Protein 2MFK (pdb70)

Secondary structure (DSSP, 8-state):
----SEEEEEETTEEEEEE-SSSEEEE-SS-TTEEEEEEEETTEEEEEEEE--TTEEEETTTTEEEE--

Organism: Blomia tropicalis (NCBI:txid40697)

InterPro domains:
  IPR002557 Chitin binding domain [PF01607] (97-143)
  IPR002557 Chitin binding domain [PS50940] (92-144)
  IPR036508 Chitin binding domain superfamily [SSF57625] (94-143)

Solvent-accessible surface area: 4674 Å² total; per-residue (Å²): 119,115,136,29,67,47,100,86,19,124,24,80,61,142,79,80,99,2,65,16,157,71,97,12,37,25,20,0,91,42,48,68,62,40,46,0,49,3,48,81,56,69,114,66,77,124,38,69,35,86,85,24,75,158,39,31,69,12,43,53,146,68,88,66,39,60,129,82,183

Structure (mmCIF, N/CA/C/O backbone):
data_2MFK
#
_entry.id   2MFK
#
loop_
_atom_site.group_PDB
_atom_site.id
_atom_site.type_symbol
_atom_site.label_atom_id
_atom_site.label_alt_id
_atom_site.label_comp_id
_atom_site.label_asym_id
_atom_site.label_entity_id
_atom_site.label_seq_id
_atom_site.pdbx_PDB_ins_code
_atom_site.Cartn_x
_atom_site.Cartn_y
_atom_site.Cartn_z
_atom_site.occupancy
_atom_site.B_iso_or_equiv
_atom_site.auth_seq_id
_atom_site.auth_comp_id
_atom_site.auth_asym_id
_atom_site.auth_atom_id
_atom_site.pdbx_PDB_model_num
ATOM 1 N N . GLY A 1 1 ? 15.139 9.739 3.533 1.00 0.00 75 GLY A N 1
ATOM 2 C CA . GLY A 1 1 ? 14.706 9.110 2.269 1.00 0.00 75 GLY A CA 1
ATOM 3 C C . GLY A 1 1 ? 13.215 9.260 2.038 1.00 0.00 75 GLY A C 1
ATOM 4 O O . GLY A 1 1 ? 12.423 8.494 2.587 1.00 0.00 75 GLY A O 1
ATOM 10 N N . PRO A 1 2 ? 12.798 10.235 1.210 1.00 0.00 76 PRO A N 1
ATOM 11 C CA . PRO A 1 2 ? 11.386 10.505 0.944 1.00 0.00 76 PRO A CA 1
ATOM 12 C C . PRO A 1 2 ? 10.825 9.661 -0.206 1.00 0.00 76 PRO A C 1
ATOM 13 O O . PRO A 1 2 ? 9.891 10.078 -0.892 1.00 0.00 76 PRO A O 1
ATOM 24 N N . LEU A 1 3 ? 11.392 8.478 -0.402 1.00 0.00 77 LEU A N 1
ATOM 25 C CA . LEU A 1 3 ? 10.943 7.584 -1.459 1.00 0.00 77 LEU A CA 1
ATOM 26 C C . LEU A 1 3 ? 9.576 7.008 -1.105 1.00 0.00 77 LEU A C 1
ATOM 27 O O . LEU A 1 3 ? 9.439 6.249 -0.141 1.00 0.00 77 LEU A O 1
ATOM 43 N N . GLY A 1 4 ? 8.576 7.376 -1.879 1.00 0.00 78 GLY A N 1
ATOM 44 C CA . GLY A 1 4 ? 7.237 6.906 -1.630 1.00 0.00 78 GLY A CA 1
ATOM 45 C C . GLY A 1 4 ? 6.595 6.352 -2.875 1.00 0.00 78 GLY A C 1
ATOM 46 O O . GLY A 1 4 ? 5.392 6.085 -2.897 1.00 0.00 78 GLY A O 1
ATOM 50 N N . SER A 1 5 ? 7.395 6.199 -3.926 1.00 0.00 79 SER A N 1
ATOM 51 C CA . SER A 1 5 ? 6.910 5.659 -5.177 1.00 0.00 79 SER A CA 1
ATOM 52 C C . SER A 1 5 ? 6.368 4.253 -4.984 1.00 0.00 79 SER A C 1
ATOM 53 O O . SER A 1 5 ? 5.226 3.968 -5.340 1.00 0.00 79 SER A O 1
ATOM 61 N N . ASP A 1 6 ? 7.179 3.388 -4.387 1.00 0.00 80 ASP A N 1
ATOM 62 C CA . ASP A 1 6 ? 6.798 2.005 -4.187 1.00 0.00 80 ASP A CA 1
ATOM 63 C C . ASP A 1 6 ? 7.592 1.364 -3.061 1.00 0.00 80 ASP A C 1
ATOM 64 O O . ASP A 1 6 ? 8.824 1.432 -3.024 1.00 0.00 80 ASP A O 1
ATOM 73 N N . LEU A 1 7 ? 6.879 0.776 -2.136 1.00 0.00 81 LEU A N 1
ATOM 74 C CA . LEU A 1 7 ? 7.489 0.056 -1.039 1.00 0.00 81 LEU A CA 1
ATOM 75 C C . LEU A 1 7 ? 7.393 -1.433 -1.307 1.00 0.00 81 LEU A C 1
ATOM 76 O O . LEU A 1 7 ? 6.428 -1.892 -1.899 1.00 0.00 81 LEU A O 1
ATOM 92 N N . ILE A 1 8 ? 8.387 -2.181 -0.895 1.00 0.00 82 ILE A N 1
ATOM 93 C CA . ILE A 1 8 ? 8.382 -3.604 -1.131 1.00 0.00 82 ILE A CA 1
ATOM 94 C C . ILE A 1 8 ? 7.884 -4.361 0.094 1.00 0.00 82 ILE A C 1
ATOM 95 O O . ILE A 1 8 ? 8.157 -3.973 1.233 1.00 0.00 82 ILE A O 1
ATOM 111 N N . VAL A 1 9 ? 7.158 -5.437 -0.151 1.00 0.00 83 VAL A N 1
ATOM 112 C CA . VAL A 1 9 ? 6.593 -6.264 0.899 1.00 0.00 83 VAL A CA 1
ATOM 113 C C . VAL A 1 9 ? 6.807 -7.736 0.569 1.00 0.00 83 VAL A C 1
ATOM 114 O O . VAL A 1 9 ? 7.297 -8.070 -0.514 1.00 0.00 83 VAL A O 1
ATOM 127 N N . HIS A 1 10 ? 6.447 -8.608 1.489 1.00 0.00 84 HIS A N 1
ATOM 128 C CA . HIS A 1 10 ? 6.605 -10.041 1.278 1.00 0.00 84 HIS A CA 1
ATOM 129 C C . HIS A 1 10 ? 5.287 -10.777 1.418 1.00 0.00 84 HIS A C 1
ATOM 130 O O . HIS A 1 10 ? 4.688 -10.803 2.491 1.00 0.00 84 HIS A O 1
ATOM 145 N N . GLU A 1 11 ? 4.846 -11.368 0.330 1.00 0.00 85 GLU A N 1
ATOM 146 C CA . GLU A 1 11 ? 3.634 -12.172 0.322 1.00 0.00 85 GLU A CA 1
ATOM 147 C C . GLU A 1 11 ? 4.005 -13.630 0.165 1.00 0.00 85 GLU A C 1
ATOM 148 O O . GLU A 1 11 ? 4.376 -14.062 -0.928 1.00 0.00 85 GLU A O 1
ATOM 160 N N . GLY A 1 12 ? 3.933 -14.380 1.252 1.00 0.00 86 GLY A N 1
ATOM 161 C CA . GLY A 1 12 ? 4.296 -15.781 1.199 1.00 0.00 86 GLY A CA 1
ATOM 162 C C . GLY A 1 12 ? 5.736 -15.971 0.768 1.00 0.00 86 GLY A C 1
ATOM 163 O O . GLY A 1 12 ? 6.033 -16.801 -0.085 1.00 0.00 86 GLY A O 1
ATOM 167 N N . GLY A 1 13 ? 6.621 -15.182 1.350 1.00 0.00 87 GLY A N 1
ATOM 168 C CA . GLY A 1 13 ? 8.026 -15.256 1.008 1.00 0.00 87 GLY A CA 1
ATOM 169 C C . GLY A 1 13 ? 8.403 -14.417 -0.207 1.00 0.00 87 GLY A C 1
ATOM 170 O O . GLY A 1 13 ? 9.506 -13.873 -0.268 1.00 0.00 87 GLY A O 1
ATOM 174 N N . LYS A 1 14 ? 7.483 -14.267 -1.156 1.00 0.00 88 LYS A N 1
ATOM 175 C CA . LYS A 1 14 ? 7.785 -13.551 -2.391 1.00 0.00 88 LYS A CA 1
ATOM 176 C C . LYS A 1 14 ? 7.667 -12.057 -2.209 1.00 0.00 88 LYS A C 1
ATOM 177 O O . LYS A 1 14 ? 6.791 -11.571 -1.505 1.00 0.00 88 LYS A O 1
ATOM 196 N N . THR A 1 15 ? 8.558 -11.343 -2.835 1.00 0.00 89 THR A N 1
ATOM 197 C CA . THR A 1 15 ? 8.579 -9.906 -2.765 1.00 0.00 89 THR A CA 1
ATOM 198 C C . THR A 1 15 ? 7.640 -9.275 -3.780 1.00 0.00 89 THR A C 1
ATOM 199 O O . THR A 1 15 ? 7.600 -9.681 -4.946 1.00 0.00 89 THR A O 1
ATOM 210 N N . TYR A 1 16 ? 6.876 -8.304 -3.322 1.00 0.00 90 TYR A N 1
ATOM 211 C CA . TYR A 1 16 ? 5.969 -7.552 -4.175 1.00 0.00 90 TYR A CA 1
ATOM 212 C C . TYR A 1 16 ? 6.139 -6.068 -3.921 1.00 0.00 90 TYR A C 1
ATOM 213 O O . TYR A 1 16 ? 6.564 -5.666 -2.840 1.00 0.00 90 TYR A O 1
ATOM 231 N N . HIS A 1 17 ? 5.819 -5.261 -4.908 1.00 0.00 91 HIS A N 1
ATOM 232 C CA . HIS A 1 17 ? 5.930 -3.816 -4.776 1.00 0.00 91 HIS A CA 1
ATOM 233 C C . HIS A 1 17 ? 4.564 -3.195 -4.544 1.00 0.00 91 HIS A C 1
ATOM 234 O O . HIS A 1 17 ? 3.554 -3.676 -5.065 1.00 0.00 91 HIS A O 1
ATOM 249 N N . VAL A 1 18 ? 4.533 -2.156 -3.749 1.00 0.00 92 VAL A N 1
ATOM 250 C CA . VAL A 1 18 ? 3.316 -1.429 -3.475 1.00 0.00 92 VAL A CA 1
ATOM 251 C C . VAL A 1 18 ? 3.482 0.007 -3.912 1.00 0.00 92 VAL A C 1
ATOM 252 O O . VAL A 1 18 ? 4.321 0.728 -3.385 1.00 0.00 92 VAL A O 1
ATOM 265 N N . VAL A 1 19 ? 2.680 0.416 -4.849 1.00 0.00 93 VAL A N 1
ATOM 266 C CA . VAL A 1 19 ? 2.743 1.753 -5.389 1.00 0.00 93 VAL A CA 1
ATOM 267 C C . VAL A 1 19 ? 1.381 2.427 -5.268 1.00 0.00 93 VAL A C 1
ATOM 268 O O . VAL A 1 19 ? 0.351 1.793 -5.486 1.00 0.00 93 VAL A O 1
ATOM 281 N N . CYS A 1 20 ? 1.375 3.691 -4.901 1.00 0.00 94 CYS A N 1
ATOM 282 C CA . CYS A 1 20 ? 0.132 4.425 -4.767 1.00 0.00 94 CYS A CA 1
ATOM 283 C C . CYS A 1 20 ? 0.007 5.479 -5.846 1.00 0.00 94 CYS A C 1
ATOM 284 O O . CYS A 1 20 ? 0.885 6.329 -6.005 1.00 0.00 94 CYS A O 1
ATOM 291 N N . HIS A 1 21 ? -1.076 5.408 -6.594 1.00 0.00 95 HIS A N 1
ATOM 292 C CA . HIS A 1 21 ? -1.336 6.345 -7.673 1.00 0.00 95 HIS A CA 1
ATOM 293 C C . HIS A 1 21 ? -2.359 7.385 -7.237 1.00 0.00 95 HIS A C 1
ATOM 294 O O . HIS A 1 21 ? -2.432 8.480 -7.796 1.00 0.00 95 HIS A O 1
ATOM 309 N N . GLU A 1 22 ? -3.146 7.037 -6.233 1.00 0.00 96 GLU A N 1
ATOM 310 C CA . GLU A 1 22 ? -4.180 7.920 -5.734 1.00 0.00 96 GLU A CA 1
ATOM 311 C C . GLU A 1 22 ? -4.282 7.857 -4.223 1.00 0.00 96 GLU A C 1
ATOM 312 O O . GLU A 1 22 ? -3.940 6.846 -3.604 1.00 0.00 96 GLU A O 1
ATOM 324 N N . GLU A 1 23 ? -4.734 8.948 -3.635 1.00 0.00 97 GLU A N 1
ATOM 325 C CA . GLU A 1 23 ? -4.932 9.030 -2.204 1.00 0.00 97 GLU A CA 1
ATOM 326 C C . GLU A 1 23 ? -6.192 8.287 -1.798 1.00 0.00 97 GLU A C 1
ATOM 327 O O . GLU A 1 23 ? -7.308 8.745 -2.050 1.00 0.00 97 GLU A O 1
ATOM 339 N N . GLY A 1 24 ? -6.006 7.144 -1.192 1.00 0.00 98 GLY A N 1
ATOM 340 C CA . GLY A 1 24 ? -7.112 6.338 -0.764 1.00 0.00 98 GLY A CA 1
ATOM 341 C C . GLY A 1 24 ? -6.710 4.895 -0.639 1.00 0.00 98 GLY A C 1
ATOM 342 O O . GLY A 1 24 ? -5.612 4.524 -1.048 1.00 0.00 98 GLY A O 1
ATOM 346 N N . PRO A 1 25 ? -7.559 4.061 -0.052 1.00 0.00 99 PRO A N 1
ATOM 347 C CA . PRO A 1 25 ? -7.281 2.639 0.094 1.00 0.00 99 PRO A CA 1
ATOM 348 C C . PRO A 1 25 ? -7.529 1.859 -1.203 1.00 0.00 99 PRO A C 1
ATOM 349 O O . PRO A 1 25 ? -8.561 2.030 -1.865 1.00 0.00 99 PRO A O 1
ATOM 360 N N . ILE A 1 26 ? -6.574 1.020 -1.556 1.00 0.00 100 ILE A N 1
ATOM 361 C CA . ILE A 1 26 ? -6.662 0.172 -2.738 1.00 0.00 100 ILE A CA 1
ATOM 362 C C . ILE A 1 26 ? -6.162 -1.231 -2.398 1.00 0.00 100 ILE A C 1
ATOM 363 O O . ILE A 1 26 ? -5.434 -1.398 -1.435 1.00 0.00 100 ILE A O 1
ATOM 379 N N . PRO A 1 27 ? -6.560 -2.263 -3.164 1.00 0.00 101 PRO A N 1
ATOM 380 C CA . PRO A 1 27 ? -6.157 -3.646 -2.886 1.00 0.00 101 PRO A CA 1
ATOM 381 C C . PRO A 1 27 ? -4.677 -3.885 -3.148 1.00 0.00 101 PRO A C 1
ATOM 382 O O . PRO A 1 27 ? -3.979 -3.034 -3.707 1.00 0.00 101 PRO A O 1
ATOM 393 N N . HIS A 1 28 ? -4.211 -5.047 -2.766 1.00 0.00 102 HIS A N 1
ATOM 394 C CA . HIS A 1 28 ? -2.834 -5.422 -2.951 1.00 0.00 102 HIS A CA 1
ATOM 395 C C . HIS A 1 28 ? -2.705 -6.100 -4.312 1.00 0.00 102 HIS A C 1
ATOM 396 O O . HIS A 1 28 ? -3.449 -7.029 -4.602 1.00 0.00 102 HIS A O 1
ATOM 411 N N . PRO A 1 29 ? -1.760 -5.646 -5.159 1.00 0.00 103 PRO A N 1
ATOM 412 C CA . PRO A 1 29 ? -1.585 -6.177 -6.526 1.00 0.00 103 PRO A CA 1
ATOM 413 C C . PRO A 1 29 ? -1.498 -7.705 -6.557 1.00 0.00 103 PRO A C 1
ATOM 414 O O . PRO A 1 29 ? -2.252 -8.369 -7.268 1.00 0.00 103 PRO A O 1
ATOM 425 N N . GLY A 1 30 ? -0.571 -8.244 -5.786 1.00 0.00 104 GLY A N 1
ATOM 426 C CA . GLY A 1 30 ? -0.414 -9.685 -5.699 1.00 0.00 104 GLY A CA 1
ATOM 427 C C . GLY A 1 30 ? -1.638 -10.388 -5.118 1.00 0.00 104 GLY A C 1
ATOM 428 O O . GLY A 1 30 ? -2.270 -11.203 -5.790 1.00 0.00 104 GLY A O 1
ATOM 432 N N . ASN A 1 31 ? -1.969 -10.073 -3.877 1.00 0.00 105 ASN A N 1
ATOM 433 C CA . ASN A 1 31 ? -3.076 -10.718 -3.183 1.00 0.00 105 ASN A CA 1
ATOM 434 C C . ASN A 1 31 ? -4.123 -9.711 -2.695 1.00 0.00 105 ASN A C 1
ATOM 435 O O . ASN A 1 31 ? -3.918 -9.011 -1.705 1.00 0.00 105 ASN A O 1
ATOM 446 N N . VAL A 1 32 ? -5.247 -9.641 -3.422 1.00 0.00 106 VAL A N 1
ATOM 447 C CA . VAL A 1 32 ? -6.368 -8.729 -3.099 1.00 0.00 106 VAL A CA 1
ATOM 448 C C . VAL A 1 32 ? -6.962 -8.940 -1.695 1.00 0.00 106 VAL A C 1
ATOM 449 O O . VAL A 1 32 ? -7.778 -8.134 -1.239 1.00 0.00 106 VAL A O 1
ATOM 462 N N . HIS A 1 33 ? -6.578 -10.025 -1.020 1.00 0.00 107 HIS A N 1
ATOM 463 C CA . HIS A 1 33 ? -7.038 -10.274 0.354 1.00 0.00 107 HIS A CA 1
ATOM 464 C C . HIS A 1 33 ? -6.468 -9.210 1.309 1.00 0.00 107 HIS A C 1
ATOM 465 O O . HIS A 1 33 ? -6.885 -9.093 2.468 1.00 0.00 107 HIS A O 1
ATOM 480 N N . LYS A 1 34 ? -5.539 -8.431 0.807 1.00 0.00 108 LYS A N 1
ATOM 481 C CA . LYS A 1 34 ? -4.945 -7.371 1.569 1.00 0.00 108 LYS A CA 1
ATOM 482 C C . LYS A 1 34 ? -5.062 -6.093 0.791 1.00 0.00 108 LYS A C 1
ATOM 483 O O . LYS A 1 34 ? -5.239 -6.122 -0.427 1.00 0.00 108 LYS A O 1
ATOM 502 N N . TYR A 1 35 ? -4.978 -4.985 1.469 1.00 0.00 109 TYR A N 1
ATOM 503 C CA . TYR A 1 35 ? -5.078 -3.712 0.808 1.00 0.00 109 TYR A CA 1
ATOM 504 C C . TYR A 1 35 ? -4.117 -2.720 1.421 1.00 0.00 109 TYR A C 1
ATOM 505 O O . TYR A 1 35 ? -3.584 -2.948 2.501 1.00 0.00 109 TYR A O 1
ATOM 523 N N . ILE A 1 36 ? -3.895 -1.635 0.743 1.00 0.00 110 ILE A N 1
ATOM 524 C CA . ILE A 1 36 ? -2.988 -0.630 1.213 1.00 0.00 110 ILE A CA 1
ATOM 525 C C . ILE A 1 36 ? -3.708 0.697 1.314 1.00 0.00 110 ILE A C 1
ATOM 526 O O . ILE A 1 36 ? -4.533 1.035 0.463 1.00 0.00 110 ILE A O 1
ATOM 542 N N . ILE A 1 37 ? -3.421 1.431 2.359 1.00 0.00 111 ILE A N 1
ATOM 543 C CA . ILE A 1 37 ? -3.999 2.733 2.539 1.00 0.00 111 ILE A CA 1
ATOM 544 C C . ILE A 1 37 ? -2.990 3.767 2.112 1.00 0.00 111 ILE A C 1
ATOM 545 O O . ILE A 1 37 ? -1.898 3.844 2.679 1.00 0.00 111 ILE A O 1
ATOM 561 N N . CYS A 1 38 ? -3.328 4.536 1.110 1.00 0.00 112 CYS A N 1
ATOM 562 C CA . CYS A 1 38 ? -2.442 5.566 0.636 1.00 0.00 112 CYS A CA 1
ATOM 563 C C . CYS A 1 38 ? -2.925 6.898 1.171 1.00 0.00 112 CYS A C 1
ATOM 564 O O . CYS A 1 38 ? -4.073 7.280 0.952 1.00 0.00 112 CYS A O 1
ATOM 571 N N . SER A 1 39 ? -2.073 7.594 1.885 1.00 0.00 113 SER A N 1
ATOM 572 C CA . SER A 1 39 ? -2.454 8.855 2.480 1.00 0.00 113 SER A CA 1
ATOM 573 C C . SER A 1 39 ? -1.424 9.932 2.203 1.00 0.00 113 SER A C 1
ATOM 574 O O . SER A 1 39 ? -0.223 9.656 2.104 1.00 0.00 113 SER A O 1
ATOM 582 N N . LYS A 1 40 ? -1.899 11.148 2.064 1.00 0.00 114 LYS A N 1
ATOM 583 C CA . LYS A 1 40 ? -1.045 12.280 1.812 1.00 0.00 114 LYS A CA 1
ATOM 584 C C . LYS A 1 40 ? -0.741 13.019 3.109 1.00 0.00 114 LYS A C 1
ATOM 585 O O . LYS A 1 40 ? -1.601 13.159 3.978 1.00 0.00 114 LYS A O 1
ATOM 604 N N . SER A 1 41 ? 0.481 13.441 3.243 1.00 0.00 115 SER A N 1
ATOM 605 C CA . SER A 1 41 ? 0.910 14.253 4.346 1.00 0.00 115 SER A CA 1
ATOM 606 C C . SER A 1 41 ? 1.628 15.462 3.789 1.00 0.00 115 SER A C 1
ATOM 607 O O . SER A 1 41 ? 2.845 15.455 3.606 1.00 0.00 115 SER A O 1
ATOM 615 N N . GLY A 1 42 ? 0.853 16.477 3.463 1.00 0.00 116 GLY A N 1
ATOM 616 C CA . GLY A 1 42 ? 1.396 17.639 2.816 1.00 0.00 116 GLY A CA 1
ATOM 617 C C . GLY A 1 42 ? 1.743 17.313 1.383 1.00 0.00 116 GLY A C 1
ATOM 618 O O . GLY A 1 42 ? 0.860 17.221 0.536 1.00 0.00 116 GLY A O 1
ATOM 622 N N . SER A 1 43 ? 3.017 17.153 1.103 1.00 0.00 117 SER A N 1
ATOM 623 C CA . SER A 1 43 ? 3.459 16.737 -0.214 1.00 0.00 117 SER A CA 1
ATOM 624 C C . SER A 1 43 ? 4.128 15.357 -0.156 1.00 0.00 117 SER A C 1
ATOM 625 O O . SER A 1 43 ? 4.737 14.911 -1.128 1.00 0.00 117 SER A O 1
ATOM 633 N N . LEU A 1 44 ? 3.987 14.673 0.974 1.00 0.00 118 LEU A N 1
ATOM 634 C CA . LEU A 1 44 ? 4.625 13.373 1.170 1.00 0.00 118 LEU A CA 1
ATOM 635 C C . LEU A 1 44 ? 3.581 12.265 1.220 1.00 0.00 118 LEU A C 1
ATOM 636 O O . LEU A 1 44 ? 2.482 12.465 1.729 1.00 0.00 118 LEU A O 1
ATOM 652 N N . TRP A 1 45 ? 3.914 11.114 0.666 1.00 0.00 119 TRP A N 1
ATOM 653 C CA . TRP A 1 45 ? 3.006 9.976 0.667 1.00 0.00 119 TRP A CA 1
ATOM 654 C C . TRP A 1 45 ? 3.355 8.963 1.754 1.00 0.00 119 TRP A C 1
ATOM 655 O O . TRP A 1 45 ? 4.517 8.597 1.931 1.00 0.00 119 TRP A O 1
ATOM 676 N N . TYR A 1 46 ? 2.340 8.533 2.482 1.00 0.00 120 TYR A N 1
ATOM 677 C CA . TYR A 1 46 ? 2.484 7.475 3.471 1.00 0.00 120 TYR A CA 1
ATOM 678 C C . TYR A 1 46 ? 1.585 6.312 3.101 1.00 0.00 120 TYR A C 1
ATOM 679 O O . TYR A 1 46 ? 0.409 6.507 2.775 1.00 0.00 120 TYR A O 1
ATOM 697 N N . ILE A 1 47 ? 2.130 5.111 3.129 1.00 0.00 121 ILE A N 1
ATOM 698 C CA . ILE A 1 47 ? 1.365 3.929 2.774 1.00 0.00 121 ILE A CA 1
ATOM 699 C C . ILE A 1 47 ? 1.378 2.906 3.907 1.00 0.00 121 ILE A C 1
ATOM 700 O O . ILE A 1 47 ? 2.324 2.847 4.691 1.00 0.00 121 ILE A O 1
ATOM 716 N N . THR A 1 48 ? 0.315 2.136 4.007 1.00 0.00 122 THR A N 1
ATOM 717 C CA . THR A 1 48 ? 0.208 1.094 5.017 1.00 0.00 122 THR A CA 1
ATOM 718 C C . THR A 1 48 ? -0.577 -0.094 4.466 1.00 0.00 122 THR A C 1
ATOM 719 O O . THR A 1 48 ? -1.714 0.062 4.031 1.00 0.00 122 THR A O 1
ATOM 730 N N . VAL A 1 49 ? 0.028 -1.275 4.480 1.00 0.00 123 VAL A N 1
ATOM 731 C CA . VAL A 1 49 ? -0.622 -2.463 3.944 1.00 0.00 123 VAL A CA 1
ATOM 732 C C . VAL A 1 49 ? -1.312 -3.271 5.053 1.00 0.00 123 VAL A C 1
ATOM 733 O O . VAL A 1 49 ? -0.663 -3.844 5.925 1.00 0.00 123 VAL A O 1
ATOM 746 N N . MET A 1 50 ? -2.630 -3.278 5.018 1.00 0.00 124 MET A N 1
ATOM 747 C CA . MET A 1 50 ? -3.429 -3.987 6.010 1.00 0.00 124 MET A CA 1
ATOM 748 C C . MET A 1 50 ? -4.191 -5.141 5.359 1.00 0.00 124 MET A C 1
ATOM 749 O O . MET A 1 50 ? -4.646 -5.029 4.224 1.00 0.00 124 MET A O 1
ATOM 763 N N . PRO A 1 51 ? -4.321 -6.270 6.059 1.00 0.00 125 PRO A N 1
ATOM 764 C CA . PRO A 1 51 ? -5.077 -7.405 5.568 1.00 0.00 125 PRO A CA 1
ATOM 765 C C . PRO A 1 51 ? -6.559 -7.288 5.917 1.00 0.00 125 PRO A C 1
ATOM 766 O O . PRO A 1 51 ? -6.916 -6.783 6.985 1.00 0.00 125 PRO A O 1
ATOM 777 N N . CYS A 1 52 ? -7.420 -7.723 5.018 1.00 0.00 126 CYS A N 1
ATOM 778 C CA . CYS A 1 52 ? -8.842 -7.685 5.283 1.00 0.00 126 CYS A CA 1
ATOM 779 C C . CYS A 1 52 ? -9.293 -9.008 5.876 1.00 0.00 126 CYS A C 1
ATOM 780 O O . CYS A 1 52 ? -8.485 -9.931 6.045 1.00 0.00 126 CYS A O 1
ATOM 787 N N . SER A 1 53 ? -10.578 -9.119 6.162 1.00 0.00 127 SER A N 1
ATOM 788 C CA . SER A 1 53 ? -11.124 -10.315 6.751 1.00 0.00 127 SER A CA 1
ATOM 789 C C . SER A 1 53 ? -11.007 -11.489 5.786 1.00 0.00 127 SER A C 1
ATOM 790 O O . SER A 1 53 ? -11.114 -11.320 4.562 1.00 0.00 127 SER A O 1
ATOM 798 N N . ILE A 1 54 ? -10.765 -12.659 6.328 1.00 0.00 128 ILE A N 1
ATOM 799 C CA . ILE A 1 54 ? -10.634 -13.854 5.531 1.00 0.00 128 ILE A CA 1
ATOM 800 C C . ILE A 1 54 ? -11.982 -14.213 4.913 1.00 0.00 128 ILE A C 1
ATOM 801 O O . ILE A 1 54 ? -13.009 -14.224 5.595 1.00 0.00 128 ILE A O 1
ATOM 817 N N . GLY A 1 55 ? -11.966 -14.494 3.628 1.00 0.00 129 GLY A N 1
ATOM 818 C CA . GLY A 1 55 ? -13.185 -14.767 2.913 1.00 0.00 129 GLY A CA 1
ATOM 819 C C . GLY A 1 55 ? -13.618 -13.593 2.060 1.00 0.00 129 GLY A C 1
ATOM 820 O O . GLY A 1 55 ? -14.431 -13.742 1.144 1.00 0.00 129 GLY A O 1
ATOM 824 N N . THR A 1 56 ? -13.088 -12.416 2.362 1.00 0.00 130 THR A N 1
ATOM 825 C CA . THR A 1 56 ? -13.414 -11.232 1.601 1.00 0.00 130 THR A CA 1
ATOM 826 C C . THR A 1 56 ? -12.174 -10.675 0.904 1.00 0.00 130 THR A C 1
ATOM 827 O O . THR A 1 56 ? -11.040 -10.957 1.310 1.00 0.00 130 THR A O 1
ATOM 838 N N . LYS A 1 57 ? -12.393 -9.897 -0.136 1.00 0.00 131 LYS A N 1
ATOM 839 C CA . LYS A 1 57 ? -11.314 -9.295 -0.902 1.00 0.00 131 LYS A CA 1
ATOM 840 C C . LYS A 1 57 ? -11.593 -7.818 -1.113 1.00 0.00 131 LYS A C 1
ATOM 841 O O . LYS A 1 57 ? -12.747 -7.410 -1.198 1.00 0.00 131 LYS A O 1
ATOM 860 N N . PHE A 1 58 ? -10.551 -7.024 -1.188 1.00 0.00 132 PHE A N 1
ATOM 861 C CA . PHE A 1 58 ? -10.704 -5.586 -1.331 1.00 0.00 132 PHE A CA 1
ATOM 862 C C . PHE A 1 58 ? -10.848 -5.174 -2.804 1.00 0.00 132 PHE A C 1
ATOM 863 O O . PHE A 1 58 ? -10.180 -5.723 -3.687 1.00 0.00 132 PHE A O 1
ATOM 880 N N . ASP A 1 59 ? -11.741 -4.220 -3.056 1.00 0.00 133 ASP A N 1
ATOM 881 C CA . ASP A 1 59 ? -11.957 -3.675 -4.403 1.00 0.00 133 ASP A CA 1
ATOM 882 C C . ASP A 1 59 ? -11.383 -2.259 -4.487 1.00 0.00 133 ASP A C 1
ATOM 883 O O . ASP A 1 59 ? -11.573 -1.458 -3.572 1.00 0.00 133 ASP A O 1
ATOM 892 N N . PRO A 1 60 ? -10.679 -1.933 -5.588 1.00 0.00 134 PRO A N 1
ATOM 893 C CA . PRO A 1 60 ? -10.012 -0.630 -5.756 1.00 0.00 134 PRO A CA 1
ATOM 894 C C . PRO A 1 60 ? -10.968 0.550 -5.903 1.00 0.00 134 PRO A C 1
ATOM 895 O O . PRO A 1 60 ? -10.758 1.603 -5.301 1.00 0.00 134 PRO A O 1
ATOM 906 N N . ILE A 1 61 ? -11.994 0.384 -6.713 1.00 0.00 135 ILE A N 1
ATOM 907 C CA . ILE A 1 61 ? -12.928 1.464 -6.979 1.00 0.00 135 ILE A CA 1
ATOM 908 C C . ILE A 1 61 ? -13.922 1.641 -5.842 1.00 0.00 135 ILE A C 1
ATOM 909 O O . ILE A 1 61 ? -14.175 2.762 -5.392 1.00 0.00 135 ILE A O 1
ATOM 925 N N . SER A 1 62 ? -14.484 0.544 -5.378 1.00 0.00 136 SER A N 1
ATOM 926 C CA . SER A 1 62 ? -15.443 0.584 -4.296 1.00 0.00 136 SER A CA 1
ATOM 927 C C . SER A 1 62 ? -14.748 0.975 -2.987 1.00 0.00 136 SER A C 1
ATOM 928 O O . SER A 1 62 ? -15.330 1.652 -2.140 1.00 0.00 136 SER A O 1
ATOM 936 N N . ARG A 1 63 ? -13.501 0.520 -2.840 1.00 0.00 137 ARG A N 1
ATOM 937 C CA . ARG A 1 63 ? -12.662 0.837 -1.679 1.00 0.00 137 ARG A CA 1
ATOM 938 C C . ARG A 1 63 ? -13.189 0.165 -0.422 1.00 0.00 137 ARG A C 1
ATOM 939 O O . ARG A 1 63 ? -13.184 0.749 0.660 1.00 0.00 137 ARG A O 1
ATOM 960 N N . ASN A 1 64 ? -13.610 -1.074 -0.563 1.00 0.00 138 ASN A N 1
ATOM 961 C CA . ASN A 1 64 ? -14.109 -1.852 0.553 1.00 0.00 138 ASN A CA 1
ATOM 962 C C . ASN A 1 64 ? -13.870 -3.318 0.268 1.00 0.00 138 ASN A C 1
ATOM 963 O O . ASN A 1 64 ? -13.393 -3.671 -0.812 1.00 0.00 138 ASN A O 1
ATOM 974 N N . CYS A 1 65 ? -14.195 -4.163 1.212 1.00 0.00 139 CYS A N 1
ATOM 975 C CA . CYS A 1 65 ? -14.001 -5.585 1.036 1.00 0.00 139 CYS A CA 1
ATOM 976 C C . CYS A 1 65 ? -15.308 -6.259 0.680 1.00 0.00 139 CYS A C 1
ATOM 977 O O . CYS A 1 65 ? -16.317 -6.082 1.363 1.00 0.00 139 CYS A O 1
ATOM 984 N N . VAL A 1 66 ? -15.292 -7.004 -0.407 1.00 0.00 140 VAL A N 1
ATOM 985 C CA . VAL A 1 66 ? -16.457 -7.713 -0.865 1.00 0.00 140 VAL A CA 1
ATOM 986 C C . VAL A 1 66 ? -16.266 -9.204 -0.659 1.00 0.00 140 VAL A C 1
ATOM 987 O O . VAL A 1 66 ? -15.133 -9.681 -0.541 1.00 0.00 140 VAL A O 1
ATOM 1000 N N . LEU A 1 67 ? -17.358 -9.928 -0.596 1.00 0.00 141 LEU A N 1
ATOM 1001 C CA . LEU A 1 67 ? -17.308 -11.358 -0.389 1.00 0.00 141 LEU A CA 1
ATOM 1002 C C . LEU A 1 67 ? -16.746 -12.068 -1.607 1.00 0.00 141 LEU A C 1
ATOM 1003 O O . LEU A 1 67 ? -17.333 -12.030 -2.689 1.00 0.00 141 LEU A O 1
ATOM 1019 N N . ASP A 1 68 ? -15.598 -12.695 -1.426 1.00 0.00 142 ASP A N 1
ATOM 1020 C CA . ASP A 1 68 ? -14.982 -13.462 -2.490 1.00 0.00 142 ASP A CA 1
ATOM 1021 C C . ASP A 1 68 ? -15.744 -14.748 -2.694 1.00 0.00 142 ASP A C 1
ATOM 1022 O O . ASP A 1 68 ? -15.607 -15.694 -1.918 1.00 0.00 142 ASP A O 1
ATOM 1031 N N . ASN A 1 69 ? -16.562 -14.774 -3.713 1.00 0.00 143 ASN A N 1
ATOM 1032 C CA . ASN A 1 69 ? -17.398 -15.916 -3.996 1.00 0.00 143 ASN A CA 1
ATOM 1033 C C . ASN A 1 69 ? -17.683 -15.965 -5.481 1.00 0.00 143 ASN A C 1
ATOM 1034 O O . ASN A 1 69 ? -18.381 -15.059 -5.977 1.00 0.00 143 ASN A O 1
ATOM 1046 N N . GLY A 1 1 ? 14.319 4.250 4.528 1.00 0.00 75 GLY A N 2
ATOM 1047 C CA . GLY A 1 1 ? 13.381 4.843 5.503 1.00 0.00 75 GLY A CA 2
ATOM 1048 C C . GLY A 1 1 ? 11.940 4.556 5.139 1.00 0.00 75 GLY A C 2
ATOM 1049 O O . GLY A 1 1 ? 11.683 3.744 4.252 1.00 0.00 75 GLY A O 2
ATOM 1055 N N . PRO A 1 2 ? 10.970 5.211 5.807 1.00 0.00 76 PRO A N 2
ATOM 1056 C CA . PRO A 1 2 ? 9.547 5.018 5.523 1.00 0.00 76 PRO A CA 2
ATOM 1057 C C . PRO A 1 2 ? 9.190 5.512 4.126 1.00 0.00 76 PRO A C 2
ATOM 1058 O O . PRO A 1 2 ? 9.029 6.721 3.895 1.00 0.00 76 PRO A O 2
ATOM 1069 N N . LEU A 1 3 ? 9.094 4.584 3.200 1.00 0.00 77 LEU A N 2
ATOM 1070 C CA . LEU A 1 3 ? 8.806 4.904 1.820 1.00 0.00 77 LEU A CA 2
ATOM 1071 C C . LEU A 1 3 ? 7.309 5.070 1.594 1.00 0.00 77 LEU A C 2
ATOM 1072 O O . LEU A 1 3 ? 6.495 4.721 2.453 1.00 0.00 77 LEU A O 2
ATOM 1088 N N . GLY A 1 4 ? 6.962 5.602 0.444 1.00 0.00 78 GLY A N 2
ATOM 1089 C CA . GLY A 1 4 ? 5.572 5.825 0.109 1.00 0.00 78 GLY A CA 2
ATOM 1090 C C . GLY A 1 4 ? 5.334 5.754 -1.383 1.00 0.00 78 GLY A C 2
ATOM 1091 O O . GLY A 1 4 ? 4.259 5.364 -1.830 1.00 0.00 78 GLY A O 2
ATOM 1095 N N . SER A 1 5 ? 6.341 6.142 -2.155 1.00 0.00 79 SER A N 2
ATOM 1096 C CA . SER A 1 5 ? 6.248 6.096 -3.599 1.00 0.00 79 SER A CA 2
ATOM 1097 C C . SER A 1 5 ? 6.363 4.655 -4.088 1.00 0.00 79 SER A C 2
ATOM 1098 O O . SER A 1 5 ? 5.713 4.267 -5.056 1.00 0.00 79 SER A O 2
ATOM 1106 N N . ASP A 1 6 ? 7.190 3.867 -3.401 1.00 0.00 80 ASP A N 2
ATOM 1107 C CA . ASP A 1 6 ? 7.419 2.472 -3.761 1.00 0.00 80 ASP A CA 2
ATOM 1108 C C . ASP A 1 6 ? 7.987 1.710 -2.575 1.00 0.00 80 ASP A C 2
ATOM 1109 O O . ASP A 1 6 ? 9.144 1.895 -2.209 1.00 0.00 80 ASP A O 2
ATOM 1118 N N . LEU A 1 7 ? 7.162 0.908 -1.948 1.00 0.00 81 LEU A N 2
ATOM 1119 C CA . LEU A 1 7 ? 7.618 0.069 -0.850 1.00 0.00 81 LEU A CA 2
ATOM 1120 C C . LEU A 1 7 ? 7.448 -1.390 -1.205 1.00 0.00 81 LEU A C 2
ATOM 1121 O O . LEU A 1 7 ? 6.405 -1.792 -1.691 1.00 0.00 81 LEU A O 2
ATOM 1137 N N . ILE A 1 8 ? 8.469 -2.180 -0.977 1.00 0.00 82 ILE A N 2
ATOM 1138 C CA . ILE A 1 8 ? 8.385 -3.590 -1.260 1.00 0.00 82 ILE A CA 2
ATOM 1139 C C . ILE A 1 8 ? 8.085 -4.350 0.020 1.00 0.00 82 ILE A C 2
ATOM 1140 O O . ILE A 1 8 ? 8.575 -3.984 1.093 1.00 0.00 82 ILE A O 2
ATOM 1156 N N . VAL A 1 9 ? 7.304 -5.407 -0.088 1.00 0.00 83 VAL A N 2
ATOM 1157 C CA . VAL A 1 9 ? 6.905 -6.191 1.065 1.00 0.00 83 VAL A CA 2
ATOM 1158 C C . VAL A 1 9 ? 6.996 -7.677 0.750 1.00 0.00 83 VAL A C 2
ATOM 1159 O O . VAL A 1 9 ? 7.067 -8.072 -0.418 1.00 0.00 83 VAL A O 2
ATOM 1172 N N . HIS A 1 10 ? 7.004 -8.488 1.789 1.00 0.00 84 HIS A N 2
ATOM 1173 C CA . HIS A 1 10 ? 7.049 -9.932 1.634 1.00 0.00 84 HIS A CA 2
ATOM 1174 C C . HIS A 1 10 ? 5.647 -10.509 1.663 1.00 0.00 84 HIS A C 2
ATOM 1175 O O . HIS A 1 10 ? 4.952 -10.431 2.677 1.00 0.00 84 HIS A O 2
ATOM 1190 N N . GLU A 1 11 ? 5.239 -11.079 0.555 1.00 0.00 85 GLU A N 2
ATOM 1191 C CA . GLU A 1 11 ? 3.918 -11.654 0.424 1.00 0.00 85 GLU A CA 2
ATOM 1192 C C . GLU A 1 11 ? 4.041 -13.070 -0.106 1.00 0.00 85 GLU A C 2
ATOM 1193 O O . GLU A 1 11 ? 4.364 -13.277 -1.278 1.00 0.00 85 GLU A O 2
ATOM 1205 N N . GLY A 1 12 ? 3.816 -14.041 0.761 1.00 0.00 86 GLY A N 2
ATOM 1206 C CA . GLY A 1 12 ? 3.970 -15.423 0.368 1.00 0.00 86 GLY A CA 2
ATOM 1207 C C . GLY A 1 12 ? 5.419 -15.741 0.082 1.00 0.00 86 GLY A C 2
ATOM 1208 O O . GLY A 1 12 ? 5.734 -16.590 -0.753 1.00 0.00 86 GLY A O 2
ATOM 1212 N N . GLY A 1 13 ? 6.302 -15.034 0.774 1.00 0.00 87 GLY A N 2
ATOM 1213 C CA . GLY A 1 13 ? 7.721 -15.206 0.579 1.00 0.00 87 GLY A CA 2
ATOM 1214 C C . GLY A 1 13 ? 8.260 -14.369 -0.568 1.00 0.00 87 GLY A C 2
ATOM 1215 O O . GLY A 1 13 ? 9.443 -14.050 -0.604 1.00 0.00 87 GLY A O 2
ATOM 1219 N N . LYS A 1 14 ? 7.390 -13.997 -1.493 1.00 0.00 88 LYS A N 2
ATOM 1220 C CA . LYS A 1 14 ? 7.801 -13.236 -2.662 1.00 0.00 88 LYS A CA 2
ATOM 1221 C C . LYS A 1 14 ? 7.680 -11.739 -2.413 1.00 0.00 88 LYS A C 2
ATOM 1222 O O . LYS A 1 14 ? 6.800 -11.291 -1.681 1.00 0.00 88 LYS A O 2
ATOM 1241 N N . THR A 1 15 ? 8.574 -10.981 -3.008 1.00 0.00 89 THR A N 2
ATOM 1242 C CA . THR A 1 15 ? 8.575 -9.543 -2.868 1.00 0.00 89 THR A CA 2
ATOM 1243 C C . THR A 1 15 ? 7.583 -8.886 -3.820 1.00 0.00 89 THR A C 2
ATOM 1244 O O . THR A 1 15 ? 7.618 -9.125 -5.029 1.00 0.00 89 THR A O 2
ATOM 1255 N N . TYR A 1 16 ? 6.698 -8.073 -3.277 1.00 0.00 90 TYR A N 2
ATOM 1256 C CA . TYR A 1 16 ? 5.741 -7.331 -4.076 1.00 0.00 90 TYR A CA 2
ATOM 1257 C C . TYR A 1 16 ? 5.855 -5.854 -3.781 1.00 0.00 90 TYR A C 2
ATOM 1258 O O . TYR A 1 16 ? 6.106 -5.462 -2.643 1.00 0.00 90 TYR A O 2
ATOM 1276 N N . HIS A 1 17 ? 5.687 -5.045 -4.800 1.00 0.00 91 HIS A N 2
ATOM 1277 C CA . HIS A 1 17 ? 5.801 -3.603 -4.661 1.00 0.00 91 HIS A CA 2
ATOM 1278 C C . HIS A 1 17 ? 4.463 -2.970 -4.317 1.00 0.00 91 HIS A C 2
ATOM 1279 O O . HIS A 1 17 ? 3.407 -3.450 -4.731 1.00 0.00 91 HIS A O 2
ATOM 1294 N N . VAL A 1 18 ? 4.521 -1.913 -3.540 1.00 0.00 92 VAL A N 2
ATOM 1295 C CA . VAL A 1 18 ? 3.359 -1.131 -3.188 1.00 0.00 92 VAL A CA 2
ATOM 1296 C C . VAL A 1 18 ? 3.569 0.292 -3.662 1.00 0.00 92 VAL A C 2
ATOM 1297 O O . VAL A 1 18 ? 4.518 0.963 -3.240 1.00 0.00 92 VAL A O 2
ATOM 1310 N N . VAL A 1 19 ? 2.707 0.741 -4.536 1.00 0.00 93 VAL A N 2
ATOM 1311 C CA . VAL A 1 19 ? 2.811 2.069 -5.109 1.00 0.00 93 VAL A CA 2
ATOM 1312 C C . VAL A 1 19 ? 1.472 2.785 -5.008 1.00 0.00 93 VAL A C 2
ATOM 1313 O O . VAL A 1 19 ? 0.423 2.198 -5.289 1.00 0.00 93 VAL A O 2
ATOM 1326 N N . CYS A 1 20 ? 1.500 4.042 -4.607 1.00 0.00 94 CYS A N 2
ATOM 1327 C CA . CYS A 1 20 ? 0.289 4.824 -4.503 1.00 0.00 94 CYS A CA 2
ATOM 1328 C C . CYS A 1 20 ? 0.349 6.029 -5.425 1.00 0.00 94 CYS A C 2
ATOM 1329 O O . CYS A 1 20 ? 1.165 6.934 -5.236 1.00 0.00 94 CYS A O 2
ATOM 1336 N N . HIS A 1 21 ? -0.505 6.029 -6.432 1.00 0.00 95 HIS A N 2
ATOM 1337 C CA . HIS A 1 21 ? -0.563 7.123 -7.395 1.00 0.00 95 HIS A CA 2
ATOM 1338 C C . HIS A 1 21 ? -1.579 8.161 -6.950 1.00 0.00 95 HIS A C 2
ATOM 1339 O O . HIS A 1 21 ? -1.500 9.332 -7.329 1.00 0.00 95 HIS A O 2
ATOM 1354 N N . GLU A 1 22 ? -2.503 7.729 -6.115 1.00 0.00 96 GLU A N 2
ATOM 1355 C CA . GLU A 1 22 ? -3.586 8.570 -5.647 1.00 0.00 96 GLU A CA 2
ATOM 1356 C C . GLU A 1 22 ? -3.950 8.193 -4.223 1.00 0.00 96 GLU A C 2
ATOM 1357 O O . GLU A 1 22 ? -3.654 7.078 -3.776 1.00 0.00 96 GLU A O 2
ATOM 1369 N N . GLU A 1 23 ? -4.566 9.111 -3.516 1.00 0.00 97 GLU A N 2
ATOM 1370 C CA . GLU A 1 23 ? -4.914 8.903 -2.135 1.00 0.00 97 GLU A CA 2
ATOM 1371 C C . GLU A 1 23 ? -6.173 8.052 -2.012 1.00 0.00 97 GLU A C 2
ATOM 1372 O O . GLU A 1 23 ? -7.084 8.139 -2.845 1.00 0.00 97 GLU A O 2
ATOM 1384 N N . GLY A 1 24 ? -6.217 7.236 -0.980 1.00 0.00 98 GLY A N 2
ATOM 1385 C CA . GLY A 1 24 ? -7.338 6.360 -0.777 1.00 0.00 98 GLY A CA 2
ATOM 1386 C C . GLY A 1 24 ? -6.909 4.916 -0.641 1.00 0.00 98 GLY A C 2
ATOM 1387 O O . GLY A 1 24 ? -5.772 4.576 -0.970 1.00 0.00 98 GLY A O 2
ATOM 1391 N N . PRO A 1 25 ? -7.784 4.050 -0.125 1.00 0.00 99 PRO A N 2
ATOM 1392 C CA . PRO A 1 25 ? -7.487 2.631 0.037 1.00 0.00 99 PRO A CA 2
ATOM 1393 C C . PRO A 1 25 ? -7.748 1.813 -1.239 1.00 0.00 99 PRO A C 2
ATOM 1394 O O . PRO A 1 25 ? -8.775 1.976 -1.904 1.00 0.00 99 PRO A O 2
ATOM 1405 N N . ILE A 1 26 ? -6.807 0.941 -1.566 1.00 0.00 100 ILE A N 2
ATOM 1406 C CA . ILE A 1 26 ? -6.913 0.046 -2.723 1.00 0.00 100 ILE A CA 2
ATOM 1407 C C . ILE A 1 26 ? -6.318 -1.321 -2.375 1.00 0.00 100 ILE A C 2
ATOM 1408 O O . ILE A 1 26 ? -5.488 -1.406 -1.491 1.00 0.00 100 ILE A O 2
ATOM 1424 N N . PRO A 1 27 ? -6.742 -2.409 -3.049 1.00 0.00 101 PRO A N 2
ATOM 1425 C CA . PRO A 1 27 ? -6.244 -3.761 -2.754 1.00 0.00 101 PRO A CA 2
ATOM 1426 C C . PRO A 1 27 ? -4.774 -3.932 -3.125 1.00 0.00 101 PRO A C 2
ATOM 1427 O O . PRO A 1 27 ? -4.189 -3.086 -3.809 1.00 0.00 101 PRO A O 2
ATOM 1438 N N . HIS A 1 28 ? -4.188 -5.034 -2.697 1.00 0.00 102 HIS A N 2
ATOM 1439 C CA . HIS A 1 28 ? -2.793 -5.297 -2.965 1.00 0.00 102 HIS A CA 2
ATOM 1440 C C . HIS A 1 28 ? -2.653 -5.957 -4.333 1.00 0.00 102 HIS A C 2
ATOM 1441 O O . HIS A 1 28 ? -3.414 -6.866 -4.664 1.00 0.00 102 HIS A O 2
ATOM 1456 N N . PRO A 1 29 ? -1.674 -5.507 -5.151 1.00 0.00 103 PRO A N 2
ATOM 1457 C CA . PRO A 1 29 ? -1.444 -6.053 -6.504 1.00 0.00 103 PRO A CA 2
ATOM 1458 C C . PRO A 1 29 ? -1.175 -7.558 -6.477 1.00 0.00 103 PRO A C 2
ATOM 1459 O O . PRO A 1 29 ? -1.405 -8.267 -7.460 1.00 0.00 103 PRO A O 2
ATOM 1470 N N . GLY A 1 30 ? -0.680 -8.027 -5.347 1.00 0.00 104 GLY A N 2
ATOM 1471 C CA . GLY A 1 30 ? -0.417 -9.434 -5.177 1.00 0.00 104 GLY A CA 2
ATOM 1472 C C . GLY A 1 30 ? -1.657 -10.189 -4.747 1.00 0.00 104 GLY A C 2
ATOM 1473 O O . GLY A 1 30 ? -2.174 -11.025 -5.490 1.00 0.00 104 GLY A O 2
ATOM 1477 N N . ASN A 1 31 ? -2.139 -9.898 -3.551 1.00 0.00 105 ASN A N 2
ATOM 1478 C CA . ASN A 1 31 ? -3.317 -10.563 -3.030 1.00 0.00 105 ASN A CA 2
ATOM 1479 C C . ASN A 1 31 ? -4.413 -9.556 -2.623 1.00 0.00 105 ASN A C 2
ATOM 1480 O O . ASN A 1 31 ? -4.234 -8.748 -1.713 1.00 0.00 105 ASN A O 2
ATOM 1491 N N . VAL A 1 32 ? -5.535 -9.588 -3.337 1.00 0.00 106 VAL A N 2
ATOM 1492 C CA . VAL A 1 32 ? -6.689 -8.726 -3.026 1.00 0.00 106 VAL A CA 2
ATOM 1493 C C . VAL A 1 32 ? -7.230 -8.942 -1.600 1.00 0.00 106 VAL A C 2
ATOM 1494 O O . VAL A 1 32 ? -8.066 -8.171 -1.127 1.00 0.00 106 VAL A O 2
ATOM 1507 N N . HIS A 1 33 ? -6.756 -9.996 -0.926 1.00 0.00 107 HIS A N 2
ATOM 1508 C CA . HIS A 1 33 ? -7.142 -10.258 0.471 1.00 0.00 107 HIS A CA 2
ATOM 1509 C C . HIS A 1 33 ? -6.560 -9.186 1.394 1.00 0.00 107 HIS A C 2
ATOM 1510 O O . HIS A 1 33 ? -6.873 -9.134 2.584 1.00 0.00 107 HIS A O 2
ATOM 1525 N N . LYS A 1 34 ? -5.723 -8.334 0.833 1.00 0.00 108 LYS A N 2
ATOM 1526 C CA . LYS A 1 34 ? -5.107 -7.253 1.571 1.00 0.00 108 LYS A CA 2
ATOM 1527 C C . LYS A 1 34 ? -5.255 -5.974 0.801 1.00 0.00 108 LYS A C 2
ATOM 1528 O O . LYS A 1 34 ? -5.433 -5.996 -0.418 1.00 0.00 108 LYS A O 2
ATOM 1547 N N . TYR A 1 35 ? -5.184 -4.866 1.491 1.00 0.00 109 TYR A N 2
ATOM 1548 C CA . TYR A 1 35 ? -5.302 -3.584 0.842 1.00 0.00 109 TYR A CA 2
ATOM 1549 C C . TYR A 1 35 ? -4.361 -2.579 1.468 1.00 0.00 109 TYR A C 2
ATOM 1550 O O . TYR A 1 35 ? -3.883 -2.773 2.577 1.00 0.00 109 TYR A O 2
ATOM 1568 N N . ILE A 1 36 ? -4.098 -1.516 0.763 1.00 0.00 110 ILE A N 2
ATOM 1569 C CA . ILE A 1 36 ? -3.212 -0.495 1.243 1.00 0.00 110 ILE A CA 2
ATOM 1570 C C . ILE A 1 36 ? -3.953 0.816 1.341 1.00 0.00 110 ILE A C 2
ATOM 1571 O O . ILE A 1 36 ? -4.740 1.163 0.458 1.00 0.00 110 ILE A O 2
ATOM 1587 N N . ILE A 1 37 ? -3.727 1.526 2.413 1.00 0.00 111 ILE A N 2
ATOM 1588 C CA . ILE A 1 37 ? -4.298 2.829 2.575 1.00 0.00 111 ILE A CA 2
ATOM 1589 C C . ILE A 1 37 ? -3.265 3.835 2.153 1.00 0.00 111 ILE A C 2
ATOM 1590 O O . ILE A 1 37 ? -2.185 3.903 2.747 1.00 0.00 111 ILE A O 2
ATOM 1606 N N . CYS A 1 38 ? -3.556 4.584 1.122 1.00 0.00 112 CYS A N 2
ATOM 1607 C CA . CYS A 1 38 ? -2.619 5.571 0.652 1.00 0.00 112 CYS A CA 2
ATOM 1608 C C . CYS A 1 38 ? -2.967 6.917 1.250 1.00 0.00 112 CYS A C 2
ATOM 1609 O O . CYS A 1 38 ? -4.088 7.410 1.082 1.00 0.00 112 CYS A O 2
ATOM 1616 N N . SER A 1 39 ? -2.027 7.500 1.953 1.00 0.00 113 SER A N 2
ATOM 1617 C CA . SER A 1 39 ? -2.233 8.781 2.580 1.00 0.00 113 SER A CA 2
ATOM 1618 C C . SER A 1 39 ? -1.199 9.773 2.099 1.00 0.00 113 SER A C 2
ATOM 1619 O O . SER A 1 39 ? 0.001 9.508 2.147 1.00 0.00 113 SER A O 2
ATOM 1627 N N . LYS A 1 40 ? -1.651 10.908 1.634 1.00 0.00 114 LYS A N 2
ATOM 1628 C CA . LYS A 1 40 ? -0.748 11.922 1.180 1.00 0.00 114 LYS A CA 2
ATOM 1629 C C . LYS A 1 40 ? -0.582 12.979 2.247 1.00 0.00 114 LYS A C 2
ATOM 1630 O O . LYS A 1 40 ? -1.539 13.651 2.631 1.00 0.00 114 LYS A O 2
ATOM 1649 N N . SER A 1 41 ? 0.617 13.097 2.747 1.00 0.00 115 SER A N 2
ATOM 1650 C CA . SER A 1 41 ? 0.938 14.067 3.755 1.00 0.00 115 SER A CA 2
ATOM 1651 C C . SER A 1 41 ? 1.747 15.193 3.138 1.00 0.00 115 SER A C 2
ATOM 1652 O O . SER A 1 41 ? 2.982 15.179 3.165 1.00 0.00 115 SER A O 2
ATOM 1660 N N . GLY A 1 42 ? 1.044 16.139 2.544 1.00 0.00 116 GLY A N 2
ATOM 1661 C CA . GLY A 1 42 ? 1.697 17.243 1.890 1.00 0.00 116 GLY A CA 2
ATOM 1662 C C . GLY A 1 42 ? 2.453 16.793 0.660 1.00 0.00 116 GLY A C 2
ATOM 1663 O O . GLY A 1 42 ? 1.863 16.568 -0.395 1.00 0.00 116 GLY A O 2
ATOM 1667 N N . SER A 1 43 ? 3.754 16.641 0.802 1.00 0.00 117 SER A N 2
ATOM 1668 C CA . SER A 1 43 ? 4.598 16.213 -0.294 1.00 0.00 117 SER A CA 2
ATOM 1669 C C . SER A 1 43 ? 5.143 14.809 -0.032 1.00 0.00 117 SER A C 2
ATOM 1670 O O . SER A 1 43 ? 5.955 14.295 -0.799 1.00 0.00 117 SER A O 2
ATOM 1678 N N . LEU A 1 44 ? 4.681 14.188 1.045 1.00 0.00 118 LEU A N 2
ATOM 1679 C CA . LEU A 1 44 ? 5.164 12.870 1.424 1.00 0.00 118 LEU A CA 2
ATOM 1680 C C . LEU A 1 44 ? 4.040 11.854 1.415 1.00 0.00 118 LEU A C 2
ATOM 1681 O O . LEU A 1 44 ? 2.957 12.118 1.919 1.00 0.00 118 LEU A O 2
ATOM 1697 N N . TRP A 1 45 ? 4.294 10.700 0.839 1.00 0.00 119 TRP A N 2
ATOM 1698 C CA . TRP A 1 45 ? 3.300 9.645 0.799 1.00 0.00 119 TRP A CA 2
ATOM 1699 C C . TRP A 1 45 ? 3.507 8.624 1.911 1.00 0.00 119 TRP A C 2
ATOM 1700 O O . TRP A 1 45 ? 4.629 8.166 2.157 1.00 0.00 119 TRP A O 2
ATOM 1721 N N . TYR A 1 46 ? 2.425 8.297 2.588 1.00 0.00 120 TYR A N 2
ATOM 1722 C CA . TYR A 1 46 ? 2.416 7.266 3.604 1.00 0.00 120 TYR A CA 2
ATOM 1723 C C . TYR A 1 46 ? 1.516 6.132 3.175 1.00 0.00 120 TYR A C 2
ATOM 1724 O O . TYR A 1 46 ? 0.374 6.357 2.763 1.00 0.00 120 TYR A O 2
ATOM 1742 N N . ILE A 1 47 ? 2.023 4.928 3.253 1.00 0.00 121 ILE A N 2
ATOM 1743 C CA . ILE A 1 47 ? 1.250 3.766 2.876 1.00 0.00 121 ILE A CA 2
ATOM 1744 C C . ILE A 1 47 ? 1.096 2.816 4.052 1.00 0.00 121 ILE A C 2
ATOM 1745 O O . ILE A 1 47 ? 1.955 2.751 4.939 1.00 0.00 121 ILE A O 2
ATOM 1761 N N . THR A 1 48 ? -0.007 2.117 4.082 1.00 0.00 122 THR A N 2
ATOM 1762 C CA . THR A 1 48 ? -0.261 1.147 5.120 1.00 0.00 122 THR A CA 2
ATOM 1763 C C . THR A 1 48 ? -0.989 -0.056 4.532 1.00 0.00 122 THR A C 2
ATOM 1764 O O . THR A 1 48 ? -2.124 0.063 4.088 1.00 0.00 122 THR A O 2
ATOM 1775 N N . VAL A 1 49 ? -0.342 -1.207 4.524 1.00 0.00 123 VAL A N 2
ATOM 1776 C CA . VAL A 1 49 ? -0.938 -2.397 3.943 1.00 0.00 123 VAL A CA 2
ATOM 1777 C C . VAL A 1 49 ? -1.610 -3.255 5.016 1.00 0.00 123 VAL A C 2
ATOM 1778 O O . VAL A 1 49 ? -0.953 -3.941 5.805 1.00 0.00 123 VAL A O 2
ATOM 1791 N N . MET A 1 50 ? -2.920 -3.181 5.050 1.00 0.00 124 MET A N 2
ATOM 1792 C CA . MET A 1 50 ? -3.707 -3.902 6.023 1.00 0.00 124 MET A CA 2
ATOM 1793 C C . MET A 1 50 ? -4.437 -5.063 5.376 1.00 0.00 124 MET A C 2
ATOM 1794 O O . MET A 1 50 ? -4.963 -4.935 4.273 1.00 0.00 124 MET A O 2
ATOM 1808 N N . PRO A 1 51 ? -4.459 -6.215 6.037 1.00 0.00 125 PRO A N 2
ATOM 1809 C CA . PRO A 1 51 ? -5.187 -7.368 5.551 1.00 0.00 125 PRO A CA 2
ATOM 1810 C C . PRO A 1 51 ? -6.671 -7.266 5.882 1.00 0.00 125 PRO A C 2
ATOM 1811 O O . PRO A 1 51 ? -7.051 -6.752 6.939 1.00 0.00 125 PRO A O 2
ATOM 1822 N N . CYS A 1 52 ? -7.510 -7.717 4.979 1.00 0.00 126 CYS A N 2
ATOM 1823 C CA . CYS A 1 52 ? -8.927 -7.698 5.228 1.00 0.00 126 CYS A CA 2
ATOM 1824 C C . CYS A 1 52 ? -9.357 -9.014 5.846 1.00 0.00 126 CYS A C 2
ATOM 1825 O O . CYS A 1 52 ? -8.526 -9.889 6.107 1.00 0.00 126 CYS A O 2
ATOM 1832 N N . SER A 1 53 ? -10.640 -9.141 6.091 1.00 0.00 127 SER A N 2
ATOM 1833 C CA . SER A 1 53 ? -11.193 -10.335 6.662 1.00 0.00 127 SER A CA 2
ATOM 1834 C C . SER A 1 53 ? -10.939 -11.526 5.734 1.00 0.00 127 SER A C 2
ATOM 1835 O O . SER A 1 53 ? -11.042 -11.406 4.506 1.00 0.00 127 SER A O 2
ATOM 1843 N N . ILE A 1 54 ? -10.583 -12.655 6.313 1.00 0.00 128 ILE A N 2
ATOM 1844 C CA . ILE A 1 54 ? -10.352 -13.851 5.536 1.00 0.00 128 ILE A CA 2
ATOM 1845 C C . ILE A 1 54 ? -11.663 -14.273 4.876 1.00 0.00 128 ILE A C 2
ATOM 1846 O O . ILE A 1 54 ? -12.727 -14.210 5.498 1.00 0.00 128 ILE A O 2
ATOM 1862 N N . GLY A 1 55 ? -11.581 -14.690 3.630 1.00 0.00 129 GLY A N 2
ATOM 1863 C CA . GLY A 1 55 ? -12.775 -15.024 2.891 1.00 0.00 129 GLY A CA 2
ATOM 1864 C C . GLY A 1 55 ? -13.310 -13.854 2.088 1.00 0.00 129 GLY A C 2
ATOM 1865 O O . GLY A 1 55 ? -14.174 -14.029 1.234 1.00 0.00 129 GLY A O 2
ATOM 1869 N N . THR A 1 56 ? -12.805 -12.656 2.357 1.00 0.00 130 THR A N 2
ATOM 1870 C CA . THR A 1 56 ? -13.229 -11.480 1.618 1.00 0.00 130 THR A CA 2
ATOM 1871 C C . THR A 1 56 ? -12.041 -10.827 0.915 1.00 0.00 130 THR A C 2
ATOM 1872 O O . THR A 1 56 ? -10.884 -11.085 1.263 1.00 0.00 130 THR A O 2
ATOM 1883 N N . LYS A 1 57 ? -12.327 -10.002 -0.072 1.00 0.00 131 LYS A N 2
ATOM 1884 C CA . LYS A 1 57 ? -11.297 -9.306 -0.817 1.00 0.00 131 LYS A CA 2
ATOM 1885 C C . LYS A 1 57 ? -11.665 -7.840 -0.966 1.00 0.00 131 LYS A C 2
ATOM 1886 O O . LYS A 1 57 ? -12.847 -7.496 -1.060 1.00 0.00 131 LYS A O 2
ATOM 1905 N N . PHE A 1 58 ? -10.665 -6.984 -0.973 1.00 0.00 132 PHE A N 2
ATOM 1906 C CA . PHE A 1 58 ? -10.886 -5.555 -1.074 1.00 0.00 132 PHE A CA 2
ATOM 1907 C C . PHE A 1 58 ? -11.002 -5.129 -2.536 1.00 0.00 132 PHE A C 2
ATOM 1908 O O . PHE A 1 58 ? -10.236 -5.584 -3.389 1.00 0.00 132 PHE A O 2
ATOM 1925 N N . ASP A 1 59 ? -11.965 -4.273 -2.818 1.00 0.00 133 ASP A N 2
ATOM 1926 C CA . ASP A 1 59 ? -12.195 -3.781 -4.173 1.00 0.00 133 ASP A CA 2
ATOM 1927 C C . ASP A 1 59 ? -11.538 -2.417 -4.367 1.00 0.00 133 ASP A C 2
ATOM 1928 O O . ASP A 1 59 ? -11.633 -1.552 -3.501 1.00 0.00 133 ASP A O 2
ATOM 1937 N N . PRO A 1 60 ? -10.857 -2.210 -5.510 1.00 0.00 134 PRO A N 2
ATOM 1938 C CA . PRO A 1 60 ? -10.158 -0.951 -5.800 1.00 0.00 134 PRO A CA 2
ATOM 1939 C C . PRO A 1 60 ? -11.100 0.235 -6.026 1.00 0.00 134 PRO A C 2
ATOM 1940 O O . PRO A 1 60 ? -10.879 1.322 -5.488 1.00 0.00 134 PRO A O 2
ATOM 1951 N N . ILE A 1 61 ? -12.132 0.030 -6.825 1.00 0.00 135 ILE A N 2
ATOM 1952 C CA . ILE A 1 61 ? -13.067 1.097 -7.151 1.00 0.00 135 ILE A CA 2
ATOM 1953 C C . ILE A 1 61 ? -14.047 1.357 -6.010 1.00 0.00 135 ILE A C 2
ATOM 1954 O O . ILE A 1 61 ? -14.161 2.487 -5.530 1.00 0.00 135 ILE A O 2
ATOM 1970 N N . SER A 1 62 ? -14.735 0.319 -5.564 1.00 0.00 136 SER A N 2
ATOM 1971 C CA . SER A 1 62 ? -15.714 0.462 -4.503 1.00 0.00 136 SER A CA 2
ATOM 1972 C C . SER A 1 62 ? -15.035 0.802 -3.176 1.00 0.00 136 SER A C 2
ATOM 1973 O O . SER A 1 62 ? -15.607 1.504 -2.339 1.00 0.00 136 SER A O 2
ATOM 1981 N N . ARG A 1 63 ? -13.819 0.285 -2.996 1.00 0.00 137 ARG A N 2
ATOM 1982 C CA . ARG A 1 63 ? -13.008 0.552 -1.805 1.00 0.00 137 ARG A CA 2
ATOM 1983 C C . ARG A 1 63 ? -13.639 -0.050 -0.562 1.00 0.00 137 ARG A C 2
ATOM 1984 O O . ARG A 1 63 ? -13.771 0.605 0.472 1.00 0.00 137 ARG A O 2
ATOM 2005 N N . ASN A 1 64 ? -14.017 -1.307 -0.676 1.00 0.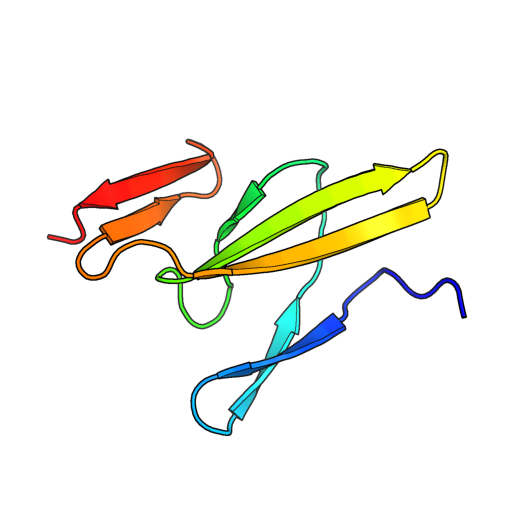00 138 ASN A N 2
ATOM 2006 C CA . ASN A 1 64 ? -14.594 -2.057 0.424 1.00 0.00 138 ASN A CA 2
ATOM 2007 C C . ASN A 1 64 ? -14.268 -3.525 0.237 1.00 0.00 138 ASN A C 2
ATOM 2008 O O . ASN A 1 64 ? -13.728 -3.907 -0.795 1.00 0.00 138 ASN A O 2
ATOM 2019 N N . CYS A 1 65 ? -14.587 -4.338 1.211 1.00 0.00 139 CYS A N 2
ATOM 2020 C CA . CYS A 1 65 ? -14.330 -5.758 1.106 1.00 0.00 139 CYS A CA 2
ATOM 2021 C C . CYS A 1 65 ? -15.597 -6.520 0.766 1.00 0.00 139 CYS A C 2
ATOM 2022 O O . CYS A 1 65 ? -16.631 -6.367 1.422 1.00 0.00 139 CYS A O 2
ATOM 2029 N N . VAL A 1 66 ? -15.515 -7.316 -0.282 1.00 0.00 140 VAL A N 2
ATOM 2030 C CA . VAL A 1 66 ? -16.618 -8.146 -0.719 1.00 0.00 140 VAL A CA 2
ATOM 2031 C C . VAL A 1 66 ? -16.218 -9.603 -0.592 1.00 0.00 140 VAL A C 2
ATOM 2032 O O . VAL A 1 66 ? -15.027 -9.898 -0.481 1.00 0.00 140 VAL A O 2
ATOM 2045 N N . LEU A 1 67 ? -17.191 -10.508 -0.577 1.00 0.00 141 LEU A N 2
ATOM 2046 C CA . LEU A 1 67 ? -16.889 -11.936 -0.488 1.00 0.00 141 LEU A CA 2
ATOM 2047 C C . LEU A 1 67 ? -15.918 -12.336 -1.592 1.00 0.00 141 LEU A C 2
ATOM 2048 O O . LEU A 1 67 ? -16.156 -12.076 -2.773 1.00 0.00 141 LEU A O 2
ATOM 2064 N N . ASP A 1 68 ? -14.820 -12.948 -1.201 1.00 0.00 142 ASP A N 2
ATOM 2065 C CA . ASP A 1 68 ? -13.770 -13.307 -2.132 1.00 0.00 142 ASP A CA 2
ATOM 2066 C C . ASP A 1 68 ? -14.110 -14.544 -2.930 1.00 0.00 142 ASP A C 2
ATOM 2067 O O . ASP A 1 68 ? -13.873 -15.666 -2.488 1.00 0.00 142 ASP A O 2
ATOM 2076 N N . ASN A 1 69 ? -14.721 -14.340 -4.075 1.00 0.00 143 ASN A N 2
ATOM 2077 C CA . ASN A 1 69 ? -14.963 -15.416 -5.001 1.00 0.00 143 ASN A CA 2
ATOM 2078 C C . ASN A 1 69 ? -13.761 -15.559 -5.910 1.00 0.00 143 ASN A C 2
ATOM 2079 O O . ASN A 1 69 ? -13.509 -14.631 -6.704 1.00 0.00 143 ASN A O 2
ATOM 2091 N N . GLY A 1 1 ? 10.615 11.816 7.669 1.00 0.00 75 GLY A N 3
ATOM 2092 C CA . GLY A 1 1 ? 9.427 11.028 7.319 1.00 0.00 75 GLY A CA 3
ATOM 2093 C C . GLY A 1 1 ? 9.734 9.990 6.263 1.00 0.00 75 GLY A C 3
ATOM 2094 O O . GLY A 1 1 ? 10.211 10.335 5.177 1.00 0.00 75 GLY A O 3
ATOM 2100 N N . PRO A 1 2 ? 9.501 8.699 6.559 1.00 0.00 76 PRO A N 3
ATOM 2101 C CA . PRO A 1 2 ? 9.733 7.618 5.603 1.00 0.00 76 PRO A CA 3
ATOM 2102 C C . PRO A 1 2 ? 8.802 7.723 4.404 1.00 0.00 76 PRO A C 3
ATOM 2103 O O . PRO A 1 2 ? 7.583 7.785 4.558 1.00 0.00 76 PRO A O 3
ATOM 2114 N N . LEU A 1 3 ? 9.377 7.755 3.216 1.00 0.00 77 LEU A N 3
ATOM 2115 C CA . LEU A 1 3 ? 8.589 7.845 2.006 1.00 0.00 77 LEU A CA 3
ATOM 2116 C C . LEU A 1 3 ? 7.972 6.495 1.660 1.00 0.00 77 LEU A C 3
ATOM 2117 O O . LEU A 1 3 ? 8.611 5.449 1.810 1.00 0.00 77 LEU A O 3
ATOM 2133 N N . GLY A 1 4 ? 6.733 6.516 1.217 1.00 0.00 78 GLY A N 3
ATOM 2134 C CA . GLY A 1 4 ? 6.052 5.305 0.850 1.00 0.00 78 GLY A CA 3
ATOM 2135 C C . GLY A 1 4 ? 5.691 5.315 -0.606 1.00 0.00 78 GLY A C 3
ATOM 2136 O O . GLY A 1 4 ? 4.652 4.803 -1.004 1.00 0.00 78 GLY A O 3
ATOM 2140 N N . SER A 1 5 ? 6.563 5.910 -1.404 1.00 0.00 79 SER A N 3
ATOM 2141 C CA . SER A 1 5 ? 6.356 5.987 -2.836 1.00 0.00 79 SER A CA 3
ATOM 2142 C C . SER A 1 5 ? 6.645 4.635 -3.461 1.00 0.00 79 SER A C 3
ATOM 2143 O O . SER A 1 5 ? 6.207 4.344 -4.571 1.00 0.00 79 SER A O 3
ATOM 2151 N N . ASP A 1 6 ? 7.398 3.823 -2.735 1.00 0.00 80 ASP A N 3
ATOM 2152 C CA . ASP A 1 6 ? 7.776 2.488 -3.171 1.00 0.00 80 ASP A CA 3
ATOM 2153 C C . ASP A 1 6 ? 8.231 1.681 -1.976 1.00 0.00 80 ASP A C 3
ATOM 2154 O O . ASP A 1 6 ? 9.381 1.786 -1.547 1.00 0.00 80 ASP A O 3
ATOM 2163 N N . LEU A 1 7 ? 7.326 0.930 -1.400 1.00 0.00 81 LEU A N 3
ATOM 2164 C CA . LEU A 1 7 ? 7.666 0.084 -0.277 1.00 0.00 81 LEU A CA 3
ATOM 2165 C C . LEU A 1 7 ? 7.620 -1.359 -0.700 1.00 0.00 81 LEU A C 3
ATOM 2166 O O . LEU A 1 7 ? 6.699 -1.776 -1.394 1.00 0.00 81 LEU A O 3
ATOM 2182 N N . ILE A 1 8 ? 8.609 -2.117 -0.309 1.00 0.00 82 ILE A N 3
ATOM 2183 C CA . ILE A 1 8 ? 8.645 -3.507 -0.659 1.00 0.00 82 ILE A CA 3
ATOM 2184 C C . ILE A 1 8 ? 8.094 -4.355 0.479 1.00 0.00 82 ILE A C 3
ATOM 2185 O O . ILE A 1 8 ? 8.317 -4.059 1.655 1.00 0.00 82 ILE A O 3
ATOM 2201 N N . VAL A 1 9 ? 7.376 -5.400 0.125 1.00 0.00 83 VAL A N 3
ATOM 2202 C CA . VAL A 1 9 ? 6.748 -6.284 1.084 1.00 0.00 83 VAL A CA 3
ATOM 2203 C C . VAL A 1 9 ? 6.894 -7.721 0.619 1.00 0.00 83 VAL A C 3
ATOM 2204 O O . VAL A 1 9 ? 7.444 -7.979 -0.451 1.00 0.00 83 VAL A O 3
ATOM 2217 N N . HIS A 1 10 ? 6.403 -8.648 1.405 1.00 0.00 84 HIS A N 3
ATOM 2218 C CA . HIS A 1 10 ? 6.482 -10.048 1.046 1.00 0.00 84 HIS A CA 3
ATOM 2219 C C . HIS A 1 10 ? 5.106 -10.669 0.885 1.00 0.00 84 HIS A C 3
ATOM 2220 O O . HIS A 1 10 ? 4.272 -10.618 1.790 1.00 0.00 84 HIS A O 3
ATOM 2235 N N . GLU A 1 11 ? 4.888 -11.248 -0.277 1.00 0.00 85 GLU A N 3
ATOM 2236 C CA . GLU A 1 11 ? 3.646 -11.939 -0.605 1.00 0.00 85 GLU A CA 3
ATOM 2237 C C . GLU A 1 11 ? 3.939 -13.416 -0.797 1.00 0.00 85 GLU A C 3
ATOM 2238 O O . GLU A 1 11 ? 4.512 -13.816 -1.818 1.00 0.00 85 GLU A O 3
ATOM 2250 N N . GLY A 1 12 ? 3.585 -14.220 0.190 1.00 0.00 86 GLY A N 3
ATOM 2251 C CA . GLY A 1 12 ? 3.867 -15.642 0.122 1.00 0.00 86 GLY A CA 3
ATOM 2252 C C . GLY A 1 12 ? 5.358 -15.913 0.195 1.00 0.00 86 GLY A C 3
ATOM 2253 O O . GLY A 1 12 ? 5.828 -16.986 -0.183 1.00 0.00 86 GLY A O 3
ATOM 2257 N N . GLY A 1 13 ? 6.091 -14.922 0.676 1.00 0.00 87 GLY A N 3
ATOM 2258 C CA . GLY A 1 13 ? 7.527 -15.036 0.786 1.00 0.00 87 GLY A CA 3
ATOM 2259 C C . GLY A 1 13 ? 8.261 -14.207 -0.255 1.00 0.00 87 GLY A C 3
ATOM 2260 O O . GLY A 1 13 ? 9.372 -13.725 0.000 1.00 0.00 87 GLY A O 3
ATOM 2264 N N . LYS A 1 14 ? 7.636 -14.010 -1.412 1.00 0.00 88 LYS A N 3
ATOM 2265 C CA . LYS A 1 14 ? 8.259 -13.263 -2.506 1.00 0.00 88 LYS A CA 3
ATOM 2266 C C . LYS A 1 14 ? 8.121 -11.765 -2.276 1.00 0.00 88 LYS A C 3
ATOM 2267 O O . LYS A 1 14 ? 7.206 -11.325 -1.599 1.00 0.00 88 LYS A O 3
ATOM 2286 N N . THR A 1 15 ? 9.026 -10.992 -2.831 1.00 0.00 89 THR A N 3
ATOM 2287 C CA . THR A 1 15 ? 8.996 -9.558 -2.649 1.00 0.00 89 THR A CA 3
ATOM 2288 C C . THR A 1 15 ? 8.126 -8.855 -3.688 1.00 0.00 89 THR A C 3
ATOM 2289 O O . THR A 1 15 ? 8.261 -9.079 -4.897 1.00 0.00 89 THR A O 3
ATOM 2300 N N . TYR A 1 16 ? 7.219 -8.025 -3.199 1.00 0.00 90 TYR A N 3
ATOM 2301 C CA . TYR A 1 16 ? 6.339 -7.227 -4.037 1.00 0.00 90 TYR A CA 3
ATOM 2302 C C . TYR A 1 16 ? 6.452 -5.765 -3.661 1.00 0.00 90 TYR A C 3
ATOM 2303 O O . TYR A 1 16 ? 6.772 -5.436 -2.527 1.00 0.00 90 TYR A O 3
ATOM 2321 N N . HIS A 1 17 ? 6.202 -4.901 -4.612 1.00 0.00 91 HIS A N 3
ATOM 2322 C CA . HIS A 1 17 ? 6.287 -3.468 -4.379 1.00 0.00 91 HIS A CA 3
ATOM 2323 C C . HIS A 1 17 ? 4.913 -2.859 -4.175 1.00 0.00 91 HIS A C 3
ATOM 2324 O O . HIS A 1 17 ? 3.917 -3.342 -4.718 1.00 0.00 91 HIS A O 3
ATOM 2339 N N . VAL A 1 18 ? 4.864 -1.816 -3.379 1.00 0.00 92 VAL A N 3
ATOM 2340 C CA . VAL A 1 18 ? 3.646 -1.077 -3.148 1.00 0.00 92 VAL A CA 3
ATOM 2341 C C . VAL A 1 18 ? 3.858 0.362 -3.566 1.00 0.00 92 VAL A C 3
ATOM 2342 O O . VAL A 1 18 ? 4.720 1.058 -3.018 1.00 0.00 92 VAL A O 3
ATOM 2355 N N . VAL A 1 19 ? 3.091 0.796 -4.534 1.00 0.00 93 VAL A N 3
ATOM 2356 C CA . VAL A 1 19 ? 3.188 2.147 -5.054 1.00 0.00 93 VAL A CA 3
ATOM 2357 C C . VAL A 1 19 ? 1.799 2.757 -5.146 1.00 0.00 93 VAL A C 3
ATOM 2358 O O . VAL A 1 19 ? 0.872 2.133 -5.672 1.00 0.00 93 VAL A O 3
ATOM 2371 N N . CYS A 1 20 ? 1.646 3.959 -4.641 1.00 0.00 94 CYS A N 3
ATOM 2372 C CA . CYS A 1 20 ? 0.362 4.622 -4.667 1.00 0.00 94 CYS A CA 3
ATOM 2373 C C . CYS A 1 20 ? 0.402 5.842 -5.564 1.00 0.00 94 CYS A C 3
ATOM 2374 O O . CYS A 1 20 ? 1.383 6.586 -5.573 1.00 0.00 94 CYS A O 3
ATOM 2381 N N . HIS A 1 21 ? -0.655 6.031 -6.333 1.00 0.00 95 HIS A N 3
ATOM 2382 C CA . HIS A 1 21 ? -0.752 7.162 -7.241 1.00 0.00 95 HIS A CA 3
ATOM 2383 C C . HIS A 1 21 ? -1.947 8.034 -6.876 1.00 0.00 95 HIS A C 3
ATOM 2384 O O . HIS A 1 21 ? -2.010 9.208 -7.242 1.00 0.00 95 HIS A O 3
ATOM 2399 N N . GLU A 1 22 ? -2.880 7.459 -6.135 1.00 0.00 96 GLU A N 3
ATOM 2400 C CA . GLU A 1 22 ? -4.077 8.163 -5.709 1.00 0.00 96 GLU A CA 3
ATOM 2401 C C . GLU A 1 22 ? -4.216 8.069 -4.206 1.00 0.00 96 GLU A C 3
ATOM 2402 O O . GLU A 1 22 ? -3.893 7.039 -3.613 1.00 0.00 96 GLU A O 3
ATOM 2414 N N . GLU A 1 23 ? -4.670 9.136 -3.587 1.00 0.00 97 GLU A N 3
ATOM 2415 C CA . GLU A 1 23 ? -4.896 9.127 -2.160 1.00 0.00 97 GLU A CA 3
ATOM 2416 C C . GLU A 1 23 ? -6.182 8.384 -1.848 1.00 0.00 97 GLU A C 3
ATOM 2417 O O . GLU A 1 23 ? -7.283 8.897 -2.069 1.00 0.00 97 GLU A O 3
ATOM 2429 N N . GLY A 1 24 ? -6.038 7.174 -1.370 1.00 0.00 98 GLY A N 3
ATOM 2430 C CA . GLY A 1 24 ? -7.171 6.353 -1.048 1.00 0.00 98 GLY A CA 3
ATOM 2431 C C . GLY A 1 24 ? -6.772 4.911 -0.887 1.00 0.00 98 GLY A C 3
ATOM 2432 O O . GLY A 1 24 ? -5.634 4.550 -1.190 1.00 0.00 98 GLY A O 3
ATOM 2436 N N . PRO A 1 25 ? -7.663 4.070 -0.381 1.00 0.00 99 PRO A N 3
ATOM 2437 C CA . PRO A 1 25 ? -7.389 2.653 -0.202 1.00 0.00 99 PRO A CA 3
ATOM 2438 C C . PRO A 1 25 ? -7.617 1.839 -1.483 1.00 0.00 99 PRO A C 3
ATOM 2439 O O . PRO A 1 25 ? -8.637 1.993 -2.165 1.00 0.00 99 PRO A O 3
ATOM 2450 N N . ILE A 1 26 ? -6.663 0.982 -1.795 1.00 0.00 100 ILE A N 3
ATOM 2451 C CA . ILE A 1 26 ? -6.739 0.105 -2.959 1.00 0.00 100 ILE A CA 3
ATOM 2452 C C . ILE A 1 26 ? -6.193 -1.280 -2.607 1.00 0.00 100 ILE A C 3
ATOM 2453 O O . ILE A 1 26 ? -5.427 -1.409 -1.656 1.00 0.00 100 ILE A O 3
ATOM 2469 N N . PRO A 1 27 ? -6.597 -2.338 -3.344 1.00 0.00 101 PRO A N 3
ATOM 2470 C CA . PRO A 1 27 ? -6.155 -3.718 -3.068 1.00 0.00 101 PRO A CA 3
ATOM 2471 C C . PRO A 1 27 ? -4.643 -3.903 -3.232 1.00 0.00 101 PRO A C 3
ATOM 2472 O O . PRO A 1 27 ? -3.953 -3.049 -3.791 1.00 0.00 101 PRO A O 3
ATOM 2483 N N . HIS A 1 28 ? -4.140 -5.029 -2.755 1.00 0.00 102 HIS A N 3
ATOM 2484 C CA . HIS A 1 28 ? -2.722 -5.319 -2.811 1.00 0.00 102 HIS A CA 3
ATOM 2485 C C . HIS A 1 28 ? -2.399 -6.084 -4.097 1.00 0.00 102 HIS A C 3
ATOM 2486 O O . HIS A 1 28 ? -3.090 -7.040 -4.437 1.00 0.00 102 HIS A O 3
ATOM 2501 N N . PRO A 1 29 ? -1.337 -5.666 -4.824 1.00 0.00 103 PRO A N 3
ATOM 2502 C CA . PRO A 1 29 ? -0.939 -6.278 -6.112 1.00 0.00 103 PRO A CA 3
ATOM 2503 C C . PRO A 1 29 ? -0.750 -7.798 -6.030 1.00 0.00 103 PRO A C 3
ATOM 2504 O O . PRO A 1 29 ? -1.086 -8.524 -6.965 1.00 0.00 103 PRO A O 3
ATOM 2515 N N . GLY A 1 30 ? -0.205 -8.268 -4.917 1.00 0.00 104 GLY A N 3
ATOM 2516 C CA . GLY A 1 30 ? 0.004 -9.692 -4.740 1.00 0.00 104 GLY A CA 3
ATOM 2517 C C . GLY A 1 30 ? -1.301 -10.440 -4.544 1.00 0.00 104 GLY A C 3
ATOM 2518 O O . GLY A 1 30 ? -1.683 -11.273 -5.371 1.00 0.00 104 GLY A O 3
ATOM 2522 N N . ASN A 1 31 ? -1.980 -10.154 -3.453 1.00 0.00 105 ASN A N 3
ATOM 2523 C CA . ASN A 1 31 ? -3.260 -10.779 -3.166 1.00 0.00 105 ASN A CA 3
ATOM 2524 C C . ASN A 1 31 ? -4.296 -9.753 -2.747 1.00 0.00 105 ASN A C 3
ATOM 2525 O O . ASN A 1 31 ? -4.107 -9.019 -1.774 1.00 0.00 105 ASN A O 3
ATOM 2536 N N . VAL A 1 32 ? -5.383 -9.684 -3.518 1.00 0.00 106 VAL A N 3
ATOM 2537 C CA . VAL A 1 32 ? -6.515 -8.784 -3.242 1.00 0.00 106 VAL A CA 3
ATOM 2538 C C . VAL A 1 32 ? -7.129 -9.007 -1.850 1.00 0.00 106 VAL A C 3
ATOM 2539 O O . VAL A 1 32 ? -7.966 -8.221 -1.403 1.00 0.00 106 VAL A O 3
ATOM 2552 N N . HIS A 1 33 ? -6.723 -10.087 -1.176 1.00 0.00 107 HIS A N 3
ATOM 2553 C CA . HIS A 1 33 ? -7.182 -10.366 0.193 1.00 0.00 107 HIS A CA 3
ATOM 2554 C C . HIS A 1 33 ? -6.582 -9.358 1.180 1.00 0.00 107 HIS A C 3
ATOM 2555 O O . HIS A 1 33 ? -6.861 -9.398 2.385 1.00 0.00 107 HIS A O 3
ATOM 2570 N N . LYS A 1 34 ? -5.770 -8.460 0.656 1.00 0.00 108 LYS A N 3
ATOM 2571 C CA . LYS A 1 34 ? -5.147 -7.411 1.430 1.00 0.00 108 LYS A CA 3
ATOM 2572 C C . LYS A 1 34 ? -5.219 -6.124 0.643 1.00 0.00 108 LYS A C 3
ATOM 2573 O O . LYS A 1 34 ? -5.364 -6.151 -0.576 1.00 0.00 108 LYS A O 3
ATOM 2592 N N . TYR A 1 35 ? -5.128 -5.012 1.326 1.00 0.00 109 TYR A N 3
ATOM 2593 C CA . TYR A 1 35 ? -5.188 -3.728 0.663 1.00 0.00 109 TYR A CA 3
ATOM 2594 C C . TYR A 1 35 ? -4.251 -2.732 1.324 1.00 0.00 109 TYR A C 3
ATOM 2595 O O . TYR A 1 35 ? -3.656 -3.024 2.356 1.00 0.00 109 TYR A O 3
ATOM 2613 N N . ILE A 1 36 ? -4.116 -1.569 0.728 1.00 0.00 110 ILE A N 3
ATOM 2614 C CA . ILE A 1 36 ? -3.272 -0.530 1.276 1.00 0.00 110 ILE A CA 3
ATOM 2615 C C . ILE A 1 36 ? -4.030 0.778 1.312 1.00 0.00 110 ILE A C 3
ATOM 2616 O O . ILE A 1 36 ? -4.821 1.070 0.416 1.00 0.00 110 ILE A O 3
ATOM 2632 N N . ILE A 1 37 ? -3.808 1.555 2.349 1.00 0.00 111 ILE A N 3
ATOM 2633 C CA . ILE A 1 37 ? -4.390 2.869 2.434 1.00 0.00 111 ILE A CA 3
ATOM 2634 C C . ILE A 1 37 ? -3.334 3.856 2.025 1.00 0.00 111 ILE A C 3
ATOM 2635 O O . ILE A 1 37 ? -2.301 3.978 2.696 1.00 0.00 111 ILE A O 3
ATOM 2651 N N . CYS A 1 38 ? -3.557 4.538 0.936 1.00 0.00 112 CYS A N 3
ATOM 2652 C CA . CYS A 1 38 ? -2.588 5.479 0.455 1.00 0.00 112 CYS A CA 3
ATOM 2653 C C . CYS A 1 38 ? -2.941 6.864 0.949 1.00 0.00 112 CYS A C 3
ATOM 2654 O O . CYS A 1 38 ? -4.033 7.367 0.687 1.00 0.00 112 CYS A O 3
ATOM 2661 N N . SER A 1 39 ? -2.030 7.470 1.663 1.00 0.00 113 SER A N 3
ATOM 2662 C CA . SER A 1 39 ? -2.242 8.787 2.208 1.00 0.00 113 SER A CA 3
ATOM 2663 C C . SER A 1 39 ? -1.102 9.697 1.794 1.00 0.00 113 SER A C 3
ATOM 2664 O O . SER A 1 39 ? 0.048 9.276 1.753 1.00 0.00 113 SER A O 3
ATOM 2672 N N . LYS A 1 40 ? -1.412 10.927 1.476 1.00 0.00 114 LYS A N 3
ATOM 2673 C CA . LYS A 1 40 ? -0.397 11.850 1.039 1.00 0.00 114 LYS A CA 3
ATOM 2674 C C . LYS A 1 40 ? -0.298 13.022 1.992 1.00 0.00 114 LYS A C 3
ATOM 2675 O O . LYS A 1 40 ? -1.153 13.908 2.001 1.00 0.00 114 LYS A O 3
ATOM 2694 N N . SER A 1 41 ? 0.737 13.017 2.794 1.00 0.00 115 SER A N 3
ATOM 2695 C CA . SER A 1 41 ? 0.986 14.072 3.736 1.00 0.00 115 SER A CA 3
ATOM 2696 C C . SER A 1 41 ? 1.687 15.218 3.036 1.00 0.00 115 SER A C 3
ATOM 2697 O O . SER A 1 41 ? 2.917 15.257 2.955 1.00 0.00 115 SER A O 3
ATOM 2705 N N . GLY A 1 42 ? 0.902 16.124 2.492 1.00 0.00 116 GLY A N 3
ATOM 2706 C CA . GLY A 1 42 ? 1.459 17.224 1.763 1.00 0.00 116 GLY A CA 3
ATOM 2707 C C . GLY A 1 42 ? 2.091 16.756 0.470 1.00 0.00 116 GLY A C 3
ATOM 2708 O O . GLY A 1 42 ? 1.392 16.500 -0.513 1.00 0.00 116 GLY A O 3
ATOM 2712 N N . SER A 1 43 ? 3.408 16.624 0.475 1.00 0.00 117 SER A N 3
ATOM 2713 C CA . SER A 1 43 ? 4.137 16.186 -0.695 1.00 0.00 117 SER A CA 3
ATOM 2714 C C . SER A 1 43 ? 4.795 14.817 -0.436 1.00 0.00 117 SER A C 3
ATOM 2715 O O . SER A 1 43 ? 5.565 14.320 -1.258 1.00 0.00 117 SER A O 3
ATOM 2723 N N . LEU A 1 44 ? 4.476 14.210 0.701 1.00 0.00 118 LEU A N 3
ATOM 2724 C CA . LEU A 1 44 ? 5.077 12.932 1.074 1.00 0.00 118 LEU A CA 3
ATOM 2725 C C . LEU A 1 44 ? 4.010 11.850 1.168 1.00 0.00 118 LEU A C 3
ATOM 2726 O O . LEU A 1 44 ? 2.979 12.046 1.796 1.00 0.00 118 LEU A O 3
ATOM 2742 N N . TRP A 1 45 ? 4.254 10.717 0.542 1.00 0.00 119 TRP A N 3
ATOM 2743 C CA . TRP A 1 45 ? 3.288 9.633 0.567 1.00 0.00 119 TRP A CA 3
ATOM 2744 C C . TRP A 1 45 ? 3.551 8.665 1.716 1.00 0.00 119 TRP A C 3
ATOM 2745 O O . TRP A 1 45 ? 4.680 8.228 1.931 1.00 0.00 119 TRP A O 3
ATOM 2766 N N . TYR A 1 46 ? 2.497 8.350 2.448 1.00 0.00 120 TYR A N 3
ATOM 2767 C CA . TYR A 1 46 ? 2.531 7.349 3.504 1.00 0.00 120 TYR A CA 3
ATOM 2768 C C . TYR A 1 46 ? 1.527 6.255 3.196 1.00 0.00 120 TYR A C 3
ATOM 2769 O O . TYR A 1 46 ? 0.364 6.535 2.896 1.00 0.00 120 TYR A O 3
ATOM 2787 N N . ILE A 1 47 ? 1.963 5.019 3.256 1.00 0.00 121 ILE A N 3
ATOM 2788 C CA . ILE A 1 47 ? 1.081 3.905 2.968 1.00 0.00 121 ILE A CA 3
ATOM 2789 C C . ILE A 1 47 ? 0.967 2.953 4.155 1.00 0.00 121 ILE A C 3
ATOM 2790 O O . ILE A 1 47 ? 1.882 2.849 4.982 1.00 0.00 121 ILE A O 3
ATOM 2806 N N . THR A 1 48 ? -0.166 2.290 4.251 1.00 0.00 122 THR A N 3
ATOM 2807 C CA . THR A 1 48 ? -0.415 1.324 5.305 1.00 0.00 122 THR A CA 3
ATOM 2808 C C . THR A 1 48 ? -1.151 0.114 4.737 1.00 0.00 122 THR A C 3
ATOM 2809 O O . THR A 1 48 ? -2.252 0.249 4.215 1.00 0.00 122 THR A O 3
ATOM 2820 N N . VAL A 1 49 ? -0.541 -1.057 4.825 1.00 0.00 123 VAL A N 3
ATOM 2821 C CA . VAL A 1 49 ? -1.147 -2.267 4.286 1.00 0.00 123 VAL A CA 3
ATOM 2822 C C . VAL A 1 49 ? -1.973 -2.990 5.351 1.00 0.00 123 VAL A C 3
ATOM 2823 O O . VAL A 1 49 ? -1.477 -3.305 6.428 1.00 0.00 123 VAL A O 3
ATOM 2836 N N . MET A 1 50 ? -3.232 -3.226 5.039 1.00 0.00 124 MET A N 3
ATOM 2837 C CA . MET A 1 50 ? -4.150 -3.894 5.948 1.00 0.00 124 MET A CA 3
ATOM 2838 C C . MET A 1 50 ? -4.783 -5.091 5.255 1.00 0.00 124 MET A C 3
ATOM 2839 O O . MET A 1 50 ? -5.118 -5.023 4.076 1.00 0.00 124 MET A O 3
ATOM 2853 N N . PRO A 1 51 ? -4.933 -6.209 5.959 1.00 0.00 125 PRO A N 3
ATOM 2854 C CA . PRO A 1 51 ? -5.568 -7.393 5.407 1.00 0.00 125 PRO A CA 3
ATOM 2855 C C . PRO A 1 51 ? -7.090 -7.360 5.584 1.00 0.00 125 PRO A C 3
ATOM 2856 O O . PRO A 1 51 ? -7.596 -6.868 6.598 1.00 0.00 125 PRO A O 3
ATOM 2867 N N . CYS A 1 52 ? -7.812 -7.858 4.598 1.00 0.00 126 CYS A N 3
ATOM 2868 C CA . CYS A 1 52 ? -9.257 -7.942 4.700 1.00 0.00 126 CYS A CA 3
ATOM 2869 C C . CYS A 1 52 ? -9.649 -9.169 5.483 1.00 0.00 126 CYS A C 3
ATOM 2870 O O . CYS A 1 52 ? -8.806 -10.032 5.771 1.00 0.00 126 CYS A O 3
ATOM 2877 N N . SER A 1 53 ? -10.915 -9.246 5.832 1.00 0.00 127 SER A N 3
ATOM 2878 C CA . SER A 1 53 ? -11.445 -10.386 6.524 1.00 0.00 127 SER A CA 3
ATOM 2879 C C . SER A 1 53 ? -11.227 -11.661 5.707 1.00 0.00 127 SER A C 3
ATOM 2880 O O . SER A 1 53 ? -11.193 -11.623 4.467 1.00 0.00 127 SER A O 3
ATOM 2888 N N . ILE A 1 54 ? -11.052 -12.764 6.384 1.00 0.00 128 ILE A N 3
ATOM 2889 C CA . ILE A 1 54 ? -10.824 -14.023 5.723 1.00 0.00 128 ILE A CA 3
ATOM 2890 C C . ILE A 1 54 ? -12.033 -14.405 4.871 1.00 0.00 128 ILE A C 3
ATOM 2891 O O . ILE A 1 54 ? -13.178 -14.383 5.339 1.00 0.00 128 ILE A O 3
ATOM 2907 N N . GLY A 1 55 ? -11.771 -14.731 3.620 1.00 0.00 129 GLY A N 3
ATOM 2908 C CA . GLY A 1 55 ? -12.830 -15.073 2.706 1.00 0.00 129 GLY A CA 3
ATOM 2909 C C . GLY A 1 55 ? -13.342 -13.878 1.922 1.00 0.00 129 GLY A C 3
ATOM 2910 O O . GLY A 1 55 ? -14.319 -13.995 1.180 1.00 0.00 129 GLY A O 3
ATOM 2914 N N . THR A 1 56 ? -12.699 -12.719 2.084 1.00 0.00 130 THR A N 3
ATOM 2915 C CA . THR A 1 56 ? -13.112 -11.527 1.357 1.00 0.00 130 THR A CA 3
ATOM 2916 C C . THR A 1 56 ? -11.936 -10.910 0.595 1.00 0.00 130 THR A C 3
ATOM 2917 O O . THR A 1 56 ? -10.771 -11.208 0.879 1.00 0.00 130 THR A O 3
ATOM 2928 N N . LYS A 1 57 ? -12.251 -10.059 -0.364 1.00 0.00 131 LYS A N 3
ATOM 2929 C CA . LYS A 1 57 ? -11.259 -9.376 -1.173 1.00 0.00 131 LYS A CA 3
ATOM 2930 C C . LYS A 1 57 ? -11.591 -7.889 -1.233 1.00 0.00 131 LYS A C 3
ATOM 2931 O O . LYS A 1 57 ? -12.763 -7.515 -1.255 1.00 0.00 131 LYS A O 3
ATOM 2950 N N . PHE A 1 58 ? -10.578 -7.049 -1.242 1.00 0.00 132 PHE A N 3
ATOM 2951 C CA . PHE A 1 58 ? -10.793 -5.610 -1.265 1.00 0.00 132 PHE A CA 3
ATOM 2952 C C . PHE A 1 58 ? -11.048 -5.100 -2.680 1.00 0.00 132 PHE A C 3
ATOM 2953 O O . PHE A 1 58 ? -10.337 -5.460 -3.621 1.00 0.00 132 PHE A O 3
ATOM 2970 N N . ASP A 1 59 ? -12.068 -4.266 -2.819 1.00 0.00 133 ASP A N 3
ATOM 2971 C CA . ASP A 1 59 ? -12.398 -3.655 -4.101 1.00 0.00 133 ASP A CA 3
ATOM 2972 C C . ASP A 1 59 ? -11.871 -2.229 -4.146 1.00 0.00 133 ASP A C 3
ATOM 2973 O O . ASP A 1 59 ? -12.132 -1.435 -3.238 1.00 0.00 133 ASP A O 3
ATOM 2982 N N . PRO A 1 60 ? -11.125 -1.884 -5.207 1.00 0.00 134 PRO A N 3
ATOM 2983 C CA . PRO A 1 60 ? -10.495 -0.565 -5.346 1.00 0.00 134 PRO A CA 3
ATOM 2984 C C . PRO A 1 60 ? -11.498 0.580 -5.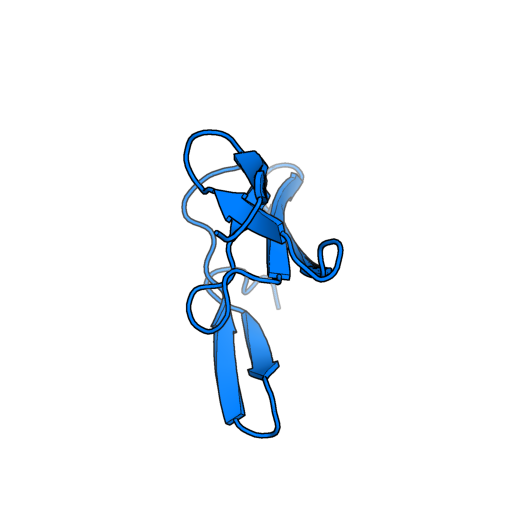460 1.00 0.00 134 PRO A C 3
ATOM 2985 O O . PRO A 1 60 ? -11.306 1.642 -4.872 1.00 0.00 134 PRO A O 3
ATOM 2996 N N . ILE A 1 61 ? -12.556 0.359 -6.215 1.00 0.00 135 ILE A N 3
ATOM 2997 C CA . ILE A 1 61 ? -13.537 1.398 -6.478 1.00 0.00 135 ILE A CA 3
ATOM 2998 C C . ILE A 1 61 ? -14.450 1.639 -5.284 1.00 0.00 135 ILE A C 3
ATOM 2999 O O . ILE A 1 61 ? -14.593 2.776 -4.821 1.00 0.00 135 ILE A O 3
ATOM 3015 N N . SER A 1 62 ? -15.058 0.578 -4.786 1.00 0.00 136 SER A N 3
ATOM 3016 C CA . SER A 1 62 ? -15.973 0.674 -3.663 1.00 0.00 136 SER A CA 3
ATOM 3017 C C . SER A 1 62 ? -15.223 1.034 -2.385 1.00 0.00 136 SER A C 3
ATOM 3018 O O . SER A 1 62 ? -15.770 1.693 -1.503 1.00 0.00 136 SER A O 3
ATOM 3026 N N . ARG A 1 63 ? -13.970 0.571 -2.294 1.00 0.00 137 ARG A N 3
ATOM 3027 C CA . ARG A 1 63 ? -13.099 0.855 -1.150 1.00 0.00 137 ARG A CA 3
ATOM 3028 C C . ARG A 1 63 ? -13.573 0.110 0.085 1.00 0.00 137 ARG A C 3
ATOM 3029 O O . ARG A 1 63 ? -13.742 0.690 1.161 1.00 0.00 137 ARG A O 3
ATOM 3050 N N . ASN A 1 64 ? -13.779 -1.179 -0.076 1.00 0.00 138 ASN A N 3
ATOM 3051 C CA . ASN A 1 64 ? -14.214 -2.041 1.007 1.00 0.00 138 ASN A CA 3
ATOM 3052 C C . ASN A 1 64 ? -13.869 -3.480 0.663 1.00 0.00 138 ASN A C 3
ATOM 3053 O O . ASN A 1 64 ? -13.413 -3.759 -0.446 1.00 0.00 138 ASN A O 3
ATOM 3064 N N . CYS A 1 65 ? -14.073 -4.383 1.595 1.00 0.00 139 CYS A N 3
ATOM 3065 C CA . CYS A 1 65 ? -13.801 -5.782 1.338 1.00 0.00 139 CYS A CA 3
ATOM 3066 C C . CYS A 1 65 ? -15.112 -6.507 1.067 1.00 0.00 139 CYS A C 3
ATOM 3067 O O . CYS A 1 65 ? -16.047 -6.440 1.869 1.00 0.00 139 CYS A O 3
ATOM 3074 N N . VAL A 1 66 ? -15.183 -7.179 -0.065 1.00 0.00 140 VAL A N 3
ATOM 3075 C CA . VAL A 1 66 ? -16.373 -7.914 -0.452 1.00 0.00 140 VAL A CA 3
ATOM 3076 C C . VAL A 1 66 ? -16.090 -9.403 -0.453 1.00 0.00 140 VAL A C 3
ATOM 3077 O O . VAL A 1 66 ? -14.937 -9.815 -0.450 1.00 0.00 140 VAL A O 3
ATOM 3090 N N . LEU A 1 67 ? -17.138 -10.199 -0.447 1.00 0.00 141 LEU A N 3
ATOM 3091 C CA . LEU A 1 67 ? -17.009 -11.651 -0.419 1.00 0.00 141 LEU A CA 3
ATOM 3092 C C . LEU A 1 67 ? -16.185 -12.159 -1.611 1.00 0.00 141 LEU A C 3
ATOM 3093 O O . LEU A 1 67 ? -16.510 -11.891 -2.770 1.00 0.00 141 LEU A O 3
ATOM 3109 N N . ASP A 1 68 ? -15.121 -12.885 -1.312 1.00 0.00 142 ASP A N 3
ATOM 3110 C CA . ASP A 1 68 ? -14.265 -13.451 -2.336 1.00 0.00 142 ASP A CA 3
ATOM 3111 C C . ASP A 1 68 ? -14.733 -14.847 -2.697 1.00 0.00 142 ASP A C 3
ATOM 3112 O O . ASP A 1 68 ? -14.462 -15.808 -1.981 1.00 0.00 142 ASP A O 3
ATOM 3121 N N . ASN A 1 69 ? -15.461 -14.946 -3.785 1.00 0.00 143 ASN A N 3
ATOM 3122 C CA . ASN A 1 69 ? -15.975 -16.220 -4.243 1.00 0.00 143 ASN A CA 3
ATOM 3123 C C . ASN A 1 69 ? -15.142 -16.722 -5.405 1.00 0.00 143 ASN A C 3
ATOM 3124 O O . ASN A 1 69 ? -15.299 -16.199 -6.516 1.00 0.00 143 ASN A O 3
ATOM 3136 N N . GLY A 1 1 ? 14.043 4.715 -9.219 1.00 0.00 75 GLY A N 4
ATOM 3137 C CA . GLY A 1 1 ? 14.405 3.666 -8.251 1.00 0.00 75 GLY A CA 4
ATOM 3138 C C . GLY A 1 1 ? 13.240 3.306 -7.364 1.00 0.00 75 GLY A C 4
ATOM 3139 O O . GLY A 1 1 ? 12.248 4.035 -7.326 1.00 0.00 75 GLY A O 4
ATOM 3145 N N . PRO A 1 2 ? 13.315 2.182 -6.640 1.00 0.00 76 PRO A N 4
ATOM 3146 C CA . PRO A 1 2 ? 12.262 1.751 -5.743 1.00 0.00 76 PRO A CA 4
ATOM 3147 C C . PRO A 1 2 ? 12.435 2.330 -4.342 1.00 0.00 76 PRO A C 4
ATOM 3148 O O . PRO A 1 2 ? 13.103 1.732 -3.489 1.00 0.00 76 PRO A O 4
ATOM 3159 N N . LEU A 1 3 ? 11.858 3.502 -4.117 1.00 0.00 77 LEU A N 4
ATOM 3160 C CA . LEU A 1 3 ? 11.955 4.175 -2.827 1.00 0.00 77 LEU A CA 4
ATOM 3161 C C . LEU A 1 3 ? 11.062 5.411 -2.796 1.00 0.00 77 LEU A C 4
ATOM 3162 O O . LEU A 1 3 ? 10.987 6.163 -3.774 1.00 0.00 77 LEU A O 4
ATOM 3178 N N . GLY A 1 4 ? 10.359 5.594 -1.694 1.00 0.00 78 GLY A N 4
ATOM 3179 C CA . GLY A 1 4 ? 9.510 6.756 -1.539 1.00 0.00 78 GLY A CA 4
ATOM 3180 C C . GLY A 1 4 ? 8.183 6.574 -2.229 1.00 0.00 78 GLY A C 4
ATOM 3181 O O . GLY A 1 4 ? 7.134 6.523 -1.587 1.00 0.00 78 GLY A O 4
ATOM 3185 N N . SER A 1 5 ? 8.237 6.469 -3.534 1.00 0.00 79 SER A N 4
ATOM 3186 C CA . SER A 1 5 ? 7.062 6.272 -4.344 1.00 0.00 79 SER A CA 4
ATOM 3187 C C . SER A 1 5 ? 6.505 4.861 -4.176 1.00 0.00 79 SER A C 4
ATOM 3188 O O . SER A 1 5 ? 5.293 4.650 -4.256 1.00 0.00 79 SER A O 4
ATOM 3196 N N . ASP A 1 6 ? 7.381 3.908 -3.901 1.00 0.00 80 ASP A N 4
ATOM 3197 C CA . ASP A 1 6 ? 6.976 2.530 -3.796 1.00 0.00 80 ASP A CA 4
ATOM 3198 C C . ASP A 1 6 ? 7.678 1.834 -2.655 1.00 0.00 80 ASP A C 4
ATOM 3199 O O . ASP A 1 6 ? 8.885 1.984 -2.451 1.00 0.00 80 ASP A O 4
ATOM 3208 N N . LEU A 1 7 ? 6.901 1.129 -1.885 1.00 0.00 81 LEU A N 4
ATOM 3209 C CA . LEU A 1 7 ? 7.407 0.350 -0.782 1.00 0.00 81 LEU A CA 4
ATOM 3210 C C . LEU A 1 7 ? 7.344 -1.119 -1.131 1.00 0.00 81 LEU A C 4
ATOM 3211 O O . LEU A 1 7 ? 6.367 -1.576 -1.713 1.00 0.00 81 LEU A O 4
ATOM 3227 N N . ILE A 1 8 ? 8.376 -1.856 -0.797 1.00 0.00 82 ILE A N 4
ATOM 3228 C CA . ILE A 1 8 ? 8.399 -3.261 -1.102 1.00 0.00 82 ILE A CA 4
ATOM 3229 C C . ILE A 1 8 ? 7.955 -4.068 0.108 1.00 0.00 82 ILE A C 4
ATOM 3230 O O . ILE A 1 8 ? 8.271 -3.718 1.247 1.00 0.00 82 ILE A O 4
ATOM 3246 N N . VAL A 1 9 ? 7.231 -5.144 -0.143 1.00 0.00 83 VAL A N 4
ATOM 3247 C CA . VAL A 1 9 ? 6.722 -6.002 0.910 1.00 0.00 83 VAL A CA 4
ATOM 3248 C C . VAL A 1 9 ? 6.877 -7.462 0.506 1.00 0.00 83 VAL A C 4
ATOM 3249 O O . VAL A 1 9 ? 6.978 -7.779 -0.684 1.00 0.00 83 VAL A O 4
ATOM 3262 N N . HIS A 1 10 ? 6.902 -8.337 1.479 1.00 0.00 84 HIS A N 4
ATOM 3263 C CA . HIS A 1 10 ? 7.034 -9.759 1.212 1.00 0.00 84 HIS A CA 4
ATOM 3264 C C . HIS A 1 10 ? 5.709 -10.469 1.385 1.00 0.00 84 HIS A C 4
ATOM 3265 O O . HIS A 1 10 ? 5.260 -10.698 2.505 1.00 0.00 84 HIS A O 4
ATOM 3280 N N . GLU A 1 11 ? 5.082 -10.812 0.281 1.00 0.00 85 GLU A N 4
ATOM 3281 C CA . GLU A 1 11 ? 3.827 -11.546 0.320 1.00 0.00 85 GLU A CA 4
ATOM 3282 C C . GLU A 1 11 ? 4.108 -13.002 0.040 1.00 0.00 85 GLU A C 4
ATOM 3283 O O . GLU A 1 11 ? 4.395 -13.377 -1.101 1.00 0.00 85 GLU A O 4
ATOM 3295 N N . GLY A 1 12 ? 4.064 -13.817 1.075 1.00 0.00 86 GLY A N 4
ATOM 3296 C CA . GLY A 1 12 ? 4.385 -15.216 0.914 1.00 0.00 86 GLY A CA 4
ATOM 3297 C C . GLY A 1 12 ? 5.842 -15.394 0.557 1.00 0.00 86 GLY A C 4
ATOM 3298 O O . GLY A 1 12 ? 6.215 -16.326 -0.162 1.00 0.00 86 GLY A O 4
ATOM 3302 N N . GLY A 1 13 ? 6.659 -14.474 1.047 1.00 0.00 87 GLY A N 4
ATOM 3303 C CA . GLY A 1 13 ? 8.073 -14.494 0.766 1.00 0.00 87 GLY A CA 4
ATOM 3304 C C . GLY A 1 13 ? 8.432 -13.721 -0.488 1.00 0.00 87 GLY A C 4
ATOM 3305 O O . GLY A 1 13 ? 9.560 -13.255 -0.630 1.00 0.00 87 GLY A O 4
ATOM 3309 N N . LYS A 1 14 ? 7.458 -13.532 -1.372 1.00 0.00 88 LYS A N 4
ATOM 3310 C CA . LYS A 1 14 ? 7.698 -12.879 -2.654 1.00 0.00 88 LYS A CA 4
ATOM 3311 C C . LYS A 1 14 ? 7.650 -11.367 -2.513 1.00 0.00 88 LYS A C 4
ATOM 3312 O O . LYS A 1 14 ? 6.759 -10.823 -1.862 1.00 0.00 88 LYS A O 4
ATOM 3331 N N . THR A 1 15 ? 8.604 -10.699 -3.118 1.00 0.00 89 THR A N 4
ATOM 3332 C CA . THR A 1 15 ? 8.699 -9.263 -3.042 1.00 0.00 89 THR A CA 4
ATOM 3333 C C . THR A 1 15 ? 7.770 -8.552 -4.022 1.00 0.00 89 THR A C 4
ATOM 3334 O O . THR A 1 15 ? 7.953 -8.621 -5.243 1.00 0.00 89 THR A O 4
ATOM 3345 N N . TYR A 1 16 ? 6.775 -7.874 -3.480 1.00 0.00 90 TYR A N 4
ATOM 3346 C CA . TYR A 1 16 ? 5.853 -7.081 -4.270 1.00 0.00 90 TYR A CA 4
ATOM 3347 C C . TYR A 1 16 ? 6.054 -5.608 -3.963 1.00 0.00 90 TYR A C 4
ATOM 3348 O O . TYR A 1 16 ? 6.392 -5.247 -2.838 1.00 0.00 90 TYR A O 4
ATOM 3366 N N . HIS A 1 17 ? 5.861 -4.770 -4.954 1.00 0.00 91 HIS A N 4
ATOM 3367 C CA . HIS A 1 17 ? 6.003 -3.331 -4.768 1.00 0.00 91 HIS A CA 4
ATOM 3368 C C . HIS A 1 17 ? 4.641 -2.682 -4.574 1.00 0.00 91 HIS A C 4
ATOM 3369 O O . HIS A 1 17 ? 3.655 -3.085 -5.200 1.00 0.00 91 HIS A O 4
ATOM 3384 N N . VAL A 1 18 ? 4.588 -1.696 -3.707 1.00 0.00 92 VAL A N 4
ATOM 3385 C CA . VAL A 1 18 ? 3.366 -0.968 -3.429 1.00 0.00 92 VAL A CA 4
ATOM 3386 C C . VAL A 1 18 ? 3.545 0.482 -3.812 1.00 0.00 92 VAL A C 4
ATOM 3387 O O . VAL A 1 18 ? 4.417 1.168 -3.283 1.00 0.00 92 VAL A O 4
ATOM 3400 N N . VAL A 1 19 ? 2.725 0.942 -4.716 1.00 0.00 93 VAL A N 4
ATOM 3401 C CA . VAL A 1 19 ? 2.818 2.302 -5.201 1.00 0.00 93 VAL A CA 4
ATOM 3402 C C . VAL A 1 19 ? 1.430 2.924 -5.360 1.00 0.00 93 VAL A C 4
ATOM 3403 O O . VAL A 1 19 ? 0.472 2.247 -5.743 1.00 0.00 93 VAL A O 4
ATOM 3416 N N . CYS A 1 20 ? 1.323 4.197 -5.036 1.00 0.00 94 CYS A N 4
ATOM 3417 C CA . CYS A 1 20 ? 0.076 4.923 -5.182 1.00 0.00 94 CYS A CA 4
ATOM 3418 C C . CYS A 1 20 ? 0.326 6.306 -5.739 1.00 0.00 94 CYS A C 4
ATOM 3419 O O . CYS A 1 20 ? 1.165 7.047 -5.232 1.00 0.00 94 CYS A O 4
ATOM 3426 N N . HIS A 1 21 ? -0.385 6.643 -6.798 1.00 0.00 95 HIS A N 4
ATOM 3427 C CA . HIS A 1 21 ? -0.273 7.965 -7.399 1.00 0.00 95 HIS A CA 4
ATOM 3428 C C . HIS A 1 21 ? -1.448 8.818 -6.977 1.00 0.00 95 HIS A C 4
ATOM 3429 O O . HIS A 1 21 ? -1.569 9.975 -7.362 1.00 0.00 95 HIS A O 4
ATOM 3444 N N . GLU A 1 22 ? -2.307 8.218 -6.188 1.00 0.00 96 GLU A N 4
ATOM 3445 C CA . GLU A 1 22 ? -3.491 8.871 -5.651 1.00 0.00 96 GLU A CA 4
ATOM 3446 C C . GLU A 1 22 ? -3.734 8.401 -4.232 1.00 0.00 96 GLU A C 4
ATOM 3447 O O . GLU A 1 22 ? -3.259 7.334 -3.838 1.00 0.00 96 GLU A O 4
ATOM 3459 N N . GLU A 1 23 ? -4.459 9.192 -3.466 1.00 0.00 97 GLU A N 4
ATOM 3460 C CA . GLU A 1 23 ? -4.787 8.829 -2.103 1.00 0.00 97 GLU A CA 4
ATOM 3461 C C . GLU A 1 23 ? -6.031 7.957 -2.062 1.00 0.00 97 GLU A C 4
ATOM 3462 O O . GLU A 1 23 ? -6.883 8.023 -2.956 1.00 0.00 97 GLU A O 4
ATOM 3474 N N . GLY A 1 24 ? -6.128 7.149 -1.033 1.00 0.00 98 GLY A N 4
ATOM 3475 C CA . GLY A 1 24 ? -7.277 6.300 -0.865 1.00 0.00 98 GLY A CA 4
ATOM 3476 C C . GLY A 1 24 ? -6.890 4.855 -0.677 1.00 0.00 98 GLY A C 4
ATOM 3477 O O . GLY A 1 24 ? -5.758 4.471 -0.978 1.00 0.00 98 GLY A O 4
ATOM 3481 N N . PRO A 1 25 ? -7.797 4.029 -0.149 1.00 0.00 99 PRO A N 4
ATOM 3482 C CA . PRO A 1 25 ? -7.545 2.616 0.033 1.00 0.00 99 PRO A CA 4
ATOM 3483 C C . PRO A 1 25 ? -7.793 1.823 -1.252 1.00 0.00 99 PRO A C 4
ATOM 3484 O O . PRO A 1 25 ? -8.791 2.032 -1.946 1.00 0.00 99 PRO A O 4
ATOM 3495 N N . ILE A 1 26 ? -6.874 0.939 -1.568 1.00 0.00 100 ILE A N 4
ATOM 3496 C CA . ILE A 1 26 ? -6.979 0.081 -2.745 1.00 0.00 100 ILE A CA 4
ATOM 3497 C C . ILE A 1 26 ? -6.453 -1.313 -2.415 1.00 0.00 100 ILE A C 4
ATOM 3498 O O . ILE A 1 26 ? -5.690 -1.462 -1.473 1.00 0.00 100 ILE A O 4
ATOM 3514 N N . PRO A 1 27 ? -6.865 -2.355 -3.165 1.00 0.00 101 PRO A N 4
ATOM 3515 C CA . PRO A 1 27 ? -6.429 -3.736 -2.902 1.00 0.00 101 PRO A CA 4
ATOM 3516 C C . PRO A 1 27 ? -4.921 -3.911 -3.057 1.00 0.00 101 PRO A C 4
ATOM 3517 O O . PRO A 1 27 ? -4.238 -3.064 -3.642 1.00 0.00 101 PRO A O 4
ATOM 3528 N N . HIS A 1 28 ? -4.411 -5.010 -2.545 1.00 0.00 102 HIS A N 4
ATOM 3529 C CA . HIS A 1 28 ? -2.997 -5.296 -2.612 1.00 0.00 102 HIS A CA 4
ATOM 3530 C C . HIS A 1 28 ? -2.702 -6.118 -3.869 1.00 0.00 102 HIS A C 4
ATOM 3531 O O . HIS A 1 28 ? -3.243 -7.205 -4.034 1.00 0.00 102 HIS A O 4
ATOM 3546 N N . PRO A 1 29 ? -1.819 -5.614 -4.758 1.00 0.00 103 PRO A N 4
ATOM 3547 C CA . PRO A 1 29 ? -1.501 -6.275 -6.050 1.00 0.00 103 PRO A CA 4
ATOM 3548 C C . PRO A 1 29 ? -0.946 -7.695 -5.891 1.00 0.00 103 PRO A C 4
ATOM 3549 O O . PRO A 1 29 ? -0.959 -8.484 -6.830 1.00 0.00 103 PRO A O 4
ATOM 3560 N N . GLY A 1 30 ? -0.454 -8.006 -4.705 1.00 0.00 104 GLY A N 4
ATOM 3561 C CA . GLY A 1 30 ? 0.097 -9.326 -4.460 1.00 0.00 104 GLY A CA 4
ATOM 3562 C C . GLY A 1 30 ? -0.919 -10.288 -3.881 1.00 0.00 104 GLY A C 4
ATOM 3563 O O . GLY A 1 30 ? -0.739 -11.501 -3.950 1.00 0.00 104 GLY A O 4
ATOM 3567 N N . ASN A 1 31 ? -1.990 -9.746 -3.318 1.00 0.00 105 ASN A N 4
ATOM 3568 C CA . ASN A 1 31 ? -3.034 -10.550 -2.677 1.00 0.00 105 ASN A CA 4
ATOM 3569 C C . ASN A 1 31 ? -4.279 -9.708 -2.397 1.00 0.00 105 ASN A C 4
ATOM 3570 O O . ASN A 1 31 ? -4.299 -8.908 -1.464 1.00 0.00 105 ASN A O 4
ATOM 3581 N N . VAL A 1 32 ? -5.302 -9.864 -3.241 1.00 0.00 106 VAL A N 4
ATOM 3582 C CA . VAL A 1 32 ? -6.578 -9.128 -3.098 1.00 0.00 106 VAL A CA 4
ATOM 3583 C C . VAL A 1 32 ? -7.239 -9.298 -1.716 1.00 0.00 106 VAL A C 4
ATOM 3584 O O . VAL A 1 32 ? -8.150 -8.546 -1.368 1.00 0.00 106 VAL A O 4
ATOM 3597 N N . HIS A 1 33 ? -6.781 -10.277 -0.942 1.00 0.00 107 HIS A N 4
ATOM 3598 C CA . HIS A 1 33 ? -7.288 -10.493 0.419 1.00 0.00 107 HIS A CA 4
ATOM 3599 C C . HIS A 1 33 ? -6.760 -9.400 1.370 1.00 0.00 107 HIS A C 4
ATOM 3600 O O . HIS A 1 33 ? -7.092 -9.361 2.560 1.00 0.00 107 HIS A O 4
ATOM 3615 N N . LYS A 1 34 ? -5.970 -8.503 0.830 1.00 0.00 108 LYS A N 4
ATOM 3616 C CA . LYS A 1 34 ? -5.401 -7.421 1.589 1.00 0.00 108 LYS A CA 4
ATOM 3617 C C . LYS A 1 34 ? -5.493 -6.147 0.793 1.00 0.00 108 LYS A C 4
ATOM 3618 O O . LYS A 1 34 ? -5.670 -6.182 -0.426 1.00 0.00 108 LYS A O 4
ATOM 3637 N N . TYR A 1 35 ? -5.384 -5.036 1.467 1.00 0.00 109 TYR A N 4
ATOM 3638 C CA . TYR A 1 35 ? -5.458 -3.759 0.816 1.00 0.00 109 TYR A CA 4
ATOM 3639 C C . TYR A 1 35 ? -4.486 -2.788 1.442 1.00 0.00 109 TYR A C 4
ATOM 3640 O O . TYR A 1 35 ? -3.846 -3.095 2.440 1.00 0.00 109 TYR A O 4
ATOM 3658 N N . ILE A 1 36 ? -4.367 -1.631 0.856 1.00 0.00 110 ILE A N 4
ATOM 3659 C CA . ILE A 1 36 ? -3.453 -0.632 1.337 1.00 0.00 110 ILE A CA 4
ATOM 3660 C C . ILE A 1 36 ? -4.155 0.705 1.435 1.00 0.00 110 ILE A C 4
ATOM 3661 O O . ILE A 1 36 ? -4.991 1.038 0.596 1.00 0.00 110 ILE A O 4
ATOM 3677 N N . ILE A 1 37 ? -3.830 1.455 2.459 1.00 0.00 111 ILE A N 4
ATOM 3678 C CA . ILE A 1 37 ? -4.359 2.784 2.617 1.00 0.00 111 ILE A CA 4
ATOM 3679 C C . ILE A 1 37 ? -3.288 3.760 2.194 1.00 0.00 111 ILE A C 4
ATOM 3680 O O . ILE A 1 37 ? -2.243 3.860 2.844 1.00 0.00 111 ILE A O 4
ATOM 3696 N N . CYS A 1 38 ? -3.517 4.452 1.111 1.00 0.00 112 CYS A N 4
ATOM 3697 C CA . CYS A 1 38 ? -2.524 5.361 0.593 1.00 0.00 112 CYS A CA 4
ATOM 3698 C C . CYS A 1 38 ? -2.866 6.798 0.934 1.00 0.00 112 CYS A C 4
ATOM 3699 O O . CYS A 1 38 ? -3.948 7.286 0.619 1.00 0.00 112 CYS A O 4
ATOM 3706 N N . SER A 1 39 ? -1.943 7.461 1.595 1.00 0.00 113 SER A N 4
ATOM 3707 C CA . SER A 1 39 ? -2.134 8.830 2.006 1.00 0.00 113 SER A CA 4
ATOM 3708 C C . SER A 1 39 ? -0.957 9.690 1.563 1.00 0.00 113 SER A C 4
ATOM 3709 O O . SER A 1 39 ? 0.193 9.237 1.553 1.00 0.00 113 SER A O 4
ATOM 3717 N N . LYS A 1 40 ? -1.244 10.920 1.203 1.00 0.00 114 LYS A N 4
ATOM 3718 C CA . LYS A 1 40 ? -0.221 11.843 0.778 1.00 0.00 114 LYS A CA 4
ATOM 3719 C C . LYS A 1 40 ? -0.104 12.957 1.795 1.00 0.00 114 LYS A C 4
ATOM 3720 O O . LYS A 1 40 ? -0.948 13.848 1.857 1.00 0.00 114 LYS A O 4
ATOM 3739 N N . SER A 1 41 ? 0.923 12.899 2.600 1.00 0.00 115 SER A N 4
ATOM 3740 C CA . SER A 1 41 ? 1.145 13.898 3.606 1.00 0.00 115 SER A CA 4
ATOM 3741 C C . SER A 1 41 ? 2.019 14.997 3.043 1.00 0.00 115 SER A C 4
ATOM 3742 O O . SER A 1 41 ? 3.235 15.016 3.241 1.00 0.00 115 SER A O 4
ATOM 3750 N N . GLY A 1 42 ? 1.397 15.865 2.276 1.00 0.00 116 GLY A N 4
ATOM 3751 C CA . GLY A 1 42 ? 2.118 16.941 1.662 1.00 0.00 116 GLY A CA 4
ATOM 3752 C C . GLY A 1 42 ? 2.930 16.438 0.497 1.00 0.00 116 GLY A C 4
ATOM 3753 O O . GLY A 1 42 ? 2.399 16.219 -0.588 1.00 0.00 116 GLY A O 4
ATOM 3757 N N . SER A 1 43 ? 4.211 16.218 0.728 1.00 0.00 117 SER A N 4
ATOM 3758 C CA . SER A 1 43 ? 5.097 15.740 -0.308 1.00 0.00 117 SER A CA 4
ATOM 3759 C C . SER A 1 43 ? 5.580 14.327 0.025 1.00 0.00 117 SER A C 4
ATOM 3760 O O . SER A 1 43 ? 6.346 13.720 -0.723 1.00 0.00 117 SER A O 4
ATOM 3768 N N . LEU A 1 44 ? 5.104 13.808 1.147 1.00 0.00 118 LEU A N 4
ATOM 3769 C CA . LEU A 1 44 ? 5.519 12.523 1.632 1.00 0.00 118 LEU A CA 4
ATOM 3770 C C . LEU A 1 44 ? 4.381 11.502 1.564 1.00 0.00 118 LEU A C 4
ATOM 3771 O O . LEU A 1 44 ? 3.308 11.723 2.124 1.00 0.00 118 LEU A O 4
ATOM 3787 N N . TRP A 1 45 ? 4.610 10.401 0.867 1.00 0.00 119 TRP A N 4
ATOM 3788 C CA . TRP A 1 45 ? 3.614 9.338 0.785 1.00 0.00 119 TRP A CA 4
ATOM 3789 C C . TRP A 1 45 ? 3.726 8.390 1.969 1.00 0.00 119 TRP A C 4
ATOM 3790 O O . TRP A 1 45 ? 4.818 7.934 2.317 1.00 0.00 119 TRP A O 4
ATOM 3811 N N . TYR A 1 46 ? 2.601 8.112 2.590 1.00 0.00 120 TYR A N 4
ATOM 3812 C CA . TYR A 1 46 ? 2.533 7.136 3.661 1.00 0.00 120 TYR A CA 4
ATOM 3813 C C . TYR A 1 46 ? 1.479 6.100 3.345 1.00 0.00 120 TYR A C 4
ATOM 3814 O O . TYR A 1 46 ? 0.320 6.435 3.088 1.00 0.00 120 TYR A O 4
ATOM 3832 N N . ILE A 1 47 ? 1.881 4.849 3.337 1.00 0.00 121 ILE A N 4
ATOM 3833 C CA . ILE A 1 47 ? 0.971 3.766 3.016 1.00 0.00 121 ILE A CA 4
ATOM 3834 C C . ILE A 1 47 ? 0.972 2.698 4.107 1.00 0.00 121 ILE A C 4
ATOM 3835 O O . ILE A 1 47 ? 1.991 2.460 4.760 1.00 0.00 121 ILE A O 4
ATOM 3851 N N . THR A 1 48 ? -0.171 2.081 4.311 1.00 0.00 122 THR A N 4
ATOM 3852 C CA . THR A 1 48 ? -0.313 1.016 5.289 1.00 0.00 122 THR A CA 4
ATOM 3853 C C . THR A 1 48 ? -1.085 -0.146 4.674 1.00 0.00 122 THR A C 4
ATOM 3854 O O . THR A 1 48 ? -2.187 0.041 4.167 1.00 0.00 122 THR A O 4
ATOM 3865 N N . VAL A 1 49 ? -0.508 -1.338 4.706 1.00 0.00 123 VAL A N 4
ATOM 3866 C CA . VAL A 1 49 ? -1.155 -2.502 4.128 1.00 0.00 123 VAL A CA 4
ATOM 3867 C C . VAL A 1 49 ? -1.921 -3.299 5.193 1.00 0.00 123 VAL A C 4
ATOM 3868 O O . VAL A 1 49 ? -1.331 -3.912 6.083 1.00 0.00 123 VAL A O 4
ATOM 3881 N N . MET A 1 50 ? -3.235 -3.270 5.090 1.00 0.00 124 MET A N 4
ATOM 3882 C CA . MET A 1 50 ? -4.106 -3.952 6.038 1.00 0.00 124 MET A CA 4
ATOM 3883 C C . MET A 1 50 ? -4.838 -5.096 5.346 1.00 0.00 124 MET A C 4
ATOM 3884 O O . MET A 1 50 ? -5.159 -5.006 4.172 1.00 0.00 124 MET A O 4
ATOM 3898 N N . PRO A 1 51 ? -5.093 -6.194 6.056 1.00 0.00 125 PRO A N 4
ATOM 3899 C CA . PRO A 1 51 ? -5.792 -7.338 5.495 1.00 0.00 125 PRO A CA 4
ATOM 3900 C C . PRO A 1 51 ? -7.312 -7.251 5.657 1.00 0.00 125 PRO A C 4
ATOM 3901 O O . PRO A 1 51 ? -7.815 -6.631 6.594 1.00 0.00 125 PRO A O 4
ATOM 3912 N N . CYS A 1 52 ? -8.032 -7.863 4.731 1.00 0.00 126 CYS A N 4
ATOM 3913 C CA . CYS A 1 52 ? -9.486 -7.933 4.810 1.00 0.00 126 CYS A CA 4
ATOM 3914 C C . CYS A 1 52 ? -9.910 -9.190 5.550 1.00 0.00 126 CYS A C 4
ATOM 3915 O O . CYS A 1 52 ? -9.074 -10.061 5.845 1.00 0.00 126 CYS A O 4
ATOM 3922 N N . SER A 1 53 ? -11.200 -9.284 5.851 1.00 0.00 127 SER A N 4
ATOM 3923 C CA . SER A 1 53 ? -11.761 -10.452 6.505 1.00 0.00 127 SER A CA 4
ATOM 3924 C C . SER A 1 53 ? -11.405 -11.708 5.704 1.00 0.00 127 SER A C 4
ATOM 3925 O O . SER A 1 53 ? -11.250 -11.656 4.478 1.00 0.00 127 SER A O 4
ATOM 3933 N N . ILE A 1 54 ? -11.243 -12.815 6.384 1.00 0.00 128 ILE A N 4
ATOM 3934 C CA . ILE A 1 54 ? -10.885 -14.053 5.726 1.00 0.00 128 ILE A CA 4
ATOM 3935 C C . ILE A 1 54 ? -11.994 -14.483 4.772 1.00 0.00 128 ILE A C 4
ATOM 3936 O O . ILE A 1 54 ? -13.166 -14.530 5.145 1.00 0.00 128 ILE A O 4
ATOM 3952 N N . GLY A 1 55 ? -11.617 -14.774 3.539 1.00 0.00 129 GLY A N 4
ATOM 3953 C CA . GLY A 1 55 ? -12.592 -15.144 2.540 1.00 0.00 129 GLY A CA 4
ATOM 3954 C C . GLY A 1 55 ? -13.141 -13.948 1.783 1.00 0.00 129 GLY A C 4
ATOM 3955 O O . GLY A 1 55 ? -14.068 -14.084 0.989 1.00 0.00 129 GLY A O 4
ATOM 3959 N N . THR A 1 56 ? -12.587 -12.767 2.033 1.00 0.00 130 THR A N 4
ATOM 3960 C CA . THR A 1 56 ? -13.026 -11.578 1.325 1.00 0.00 130 THR A CA 4
ATOM 3961 C C . THR A 1 56 ? -11.865 -10.937 0.574 1.00 0.00 130 THR A C 4
ATOM 3962 O O . THR A 1 56 ? -10.696 -11.168 0.897 1.00 0.00 130 THR A O 4
ATOM 3973 N N . LYS A 1 57 ? -12.198 -10.142 -0.419 1.00 0.00 131 LYS A N 4
ATOM 3974 C CA . LYS A 1 57 ? -11.229 -9.448 -1.233 1.00 0.00 131 LYS A CA 4
ATOM 3975 C C . LYS A 1 57 ? -11.585 -7.968 -1.269 1.00 0.00 131 LYS A C 4
ATOM 3976 O O . LYS A 1 57 ? -12.763 -7.611 -1.256 1.00 0.00 131 LYS A O 4
ATOM 3995 N N . PHE A 1 58 ? -10.590 -7.115 -1.289 1.00 0.00 132 PHE A N 4
ATOM 3996 C CA . PHE A 1 58 ? -10.835 -5.684 -1.316 1.00 0.00 132 PHE A CA 4
ATOM 3997 C C . PHE A 1 58 ? -11.067 -5.202 -2.746 1.00 0.00 132 PHE A C 4
ATOM 3998 O O . PHE A 1 58 ? -10.369 -5.621 -3.674 1.00 0.00 132 PHE A O 4
ATOM 4015 N N . ASP A 1 59 ? -12.055 -4.336 -2.919 1.00 0.00 133 ASP A N 4
ATOM 4016 C CA . ASP A 1 59 ? -12.374 -3.784 -4.235 1.00 0.00 133 ASP A CA 4
ATOM 4017 C C . ASP A 1 59 ? -11.782 -2.386 -4.381 1.00 0.00 133 ASP A C 4
ATOM 4018 O O . ASP A 1 59 ? -11.906 -1.563 -3.481 1.00 0.00 133 ASP A O 4
ATOM 4027 N N . PRO A 1 60 ? -11.127 -2.102 -5.522 1.00 0.00 134 PRO A N 4
ATOM 4028 C CA . PRO A 1 60 ? -10.466 -0.810 -5.763 1.00 0.00 134 PRO A CA 4
ATOM 4029 C C . PRO A 1 60 ? -11.432 0.365 -5.897 1.00 0.00 134 PRO A C 4
ATOM 4030 O O . PRO A 1 60 ? -11.177 1.446 -5.374 1.00 0.00 134 PRO A O 4
ATOM 4041 N N . ILE A 1 61 ? -12.530 0.156 -6.602 1.00 0.00 135 ILE A N 4
ATOM 4042 C CA . ILE A 1 61 ? -13.477 1.231 -6.854 1.00 0.00 135 ILE A CA 4
ATOM 4043 C C . ILE A 1 61 ? -14.429 1.438 -5.682 1.00 0.00 135 ILE A C 4
ATOM 4044 O O . ILE A 1 61 ? -14.623 2.568 -5.223 1.00 0.00 135 ILE A O 4
ATOM 4060 N N . SER A 1 62 ? -15.023 0.361 -5.203 1.00 0.00 136 SER A N 4
ATOM 4061 C CA . SER A 1 62 ? -15.942 0.437 -4.081 1.00 0.00 136 SER A CA 4
ATOM 4062 C C . SER A 1 62 ? -15.184 0.784 -2.806 1.00 0.00 136 SER A C 4
ATOM 4063 O O . SER A 1 62 ? -15.678 1.534 -1.961 1.00 0.00 136 SER A O 4
ATOM 4071 N N . ARG A 1 63 ? -13.977 0.227 -2.687 1.00 0.00 137 ARG A N 4
ATOM 4072 C CA . ARG A 1 63 ? -13.101 0.470 -1.547 1.00 0.00 137 ARG A CA 4
ATOM 4073 C C . ARG A 1 63 ? -13.656 -0.142 -0.278 1.00 0.00 137 ARG A C 4
ATOM 4074 O O . ARG A 1 63 ? -13.842 0.531 0.734 1.00 0.00 137 ARG A O 4
ATOM 4095 N N . ASN A 1 64 ? -13.914 -1.429 -0.352 1.00 0.00 138 ASN A N 4
ATOM 4096 C CA . ASN A 1 64 ? -14.414 -2.203 0.766 1.00 0.00 138 ASN A CA 4
ATOM 4097 C C . ASN A 1 64 ? -14.011 -3.652 0.563 1.00 0.00 138 ASN A C 4
ATOM 4098 O O . ASN A 1 64 ? -13.478 -4.002 -0.493 1.00 0.00 138 ASN A O 4
ATOM 4109 N N . CYS A 1 65 ? -14.252 -4.490 1.548 1.00 0.00 139 CYS A N 4
ATOM 4110 C CA . CYS A 1 65 ? -13.934 -5.898 1.404 1.00 0.00 139 CYS A CA 4
ATOM 4111 C C . CYS A 1 65 ? -15.210 -6.668 1.090 1.00 0.00 139 CYS A C 4
ATOM 4112 O O . CYS A 1 65 ? -16.202 -6.580 1.825 1.00 0.00 139 CYS A O 4
ATOM 4119 N N . VAL A 1 66 ? -15.187 -7.405 -0.003 1.00 0.00 140 VAL A N 4
ATOM 4120 C CA . VAL A 1 66 ? -16.342 -8.167 -0.451 1.00 0.00 140 VAL A CA 4
ATOM 4121 C C . VAL A 1 66 ? -16.024 -9.654 -0.454 1.00 0.00 140 VAL A C 4
ATOM 4122 O O . VAL A 1 66 ? -14.866 -10.038 -0.521 1.00 0.00 140 VAL A O 4
ATOM 4135 N N . LEU A 1 67 ? -17.047 -10.481 -0.379 1.00 0.00 141 LEU A N 4
ATOM 4136 C CA . LEU A 1 67 ? -16.856 -11.926 -0.338 1.00 0.00 141 LEU A CA 4
ATOM 4137 C C . LEU A 1 67 ? -16.241 -12.459 -1.618 1.00 0.00 141 LEU A C 4
ATOM 4138 O O . LEU A 1 67 ? -16.806 -12.304 -2.702 1.00 0.00 141 LEU A O 4
ATOM 4154 N N . ASP A 1 68 ? -15.080 -13.072 -1.490 1.00 0.00 142 ASP A N 4
ATOM 4155 C CA . ASP A 1 68 ? -14.461 -13.732 -2.618 1.00 0.00 142 ASP A CA 4
ATOM 4156 C C . ASP A 1 68 ? -15.065 -15.111 -2.736 1.00 0.00 142 ASP A C 4
ATOM 4157 O O . ASP A 1 68 ? -14.606 -16.069 -2.115 1.00 0.00 142 ASP A O 4
ATOM 4166 N N . ASN A 1 69 ? -16.117 -15.191 -3.506 1.00 0.00 143 ASN A N 4
ATOM 4167 C CA . ASN A 1 69 ? -16.882 -16.415 -3.632 1.00 0.00 143 ASN A CA 4
ATOM 4168 C C . ASN A 1 69 ? -17.617 -16.446 -4.958 1.00 0.00 143 ASN A C 4
ATOM 4169 O O . ASN A 1 69 ? -18.737 -15.911 -5.036 1.00 0.00 143 ASN A O 4
ATOM 4181 N N . GLY A 1 1 ? 12.338 4.099 -4.839 1.00 0.00 75 GLY A N 5
ATOM 4182 C CA . GLY A 1 1 ? 12.815 4.052 -3.444 1.00 0.00 75 GLY A CA 5
ATOM 4183 C C . GLY A 1 1 ? 11.669 3.944 -2.457 1.00 0.00 75 GLY A C 5
ATOM 4184 O O . GLY A 1 1 ? 10.537 4.310 -2.780 1.00 0.00 75 GLY A O 5
ATOM 4190 N N . PRO A 1 2 ? 11.938 3.466 -1.225 1.00 0.00 76 PRO A N 5
ATOM 4191 C CA . PRO A 1 2 ? 10.907 3.287 -0.184 1.00 0.00 76 PRO A CA 5
ATOM 4192 C C . PRO A 1 2 ? 10.497 4.610 0.468 1.00 0.00 76 PRO A C 5
ATOM 4193 O O . PRO A 1 2 ? 10.153 4.658 1.649 1.00 0.00 76 PRO A O 5
ATOM 4204 N N . LEU A 1 3 ? 10.491 5.664 -0.322 1.00 0.00 77 LEU A N 5
ATOM 4205 C CA . LEU A 1 3 ? 10.158 7.006 0.148 1.00 0.00 77 LEU A CA 5
ATOM 4206 C C . LEU A 1 3 ? 8.656 7.236 0.046 1.00 0.00 77 LEU A C 5
ATOM 4207 O O . LEU A 1 3 ? 8.199 8.347 -0.223 1.00 0.00 77 LEU A O 5
ATOM 4223 N N . GLY A 1 4 ? 7.897 6.176 0.263 1.00 0.00 78 GLY A N 5
ATOM 4224 C CA . GLY A 1 4 ? 6.456 6.245 0.131 1.00 0.00 78 GLY A CA 5
ATOM 4225 C C . GLY A 1 4 ? 6.027 5.973 -1.293 1.00 0.00 78 GLY A C 5
ATOM 4226 O O . GLY A 1 4 ? 4.891 5.577 -1.547 1.00 0.00 78 GLY A O 5
ATOM 4230 N N . SER A 1 5 ? 6.950 6.189 -2.217 1.00 0.00 79 SER A N 5
ATOM 4231 C CA . SER A 1 5 ? 6.707 5.974 -3.623 1.00 0.00 79 SER A CA 5
ATOM 4232 C C . SER A 1 5 ? 6.682 4.486 -3.959 1.00 0.00 79 SER A C 5
ATOM 4233 O O . SER A 1 5 ? 5.752 4.013 -4.606 1.00 0.00 79 SER A O 5
ATOM 4241 N N . ASP A 1 6 ? 7.696 3.743 -3.509 1.00 0.00 80 ASP A N 5
ATOM 4242 C CA . ASP A 1 6 ? 7.775 2.312 -3.791 1.00 0.00 80 ASP A CA 5
ATOM 4243 C C . ASP A 1 6 ? 8.251 1.557 -2.564 1.00 0.00 80 ASP A C 5
ATOM 4244 O O . ASP A 1 6 ? 9.418 1.642 -2.188 1.00 0.00 80 ASP A O 5
ATOM 4253 N N . LEU A 1 7 ? 7.357 0.850 -1.925 1.00 0.00 81 LEU A N 5
ATOM 4254 C CA . LEU A 1 7 ? 7.720 0.065 -0.764 1.00 0.00 81 LEU A CA 5
ATOM 4255 C C . LEU A 1 7 ? 7.684 -1.405 -1.107 1.00 0.00 81 LEU A C 5
ATOM 4256 O O . LEU A 1 7 ? 6.724 -1.882 -1.698 1.00 0.00 81 LEU A O 5
ATOM 4272 N N . ILE A 1 8 ? 8.724 -2.123 -0.754 1.00 0.00 82 ILE A N 5
ATOM 4273 C CA . ILE A 1 8 ? 8.760 -3.536 -1.026 1.00 0.00 82 ILE A CA 5
ATOM 4274 C C . ILE A 1 8 ? 8.202 -4.299 0.162 1.00 0.00 82 ILE A C 5
ATOM 4275 O O . ILE A 1 8 ? 8.477 -3.957 1.313 1.00 0.00 82 ILE A O 5
ATOM 4291 N N . VAL A 1 9 ? 7.435 -5.331 -0.120 1.00 0.00 83 VAL A N 5
ATOM 4292 C CA . VAL A 1 9 ? 6.789 -6.123 0.907 1.00 0.00 83 VAL A CA 5
ATOM 4293 C C . VAL A 1 9 ? 6.921 -7.601 0.578 1.00 0.00 83 VAL A C 5
ATOM 4294 O O . VAL A 1 9 ? 7.434 -7.962 -0.482 1.00 0.00 83 VAL A O 5
ATOM 4307 N N . HIS A 1 10 ? 6.466 -8.450 1.476 1.00 0.00 84 HIS A N 5
ATOM 4308 C CA . HIS A 1 10 ? 6.539 -9.886 1.263 1.00 0.00 84 HIS A CA 5
ATOM 4309 C C . HIS A 1 10 ? 5.157 -10.499 1.141 1.00 0.00 84 HIS A C 5
ATOM 4310 O O . HIS A 1 10 ? 4.356 -10.452 2.074 1.00 0.00 84 HIS A O 5
ATOM 4325 N N . GLU A 1 11 ? 4.891 -11.060 -0.014 1.00 0.00 85 GLU A N 5
ATOM 4326 C CA . GLU A 1 11 ? 3.640 -11.746 -0.286 1.00 0.00 85 GLU A CA 5
ATOM 4327 C C . GLU A 1 11 ? 3.941 -13.214 -0.521 1.00 0.00 85 GLU A C 5
ATOM 4328 O O . GLU A 1 11 ? 4.474 -13.584 -1.575 1.00 0.00 85 GLU A O 5
ATOM 4340 N N . GLY A 1 12 ? 3.642 -14.044 0.460 1.00 0.00 86 GLY A N 5
ATOM 4341 C CA . GLY A 1 12 ? 3.937 -15.455 0.340 1.00 0.00 86 GLY A CA 5
ATOM 4342 C C . GLY A 1 12 ? 5.431 -15.704 0.254 1.00 0.00 86 GLY A C 5
ATOM 4343 O O . GLY A 1 12 ? 5.885 -16.614 -0.446 1.00 0.00 86 GLY A O 5
ATOM 4347 N N . GLY A 1 13 ? 6.189 -14.876 0.953 1.00 0.00 87 GLY A N 5
ATOM 4348 C CA . GLY A 1 13 ? 7.634 -14.985 0.945 1.00 0.00 87 GLY A CA 5
ATOM 4349 C C . GLY A 1 13 ? 8.284 -14.193 -0.179 1.00 0.00 87 GLY A C 5
ATOM 4350 O O . GLY A 1 13 ? 9.431 -13.762 -0.057 1.00 0.00 87 GLY A O 5
ATOM 4354 N N . LYS A 1 14 ? 7.550 -13.991 -1.266 1.00 0.00 88 LYS A N 5
ATOM 4355 C CA . LYS A 1 14 ? 8.077 -13.276 -2.425 1.00 0.00 88 LYS A CA 5
ATOM 4356 C C . LYS A 1 14 ? 7.980 -11.775 -2.233 1.00 0.00 88 LYS A C 5
ATOM 4357 O O . LYS A 1 14 ? 7.058 -11.282 -1.593 1.00 0.00 88 LYS A O 5
ATOM 4376 N N . THR A 1 15 ? 8.931 -11.057 -2.774 1.00 0.00 89 THR A N 5
ATOM 4377 C CA . THR A 1 15 ? 8.951 -9.626 -2.657 1.00 0.00 89 THR A CA 5
ATOM 4378 C C . THR A 1 15 ? 8.107 -8.953 -3.723 1.00 0.00 89 THR A C 5
ATOM 4379 O O . THR A 1 15 ? 8.313 -9.152 -4.920 1.00 0.00 89 THR A O 5
ATOM 4390 N N . TYR A 1 16 ? 7.152 -8.173 -3.281 1.00 0.00 90 TYR A N 5
ATOM 4391 C CA . TYR A 1 16 ? 6.308 -7.408 -4.165 1.00 0.00 90 TYR A CA 5
ATOM 4392 C C . TYR A 1 16 ? 6.516 -5.937 -3.902 1.00 0.00 90 TYR A C 5
ATOM 4393 O O . TYR A 1 16 ? 6.825 -5.543 -2.783 1.00 0.00 90 TYR A O 5
ATOM 4411 N N . HIS A 1 17 ? 6.372 -5.139 -4.919 1.00 0.00 91 HIS A N 5
ATOM 4412 C CA . HIS A 1 17 ? 6.521 -3.705 -4.778 1.00 0.00 91 HIS A CA 5
ATOM 4413 C C . HIS A 1 17 ? 5.165 -3.051 -4.629 1.00 0.00 91 HIS A C 5
ATOM 4414 O O . HIS A 1 17 ? 4.183 -3.496 -5.228 1.00 0.00 91 HIS A O 5
ATOM 4429 N N . VAL A 1 18 ? 5.102 -2.020 -3.828 1.00 0.00 92 VAL A N 5
ATOM 4430 C CA . VAL A 1 18 ? 3.877 -1.291 -3.628 1.00 0.00 92 VAL A CA 5
ATOM 4431 C C . VAL A 1 18 ? 4.088 0.150 -4.019 1.00 0.00 92 VAL A C 5
ATOM 4432 O O . VAL A 1 18 ? 4.910 0.855 -3.425 1.00 0.00 92 VAL A O 5
ATOM 4445 N N . VAL A 1 19 ? 3.361 0.571 -5.007 1.00 0.00 93 VAL A N 5
ATOM 4446 C CA . VAL A 1 19 ? 3.436 1.918 -5.500 1.00 0.00 93 VAL A CA 5
ATOM 4447 C C . VAL A 1 19 ? 2.033 2.484 -5.613 1.00 0.00 93 VAL A C 5
ATOM 4448 O O . VAL A 1 19 ? 1.129 1.830 -6.150 1.00 0.00 93 VAL A O 5
ATOM 4461 N N . CYS A 1 20 ? 1.828 3.670 -5.094 1.00 0.00 94 CYS A N 5
ATOM 4462 C CA . CYS A 1 20 ? 0.512 4.240 -5.128 1.00 0.00 94 CYS A CA 5
ATOM 4463 C C . CYS A 1 20 ? 0.417 5.351 -6.148 1.00 0.00 94 CYS A C 5
ATOM 4464 O O . CYS A 1 20 ? 1.327 6.172 -6.290 1.00 0.00 94 CYS A O 5
ATOM 4471 N N . HIS A 1 21 ? -0.686 5.364 -6.865 1.00 0.00 95 HIS A N 5
ATOM 4472 C CA . HIS A 1 21 ? -0.919 6.343 -7.910 1.00 0.00 95 HIS A CA 5
ATOM 4473 C C . HIS A 1 21 ? -1.990 7.334 -7.478 1.00 0.00 95 HIS A C 5
ATOM 4474 O O . HIS A 1 21 ? -2.024 8.470 -7.947 1.00 0.00 95 HIS A O 5
ATOM 4489 N N . GLU A 1 22 ? -2.853 6.902 -6.570 1.00 0.00 96 GLU A N 5
ATOM 4490 C CA . GLU A 1 22 ? -3.955 7.729 -6.107 1.00 0.00 96 GLU A CA 5
ATOM 4491 C C . GLU A 1 22 ? -4.032 7.724 -4.591 1.00 0.00 96 GLU A C 5
ATOM 4492 O O . GLU A 1 22 ? -3.760 6.712 -3.954 1.00 0.00 96 GLU A O 5
ATOM 4504 N N . GLU A 1 23 ? -4.384 8.858 -4.021 1.00 0.00 97 GLU A N 5
ATOM 4505 C CA . GLU A 1 23 ? -4.531 8.981 -2.583 1.00 0.00 97 GLU A CA 5
ATOM 4506 C C . GLU A 1 23 ? -5.818 8.302 -2.125 1.00 0.00 97 GLU A C 5
ATOM 4507 O O . GLU A 1 23 ? -6.919 8.786 -2.399 1.00 0.00 97 GLU A O 5
ATOM 4519 N N . GLY A 1 24 ? -5.674 7.176 -1.454 1.00 0.00 98 GLY A N 5
ATOM 4520 C CA . GLY A 1 24 ? -6.816 6.425 -1.004 1.00 0.00 98 GLY A CA 5
ATOM 4521 C C . GLY A 1 24 ? -6.478 4.972 -0.795 1.00 0.00 98 GLY A C 5
ATOM 4522 O O . GLY A 1 24 ? -5.324 4.574 -0.957 1.00 0.00 98 GLY A O 5
ATOM 4526 N N . PRO A 1 25 ? -7.453 4.164 -0.406 1.00 0.00 99 PRO A N 5
ATOM 4527 C CA . PRO A 1 25 ? -7.264 2.749 -0.180 1.00 0.00 99 PRO A CA 5
ATOM 4528 C C . PRO A 1 25 ? -7.537 1.909 -1.429 1.00 0.00 99 PRO A C 5
ATOM 4529 O O . PRO A 1 25 ? -8.597 2.014 -2.052 1.00 0.00 99 PRO A O 5
ATOM 4540 N N . ILE A 1 26 ? -6.581 1.080 -1.780 1.00 0.00 100 ILE A N 5
ATOM 4541 C CA . ILE A 1 26 ? -6.696 0.202 -2.934 1.00 0.00 100 ILE A CA 5
ATOM 4542 C C . ILE A 1 26 ? -6.151 -1.189 -2.602 1.00 0.00 100 ILE A C 5
ATOM 4543 O O . ILE A 1 26 ? -5.348 -1.328 -1.687 1.00 0.00 100 ILE A O 5
ATOM 4559 N N . PRO A 1 27 ? -6.597 -2.241 -3.325 1.00 0.00 101 PRO A N 5
ATOM 4560 C CA . PRO A 1 27 ? -6.162 -3.627 -3.065 1.00 0.00 101 PRO A CA 5
ATOM 4561 C C . PRO A 1 27 ? -4.663 -3.821 -3.286 1.00 0.00 101 PRO A C 5
ATOM 4562 O O . PRO A 1 27 ? -3.993 -2.984 -3.908 1.00 0.00 101 PRO A O 5
ATOM 4573 N N . HIS A 1 28 ? -4.142 -4.929 -2.794 1.00 0.00 102 HIS A N 5
ATOM 4574 C CA . HIS A 1 28 ? -2.731 -5.218 -2.909 1.00 0.00 102 HIS A CA 5
ATOM 4575 C C . HIS A 1 28 ? -2.464 -5.955 -4.217 1.00 0.00 102 HIS A C 5
ATOM 4576 O O . HIS A 1 28 ? -3.169 -6.909 -4.543 1.00 0.00 102 HIS A O 5
ATOM 4591 N N . PRO A 1 29 ? -1.442 -5.523 -4.986 1.00 0.00 103 PRO A N 5
ATOM 4592 C CA . PRO A 1 29 ? -1.092 -6.142 -6.282 1.00 0.00 103 PRO A CA 5
ATOM 4593 C C . PRO A 1 29 ? -0.755 -7.632 -6.157 1.00 0.00 103 PRO A C 5
ATOM 4594 O O . PRO A 1 29 ? -0.798 -8.376 -7.138 1.00 0.00 103 PRO A O 5
ATOM 4605 N N . GLY A 1 30 ? -0.420 -8.054 -4.945 1.00 0.00 104 GLY A N 5
ATOM 4606 C CA . GLY A 1 30 ? -0.101 -9.446 -4.711 1.00 0.00 104 GLY A CA 5
ATOM 4607 C C . GLY A 1 30 ? -1.321 -10.251 -4.310 1.00 0.00 104 GLY A C 5
ATOM 4608 O O . GLY A 1 30 ? -1.782 -11.101 -5.069 1.00 0.00 104 GLY A O 5
ATOM 4612 N N . ASN A 1 31 ? -1.853 -9.973 -3.129 1.00 0.00 105 ASN A N 5
ATOM 4613 C CA . ASN A 1 31 ? -3.035 -10.673 -2.641 1.00 0.00 105 ASN A CA 5
ATOM 4614 C C . ASN A 1 31 ? -4.187 -9.709 -2.419 1.00 0.00 105 ASN A C 5
ATOM 4615 O O . ASN A 1 31 ? -4.134 -8.867 -1.519 1.00 0.00 105 ASN A O 5
ATOM 4626 N N . VAL A 1 32 ? -5.212 -9.807 -3.269 1.00 0.00 106 VAL A N 5
ATOM 4627 C CA . VAL A 1 32 ? -6.435 -8.992 -3.146 1.00 0.00 106 VAL A CA 5
ATOM 4628 C C . VAL A 1 32 ? -7.112 -9.123 -1.768 1.00 0.00 106 VAL A C 5
ATOM 4629 O O . VAL A 1 32 ? -7.987 -8.326 -1.425 1.00 0.00 106 VAL A O 5
ATOM 4642 N N . HIS A 1 33 ? -6.708 -10.124 -0.983 1.00 0.00 107 HIS A N 5
ATOM 4643 C CA . HIS A 1 33 ? -7.242 -10.303 0.374 1.00 0.00 107 HIS A CA 5
ATOM 4644 C C . HIS A 1 33 ? -6.663 -9.251 1.322 1.00 0.00 107 HIS A C 5
ATOM 4645 O O . HIS A 1 33 ? -6.937 -9.261 2.520 1.00 0.00 107 HIS A O 5
ATOM 4660 N N . LYS A 1 34 ? -5.876 -8.347 0.767 1.00 0.00 108 LYS A N 5
ATOM 4661 C CA . LYS A 1 34 ? -5.253 -7.283 1.521 1.00 0.00 108 LYS A CA 5
ATOM 4662 C C . LYS A 1 34 ? -5.278 -6.014 0.711 1.00 0.00 108 LYS A C 5
ATOM 4663 O O . LYS A 1 34 ? -5.383 -6.058 -0.519 1.00 0.00 108 LYS A O 5
ATOM 4682 N N . TYR A 1 35 ? -5.179 -4.895 1.378 1.00 0.00 109 TYR A N 5
ATOM 4683 C CA . TYR A 1 35 ? -5.205 -3.620 0.695 1.00 0.00 109 TYR A CA 5
ATOM 4684 C C . TYR A 1 35 ? -4.261 -2.633 1.341 1.00 0.00 109 TYR A C 5
ATOM 4685 O O . TYR A 1 35 ? -3.729 -2.887 2.412 1.00 0.00 109 TYR A O 5
ATOM 4703 N N . ILE A 1 36 ? -4.053 -1.517 0.689 1.00 0.00 110 ILE A N 5
ATOM 4704 C CA . ILE A 1 36 ? -3.180 -0.494 1.207 1.00 0.00 110 ILE A CA 5
ATOM 4705 C C . ILE A 1 36 ? -3.922 0.820 1.284 1.00 0.00 110 ILE A C 5
ATOM 4706 O O . ILE A 1 36 ? -4.695 1.159 0.389 1.00 0.00 110 ILE A O 5
ATOM 4722 N N . ILE A 1 37 ? -3.703 1.546 2.352 1.00 0.00 111 ILE A N 5
ATOM 4723 C CA . ILE A 1 37 ? -4.273 2.857 2.493 1.00 0.00 111 ILE A CA 5
ATOM 4724 C C . ILE A 1 37 ? -3.203 3.868 2.169 1.00 0.00 111 ILE A C 5
ATOM 4725 O O . ILE A 1 37 ? -2.198 3.964 2.884 1.00 0.00 111 ILE A O 5
ATOM 4741 N N . CYS A 1 38 ? -3.378 4.583 1.093 1.00 0.00 112 CYS A N 5
ATOM 4742 C CA . CYS A 1 38 ? -2.422 5.584 0.713 1.00 0.00 112 CYS A CA 5
ATOM 4743 C C . CYS A 1 38 ? -2.868 6.919 1.233 1.00 0.00 112 CYS A C 5
ATOM 4744 O O . CYS A 1 38 ? -3.969 7.381 0.921 1.00 0.00 112 CYS A O 5
ATOM 4751 N N . SER A 1 39 ? -2.022 7.542 2.004 1.00 0.00 113 SER A N 5
ATOM 4752 C CA . SER A 1 39 ? -2.357 8.792 2.620 1.00 0.00 113 SER A CA 5
ATOM 4753 C C . SER A 1 39 ? -1.364 9.865 2.234 1.00 0.00 113 SER A C 5
ATOM 4754 O O . SER A 1 39 ? -0.147 9.628 2.198 1.00 0.00 113 SER A O 5
ATOM 4762 N N . LYS A 1 40 ? -1.880 11.030 1.928 1.00 0.00 114 LYS A N 5
ATOM 4763 C CA . LYS A 1 40 ? -1.069 12.142 1.522 1.00 0.00 114 LYS A CA 5
ATOM 4764 C C . LYS A 1 40 ? -0.794 13.032 2.711 1.00 0.00 114 LYS A C 5
ATOM 4765 O O . LYS A 1 40 ? -1.714 13.608 3.288 1.00 0.00 114 LYS A O 5
ATOM 4784 N N . SER A 1 41 ? 0.451 13.130 3.094 1.00 0.00 115 SER A N 5
ATOM 4785 C CA . SER A 1 41 ? 0.839 13.998 4.169 1.00 0.00 115 SER A CA 5
ATOM 4786 C C . SER A 1 41 ? 1.591 15.177 3.584 1.00 0.00 115 SER A C 5
ATOM 4787 O O . SER A 1 41 ? 2.825 15.203 3.556 1.00 0.00 115 SER A O 5
ATOM 4795 N N . GLY A 1 42 ? 0.836 16.120 3.064 1.00 0.00 116 GLY A N 5
ATOM 4796 C CA . GLY A 1 42 ? 1.414 17.259 2.403 1.00 0.00 116 GLY A CA 5
ATOM 4797 C C . GLY A 1 42 ? 1.973 16.869 1.051 1.00 0.00 116 GLY A C 5
ATOM 4798 O O . GLY A 1 42 ? 1.221 16.636 0.103 1.00 0.00 116 GLY A O 5
ATOM 4802 N N . SER A 1 43 ? 3.283 16.767 0.964 1.00 0.00 117 SER A N 5
ATOM 4803 C CA . SER A 1 43 ? 3.931 16.385 -0.272 1.00 0.00 117 SER A CA 5
ATOM 4804 C C . SER A 1 43 ? 4.596 15.019 -0.109 1.00 0.00 117 SER A C 5
ATOM 4805 O O . SER A 1 43 ? 5.390 14.593 -0.945 1.00 0.00 117 SER A O 5
ATOM 4813 N N . LEU A 1 44 ? 4.249 14.339 0.969 1.00 0.00 118 LEU A N 5
ATOM 4814 C CA . LEU A 1 44 ? 4.825 13.066 1.294 1.00 0.00 118 LEU A CA 5
ATOM 4815 C C . LEU A 1 44 ? 3.765 11.967 1.288 1.00 0.00 118 LEU A C 5
ATOM 4816 O O . LEU A 1 44 ? 2.665 12.155 1.811 1.00 0.00 118 LEU A O 5
ATOM 4832 N N . TRP A 1 45 ? 4.089 10.834 0.686 1.00 0.00 119 TRP A N 5
ATOM 4833 C CA . TRP A 1 45 ? 3.169 9.702 0.648 1.00 0.00 119 TRP A CA 5
ATOM 4834 C C . TRP A 1 45 ? 3.486 8.703 1.749 1.00 0.00 119 TRP A C 5
ATOM 4835 O O . TRP A 1 45 ? 4.636 8.309 1.935 1.00 0.00 119 TRP A O 5
ATOM 4856 N N . TYR A 1 46 ? 2.462 8.298 2.469 1.00 0.00 120 TYR A N 5
ATOM 4857 C CA . TYR A 1 46 ? 2.595 7.265 3.481 1.00 0.00 120 TYR A CA 5
ATOM 4858 C C . TYR A 1 46 ? 1.533 6.209 3.262 1.00 0.00 120 TYR A C 5
ATOM 4859 O O . TYR A 1 46 ? 0.348 6.527 3.121 1.00 0.00 120 TYR A O 5
ATOM 4877 N N . ILE A 1 47 ? 1.951 4.961 3.208 1.00 0.00 121 ILE A N 5
ATOM 4878 C CA . ILE A 1 47 ? 1.032 3.870 2.936 1.00 0.00 121 ILE A CA 5
ATOM 4879 C C . ILE A 1 47 ? 0.982 2.871 4.093 1.00 0.00 121 ILE A C 5
ATOM 4880 O O . ILE A 1 47 ? 1.896 2.812 4.921 1.00 0.00 121 ILE A O 5
ATOM 4896 N N . THR A 1 48 ? -0.092 2.109 4.154 1.00 0.00 122 THR A N 5
ATOM 4897 C CA . THR A 1 48 ? -0.260 1.074 5.162 1.00 0.00 122 THR A CA 5
ATOM 4898 C C . THR A 1 48 ? -1.034 -0.106 4.572 1.00 0.00 122 THR A C 5
ATOM 4899 O O . THR A 1 48 ? -2.153 0.066 4.097 1.00 0.00 122 THR A O 5
ATOM 4910 N N . VAL A 1 49 ? -0.439 -1.289 4.592 1.00 0.00 123 VAL A N 5
ATOM 4911 C CA . VAL A 1 49 ? -1.090 -2.465 4.034 1.00 0.00 123 VAL A CA 5
ATOM 4912 C C . VAL A 1 49 ? -1.836 -3.254 5.111 1.00 0.00 123 VAL A C 5
ATOM 4913 O O . VAL A 1 49 ? -1.236 -3.862 5.994 1.00 0.00 123 VAL A O 5
ATOM 4926 N N . MET A 1 50 ? -3.146 -3.217 5.033 1.00 0.00 124 MET A N 5
ATOM 4927 C CA . MET A 1 50 ? -3.999 -3.903 5.985 1.00 0.00 124 MET A CA 5
ATOM 4928 C C . MET A 1 50 ? -4.721 -5.056 5.301 1.00 0.00 124 MET A C 5
ATOM 4929 O O . MET A 1 50 ? -5.097 -4.952 4.135 1.00 0.00 124 MET A O 5
ATOM 4943 N N . PRO A 1 51 ? -4.902 -6.177 6.002 1.00 0.00 125 PRO A N 5
ATOM 4944 C CA . PRO A 1 51 ? -5.597 -7.332 5.460 1.00 0.00 125 PRO A CA 5
ATOM 4945 C C . PRO A 1 51 ? -7.113 -7.258 5.661 1.00 0.00 125 PRO A C 5
ATOM 4946 O O . PRO A 1 51 ? -7.596 -6.739 6.672 1.00 0.00 125 PRO A O 5
ATOM 4957 N N . CYS A 1 52 ? -7.853 -7.762 4.688 1.00 0.00 126 CYS A N 5
ATOM 4958 C CA . CYS A 1 52 ? -9.303 -7.813 4.776 1.00 0.00 126 CYS A CA 5
ATOM 4959 C C . CYS A 1 52 ? -9.743 -9.024 5.568 1.00 0.00 126 CYS A C 5
ATOM 4960 O O . CYS A 1 52 ? -8.920 -9.857 5.973 1.00 0.00 126 CYS A O 5
ATOM 4967 N N . SER A 1 53 ? -11.034 -9.112 5.804 1.00 0.00 127 SER A N 5
ATOM 4968 C CA . SER A 1 53 ? -11.608 -10.240 6.482 1.00 0.00 127 SER A CA 5
ATOM 4969 C C . SER A 1 53 ? -11.363 -11.512 5.673 1.00 0.00 127 SER A C 5
ATOM 4970 O O . SER A 1 53 ? -11.357 -11.482 4.431 1.00 0.00 127 SER A O 5
ATOM 4978 N N . ILE A 1 54 ? -11.143 -12.609 6.359 1.00 0.00 128 ILE A N 5
ATOM 4979 C CA . ILE A 1 54 ? -10.890 -13.867 5.694 1.00 0.00 128 ILE A CA 5
ATOM 4980 C C . ILE A 1 54 ? -12.114 -14.278 4.885 1.00 0.00 128 ILE A C 5
ATOM 4981 O O . ILE A 1 54 ? -13.233 -14.334 5.410 1.00 0.00 128 ILE A O 5
ATOM 4997 N N . GLY A 1 55 ? -11.894 -14.553 3.613 1.00 0.00 129 GLY A N 5
ATOM 4998 C CA . GLY A 1 55 ? -12.984 -14.880 2.729 1.00 0.00 129 GLY A CA 5
ATOM 4999 C C . GLY A 1 55 ? -13.429 -13.699 1.884 1.00 0.00 129 GLY A C 5
ATOM 5000 O O . GLY A 1 55 ? -14.277 -13.849 1.002 1.00 0.00 129 GLY A O 5
ATOM 5004 N N . THR A 1 56 ? -12.880 -12.517 2.154 1.00 0.00 130 THR A N 5
ATOM 5005 C CA . THR A 1 56 ? -13.234 -11.338 1.383 1.00 0.00 130 THR A CA 5
ATOM 5006 C C . THR A 1 56 ? -12.004 -10.712 0.721 1.00 0.00 130 THR A C 5
ATOM 5007 O O . THR A 1 56 ? -10.869 -10.920 1.166 1.00 0.00 130 THR A O 5
ATOM 5018 N N . LYS A 1 57 ? -12.242 -9.961 -0.338 1.00 0.00 131 LYS A N 5
ATOM 5019 C CA . LYS A 1 57 ? -11.190 -9.275 -1.073 1.00 0.00 131 LYS A CA 5
ATOM 5020 C C . LYS A 1 57 ? -11.509 -7.794 -1.134 1.00 0.00 131 LYS A C 5
ATOM 5021 O O . LYS A 1 57 ? -12.676 -7.416 -1.166 1.00 0.00 131 LYS A O 5
ATOM 5040 N N . PHE A 1 58 ? -10.498 -6.961 -1.139 1.00 0.00 132 PHE A N 5
ATOM 5041 C CA . PHE A 1 58 ? -10.725 -5.531 -1.182 1.00 0.00 132 PHE A CA 5
ATOM 5042 C C . PHE A 1 58 ? -10.994 -5.062 -2.601 1.00 0.00 132 PHE A C 5
ATOM 5043 O O . PHE A 1 58 ? -10.299 -5.450 -3.542 1.00 0.00 132 PHE A O 5
ATOM 5060 N N . ASP A 1 59 ? -12.008 -4.235 -2.747 1.00 0.00 133 ASP A N 5
ATOM 5061 C CA . ASP A 1 59 ? -12.365 -3.685 -4.040 1.00 0.00 133 ASP A CA 5
ATOM 5062 C C . ASP A 1 59 ? -11.911 -2.236 -4.119 1.00 0.00 133 ASP A C 5
ATOM 5063 O O . ASP A 1 59 ? -12.230 -1.433 -3.238 1.00 0.00 133 ASP A O 5
ATOM 5072 N N . PRO A 1 60 ? -11.166 -1.882 -5.178 1.00 0.00 134 PRO A N 5
ATOM 5073 C CA . PRO A 1 60 ? -10.589 -0.539 -5.339 1.00 0.00 134 PRO A CA 5
ATOM 5074 C C . PRO A 1 60 ? -11.634 0.563 -5.428 1.00 0.00 134 PRO A C 5
ATOM 5075 O O . PRO A 1 60 ? -11.476 1.630 -4.827 1.00 0.00 134 PRO A O 5
ATOM 5086 N N . ILE A 1 61 ? -12.692 0.309 -6.172 1.00 0.00 135 ILE A N 5
ATOM 5087 C CA . ILE A 1 61 ? -13.720 1.308 -6.385 1.00 0.00 135 ILE A CA 5
ATOM 5088 C C . ILE A 1 61 ? -14.660 1.409 -5.191 1.00 0.00 135 ILE A C 5
ATOM 5089 O O . ILE A 1 61 ? -14.918 2.507 -4.696 1.00 0.00 135 ILE A O 5
ATOM 5105 N N . SER A 1 62 ? -15.167 0.272 -4.728 1.00 0.00 136 SER A N 5
ATOM 5106 C CA . SER A 1 62 ? -16.079 0.247 -3.590 1.00 0.00 136 SER A CA 5
ATOM 5107 C C . SER A 1 62 ? -15.397 0.778 -2.323 1.00 0.00 136 SER A C 5
ATOM 5108 O O . SER A 1 62 ? -16.032 1.447 -1.502 1.00 0.00 136 SER A O 5
ATOM 5116 N N . ARG A 1 63 ? -14.104 0.444 -2.172 1.00 0.00 137 ARG A N 5
ATOM 5117 C CA . ARG A 1 63 ? -13.281 0.884 -1.034 1.00 0.00 137 ARG A CA 5
ATOM 5118 C C . ARG A 1 63 ? -13.635 0.122 0.231 1.00 0.00 137 ARG A C 5
ATOM 5119 O O . ARG A 1 63 ? -13.686 0.689 1.321 1.00 0.00 137 ARG A O 5
ATOM 5140 N N . ASN A 1 64 ? -13.838 -1.174 0.086 1.00 0.00 138 ASN A N 5
ATOM 5141 C CA . ASN A 1 64 ? -14.159 -2.042 1.202 1.00 0.00 138 ASN A CA 5
ATOM 5142 C C . ASN A 1 64 ? -13.879 -3.475 0.795 1.00 0.00 138 ASN A C 5
ATOM 5143 O O . ASN A 1 64 ? -13.453 -3.725 -0.338 1.00 0.00 138 ASN A O 5
ATOM 5154 N N . CYS A 1 65 ? -14.127 -4.407 1.681 1.00 0.00 139 CYS A N 5
ATOM 5155 C CA . CYS A 1 65 ? -13.861 -5.796 1.383 1.00 0.00 139 CYS A CA 5
ATOM 5156 C C . CYS A 1 65 ? -15.161 -6.497 1.000 1.00 0.00 139 CYS A C 5
ATOM 5157 O O . CYS A 1 65 ? -16.154 -6.434 1.726 1.00 0.00 139 CYS A O 5
ATOM 5164 N N . VAL A 1 66 ? -15.153 -7.133 -0.160 1.00 0.00 140 VAL A N 5
ATOM 5165 C CA . VAL A 1 66 ? -16.324 -7.817 -0.682 1.00 0.00 140 VAL A CA 5
ATOM 5166 C C . VAL A 1 66 ? -16.093 -9.320 -0.728 1.00 0.00 140 VAL A C 5
ATOM 5167 O O . VAL A 1 66 ? -14.962 -9.780 -0.592 1.00 0.00 140 VAL A O 5
ATOM 5180 N N . LEU A 1 67 ? -17.171 -10.072 -0.907 1.00 0.00 141 LEU A N 5
ATOM 5181 C CA . LEU A 1 67 ? -17.108 -11.532 -0.968 1.00 0.00 141 LEU A CA 5
ATOM 5182 C C . LEU A 1 67 ? -16.119 -11.984 -2.043 1.00 0.00 141 LEU A C 5
ATOM 5183 O O . LEU A 1 67 ? -16.312 -11.723 -3.234 1.00 0.00 141 LEU A O 5
ATOM 5199 N N . ASP A 1 68 ? -15.060 -12.650 -1.612 1.00 0.00 142 ASP A N 5
ATOM 5200 C CA . ASP A 1 68 ? -14.025 -13.120 -2.514 1.00 0.00 142 ASP A CA 5
ATOM 5201 C C . ASP A 1 68 ? -14.305 -14.527 -2.998 1.00 0.00 142 ASP A C 5
ATOM 5202 O O . ASP A 1 68 ? -14.091 -15.502 -2.270 1.00 0.00 142 ASP A O 5
ATOM 5211 N N . ASN A 1 69 ? -14.808 -14.631 -4.205 1.00 0.00 143 ASN A N 5
ATOM 5212 C CA . ASN A 1 69 ? -15.053 -15.921 -4.813 1.00 0.00 143 ASN A CA 5
ATOM 5213 C C . ASN A 1 69 ? -13.945 -16.232 -5.796 1.00 0.00 143 ASN A C 5
ATOM 5214 O O . ASN A 1 69 ? -14.047 -15.804 -6.962 1.00 0.00 143 ASN A O 5
ATOM 5226 N N . GLY A 1 1 ? 16.681 9.643 2.584 1.00 0.00 75 GLY A N 6
ATOM 5227 C CA . GLY A 1 1 ? 15.751 10.629 1.998 1.00 0.00 75 GLY A CA 6
ATOM 5228 C C . GLY A 1 1 ? 14.303 10.231 2.197 1.00 0.00 75 GLY A C 6
ATOM 5229 O O . GLY A 1 1 ? 14.027 9.108 2.623 1.00 0.00 75 GLY A O 6
ATOM 5235 N N . PRO A 1 2 ? 13.352 11.129 1.892 1.00 0.00 76 PRO A N 6
ATOM 5236 C CA . PRO A 1 2 ? 11.925 10.852 2.045 1.00 0.00 76 PRO A CA 6
ATOM 5237 C C . PRO A 1 2 ? 11.371 9.998 0.901 1.00 0.00 76 PRO A C 6
ATOM 5238 O O . PRO A 1 2 ? 10.968 10.518 -0.148 1.00 0.00 76 PRO A O 6
ATOM 5249 N N . LEU A 1 3 ? 11.365 8.691 1.099 1.00 0.00 77 LEU A N 6
ATOM 5250 C CA . LEU A 1 3 ? 10.878 7.772 0.086 1.00 0.00 77 LEU A CA 6
ATOM 5251 C C . LEU A 1 3 ? 9.705 6.950 0.600 1.00 0.00 77 LEU A C 6
ATOM 5252 O O . LEU A 1 3 ? 9.873 6.032 1.403 1.00 0.00 77 LEU A O 6
ATOM 5268 N N . GLY A 1 4 ? 8.525 7.297 0.143 1.00 0.00 78 GLY A N 6
ATOM 5269 C CA . GLY A 1 4 ? 7.332 6.554 0.485 1.00 0.00 78 GLY A CA 6
ATOM 5270 C C . GLY A 1 4 ? 6.517 6.298 -0.756 1.00 0.00 78 GLY A C 6
ATOM 5271 O O . GLY A 1 4 ? 5.391 5.817 -0.695 1.00 0.00 78 GLY A O 6
ATOM 5275 N N . SER A 1 5 ? 7.125 6.606 -1.893 1.00 0.00 79 SER A N 6
ATOM 5276 C CA . SER A 1 5 ? 6.482 6.489 -3.187 1.00 0.00 79 SER A CA 6
ATOM 5277 C C . SER A 1 5 ? 6.420 5.034 -3.635 1.00 0.00 79 SER A C 6
ATOM 5278 O O . SER A 1 5 ? 5.620 4.671 -4.498 1.00 0.00 79 SER A O 6
ATOM 5286 N N . ASP A 1 6 ? 7.278 4.209 -3.051 1.00 0.00 80 ASP A N 6
ATOM 5287 C CA . ASP A 1 6 ? 7.363 2.803 -3.396 1.00 0.00 80 ASP A CA 6
ATOM 5288 C C . ASP A 1 6 ? 7.675 1.999 -2.150 1.00 0.00 80 ASP A C 6
ATOM 5289 O O . ASP A 1 6 ? 8.805 2.012 -1.655 1.00 0.00 80 ASP A O 6
ATOM 5298 N N . LEU A 1 7 ? 6.675 1.333 -1.628 1.00 0.00 81 LEU A N 6
ATOM 5299 C CA . LEU A 1 7 ? 6.835 0.535 -0.431 1.00 0.00 81 LEU A CA 6
ATOM 5300 C C . LEU A 1 7 ? 6.802 -0.932 -0.819 1.00 0.00 81 LEU A C 6
ATOM 5301 O O . LEU A 1 7 ? 5.887 -1.374 -1.507 1.00 0.00 81 LEU A O 6
ATOM 5317 N N . ILE A 1 8 ? 7.797 -1.682 -0.399 1.00 0.00 82 ILE A N 6
ATOM 5318 C CA . ILE A 1 8 ? 7.874 -3.082 -0.753 1.00 0.00 82 ILE A CA 6
ATOM 5319 C C . ILE A 1 8 ? 7.337 -3.945 0.377 1.00 0.00 82 ILE A C 6
ATOM 5320 O O . ILE A 1 8 ? 7.529 -3.632 1.551 1.00 0.00 82 ILE A O 6
ATOM 5336 N N . VAL A 1 9 ? 6.686 -5.028 0.021 1.00 0.00 83 VAL A N 6
ATOM 5337 C CA . VAL A 1 9 ? 6.126 -5.941 0.989 1.00 0.00 83 VAL A CA 6
ATOM 5338 C C . VAL A 1 9 ? 6.578 -7.357 0.674 1.00 0.00 83 VAL A C 6
ATOM 5339 O O . VAL A 1 9 ? 6.860 -7.685 -0.482 1.00 0.00 83 VAL A O 6
ATOM 5352 N N . HIS A 1 10 ? 6.669 -8.181 1.691 1.00 0.00 84 HIS A N 6
ATOM 5353 C CA . HIS A 1 10 ? 7.085 -9.560 1.512 1.00 0.00 84 HIS A CA 6
ATOM 5354 C C . HIS A 1 10 ? 5.909 -10.503 1.691 1.00 0.00 84 HIS A C 6
ATOM 5355 O O . HIS A 1 10 ? 5.510 -10.808 2.813 1.00 0.00 84 HIS A O 6
ATOM 5370 N N . GLU A 1 11 ? 5.348 -10.949 0.585 1.00 0.00 85 GLU A N 6
ATOM 5371 C CA . GLU A 1 11 ? 4.216 -11.864 0.607 1.00 0.00 85 GLU A CA 6
ATOM 5372 C C . GLU A 1 11 ? 4.671 -13.259 0.226 1.00 0.00 85 GLU A C 6
ATOM 5373 O O . GLU A 1 11 ? 4.950 -13.527 -0.944 1.00 0.00 85 GLU A O 6
ATOM 5385 N N . GLY A 1 12 ? 4.767 -14.139 1.207 1.00 0.00 86 GLY A N 6
ATOM 5386 C CA . GLY A 1 12 ? 5.202 -15.498 0.944 1.00 0.00 86 GLY A CA 6
ATOM 5387 C C . GLY A 1 12 ? 6.614 -15.543 0.402 1.00 0.00 86 GLY A C 6
ATOM 5388 O O . GLY A 1 12 ? 6.927 -16.344 -0.478 1.00 0.00 86 GLY A O 6
ATOM 5392 N N . GLY A 1 13 ? 7.465 -14.667 0.922 1.00 0.00 87 GLY A N 6
ATOM 5393 C CA . GLY A 1 13 ? 8.841 -14.598 0.466 1.00 0.00 87 GLY A CA 6
ATOM 5394 C C . GLY A 1 13 ? 8.989 -13.816 -0.829 1.00 0.00 87 GLY A C 6
ATOM 5395 O O . GLY A 1 13 ? 10.106 -13.551 -1.281 1.00 0.00 87 GLY A O 6
ATOM 5399 N N . LYS A 1 14 ? 7.867 -13.426 -1.416 1.00 0.00 88 LYS A N 6
ATOM 5400 C CA . LYS A 1 14 ? 7.872 -12.694 -2.667 1.00 0.00 88 LYS A CA 6
ATOM 5401 C C . LYS A 1 14 ? 7.752 -11.208 -2.406 1.00 0.00 88 LYS A C 6
ATOM 5402 O O . LYS A 1 14 ? 6.874 -10.765 -1.668 1.00 0.00 88 LYS A O 6
ATOM 5421 N N . THR A 1 15 ? 8.638 -10.451 -2.991 1.00 0.00 89 THR A N 6
ATOM 5422 C CA . THR A 1 15 ? 8.640 -9.025 -2.837 1.00 0.00 89 THR A CA 6
ATOM 5423 C C . THR A 1 15 ? 7.714 -8.355 -3.846 1.00 0.00 89 THR A C 6
ATOM 5424 O O . THR A 1 15 ? 7.837 -8.563 -5.054 1.00 0.00 89 THR A O 6
ATOM 5435 N N . TYR A 1 16 ? 6.783 -7.572 -3.340 1.00 0.00 90 TYR A N 6
ATOM 5436 C CA . TYR A 1 16 ? 5.861 -6.825 -4.173 1.00 0.00 90 TYR A CA 6
ATOM 5437 C C . TYR A 1 16 ? 6.000 -5.350 -3.867 1.00 0.00 90 TYR A C 6
ATOM 5438 O O . TYR A 1 16 ? 6.176 -4.973 -2.712 1.00 0.00 90 TYR A O 6
ATOM 5456 N N . HIS A 1 17 ? 5.931 -4.521 -4.881 1.00 0.00 91 HIS A N 6
ATOM 5457 C CA . HIS A 1 17 ? 6.038 -3.087 -4.685 1.00 0.00 91 HIS A CA 6
ATOM 5458 C C . HIS A 1 17 ? 4.657 -2.465 -4.669 1.00 0.00 91 HIS A C 6
ATOM 5459 O O . HIS A 1 17 ? 3.796 -2.828 -5.472 1.00 0.00 91 HIS A O 6
ATOM 5474 N N . VAL A 1 18 ? 4.446 -1.534 -3.768 1.00 0.00 92 VAL A N 6
ATOM 5475 C CA . VAL A 1 18 ? 3.179 -0.845 -3.661 1.00 0.00 92 VAL A CA 6
ATOM 5476 C C . VAL A 1 18 ? 3.377 0.623 -3.981 1.00 0.00 92 VAL A C 6
ATOM 5477 O O . VAL A 1 18 ? 4.195 1.300 -3.350 1.00 0.00 92 VAL A O 6
ATOM 5490 N N . VAL A 1 19 ? 2.650 1.100 -4.964 1.00 0.00 93 VAL A N 6
ATOM 5491 C CA . VAL A 1 19 ? 2.738 2.483 -5.394 1.00 0.00 93 VAL A CA 6
ATOM 5492 C C . VAL A 1 19 ? 1.342 3.057 -5.529 1.00 0.00 93 VAL A C 6
ATOM 5493 O O . VAL A 1 19 ? 0.488 2.480 -6.201 1.00 0.00 93 VAL A O 6
ATOM 5506 N N . CYS A 1 20 ? 1.108 4.182 -4.907 1.00 0.00 94 CYS A N 6
ATOM 5507 C CA . CYS A 1 20 ? -0.198 4.790 -4.941 1.00 0.00 94 CYS A CA 6
ATOM 5508 C C . CYS A 1 20 ? -0.256 5.889 -5.984 1.00 0.00 94 CYS A C 6
ATOM 5509 O O . CYS A 1 20 ? 0.632 6.737 -6.058 1.00 0.00 94 CYS A O 6
ATOM 5516 N N . HIS A 1 21 ? -1.292 5.855 -6.805 1.00 0.00 95 HIS A N 6
ATOM 5517 C CA . HIS A 1 21 ? -1.485 6.851 -7.852 1.00 0.00 95 HIS A CA 6
ATOM 5518 C C . HIS A 1 21 ? -2.089 8.100 -7.253 1.00 0.00 95 HIS A C 6
ATOM 5519 O O . HIS A 1 21 ? -1.820 9.218 -7.701 1.00 0.00 95 HIS A O 6
ATOM 5534 N N . GLU A 1 22 ? -2.852 7.894 -6.194 1.00 0.00 96 GLU A N 6
ATOM 5535 C CA . GLU A 1 22 ? -3.572 8.940 -5.492 1.00 0.00 96 GLU A CA 6
ATOM 5536 C C . GLU A 1 22 ? -3.869 8.450 -4.091 1.00 0.00 96 GLU A C 6
ATOM 5537 O O . GLU A 1 22 ? -3.482 7.333 -3.731 1.00 0.00 96 GLU A O 6
ATOM 5549 N N . GLU A 1 23 ? -4.536 9.260 -3.307 1.00 0.00 97 GLU A N 6
ATOM 5550 C CA . GLU A 1 23 ? -4.860 8.886 -1.946 1.00 0.00 97 GLU A CA 6
ATOM 5551 C C . GLU A 1 23 ? -6.136 8.057 -1.897 1.00 0.00 97 GLU A C 6
ATOM 5552 O O . GLU A 1 23 ? -6.994 8.157 -2.780 1.00 0.00 97 GLU A O 6
ATOM 5564 N N . GLY A 1 24 ? -6.252 7.243 -0.871 1.00 0.00 98 GLY A N 6
ATOM 5565 C CA . GLY A 1 24 ? -7.397 6.378 -0.731 1.00 0.00 98 GLY A CA 6
ATOM 5566 C C . GLY A 1 24 ? -6.984 4.935 -0.581 1.00 0.00 98 GLY A C 6
ATOM 5567 O O . GLY A 1 24 ? -5.819 4.605 -0.787 1.00 0.00 98 GLY A O 6
ATOM 5571 N N . PRO A 1 25 ? -7.900 4.058 -0.186 1.00 0.00 99 PRO A N 6
ATOM 5572 C CA . PRO A 1 25 ? -7.615 2.641 -0.032 1.00 0.00 99 PRO A CA 6
ATOM 5573 C C . PRO A 1 25 ? -7.802 1.850 -1.337 1.00 0.00 99 PRO A C 6
ATOM 5574 O O . PRO A 1 25 ? -8.797 2.016 -2.047 1.00 0.00 99 PRO A O 6
ATOM 5585 N N . ILE A 1 26 ? -6.838 0.995 -1.636 1.00 0.00 100 ILE A N 6
ATOM 5586 C CA . ILE A 1 26 ? -6.879 0.141 -2.824 1.00 0.00 100 ILE A CA 6
ATOM 5587 C C . ILE A 1 26 ? -6.338 -1.254 -2.491 1.00 0.00 100 ILE A C 6
ATOM 5588 O O . ILE A 1 26 ? -5.592 -1.407 -1.533 1.00 0.00 100 ILE A O 6
ATOM 5604 N N . PRO A 1 27 ? -6.729 -2.293 -3.263 1.00 0.00 101 PRO A N 6
ATOM 5605 C CA . PRO A 1 27 ? -6.311 -3.686 -3.005 1.00 0.00 101 PRO A CA 6
ATOM 5606 C C . PRO A 1 27 ? -4.796 -3.896 -3.086 1.00 0.00 101 PRO A C 6
ATOM 5607 O O . PRO A 1 27 ? -4.054 -3.052 -3.602 1.00 0.00 101 PRO A O 6
ATOM 5618 N N . HIS A 1 28 ? -4.356 -5.037 -2.586 1.00 0.00 102 HIS A N 6
ATOM 5619 C CA . HIS A 1 28 ? -2.955 -5.398 -2.566 1.00 0.00 102 HIS A CA 6
ATOM 5620 C C . HIS A 1 28 ? -2.611 -6.125 -3.868 1.00 0.00 102 HIS A C 6
ATOM 5621 O O . HIS A 1 28 ? -3.281 -7.088 -4.228 1.00 0.00 102 HIS A O 6
ATOM 5636 N N . PRO A 1 29 ? -1.553 -5.678 -4.581 1.00 0.00 103 PRO A N 6
ATOM 5637 C CA . PRO A 1 29 ? -1.164 -6.244 -5.892 1.00 0.00 103 PRO A CA 6
ATOM 5638 C C . PRO A 1 29 ? -1.022 -7.766 -5.874 1.00 0.00 103 PRO A C 6
ATOM 5639 O O . PRO A 1 29 ? -1.586 -8.462 -6.720 1.00 0.00 103 PRO A O 6
ATOM 5650 N N . GLY A 1 30 ? -0.269 -8.273 -4.910 1.00 0.00 104 GLY A N 6
ATOM 5651 C CA . GLY A 1 30 ? -0.062 -9.701 -4.805 1.00 0.00 104 GLY A CA 6
ATOM 5652 C C . GLY A 1 30 ? -1.325 -10.448 -4.433 1.00 0.00 104 GLY A C 6
ATOM 5653 O O . GLY A 1 30 ? -1.834 -11.251 -5.212 1.00 0.00 104 GLY A O 6
ATOM 5657 N N . ASN A 1 31 ? -1.828 -10.184 -3.245 1.00 0.00 105 ASN A N 6
ATOM 5658 C CA . ASN A 1 31 ? -3.018 -10.843 -2.748 1.00 0.00 105 ASN A CA 6
ATOM 5659 C C . ASN A 1 31 ? -4.133 -9.843 -2.445 1.00 0.00 105 ASN A C 6
ATOM 5660 O O . ASN A 1 31 ? -4.073 -9.106 -1.460 1.00 0.00 105 ASN A O 6
ATOM 5671 N N . VAL A 1 32 ? -5.136 -9.806 -3.328 1.00 0.00 106 VAL A N 6
ATOM 5672 C CA . VAL A 1 32 ? -6.311 -8.921 -3.185 1.00 0.00 106 VAL A CA 6
ATOM 5673 C C . VAL A 1 32 ? -7.063 -9.106 -1.854 1.00 0.00 106 VAL A C 6
ATOM 5674 O O . VAL A 1 32 ? -7.947 -8.315 -1.522 1.00 0.00 106 VAL A O 6
ATOM 5687 N N . HIS A 1 33 ? -6.724 -10.154 -1.103 1.00 0.00 107 HIS A N 6
ATOM 5688 C CA . HIS A 1 33 ? -7.327 -10.387 0.220 1.00 0.00 107 HIS A CA 6
ATOM 5689 C C . HIS A 1 33 ? -6.776 -9.392 1.248 1.00 0.00 107 HIS A C 6
ATOM 5690 O O . HIS A 1 33 ? -7.096 -9.457 2.434 1.00 0.00 107 HIS A O 6
ATOM 5705 N N . LYS A 1 34 ? -5.959 -8.469 0.768 1.00 0.00 108 LYS A N 6
ATOM 5706 C CA . LYS A 1 34 ? -5.382 -7.424 1.582 1.00 0.00 108 LYS A CA 6
ATOM 5707 C C . LYS A 1 34 ? -5.432 -6.130 0.804 1.00 0.00 108 LYS A C 6
ATOM 5708 O O . LYS A 1 34 ? -5.580 -6.152 -0.416 1.00 0.00 108 LYS A O 6
ATOM 5727 N N . TYR A 1 35 ? -5.330 -5.014 1.489 1.00 0.00 109 TYR A N 6
ATOM 5728 C CA . TYR A 1 35 ? -5.362 -3.732 0.814 1.00 0.00 109 TYR A CA 6
ATOM 5729 C C . TYR A 1 35 ? -4.425 -2.736 1.464 1.00 0.00 109 TYR A C 6
ATOM 5730 O O . TYR A 1 35 ? -3.844 -3.012 2.504 1.00 0.00 109 TYR A O 6
ATOM 5748 N N . ILE A 1 36 ? -4.274 -1.585 0.846 1.00 0.00 110 ILE A N 6
ATOM 5749 C CA . ILE A 1 36 ? -3.413 -0.549 1.368 1.00 0.00 110 ILE A CA 6
ATOM 5750 C C . ILE A 1 36 ? -4.160 0.773 1.419 1.00 0.00 110 ILE A C 6
ATOM 5751 O O . ILE A 1 36 ? -4.967 1.073 0.539 1.00 0.00 110 ILE A O 6
ATOM 5767 N N . ILE A 1 37 ? -3.908 1.544 2.455 1.00 0.00 111 ILE A N 6
ATOM 5768 C CA . ILE A 1 37 ? -4.476 2.870 2.568 1.00 0.00 111 ILE A CA 6
ATOM 5769 C C . ILE A 1 37 ? -3.418 3.871 2.157 1.00 0.00 111 ILE A C 6
ATOM 5770 O O . ILE A 1 37 ? -2.346 3.932 2.769 1.00 0.00 111 ILE A O 6
ATOM 5786 N N . CYS A 1 38 ? -3.697 4.637 1.128 1.00 0.00 112 CYS A N 6
ATOM 5787 C CA . CYS A 1 38 ? -2.734 5.587 0.617 1.00 0.00 112 CYS A CA 6
ATOM 5788 C C . CYS A 1 38 ? -3.007 6.984 1.147 1.00 0.00 112 CYS A C 6
ATOM 5789 O O . CYS A 1 38 ? -4.112 7.514 0.999 1.00 0.00 112 CYS A O 6
ATOM 5796 N N . SER A 1 39 ? -2.014 7.564 1.778 1.00 0.00 113 SER A N 6
ATOM 5797 C CA . SER A 1 39 ? -2.109 8.903 2.297 1.00 0.00 113 SER A CA 6
ATOM 5798 C C . SER A 1 39 ? -0.887 9.691 1.849 1.00 0.00 113 SER A C 6
ATOM 5799 O O . SER A 1 39 ? 0.225 9.171 1.859 1.00 0.00 113 SER A O 6
ATOM 5807 N N . LYS A 1 40 ? -1.085 10.925 1.437 1.00 0.00 114 LYS A N 6
ATOM 5808 C CA . LYS A 1 40 ? 0.020 11.730 0.973 1.00 0.00 114 LYS A CA 6
ATOM 5809 C C . LYS A 1 40 ? 0.219 12.929 1.876 1.00 0.00 114 LYS A C 6
ATOM 5810 O O . LYS A 1 40 ? -0.591 13.855 1.887 1.00 0.00 114 LYS A O 6
ATOM 5829 N N . SER A 1 41 ? 1.293 12.912 2.626 1.00 0.00 115 SER A N 6
ATOM 5830 C CA . SER A 1 41 ? 1.624 13.990 3.516 1.00 0.00 115 SER A CA 6
ATOM 5831 C C . SER A 1 41 ? 2.524 14.988 2.811 1.00 0.00 115 SER A C 6
ATOM 5832 O O . SER A 1 41 ? 3.745 14.985 2.992 1.00 0.00 115 SER A O 6
ATOM 5840 N N . GLY A 1 42 ? 1.923 15.793 1.961 1.00 0.00 116 GLY A N 6
ATOM 5841 C CA . GLY A 1 42 ? 2.677 16.783 1.236 1.00 0.00 116 GLY A CA 6
ATOM 5842 C C . GLY A 1 42 ? 3.425 16.162 0.082 1.00 0.00 116 GLY A C 6
ATOM 5843 O O . GLY A 1 42 ? 2.854 15.920 -0.976 1.00 0.00 116 GLY A O 6
ATOM 5847 N N . SER A 1 43 ? 4.702 15.896 0.285 1.00 0.00 117 SER A N 6
ATOM 5848 C CA . SER A 1 43 ? 5.528 15.295 -0.741 1.00 0.00 117 SER A CA 6
ATOM 5849 C C . SER A 1 43 ? 5.971 13.893 -0.309 1.00 0.00 117 SER A C 6
ATOM 5850 O O . SER A 1 43 ? 6.805 13.261 -0.959 1.00 0.00 117 SER A O 6
ATOM 5858 N N . LEU A 1 44 ? 5.398 13.411 0.788 1.00 0.00 118 LEU A N 6
ATOM 5859 C CA . LEU A 1 44 ? 5.762 12.111 1.328 1.00 0.00 118 LEU A CA 6
ATOM 5860 C C . LEU A 1 44 ? 4.542 11.211 1.427 1.00 0.00 118 LEU A C 6
ATOM 5861 O O . LEU A 1 44 ? 3.536 11.584 2.026 1.00 0.00 118 LEU A O 6
ATOM 5877 N N . TRP A 1 45 ? 4.629 10.041 0.835 1.00 0.00 119 TRP A N 6
ATOM 5878 C CA . TRP A 1 45 ? 3.530 9.094 0.876 1.00 0.00 119 TRP A CA 6
ATOM 5879 C C . TRP A 1 45 ? 3.631 8.170 2.079 1.00 0.00 119 TRP A C 6
ATOM 5880 O O . TRP A 1 45 ? 4.698 7.630 2.378 1.00 0.00 119 TRP A O 6
ATOM 5901 N N . TYR A 1 46 ? 2.523 8.011 2.767 1.00 0.00 120 TYR A N 6
ATOM 5902 C CA . TYR A 1 46 ? 2.415 7.069 3.857 1.00 0.00 120 TYR A CA 6
ATOM 5903 C C . TYR A 1 46 ? 1.366 6.045 3.517 1.00 0.00 120 TYR A C 6
ATOM 5904 O O . TYR A 1 46 ? 0.206 6.388 3.273 1.00 0.00 120 TYR A O 6
ATOM 5922 N N . ILE A 1 47 ? 1.759 4.802 3.483 1.00 0.00 121 ILE A N 6
ATOM 5923 C CA . ILE A 1 47 ? 0.838 3.743 3.136 1.00 0.00 121 ILE A CA 6
ATOM 5924 C C . ILE A 1 47 ? 0.809 2.667 4.211 1.00 0.00 121 ILE A C 6
ATOM 5925 O O . ILE A 1 47 ? 1.832 2.354 4.824 1.00 0.00 121 ILE A O 6
ATOM 5941 N N . THR A 1 48 ? -0.361 2.126 4.450 1.00 0.00 122 THR A N 6
ATOM 5942 C CA . THR A 1 48 ? -0.532 1.081 5.438 1.00 0.00 122 THR A CA 6
ATOM 5943 C C . THR A 1 48 ? -1.290 -0.092 4.826 1.00 0.00 122 THR A C 6
ATOM 5944 O O . THR A 1 48 ? -2.389 0.085 4.304 1.00 0.00 122 THR A O 6
ATOM 5955 N N . VAL A 1 49 ? -0.703 -1.282 4.876 1.00 0.00 123 VAL A N 6
ATOM 5956 C CA . VAL A 1 49 ? -1.335 -2.456 4.301 1.00 0.00 123 VAL A CA 6
ATOM 5957 C C . VAL A 1 49 ? -2.140 -3.228 5.353 1.00 0.00 123 VAL A C 6
ATOM 5958 O O . VAL A 1 49 ? -1.590 -3.791 6.297 1.00 0.00 123 VAL A O 6
ATOM 5971 N N . MET A 1 50 ? -3.447 -3.218 5.184 1.00 0.00 124 MET A N 6
ATOM 5972 C CA . MET A 1 50 ? -4.355 -3.900 6.094 1.00 0.00 124 MET A CA 6
ATOM 5973 C C . MET A 1 50 ? -4.992 -5.104 5.403 1.00 0.00 124 MET A C 6
ATOM 5974 O O . MET A 1 50 ? -5.347 -5.033 4.232 1.00 0.00 124 MET A O 6
ATOM 5988 N N . PRO A 1 51 ? -5.121 -6.231 6.109 1.00 0.00 125 PRO A N 6
ATOM 5989 C CA . PRO A 1 51 ? -5.740 -7.430 5.561 1.00 0.00 125 PRO A CA 6
ATOM 5990 C C . PRO A 1 51 ? -7.263 -7.427 5.726 1.00 0.00 125 PRO A C 6
ATOM 5991 O O . PRO A 1 51 ? -7.787 -6.995 6.759 1.00 0.00 125 PRO A O 6
ATOM 6002 N N . CYS A 1 52 ? -7.968 -7.896 4.709 1.00 0.00 126 CYS A N 6
ATOM 6003 C CA . CYS A 1 52 ? -9.420 -7.988 4.765 1.00 0.00 126 CYS A CA 6
ATOM 6004 C C . CYS A 1 52 ? -9.839 -9.263 5.470 1.00 0.00 126 CYS A C 6
ATOM 6005 O O . CYS A 1 52 ? -9.001 -10.116 5.776 1.00 0.00 126 CYS A O 6
ATOM 6012 N N . SER A 1 53 ? -11.127 -9.380 5.752 1.00 0.00 127 SER A N 6
ATOM 6013 C CA . SER A 1 53 ? -11.668 -10.578 6.355 1.00 0.00 127 SER A CA 6
ATOM 6014 C C . SER A 1 53 ? -11.351 -11.796 5.485 1.00 0.00 127 SER A C 6
ATOM 6015 O O . SER A 1 53 ? -11.368 -11.714 4.250 1.00 0.00 127 SER A O 6
ATOM 6023 N N . ILE A 1 54 ? -11.041 -12.902 6.117 1.00 0.00 128 ILE A N 6
ATOM 6024 C CA . ILE A 1 54 ? -10.736 -14.119 5.398 1.00 0.00 128 ILE A CA 6
ATOM 6025 C C . ILE A 1 54 ? -11.940 -14.530 4.545 1.00 0.00 128 ILE A C 6
ATOM 6026 O O . ILE A 1 54 ? -13.079 -14.543 5.019 1.00 0.00 128 ILE A O 6
ATOM 6042 N N . GLY A 1 55 ? -11.679 -14.839 3.283 1.00 0.00 129 GLY A N 6
ATOM 6043 C CA . GLY A 1 55 ? -12.748 -15.171 2.366 1.00 0.00 129 GLY A CA 6
ATOM 6044 C C . GLY A 1 55 ? -13.233 -13.976 1.559 1.00 0.00 129 GLY A C 6
ATOM 6045 O O . GLY A 1 55 ? -14.048 -14.130 0.644 1.00 0.00 129 GLY A O 6
ATOM 6049 N N . THR A 1 56 ? -12.745 -12.785 1.886 1.00 0.00 130 THR A N 6
ATOM 6050 C CA . THR A 1 56 ? -13.149 -11.590 1.162 1.00 0.00 130 THR A CA 6
ATOM 6051 C C . THR A 1 56 ? -11.958 -10.946 0.455 1.00 0.00 130 THR A C 6
ATOM 6052 O O . THR A 1 56 ? -10.800 -11.271 0.739 1.00 0.00 130 THR A O 6
ATOM 6063 N N . LYS A 1 57 ? -12.248 -10.050 -0.471 1.00 0.00 131 LYS A N 6
ATOM 6064 C CA . LYS A 1 57 ? -11.225 -9.335 -1.213 1.00 0.00 131 LYS A CA 6
ATOM 6065 C C . LYS A 1 57 ? -11.554 -7.856 -1.212 1.00 0.00 131 LYS A C 6
ATOM 6066 O O . LYS A 1 57 ? -12.729 -7.478 -1.165 1.00 0.00 131 LYS A O 6
ATOM 6085 N N . PHE A 1 58 ? -10.546 -7.024 -1.239 1.00 0.00 132 PHE A N 6
ATOM 6086 C CA . PHE A 1 58 ? -10.771 -5.600 -1.268 1.00 0.00 132 PHE A CA 6
ATOM 6087 C C . PHE A 1 58 ? -10.998 -5.125 -2.692 1.00 0.00 132 PHE A C 6
ATOM 6088 O O . PHE A 1 58 ? -10.230 -5.452 -3.598 1.00 0.00 132 PHE A O 6
ATOM 6105 N N . ASP A 1 59 ? -12.053 -4.365 -2.883 1.00 0.00 133 ASP A N 6
ATOM 6106 C CA . ASP A 1 59 ? -12.375 -3.832 -4.192 1.00 0.00 133 ASP A CA 6
ATOM 6107 C C . ASP A 1 59 ? -11.880 -2.400 -4.304 1.00 0.00 133 ASP A C 6
ATOM 6108 O O . ASP A 1 59 ? -12.150 -1.578 -3.432 1.00 0.00 133 ASP A O 6
ATOM 6117 N N . PRO A 1 60 ? -11.147 -2.087 -5.384 1.00 0.00 134 PRO A N 6
ATOM 6118 C CA . PRO A 1 60 ? -10.549 -0.759 -5.583 1.00 0.00 134 PRO A CA 6
ATOM 6119 C C . PRO A 1 60 ? -11.581 0.349 -5.732 1.00 0.00 134 PRO A C 6
ATOM 6120 O O . PRO A 1 60 ? -11.410 1.441 -5.198 1.00 0.00 134 PRO A O 6
ATOM 6131 N N . ILE A 1 61 ? -12.642 0.068 -6.458 1.00 0.00 135 ILE A N 6
ATOM 6132 C CA . ILE A 1 61 ? -13.659 1.067 -6.723 1.00 0.00 135 ILE A CA 6
ATOM 6133 C C . ILE A 1 61 ? -14.594 1.245 -5.533 1.00 0.00 135 ILE A C 6
ATOM 6134 O O . ILE A 1 61 ? -14.817 2.366 -5.072 1.00 0.00 135 ILE A O 6
ATOM 6150 N N . SER A 1 62 ? -15.142 0.145 -5.038 1.00 0.00 136 SER A N 6
ATOM 6151 C CA . SER A 1 62 ? -16.033 0.185 -3.889 1.00 0.00 136 SER A CA 6
ATOM 6152 C C . SER A 1 62 ? -15.287 0.676 -2.643 1.00 0.00 136 SER A C 6
ATOM 6153 O O . SER A 1 62 ? -15.875 1.314 -1.763 1.00 0.00 136 SER A O 6
ATOM 6161 N N . ARG A 1 63 ? -13.999 0.339 -2.575 1.00 0.00 137 ARG A N 6
ATOM 6162 C CA . ARG A 1 63 ? -13.109 0.771 -1.496 1.00 0.00 137 ARG A CA 6
ATOM 6163 C C . ARG A 1 63 ? -13.480 0.109 -0.175 1.00 0.00 137 ARG A C 6
ATOM 6164 O O . ARG A 1 63 ? -13.457 0.733 0.885 1.00 0.00 137 ARG A O 6
ATOM 6185 N N . ASN A 1 64 ? -13.787 -1.172 -0.254 1.00 0.00 138 ASN A N 6
ATOM 6186 C CA . ASN A 1 64 ? -14.115 -1.976 0.913 1.00 0.00 138 ASN A CA 6
ATOM 6187 C C . ASN A 1 64 ? -13.872 -3.439 0.583 1.00 0.00 138 ASN A C 6
ATOM 6188 O O . ASN A 1 64 ? -13.521 -3.763 -0.556 1.00 0.00 138 ASN A O 6
ATOM 6199 N N . CYS A 1 65 ? -14.054 -4.320 1.548 1.00 0.00 139 CYS A N 6
ATOM 6200 C CA . CYS A 1 65 ? -13.809 -5.732 1.305 1.00 0.00 139 CYS A CA 6
ATOM 6201 C C . CYS A 1 65 ? -15.130 -6.448 1.058 1.00 0.00 139 CYS A C 6
ATOM 6202 O O . CYS A 1 65 ? -16.053 -6.380 1.881 1.00 0.00 139 CYS A O 6
ATOM 6209 N N . VAL A 1 66 ? -15.216 -7.129 -0.072 1.00 0.00 140 VAL A N 6
ATOM 6210 C CA . VAL A 1 66 ? -16.424 -7.834 -0.465 1.00 0.00 140 VAL A CA 6
ATOM 6211 C C . VAL A 1 66 ? -16.150 -9.321 -0.575 1.00 0.00 140 VAL A C 6
ATOM 6212 O O . VAL A 1 66 ? -14.991 -9.738 -0.559 1.00 0.00 140 VAL A O 6
ATOM 6225 N N . LEU A 1 67 ? -17.209 -10.120 -0.682 1.00 0.00 141 LEU A N 6
ATOM 6226 C CA . LEU A 1 67 ? -17.058 -11.564 -0.818 1.00 0.00 141 LEU A CA 6
ATOM 6227 C C . LEU A 1 67 ? -16.200 -11.866 -2.042 1.00 0.00 141 LEU A C 6
ATOM 6228 O O . LEU A 1 67 ? -16.545 -11.489 -3.166 1.00 0.00 141 LEU A O 6
ATOM 6244 N N . ASP A 1 68 ? -15.093 -12.542 -1.815 1.00 0.00 142 ASP A N 6
ATOM 6245 C CA . ASP A 1 68 ? -14.116 -12.784 -2.860 1.00 0.00 142 ASP A CA 6
ATOM 6246 C C . ASP A 1 68 ? -14.543 -13.846 -3.861 1.00 0.00 142 ASP A C 6
ATOM 6247 O O . ASP A 1 68 ? -14.329 -15.042 -3.646 1.00 0.00 142 ASP A O 6
ATOM 6256 N N . ASN A 1 69 ? -15.215 -13.416 -4.919 1.00 0.00 143 ASN A N 6
ATOM 6257 C CA . ASN A 1 69 ? -15.481 -14.278 -6.052 1.00 0.00 143 ASN A CA 6
ATOM 6258 C C . ASN A 1 69 ? -14.975 -13.594 -7.311 1.00 0.00 143 ASN A C 6
ATOM 6259 O O . ASN A 1 69 ? -15.805 -13.229 -8.169 1.00 0.00 143 ASN A O 6
ATOM 6271 N N . GLY A 1 1 ? 12.821 5.319 6.403 1.00 0.00 75 GLY A N 7
ATOM 6272 C CA . GLY A 1 1 ? 13.213 4.408 5.310 1.00 0.00 75 GLY A CA 7
ATOM 6273 C C . GLY A 1 1 ? 12.640 4.838 3.975 1.00 0.00 75 GLY A C 7
ATOM 6274 O O . GLY A 1 1 ? 13.182 5.733 3.326 1.00 0.00 75 GLY A O 7
ATOM 6280 N N . PRO A 1 2 ? 11.533 4.216 3.535 1.00 0.00 76 PRO A N 7
ATOM 6281 C CA . PRO A 1 2 ? 10.895 4.547 2.257 1.00 0.00 76 PRO A CA 7
ATOM 6282 C C . PRO A 1 2 ? 10.233 5.926 2.279 1.00 0.00 76 PRO A C 7
ATOM 6283 O O . PRO A 1 2 ? 9.789 6.402 3.329 1.00 0.00 76 PRO A O 7
ATOM 6294 N N . LEU A 1 3 ? 10.161 6.554 1.113 1.00 0.00 77 LEU A N 7
ATOM 6295 C CA . LEU A 1 3 ? 9.564 7.879 0.978 1.00 0.00 77 LEU A CA 7
ATOM 6296 C C . LEU A 1 3 ? 8.052 7.783 0.986 1.00 0.00 77 LEU A C 7
ATOM 6297 O O . LEU A 1 3 ? 7.351 8.769 1.214 1.00 0.00 77 LEU A O 7
ATOM 6313 N N . GLY A 1 4 ? 7.562 6.593 0.725 1.00 0.00 78 GLY A N 7
ATOM 6314 C CA . GLY A 1 4 ? 6.134 6.362 0.701 1.00 0.00 78 GLY A CA 7
ATOM 6315 C C . GLY A 1 4 ? 5.599 6.267 -0.708 1.00 0.00 78 GLY A C 7
ATOM 6316 O O . GLY A 1 4 ? 4.472 5.835 -0.925 1.00 0.00 78 GLY A O 7
ATOM 6320 N N . SER A 1 5 ? 6.416 6.669 -1.667 1.00 0.00 79 SER A N 7
ATOM 6321 C CA . SER A 1 5 ? 6.034 6.625 -3.065 1.00 0.00 79 SER A CA 7
ATOM 6322 C C . SER A 1 5 ? 6.076 5.196 -3.581 1.00 0.00 79 SER A C 7
ATOM 6323 O O . SER A 1 5 ? 5.278 4.801 -4.432 1.00 0.00 79 SER A O 7
ATOM 6331 N N . ASP A 1 6 ? 7.005 4.426 -3.039 1.00 0.00 80 ASP A N 7
ATOM 6332 C CA . ASP A 1 6 ? 7.214 3.054 -3.456 1.00 0.00 80 ASP A CA 7
ATOM 6333 C C . ASP A 1 6 ? 7.623 2.193 -2.261 1.00 0.00 80 ASP A C 7
ATOM 6334 O O . ASP A 1 6 ? 8.611 2.478 -1.575 1.00 0.00 80 ASP A O 7
ATOM 6343 N N . LEU A 1 7 ? 6.837 1.183 -1.989 1.00 0.00 81 LEU A N 7
ATOM 6344 C CA . LEU A 1 7 ? 7.113 0.287 -0.879 1.00 0.00 81 LEU A CA 7
ATOM 6345 C C . LEU A 1 7 ? 7.057 -1.176 -1.327 1.00 0.00 81 LEU A C 7
ATOM 6346 O O . LEU A 1 7 ? 6.085 -1.611 -1.921 1.00 0.00 81 LEU A O 7
ATOM 6362 N N . ILE A 1 8 ? 8.124 -1.914 -1.057 1.00 0.00 82 ILE A N 7
ATOM 6363 C CA . ILE A 1 8 ? 8.192 -3.322 -1.414 1.00 0.00 82 ILE A CA 7
ATOM 6364 C C . ILE A 1 8 ? 7.741 -4.177 -0.235 1.00 0.00 82 ILE A C 7
ATOM 6365 O O . ILE A 1 8 ? 7.958 -3.812 0.917 1.00 0.00 82 ILE A O 7
ATOM 6381 N N . VAL A 1 9 ? 7.133 -5.310 -0.526 1.00 0.00 83 VAL A N 7
ATOM 6382 C CA . VAL A 1 9 ? 6.632 -6.207 0.499 1.00 0.00 83 VAL A CA 7
ATOM 6383 C C . VAL A 1 9 ? 6.924 -7.647 0.120 1.00 0.00 83 VAL A C 7
ATOM 6384 O O . VAL A 1 9 ? 7.293 -7.935 -1.018 1.00 0.00 83 VAL A O 7
ATOM 6397 N N . HIS A 1 10 ? 6.763 -8.543 1.069 1.00 0.00 84 HIS A N 7
ATOM 6398 C CA . HIS A 1 10 ? 6.969 -9.961 0.818 1.00 0.00 84 HIS A CA 7
ATOM 6399 C C . HIS A 1 10 ? 5.670 -10.721 0.965 1.00 0.00 84 HIS A C 7
ATOM 6400 O O . HIS A 1 10 ? 5.242 -11.031 2.076 1.00 0.00 84 HIS A O 7
ATOM 6415 N N . GLU A 1 11 ? 5.042 -11.020 -0.155 1.00 0.00 85 GLU A N 7
ATOM 6416 C CA . GLU A 1 11 ? 3.785 -11.753 -0.153 1.00 0.00 85 GLU A CA 7
ATOM 6417 C C . GLU A 1 11 ? 4.080 -13.241 -0.154 1.00 0.00 85 GLU A C 7
ATOM 6418 O O . GLU A 1 11 ? 4.398 -13.820 -1.200 1.00 0.00 85 GLU A O 7
ATOM 6430 N N . GLY A 1 12 ? 4.028 -13.848 1.021 1.00 0.00 86 GLY A N 7
ATOM 6431 C CA . GLY A 1 12 ? 4.343 -15.262 1.147 1.00 0.00 86 GLY A CA 7
ATOM 6432 C C . GLY A 1 12 ? 5.835 -15.504 1.036 1.00 0.00 86 GLY A C 7
ATOM 6433 O O . GLY A 1 12 ? 6.302 -16.645 1.089 1.00 0.00 86 GLY A O 7
ATOM 6437 N N . GLY A 1 13 ? 6.572 -14.421 0.887 1.00 0.00 87 GLY A N 7
ATOM 6438 C CA . GLY A 1 13 ? 7.999 -14.496 0.739 1.00 0.00 87 GLY A CA 7
ATOM 6439 C C . GLY A 1 13 ? 8.455 -13.832 -0.536 1.00 0.00 87 GLY A C 7
ATOM 6440 O O . GLY A 1 13 ? 9.595 -13.375 -0.635 1.00 0.00 87 GLY A O 7
ATOM 6444 N N . LYS A 1 14 ? 7.549 -13.731 -1.500 1.00 0.00 88 LYS A N 7
ATOM 6445 C CA . LYS A 1 14 ? 7.866 -13.148 -2.795 1.00 0.00 88 LYS A CA 7
ATOM 6446 C C . LYS A 1 14 ? 7.722 -11.640 -2.740 1.00 0.00 88 LYS A C 7
ATOM 6447 O O . LYS A 1 14 ? 6.782 -11.126 -2.150 1.00 0.00 88 LYS A O 7
ATOM 6466 N N . THR A 1 15 ? 8.652 -10.943 -3.340 1.00 0.00 89 THR A N 7
ATOM 6467 C CA . THR A 1 15 ? 8.641 -9.504 -3.329 1.00 0.00 89 THR A CA 7
ATOM 6468 C C . THR A 1 15 ? 7.626 -8.916 -4.298 1.00 0.00 89 THR A C 7
ATOM 6469 O O . THR A 1 15 ? 7.593 -9.263 -5.483 1.00 0.00 89 THR A O 7
ATOM 6480 N N . TYR A 1 16 ? 6.802 -8.032 -3.782 1.00 0.00 90 TYR A N 7
ATOM 6481 C CA . TYR A 1 16 ? 5.826 -7.317 -4.569 1.00 0.00 90 TYR A CA 7
ATOM 6482 C C . TYR A 1 16 ? 6.007 -5.836 -4.337 1.00 0.00 90 TYR A C 7
ATOM 6483 O O . TYR A 1 16 ? 6.427 -5.422 -3.257 1.00 0.00 90 TYR A O 7
ATOM 6501 N N . HIS A 1 17 ? 5.714 -5.050 -5.334 1.00 0.00 91 HIS A N 7
ATOM 6502 C CA . HIS A 1 17 ? 5.887 -3.613 -5.243 1.00 0.00 91 HIS A CA 7
ATOM 6503 C C . HIS A 1 17 ? 4.561 -2.933 -4.991 1.00 0.00 91 HIS A C 7
ATOM 6504 O O . HIS A 1 17 ? 3.543 -3.312 -5.560 1.00 0.00 91 HIS A O 7
ATOM 6519 N N . VAL A 1 18 ? 4.570 -1.937 -4.131 1.00 0.00 92 VAL A N 7
ATOM 6520 C CA . VAL A 1 18 ? 3.374 -1.195 -3.818 1.00 0.00 92 VAL A CA 7
ATOM 6521 C C . VAL A 1 18 ? 3.596 0.271 -4.120 1.00 0.00 92 VAL A C 7
ATOM 6522 O O . VAL A 1 18 ? 4.478 0.916 -3.543 1.00 0.00 92 VAL A O 7
ATOM 6535 N N . VAL A 1 19 ? 2.817 0.774 -5.033 1.00 0.00 93 VAL A N 7
ATOM 6536 C CA . VAL A 1 19 ? 2.886 2.161 -5.435 1.00 0.00 93 VAL A CA 7
ATOM 6537 C C . VAL A 1 19 ? 1.498 2.765 -5.376 1.00 0.00 93 VAL A C 7
ATOM 6538 O O . VAL A 1 19 ? 0.538 2.171 -5.872 1.00 0.00 93 VAL A O 7
ATOM 6551 N N . CYS A 1 20 ? 1.385 3.934 -4.782 1.00 0.00 94 CYS A N 7
ATOM 6552 C CA . CYS A 1 20 ? 0.100 4.584 -4.647 1.00 0.00 94 CYS A CA 7
ATOM 6553 C C . CYS A 1 20 ? 0.041 5.810 -5.535 1.00 0.00 94 CYS A C 7
ATOM 6554 O O . CYS A 1 20 ? 0.843 6.737 -5.385 1.00 0.00 94 CYS A O 7
ATOM 6561 N N . HIS A 1 21 ? -0.887 5.810 -6.470 1.00 0.00 95 HIS A N 7
ATOM 6562 C CA . HIS A 1 21 ? -1.039 6.928 -7.386 1.00 0.00 95 HIS A CA 7
ATOM 6563 C C . HIS A 1 21 ? -2.224 7.792 -6.997 1.00 0.00 95 HIS A C 7
ATOM 6564 O O . HIS A 1 21 ? -2.342 8.930 -7.449 1.00 0.00 95 HIS A O 7
ATOM 6579 N N . GLU A 1 22 ? -3.093 7.259 -6.154 1.00 0.00 96 GLU A N 7
ATOM 6580 C CA . GLU A 1 22 ? -4.272 7.986 -5.723 1.00 0.00 96 GLU A CA 7
ATOM 6581 C C . GLU A 1 22 ? -4.422 7.936 -4.214 1.00 0.00 96 GLU A C 7
ATOM 6582 O O . GLU A 1 22 ? -4.080 6.939 -3.575 1.00 0.00 96 GLU A O 7
ATOM 6594 N N . GLU A 1 23 ? -4.904 9.022 -3.646 1.00 0.00 97 GLU A N 7
ATOM 6595 C CA . GLU A 1 23 ? -5.147 9.091 -2.223 1.00 0.00 97 GLU A CA 7
ATOM 6596 C C . GLU A 1 23 ? -6.340 8.223 -1.848 1.00 0.00 97 GLU A C 7
ATOM 6597 O O . GLU A 1 23 ? -7.478 8.500 -2.245 1.00 0.00 97 GLU A O 7
ATOM 6609 N N . GLY A 1 24 ? -6.075 7.166 -1.108 1.00 0.00 98 GLY A N 7
ATOM 6610 C CA . GLY A 1 24 ? -7.121 6.277 -0.682 1.00 0.00 98 GLY A CA 7
ATOM 6611 C C . GLY A 1 24 ? -6.644 4.846 -0.591 1.00 0.00 98 GLY A C 7
ATOM 6612 O O . GLY A 1 24 ? -5.538 4.534 -1.027 1.00 0.00 98 GLY A O 7
ATOM 6616 N N . PRO A 1 25 ? -7.440 3.964 0.007 1.00 0.00 99 PRO A N 7
ATOM 6617 C CA . PRO A 1 25 ? -7.102 2.551 0.122 1.00 0.00 99 PRO A CA 7
ATOM 6618 C C . PRO A 1 25 ? -7.358 1.774 -1.178 1.00 0.00 99 PRO A C 7
ATOM 6619 O O . PRO A 1 25 ? -8.392 1.948 -1.829 1.00 0.00 99 PRO A O 7
ATOM 6630 N N . ILE A 1 26 ? -6.411 0.928 -1.539 1.00 0.00 100 ILE A N 7
ATOM 6631 C CA . ILE A 1 26 ? -6.515 0.082 -2.725 1.00 0.00 100 ILE A CA 7
ATOM 6632 C C . ILE A 1 26 ? -5.998 -1.326 -2.407 1.00 0.00 100 ILE A C 7
ATOM 6633 O O . ILE A 1 26 ? -5.252 -1.499 -1.452 1.00 0.00 100 ILE A O 7
ATOM 6649 N N . PRO A 1 27 ? -6.407 -2.354 -3.186 1.00 0.00 101 PRO A N 7
ATOM 6650 C CA . PRO A 1 27 ? -6.005 -3.754 -2.936 1.00 0.00 101 PRO A CA 7
ATOM 6651 C C . PRO A 1 27 ? -4.494 -3.972 -3.040 1.00 0.00 101 PRO A C 7
ATOM 6652 O O . PRO A 1 27 ? -3.762 -3.132 -3.563 1.00 0.00 101 PRO A O 7
ATOM 6663 N N . HIS A 1 28 ? -4.043 -5.114 -2.554 1.00 0.00 102 HIS A N 7
ATOM 6664 C CA . HIS A 1 28 ? -2.632 -5.443 -2.544 1.00 0.00 102 HIS A CA 7
ATOM 6665 C C . HIS A 1 28 ? -2.264 -6.217 -3.810 1.00 0.00 102 HIS A C 7
ATOM 6666 O O . HIS A 1 28 ? -2.964 -7.150 -4.187 1.00 0.00 102 HIS A O 7
ATOM 6681 N N . PRO A 1 29 ? -1.151 -5.837 -4.478 1.00 0.00 103 PRO A N 7
ATOM 6682 C CA . PRO A 1 29 ? -0.703 -6.482 -5.730 1.00 0.00 103 PRO A CA 7
ATOM 6683 C C . PRO A 1 29 ? -0.464 -7.986 -5.574 1.00 0.00 103 PRO A C 7
ATOM 6684 O O . PRO A 1 29 ? -0.652 -8.752 -6.520 1.00 0.00 103 PRO A O 7
ATOM 6695 N N . GLY A 1 30 ? -0.042 -8.397 -4.382 1.00 0.00 104 GLY A N 7
ATOM 6696 C CA . GLY A 1 30 ? 0.200 -9.802 -4.126 1.00 0.00 104 GLY A CA 7
ATOM 6697 C C . GLY A 1 30 ? -1.086 -10.593 -4.077 1.00 0.00 104 GLY A C 7
ATOM 6698 O O . GLY A 1 30 ? -1.315 -11.473 -4.911 1.00 0.00 104 GLY A O 7
ATOM 6702 N N . ASN A 1 31 ? -1.925 -10.282 -3.109 1.00 0.00 105 ASN A N 7
ATOM 6703 C CA . ASN A 1 31 ? -3.216 -10.921 -2.994 1.00 0.00 105 ASN A CA 7
ATOM 6704 C C . ASN A 1 31 ? -4.282 -9.913 -2.604 1.00 0.00 105 ASN A C 7
ATOM 6705 O O . ASN A 1 31 ? -4.099 -9.119 -1.676 1.00 0.00 105 ASN A O 7
ATOM 6716 N N . VAL A 1 32 ? -5.377 -9.920 -3.350 1.00 0.00 106 VAL A N 7
ATOM 6717 C CA . VAL A 1 32 ? -6.520 -9.036 -3.107 1.00 0.00 106 VAL A CA 7
ATOM 6718 C C . VAL A 1 32 ? -7.138 -9.203 -1.707 1.00 0.00 106 VAL A C 7
ATOM 6719 O O . VAL A 1 32 ? -7.980 -8.402 -1.303 1.00 0.00 106 VAL A O 7
ATOM 6732 N N . HIS A 1 33 ? -6.728 -10.244 -0.974 1.00 0.00 107 HIS A N 7
ATOM 6733 C CA . HIS A 1 33 ? -7.225 -10.457 0.396 1.00 0.00 107 HIS A CA 7
ATOM 6734 C C . HIS A 1 33 ? -6.644 -9.410 1.334 1.00 0.00 107 HIS A C 7
ATOM 6735 O O . HIS A 1 33 ? -7.027 -9.318 2.501 1.00 0.00 107 HIS A O 7
ATOM 6750 N N . LYS A 1 34 ? -5.723 -8.619 0.816 1.00 0.00 108 LYS A N 7
ATOM 6751 C CA . LYS A 1 34 ? -5.114 -7.547 1.572 1.00 0.00 108 LYS A CA 7
ATOM 6752 C C . LYS A 1 34 ? -5.153 -6.271 0.772 1.00 0.00 108 LYS A C 7
ATOM 6753 O O . LYS A 1 34 ? -5.303 -6.303 -0.448 1.00 0.00 108 LYS A O 7
ATOM 6772 N N . TYR A 1 35 ? -5.039 -5.158 1.451 1.00 0.00 109 TYR A N 7
ATOM 6773 C CA . TYR A 1 35 ? -5.055 -3.869 0.795 1.00 0.00 109 TYR A CA 7
ATOM 6774 C C . TYR A 1 35 ? -4.093 -2.908 1.474 1.00 0.00 109 TYR A C 7
ATOM 6775 O O . TYR A 1 35 ? -3.519 -3.228 2.510 1.00 0.00 109 TYR A O 7
ATOM 6793 N N . ILE A 1 36 ? -3.910 -1.748 0.893 1.00 0.00 110 ILE A N 7
ATOM 6794 C CA . ILE A 1 36 ? -3.052 -0.736 1.470 1.00 0.00 110 ILE A CA 7
ATOM 6795 C C . ILE A 1 36 ? -3.802 0.573 1.547 1.00 0.00 110 ILE A C 7
ATOM 6796 O O . ILE A 1 36 ? -4.571 0.907 0.646 1.00 0.00 110 ILE A O 7
ATOM 6812 N N . ILE A 1 37 ? -3.600 1.301 2.616 1.00 0.00 111 ILE A N 7
ATOM 6813 C CA . ILE A 1 37 ? -4.193 2.604 2.747 1.00 0.00 111 ILE A CA 7
ATOM 6814 C C . ILE A 1 37 ? -3.160 3.620 2.347 1.00 0.00 111 ILE A C 7
ATOM 6815 O O . ILE A 1 37 ? -2.100 3.707 2.975 1.00 0.00 111 ILE A O 7
ATOM 6831 N N . CYS A 1 38 ? -3.433 4.364 1.304 1.00 0.00 112 CYS A N 7
ATOM 6832 C CA . CYS A 1 38 ? -2.491 5.347 0.846 1.00 0.00 112 CYS A CA 7
ATOM 6833 C C . CYS A 1 38 ? -2.966 6.732 1.247 1.00 0.00 112 CYS A C 7
ATOM 6834 O O . CYS A 1 38 ? -4.061 7.156 0.879 1.00 0.00 112 CYS A O 7
ATOM 6841 N N . SER A 1 39 ? -2.149 7.425 1.998 1.00 0.00 113 SER A N 7
ATOM 6842 C CA . SER A 1 39 ? -2.470 8.757 2.446 1.00 0.00 113 SER A CA 7
ATOM 6843 C C . SER A 1 39 ? -1.389 9.721 1.998 1.00 0.00 113 SER A C 7
ATOM 6844 O O . SER A 1 39 ? -0.203 9.443 2.144 1.00 0.00 113 SER A O 7
ATOM 6852 N N . LYS A 1 40 ? -1.788 10.838 1.452 1.00 0.00 114 LYS A N 7
ATOM 6853 C CA . LYS A 1 40 ? -0.831 11.808 0.992 1.00 0.00 114 LYS A CA 7
ATOM 6854 C C . LYS A 1 40 ? -0.781 12.982 1.942 1.00 0.00 114 LYS A C 7
ATOM 6855 O O . LYS A 1 40 ? -1.741 13.733 2.071 1.00 0.00 114 LYS A O 7
ATOM 6874 N N . SER A 1 41 ? 0.330 13.118 2.619 1.00 0.00 115 SER A N 7
ATOM 6875 C CA . SER A 1 41 ? 0.528 14.198 3.544 1.00 0.00 115 SER A CA 7
ATOM 6876 C C . SER A 1 41 ? 1.404 15.266 2.914 1.00 0.00 115 SER A C 7
ATOM 6877 O O . SER A 1 41 ? 2.607 15.325 3.153 1.00 0.00 115 SER A O 7
ATOM 6885 N N . GLY A 1 42 ? 0.796 16.059 2.055 1.00 0.00 116 GLY A N 7
ATOM 6886 C CA . GLY A 1 42 ? 1.521 17.110 1.389 1.00 0.00 116 GLY A CA 7
ATOM 6887 C C . GLY A 1 42 ? 2.361 16.570 0.254 1.00 0.00 116 GLY A C 7
ATOM 6888 O O . GLY A 1 42 ? 1.849 16.313 -0.838 1.00 0.00 116 GLY A O 7
ATOM 6892 N N . SER A 1 43 ? 3.641 16.392 0.503 1.00 0.00 117 SER A N 7
ATOM 6893 C CA . SER A 1 43 ? 4.547 15.881 -0.499 1.00 0.00 117 SER A CA 7
ATOM 6894 C C . SER A 1 43 ? 5.075 14.511 -0.070 1.00 0.00 117 SER A C 7
ATOM 6895 O O . SER A 1 43 ? 5.914 13.913 -0.746 1.00 0.00 117 SER A O 7
ATOM 6903 N N . LEU A 1 44 ? 4.569 14.019 1.048 1.00 0.00 118 LEU A N 7
ATOM 6904 C CA . LEU A 1 44 ? 5.002 12.768 1.594 1.00 0.00 118 LEU A CA 7
ATOM 6905 C C . LEU A 1 44 ? 3.852 11.778 1.673 1.00 0.00 118 LEU A C 7
ATOM 6906 O O . LEU A 1 44 ? 2.802 12.074 2.244 1.00 0.00 118 LEU A O 7
ATOM 6922 N N . TRP A 1 45 ? 4.044 10.613 1.092 1.00 0.00 119 TRP A N 7
ATOM 6923 C CA . TRP A 1 45 ? 3.033 9.576 1.117 1.00 0.00 119 TRP A CA 7
ATOM 6924 C C . TRP A 1 45 ? 3.230 8.649 2.305 1.00 0.00 119 TRP A C 7
ATOM 6925 O O . TRP A 1 45 ? 4.349 8.230 2.606 1.00 0.00 119 TRP A O 7
ATOM 6946 N N . TYR A 1 46 ? 2.148 8.367 2.986 1.00 0.00 120 TYR A N 7
ATOM 6947 C CA . TYR A 1 46 ? 2.149 7.431 4.084 1.00 0.00 120 TYR A CA 7
ATOM 6948 C C . TYR A 1 46 ? 1.244 6.267 3.748 1.00 0.00 120 TYR A C 7
ATOM 6949 O O . TYR A 1 46 ? 0.094 6.459 3.351 1.00 0.00 120 TYR A O 7
ATOM 6967 N N . ILE A 1 47 ? 1.763 5.069 3.885 1.00 0.00 121 ILE A N 7
ATOM 6968 C CA . ILE A 1 47 ? 1.020 3.877 3.512 1.00 0.00 121 ILE A CA 7
ATOM 6969 C C . ILE A 1 47 ? 0.976 2.852 4.636 1.00 0.00 121 ILE A C 7
ATOM 6970 O O . ILE A 1 47 ? 1.815 2.865 5.540 1.00 0.00 121 ILE A O 7
ATOM 6986 N N . THR A 1 48 ? -0.027 1.999 4.597 1.00 0.00 122 THR A N 7
ATOM 6987 C CA . THR A 1 48 ? -0.158 0.908 5.554 1.00 0.00 122 THR A CA 7
ATOM 6988 C C . THR A 1 48 ? -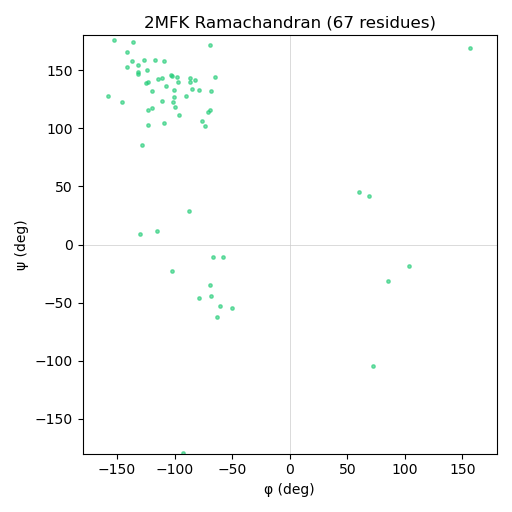0.900 -0.263 4.917 1.00 0.00 122 THR A C 7
ATOM 6989 O O . THR A 1 48 ? -2.019 -0.096 4.433 1.00 0.00 122 THR A O 7
ATOM 7000 N N . VAL A 1 49 ? -0.284 -1.441 4.903 1.00 0.00 123 VAL A N 7
ATOM 7001 C CA . VAL A 1 49 ? -0.928 -2.606 4.315 1.00 0.00 123 VAL A CA 7
ATOM 7002 C C . VAL A 1 49 ? -1.712 -3.397 5.367 1.00 0.00 123 VAL A C 7
ATOM 7003 O O . VAL A 1 49 ? -1.142 -3.936 6.321 1.00 0.00 123 VAL A O 7
ATOM 7016 N N . MET A 1 50 ? -3.020 -3.433 5.190 1.00 0.00 124 MET A N 7
ATOM 7017 C CA . MET A 1 50 ? -3.916 -4.131 6.100 1.00 0.00 124 MET A CA 7
ATOM 7018 C C . MET A 1 50 ? -4.628 -5.265 5.371 1.00 0.00 124 MET A C 7
ATOM 7019 O O . MET A 1 50 ? -4.842 -5.188 4.171 1.00 0.00 124 MET A O 7
ATOM 7033 N N . PRO A 1 51 ? -4.973 -6.343 6.076 1.00 0.00 125 PRO A N 7
ATOM 7034 C CA . PRO A 1 51 ? -5.697 -7.455 5.492 1.00 0.00 125 PRO A CA 7
ATOM 7035 C C . PRO A 1 51 ? -7.215 -7.310 5.646 1.00 0.00 125 PRO A C 7
ATOM 7036 O O . PRO A 1 51 ? -7.699 -6.729 6.621 1.00 0.00 125 PRO A O 7
ATOM 7047 N N . CYS A 1 52 ? -7.955 -7.817 4.677 1.00 0.00 126 CYS A N 7
ATOM 7048 C CA . CYS A 1 52 ? -9.408 -7.805 4.744 1.00 0.00 126 CYS A CA 7
ATOM 7049 C C . CYS A 1 52 ? -9.901 -8.948 5.606 1.00 0.00 126 CYS A C 7
ATOM 7050 O O . CYS A 1 52 ? -9.115 -9.781 6.064 1.00 0.00 126 CYS A O 7
ATOM 7057 N N . SER A 1 53 ? -11.197 -8.976 5.838 1.00 0.00 127 SER A N 7
ATOM 7058 C CA . SER A 1 53 ? -11.806 -10.041 6.587 1.00 0.00 127 SER A CA 7
ATOM 7059 C C . SER A 1 53 ? -11.608 -11.364 5.857 1.00 0.00 127 SER A C 7
ATOM 7060 O O . SER A 1 53 ? -11.561 -11.401 4.618 1.00 0.00 127 SER A O 7
ATOM 7068 N N . ILE A 1 54 ? -11.475 -12.427 6.607 1.00 0.00 128 ILE A N 7
ATOM 7069 C CA . ILE A 1 54 ? -11.265 -13.735 6.037 1.00 0.00 128 ILE A CA 7
ATOM 7070 C C . ILE A 1 54 ? -12.424 -14.101 5.117 1.00 0.00 128 ILE A C 7
ATOM 7071 O O . ILE A 1 54 ? -13.590 -14.075 5.518 1.00 0.00 128 ILE A O 7
ATOM 7087 N N . GLY A 1 55 ? -12.092 -14.408 3.878 1.00 0.00 129 GLY A N 7
ATOM 7088 C CA . GLY A 1 55 ? -13.095 -14.746 2.905 1.00 0.00 129 GLY A CA 7
ATOM 7089 C C . GLY A 1 55 ? -13.488 -13.577 2.022 1.00 0.00 129 GLY A C 7
ATOM 7090 O O . GLY A 1 55 ? -14.326 -13.728 1.127 1.00 0.00 129 GLY A O 7
ATOM 7094 N N . THR A 1 56 ? -12.907 -12.405 2.262 1.00 0.00 130 THR A N 7
ATOM 7095 C CA . THR A 1 56 ? -13.221 -11.238 1.453 1.00 0.00 130 THR A CA 7
ATOM 7096 C C . THR A 1 56 ? -11.975 -10.681 0.768 1.00 0.00 130 THR A C 7
ATOM 7097 O O . THR A 1 56 ? -10.844 -10.998 1.148 1.00 0.00 130 THR A O 7
ATOM 7108 N N . LYS A 1 57 ? -12.195 -9.862 -0.244 1.00 0.00 131 LYS A N 7
ATOM 7109 C CA . LYS A 1 57 ? -11.120 -9.231 -0.992 1.00 0.00 131 LYS A CA 7
ATOM 7110 C C . LYS A 1 57 ? -11.414 -7.748 -1.148 1.00 0.00 131 LYS A C 7
ATOM 7111 O O . LYS A 1 57 ? -12.573 -7.356 -1.256 1.00 0.00 131 LYS A O 7
ATOM 7130 N N . PHE A 1 58 ? -10.388 -6.934 -1.143 1.00 0.00 132 PHE A N 7
ATOM 7131 C CA . PHE A 1 58 ? -10.571 -5.498 -1.250 1.00 0.00 132 PHE A CA 7
ATOM 7132 C C . PHE A 1 58 ? -10.767 -5.060 -2.702 1.00 0.00 132 PHE A C 7
ATOM 7133 O O . PHE A 1 58 ? -10.090 -5.549 -3.615 1.00 0.00 132 PHE A O 7
ATOM 7150 N N . ASP A 1 59 ? -11.707 -4.152 -2.907 1.00 0.00 133 ASP A N 7
ATOM 7151 C CA . ASP A 1 59 ? -11.981 -3.602 -4.228 1.00 0.00 133 ASP A CA 7
ATOM 7152 C C . ASP A 1 59 ? -11.388 -2.197 -4.347 1.00 0.00 133 ASP A C 7
ATOM 7153 O O . ASP A 1 59 ? -11.574 -1.368 -3.460 1.00 0.00 133 ASP A O 7
ATOM 7162 N N . PRO A 1 60 ? -10.671 -1.914 -5.447 1.00 0.00 134 PRO A N 7
ATOM 7163 C CA . PRO A 1 60 ? -9.995 -0.621 -5.650 1.00 0.00 134 PRO A CA 7
ATOM 7164 C C . PRO A 1 60 ? -10.954 0.553 -5.864 1.00 0.00 134 PRO A C 7
ATOM 7165 O O . PRO A 1 60 ? -10.714 1.658 -5.370 1.00 0.00 134 PRO A O 7
ATOM 7176 N N . ILE A 1 61 ? -12.017 0.322 -6.611 1.00 0.00 135 ILE A N 7
ATOM 7177 C CA . ILE A 1 61 ? -12.952 1.384 -6.942 1.00 0.00 135 ILE A CA 7
ATOM 7178 C C . ILE A 1 61 ? -13.895 1.699 -5.787 1.00 0.00 135 ILE A C 7
ATOM 7179 O O . ILE A 1 61 ? -14.012 2.851 -5.373 1.00 0.00 135 ILE A O 7
ATOM 7195 N N . SER A 1 62 ? -14.551 0.684 -5.261 1.00 0.00 136 SER A N 7
ATOM 7196 C CA . SER A 1 62 ? -15.503 0.882 -4.178 1.00 0.00 136 SER A CA 7
ATOM 7197 C C . SER A 1 62 ? -14.784 1.175 -2.856 1.00 0.00 136 SER A C 7
ATOM 7198 O O . SER A 1 62 ? -15.319 1.875 -1.988 1.00 0.00 136 SER A O 7
ATOM 7206 N N . ARG A 1 63 ? -13.573 0.624 -2.719 1.00 0.00 137 ARG A N 7
ATOM 7207 C CA . ARG A 1 63 ? -12.712 0.845 -1.555 1.00 0.00 137 ARG A CA 7
ATOM 7208 C C . ARG A 1 63 ? -13.274 0.208 -0.292 1.00 0.00 137 ARG A C 7
ATOM 7209 O O . ARG A 1 63 ? -13.508 0.880 0.715 1.00 0.00 137 ARG A O 7
ATOM 7230 N N . ASN A 1 64 ? -13.482 -1.089 -0.359 1.00 0.00 138 ASN A N 7
ATOM 7231 C CA . ASN A 1 64 ? -13.953 -1.874 0.767 1.00 0.00 138 ASN A CA 7
ATOM 7232 C C . ASN A 1 64 ? -13.707 -3.340 0.472 1.00 0.00 138 ASN A C 7
ATOM 7233 O O . ASN A 1 64 ? -13.240 -3.679 -0.618 1.00 0.00 138 ASN A O 7
ATOM 7244 N N . CYS A 1 65 ? -14.018 -4.204 1.409 1.00 0.00 139 CYS A N 7
ATOM 7245 C CA . CYS A 1 65 ? -13.790 -5.621 1.206 1.00 0.00 139 CYS A CA 7
ATOM 7246 C C . CYS A 1 65 ? -15.099 -6.299 0.820 1.00 0.00 139 CYS A C 7
ATOM 7247 O O . CYS A 1 65 ? -16.109 -6.171 1.514 1.00 0.00 139 CYS A O 7
ATOM 7254 N N . VAL A 1 66 ? -15.075 -6.994 -0.302 1.00 0.00 140 VAL A N 7
ATOM 7255 C CA . VAL A 1 66 ? -16.250 -7.663 -0.829 1.00 0.00 140 VAL A CA 7
ATOM 7256 C C . VAL A 1 66 ? -16.075 -9.171 -0.774 1.00 0.00 140 VAL A C 7
ATOM 7257 O O . VAL A 1 66 ? -14.967 -9.662 -0.541 1.00 0.00 140 VAL A O 7
ATOM 7270 N N . LEU A 1 67 ? -17.164 -9.896 -0.985 1.00 0.00 141 LEU A N 7
ATOM 7271 C CA . LEU A 1 67 ? -17.138 -11.358 -0.976 1.00 0.00 141 LEU A CA 7
ATOM 7272 C C . LEU A 1 67 ? -16.161 -11.896 -2.008 1.00 0.00 141 LEU A C 7
ATOM 7273 O O . LEU A 1 67 ? -16.320 -11.672 -3.211 1.00 0.00 141 LEU A O 7
ATOM 7289 N N . ASP A 1 68 ? -15.142 -12.588 -1.528 1.00 0.00 142 ASP A N 7
ATOM 7290 C CA . ASP A 1 68 ? -14.144 -13.179 -2.394 1.00 0.00 142 ASP A CA 7
ATOM 7291 C C . ASP A 1 68 ? -14.502 -14.608 -2.709 1.00 0.00 142 ASP A C 7
ATOM 7292 O O . ASP A 1 68 ? -14.369 -15.494 -1.863 1.00 0.00 142 ASP A O 7
ATOM 7301 N N . ASN A 1 69 ? -14.977 -14.830 -3.902 1.00 0.00 143 ASN A N 7
ATOM 7302 C CA . ASN A 1 69 ? -15.342 -16.157 -4.332 1.00 0.00 143 ASN A CA 7
ATOM 7303 C C . ASN A 1 69 ? -15.115 -16.282 -5.825 1.00 0.00 143 ASN A C 7
ATOM 7304 O O . ASN A 1 69 ? -16.070 -16.058 -6.600 1.00 0.00 143 ASN A O 7
ATOM 7316 N N . GLY A 1 1 ? 15.201 -3.257 -0.465 1.00 0.00 75 GLY A N 8
ATOM 7317 C CA . GLY A 1 1 ? 14.739 -2.133 0.374 1.00 0.00 75 GLY A CA 8
ATOM 7318 C C . GLY A 1 1 ? 13.902 -1.147 -0.414 1.00 0.00 75 GLY A C 8
ATOM 7319 O O . GLY A 1 1 ? 14.067 -1.027 -1.629 1.00 0.00 75 GLY A O 8
ATOM 7325 N N . PRO A 1 2 ? 12.989 -0.425 0.251 1.00 0.00 76 PRO A N 8
ATOM 7326 C CA . PRO A 1 2 ? 12.128 0.560 -0.405 1.00 0.00 76 PRO A CA 8
ATOM 7327 C C . PRO A 1 2 ? 12.850 1.890 -0.650 1.00 0.00 76 PRO A C 8
ATOM 7328 O O . PRO A 1 2 ? 13.922 2.137 -0.090 1.00 0.00 76 PRO A O 8
ATOM 7339 N N . LEU A 1 3 ? 12.258 2.742 -1.478 1.00 0.00 77 LEU A N 8
ATOM 7340 C CA . LEU A 1 3 ? 12.857 4.035 -1.794 1.00 0.00 77 LEU A CA 8
ATOM 7341 C C . LEU A 1 3 ? 11.828 5.173 -1.750 1.00 0.00 77 LEU A C 8
ATOM 7342 O O . LEU A 1 3 ? 11.900 6.132 -2.522 1.00 0.00 77 LEU A O 8
ATOM 7358 N N . GLY A 1 4 ? 10.895 5.073 -0.813 1.00 0.00 78 GLY A N 8
ATOM 7359 C CA . GLY A 1 4 ? 9.875 6.103 -0.645 1.00 0.00 78 GLY A CA 8
ATOM 7360 C C . GLY A 1 4 ? 8.755 6.031 -1.668 1.00 0.00 78 GLY A C 8
ATOM 7361 O O . GLY A 1 4 ? 7.603 5.811 -1.314 1.00 0.00 78 GLY A O 8
ATOM 7365 N N . SER A 1 5 ? 9.096 6.217 -2.933 1.00 0.00 79 SER A N 8
ATOM 7366 C CA . SER A 1 5 ? 8.111 6.203 -4.011 1.00 0.00 79 SER A CA 8
ATOM 7367 C C . SER A 1 5 ? 7.639 4.778 -4.284 1.00 0.00 79 SER A C 8
ATOM 7368 O O . SER A 1 5 ? 6.570 4.557 -4.846 1.00 0.00 79 SER A O 8
ATOM 7376 N N . ASP A 1 6 ? 8.450 3.829 -3.868 1.00 0.00 80 ASP A N 8
ATOM 7377 C CA . ASP A 1 6 ? 8.167 2.423 -4.055 1.00 0.00 80 ASP A CA 8
ATOM 7378 C C . ASP A 1 6 ? 8.445 1.675 -2.764 1.00 0.00 80 ASP A C 8
ATOM 7379 O O . ASP A 1 6 ? 9.586 1.651 -2.277 1.00 0.00 80 ASP A O 8
ATOM 7388 N N . LEU A 1 7 ? 7.406 1.108 -2.192 1.00 0.00 81 LEU A N 8
ATOM 7389 C CA . LEU A 1 7 ? 7.516 0.366 -0.950 1.00 0.00 81 LEU A CA 8
ATOM 7390 C C . LEU A 1 7 ? 7.363 -1.114 -1.246 1.00 0.00 81 LEU A C 8
ATOM 7391 O O . LEU A 1 7 ? 6.375 -1.531 -1.823 1.00 0.00 81 LEU A O 8
ATOM 7407 N N . ILE A 1 8 ? 8.337 -1.902 -0.858 1.00 0.00 82 ILE A N 8
ATOM 7408 C CA . ILE A 1 8 ? 8.304 -3.320 -1.153 1.00 0.00 82 ILE A CA 8
ATOM 7409 C C . ILE A 1 8 ? 7.872 -4.114 0.072 1.00 0.00 82 ILE A C 8
ATOM 7410 O O . ILE A 1 8 ? 8.211 -3.760 1.207 1.00 0.00 82 ILE A O 8
ATOM 7426 N N . VAL A 1 9 ? 7.143 -5.190 -0.161 1.00 0.00 83 VAL A N 8
ATOM 7427 C CA . VAL A 1 9 ? 6.661 -6.053 0.903 1.00 0.00 83 VAL A CA 8
ATOM 7428 C C . VAL A 1 9 ? 6.898 -7.506 0.534 1.00 0.00 83 VAL A C 8
ATOM 7429 O O . VAL A 1 9 ? 7.181 -7.822 -0.622 1.00 0.00 83 VAL A O 8
ATOM 7442 N N . HIS A 1 10 ? 6.788 -8.380 1.504 1.00 0.00 84 HIS A N 8
ATOM 7443 C CA . HIS A 1 10 ? 6.971 -9.801 1.270 1.00 0.00 84 HIS A CA 8
ATOM 7444 C C . HIS A 1 10 ? 5.670 -10.549 1.508 1.00 0.00 84 HIS A C 8
ATOM 7445 O O . HIS A 1 10 ? 5.177 -10.605 2.634 1.00 0.00 84 HIS A O 8
ATOM 7460 N N . GLU A 1 11 ? 5.105 -11.100 0.445 1.00 0.00 85 GLU A N 8
ATOM 7461 C CA . GLU A 1 11 ? 3.864 -11.858 0.544 1.00 0.00 85 GLU A CA 8
ATOM 7462 C C . GLU A 1 11 ? 4.129 -13.342 0.367 1.00 0.00 85 GLU A C 8
ATOM 7463 O O . GLU A 1 11 ? 4.253 -13.830 -0.760 1.00 0.00 85 GLU A O 8
ATOM 7475 N N . GLY A 1 12 ? 4.273 -14.050 1.479 1.00 0.00 86 GLY A N 8
ATOM 7476 C CA . GLY A 1 12 ? 4.502 -15.489 1.431 1.00 0.00 86 GLY A CA 8
ATOM 7477 C C . GLY A 1 12 ? 5.910 -15.850 0.988 1.00 0.00 86 GLY A C 8
ATOM 7478 O O . GLY A 1 12 ? 6.293 -17.018 0.998 1.00 0.00 86 GLY A O 8
ATOM 7482 N N . GLY A 1 13 ? 6.669 -14.848 0.595 1.00 0.00 87 GLY A N 8
ATOM 7483 C CA . GLY A 1 13 ? 8.019 -15.070 0.137 1.00 0.00 87 GLY A CA 8
ATOM 7484 C C . GLY A 1 13 ? 8.313 -14.300 -1.129 1.00 0.00 87 GLY A C 8
ATOM 7485 O O . GLY A 1 13 ? 9.467 -14.184 -1.545 1.00 0.00 87 GLY A O 8
ATOM 7489 N N . LYS A 1 14 ? 7.268 -13.779 -1.751 1.00 0.00 88 LYS A N 8
ATOM 7490 C CA . LYS A 1 14 ? 7.418 -12.989 -2.963 1.00 0.00 88 LYS A CA 8
ATOM 7491 C C . LYS A 1 14 ? 7.438 -11.511 -2.630 1.00 0.00 88 LYS A C 8
ATOM 7492 O O . LYS A 1 14 ? 6.588 -11.025 -1.878 1.00 0.00 88 LYS A O 8
ATOM 7511 N N . THR A 1 15 ? 8.410 -10.805 -3.162 1.00 0.00 89 THR A N 8
ATOM 7512 C CA . THR A 1 15 ? 8.524 -9.387 -2.927 1.00 0.00 89 THR A CA 8
ATOM 7513 C C . THR A 1 15 ? 7.678 -8.590 -3.910 1.00 0.00 89 THR A C 8
ATOM 7514 O O . THR A 1 15 ? 8.010 -8.484 -5.091 1.00 0.00 89 THR A O 8
ATOM 7525 N N . TYR A 1 16 ? 6.592 -8.037 -3.418 1.00 0.00 90 TYR A N 8
ATOM 7526 C CA . TYR A 1 16 ? 5.715 -7.222 -4.227 1.00 0.00 90 TYR A CA 8
ATOM 7527 C C . TYR A 1 16 ? 5.954 -5.765 -3.934 1.00 0.00 90 TYR A C 8
ATOM 7528 O O . TYR A 1 16 ? 6.279 -5.398 -2.805 1.00 0.00 90 TYR A O 8
ATOM 7546 N N . HIS A 1 17 ? 5.800 -4.942 -4.935 1.00 0.00 91 HIS A N 8
ATOM 7547 C CA . HIS A 1 17 ? 6.028 -3.524 -4.788 1.00 0.00 91 HIS A CA 8
ATOM 7548 C C . HIS A 1 17 ? 4.714 -2.785 -4.666 1.00 0.00 91 HIS A C 8
ATOM 7549 O O . HIS A 1 17 ? 3.718 -3.154 -5.297 1.00 0.00 91 HIS A O 8
ATOM 7564 N N . VAL A 1 18 ? 4.708 -1.761 -3.855 1.00 0.00 92 VAL A N 8
ATOM 7565 C CA . VAL A 1 18 ? 3.540 -0.947 -3.647 1.00 0.00 92 VAL A CA 8
ATOM 7566 C C . VAL A 1 18 ? 3.797 0.445 -4.172 1.00 0.00 92 VAL A C 8
ATOM 7567 O O . VAL A 1 18 ? 4.741 1.120 -3.747 1.00 0.00 92 VAL A O 8
ATOM 7580 N N . VAL A 1 19 ? 2.964 0.863 -5.089 1.00 0.00 93 VAL A N 8
ATOM 7581 C CA . VAL A 1 19 ? 3.066 2.165 -5.705 1.00 0.00 93 VAL A CA 8
ATOM 7582 C C . VAL A 1 19 ? 1.678 2.774 -5.801 1.00 0.00 93 VAL A C 8
ATOM 7583 O O . VAL A 1 19 ? 0.757 2.159 -6.350 1.00 0.00 93 VAL A O 8
ATOM 7596 N N . CYS A 1 20 ? 1.518 3.957 -5.262 1.00 0.00 94 CYS A N 8
ATOM 7597 C CA . CYS A 1 20 ? 0.232 4.621 -5.279 1.00 0.00 94 CYS A CA 8
ATOM 7598 C C . CYS A 1 20 ? 0.186 5.693 -6.352 1.00 0.00 94 CYS A C 8
ATOM 7599 O O . CYS A 1 20 ? 1.069 6.546 -6.432 1.00 0.00 94 CYS A O 8
ATOM 7606 N N . HIS A 1 21 ? -0.835 5.632 -7.186 1.00 0.00 95 HIS A N 8
ATOM 7607 C CA . HIS A 1 21 ? -1.030 6.612 -8.242 1.00 0.00 95 HIS A CA 8
ATOM 7608 C C . HIS A 1 21 ? -1.898 7.749 -7.726 1.00 0.00 95 HIS A C 8
ATOM 7609 O O . HIS A 1 21 ? -1.826 8.879 -8.210 1.00 0.00 95 HIS A O 8
ATOM 7624 N N . GLU A 1 22 ? -2.702 7.440 -6.734 1.00 0.00 96 GLU A N 8
ATOM 7625 C CA . GLU A 1 22 ? -3.619 8.397 -6.166 1.00 0.00 96 GLU A CA 8
ATOM 7626 C C . GLU A 1 22 ? -3.836 8.105 -4.694 1.00 0.00 96 GLU A C 8
ATOM 7627 O O . GLU A 1 22 ? -3.485 7.025 -4.208 1.00 0.00 96 GLU A O 8
ATOM 7639 N N . GLU A 1 23 ? -4.392 9.067 -3.988 1.00 0.00 97 GLU A N 8
ATOM 7640 C CA . GLU A 1 23 ? -4.690 8.904 -2.591 1.00 0.00 97 GLU A CA 8
ATOM 7641 C C . GLU A 1 23 ? -5.967 8.090 -2.422 1.00 0.00 97 GLU A C 8
ATOM 7642 O O . GLU A 1 23 ? -6.919 8.246 -3.193 1.00 0.00 97 GLU A O 8
ATOM 7654 N N . GLY A 1 24 ? -5.987 7.239 -1.422 1.00 0.00 98 GLY A N 8
ATOM 7655 C CA . GLY A 1 24 ? -7.127 6.393 -1.195 1.00 0.00 98 GLY A CA 8
ATOM 7656 C C . GLY A 1 24 ? -6.722 4.947 -1.023 1.00 0.00 98 GLY A C 8
ATOM 7657 O O . GLY A 1 24 ? -5.572 4.592 -1.288 1.00 0.00 98 GLY A O 8
ATOM 7661 N N . PRO A 1 25 ? -7.631 4.093 -0.554 1.00 0.00 99 PRO A N 8
ATOM 7662 C CA . PRO A 1 25 ? -7.351 2.679 -0.361 1.00 0.00 99 PRO A CA 8
ATOM 7663 C C . PRO A 1 25 ? -7.566 1.852 -1.635 1.00 0.00 99 PRO A C 8
ATOM 7664 O O . PRO A 1 25 ? -8.540 2.050 -2.368 1.00 0.00 99 PRO A O 8
ATOM 7675 N N . ILE A 1 26 ? -6.654 0.933 -1.886 1.00 0.00 100 ILE A N 8
ATOM 7676 C CA . ILE A 1 26 ? -6.725 0.043 -3.042 1.00 0.00 100 ILE A CA 8
ATOM 7677 C C . ILE A 1 26 ? -6.220 -1.347 -2.652 1.00 0.00 100 ILE A C 8
ATOM 7678 O O . ILE A 1 26 ? -5.500 -1.477 -1.676 1.00 0.00 100 ILE A O 8
ATOM 7694 N N . PRO A 1 27 ? -6.602 -2.406 -3.392 1.00 0.00 101 PRO A N 8
ATOM 7695 C CA . PRO A 1 27 ? -6.207 -3.785 -3.061 1.00 0.00 101 PRO A CA 8
ATOM 7696 C C . PRO A 1 27 ? -4.700 -4.009 -3.166 1.00 0.00 101 PRO A C 8
ATOM 7697 O O . PRO A 1 27 ? -3.969 -3.196 -3.744 1.00 0.00 101 PRO A O 8
ATOM 7708 N N . HIS A 1 28 ? -4.244 -5.123 -2.628 1.00 0.00 102 HIS A N 8
ATOM 7709 C CA . HIS A 1 28 ? -2.836 -5.448 -2.619 1.00 0.00 102 HIS A CA 8
ATOM 7710 C C . HIS A 1 28 ? -2.472 -6.226 -3.888 1.00 0.00 102 HIS A C 8
ATOM 7711 O O . HIS A 1 28 ? -3.129 -7.208 -4.223 1.00 0.00 102 HIS A O 8
ATOM 7726 N N . PRO A 1 29 ? -1.408 -5.801 -4.600 1.00 0.00 103 PRO A N 8
ATOM 7727 C CA . PRO A 1 29 ? -0.987 -6.428 -5.873 1.00 0.00 103 PRO A CA 8
ATOM 7728 C C . PRO A 1 29 ? -0.576 -7.896 -5.723 1.00 0.00 103 PRO A C 8
ATOM 7729 O O . PRO A 1 29 ? -0.634 -8.663 -6.677 1.00 0.00 103 PRO A O 8
ATOM 7740 N N . GLY A 1 30 ? -0.167 -8.276 -4.527 1.00 0.00 104 GLY A N 8
ATOM 7741 C CA . GLY A 1 30 ? 0.270 -9.641 -4.305 1.00 0.00 104 GLY A CA 8
ATOM 7742 C C . GLY A 1 30 ? -0.828 -10.551 -3.805 1.00 0.00 104 GLY A C 8
ATOM 7743 O O . GLY A 1 30 ? -0.710 -11.773 -3.885 1.00 0.00 104 GLY A O 8
ATOM 7747 N N . ASN A 1 31 ? -1.896 -9.961 -3.293 1.00 0.00 105 ASN A N 8
ATOM 7748 C CA . ASN A 1 31 ? -3.014 -10.720 -2.731 1.00 0.00 105 ASN A CA 8
ATOM 7749 C C . ASN A 1 31 ? -4.225 -9.824 -2.494 1.00 0.00 105 ASN A C 8
ATOM 7750 O O . ASN A 1 31 ? -4.229 -9.004 -1.576 1.00 0.00 105 ASN A O 8
ATOM 7761 N N . VAL A 1 32 ? -5.235 -9.953 -3.354 1.00 0.00 106 VAL A N 8
ATOM 7762 C CA . VAL A 1 32 ? -6.493 -9.184 -3.234 1.00 0.00 106 VAL A CA 8
ATOM 7763 C C . VAL A 1 32 ? -7.182 -9.341 -1.862 1.00 0.00 106 VAL A C 8
ATOM 7764 O O . VAL A 1 32 ? -8.112 -8.600 -1.545 1.00 0.00 106 VAL A O 8
ATOM 7777 N N . HIS A 1 33 ? -6.729 -10.299 -1.056 1.00 0.00 107 HIS A N 8
ATOM 7778 C CA . HIS A 1 33 ? -7.288 -10.502 0.287 1.00 0.00 107 HIS A CA 8
ATOM 7779 C C . HIS A 1 33 ? -6.750 -9.456 1.268 1.00 0.00 107 HIS A C 8
ATOM 7780 O O . HIS A 1 33 ? -7.009 -9.517 2.473 1.00 0.00 107 HIS A O 8
ATOM 7795 N N . LYS A 1 34 ? -6.019 -8.492 0.734 1.00 0.00 108 LYS A N 8
ATOM 7796 C CA . LYS A 1 34 ? -5.443 -7.414 1.510 1.00 0.00 108 LYS A CA 8
ATOM 7797 C C . LYS A 1 34 ? -5.491 -6.139 0.702 1.00 0.00 108 LYS A C 8
ATOM 7798 O O . LYS A 1 34 ? -5.666 -6.181 -0.518 1.00 0.00 108 LYS A O 8
ATOM 7817 N N . TYR A 1 35 ? -5.337 -5.016 1.364 1.00 0.00 109 TYR A N 8
ATOM 7818 C CA . TYR A 1 35 ? -5.361 -3.743 0.683 1.00 0.00 109 TYR A CA 8
ATOM 7819 C C . TYR A 1 35 ? -4.360 -2.782 1.283 1.00 0.00 109 TYR A C 8
ATOM 7820 O O . TYR A 1 35 ? -3.731 -3.077 2.290 1.00 0.00 109 TYR A O 8
ATOM 7838 N N . ILE A 1 36 ? -4.211 -1.642 0.658 1.00 0.00 110 ILE A N 8
ATOM 7839 C CA . ILE A 1 36 ? -3.281 -0.638 1.107 1.00 0.00 110 ILE A CA 8
ATOM 7840 C C . ILE A 1 36 ? -3.962 0.716 1.125 1.00 0.00 110 ILE A C 8
ATOM 7841 O O . ILE A 1 36 ? -4.798 1.009 0.270 1.00 0.00 110 ILE A O 8
ATOM 7857 N N . ILE A 1 37 ? -3.622 1.522 2.099 1.00 0.00 111 ILE A N 8
ATOM 7858 C CA . ILE A 1 37 ? -4.144 2.863 2.187 1.00 0.00 111 ILE A CA 8
ATOM 7859 C C . ILE A 1 37 ? -3.075 3.822 1.727 1.00 0.00 111 ILE A C 8
ATOM 7860 O O . ILE A 1 37 ? -1.970 3.830 2.277 1.00 0.00 111 ILE A O 8
ATOM 7876 N N . CYS A 1 38 ? -3.376 4.610 0.722 1.00 0.00 112 CYS A N 8
ATOM 7877 C CA . CYS A 1 38 ? -2.426 5.577 0.229 1.00 0.00 112 CYS A CA 8
ATOM 7878 C C . CYS A 1 38 ? -2.821 6.949 0.733 1.00 0.00 112 CYS A C 8
ATOM 7879 O O . CYS A 1 38 ? -3.937 7.404 0.489 1.00 0.00 112 CYS A O 8
ATOM 7886 N N . SER A 1 39 ? -1.923 7.600 1.437 1.00 0.00 113 SER A N 8
ATOM 7887 C CA . SER A 1 39 ? -2.210 8.894 2.001 1.00 0.00 113 SER A CA 8
ATOM 7888 C C . SER A 1 39 ? -1.068 9.861 1.734 1.00 0.00 113 SER A C 8
ATOM 7889 O O . SER A 1 39 ? 0.107 9.488 1.800 1.00 0.00 113 SER A O 8
ATOM 7897 N N . LYS A 1 40 ? -1.411 11.094 1.425 1.00 0.00 114 LYS A N 8
ATOM 7898 C CA . LYS A 1 40 ? -0.413 12.104 1.169 1.00 0.00 114 LYS A CA 8
ATOM 7899 C C . LYS A 1 40 ? -0.358 13.089 2.321 1.00 0.00 114 LYS A C 8
ATOM 7900 O O . LYS A 1 40 ? -1.242 13.935 2.479 1.00 0.00 114 LYS A O 8
ATOM 7919 N N . SER A 1 41 ? 0.668 12.963 3.128 1.00 0.00 115 SER A N 8
ATOM 7920 C CA . SER A 1 41 ? 0.853 13.816 4.272 1.00 0.00 115 SER A CA 8
ATOM 7921 C C . SER A 1 41 ? 1.680 15.026 3.876 1.00 0.00 115 SER A C 8
ATOM 7922 O O . SER A 1 41 ? 2.913 15.006 3.943 1.00 0.00 115 SER A O 8
ATOM 7930 N N . GLY A 1 42 ? 0.996 16.055 3.420 1.00 0.00 116 GLY A N 8
ATOM 7931 C CA . GLY A 1 42 ? 1.664 17.253 2.988 1.00 0.00 116 GLY A CA 8
ATOM 7932 C C . GLY A 1 42 ? 2.507 17.009 1.756 1.00 0.00 116 GLY A C 8
ATOM 7933 O O . GLY A 1 42 ? 1.984 16.928 0.643 1.00 0.00 116 GLY A O 8
ATOM 7937 N N . SER A 1 43 ? 3.802 16.863 1.952 1.00 0.00 117 SER A N 8
ATOM 7938 C CA . SER A 1 43 ? 4.713 16.645 0.849 1.00 0.00 117 SER A CA 8
ATOM 7939 C C . SER A 1 43 ? 5.266 15.212 0.839 1.00 0.00 117 SER A C 8
ATOM 7940 O O . SER A 1 43 ? 6.101 14.873 0.001 1.00 0.00 117 SER A O 8
ATOM 7948 N N . LEU A 1 44 ? 4.799 14.370 1.752 1.00 0.00 118 LEU A N 8
ATOM 7949 C CA . LEU A 1 44 ? 5.298 13.002 1.823 1.00 0.00 118 LEU A CA 8
ATOM 7950 C C . LEU A 1 44 ? 4.158 11.990 1.787 1.00 0.00 118 LEU A C 8
ATOM 7951 O O . LEU A 1 44 ? 3.108 12.207 2.376 1.00 0.00 118 LEU A O 8
ATOM 7967 N N . TRP A 1 45 ? 4.374 10.891 1.086 1.00 0.00 119 TRP A N 8
ATOM 7968 C CA . TRP A 1 45 ? 3.368 9.843 0.973 1.00 0.00 119 TRP A CA 8
ATOM 7969 C C . TRP A 1 45 ? 3.571 8.765 2.026 1.00 0.00 119 TRP A C 8
ATOM 7970 O O . TRP A 1 45 ? 4.692 8.305 2.252 1.00 0.00 119 TRP A O 8
ATOM 7991 N N . TYR A 1 46 ? 2.489 8.387 2.675 1.00 0.00 120 TYR A N 8
ATOM 7992 C CA . TYR A 1 46 ? 2.502 7.310 3.646 1.00 0.00 120 TYR A CA 8
ATOM 7993 C C . TYR A 1 46 ? 1.524 6.235 3.225 1.00 0.00 120 TYR A C 8
ATOM 7994 O O . TYR A 1 46 ? 0.373 6.530 2.888 1.00 0.00 120 TYR A O 8
ATOM 8012 N N . ILE A 1 47 ? 1.977 5.001 3.225 1.00 0.00 121 ILE A N 8
ATOM 8013 C CA . ILE A 1 47 ? 1.127 3.891 2.846 1.00 0.00 121 ILE A CA 8
ATOM 8014 C C . ILE A 1 47 ? 1.094 2.833 3.942 1.00 0.00 121 ILE A C 8
ATOM 8015 O O . ILE A 1 47 ? 2.079 2.633 4.664 1.00 0.00 121 ILE A O 8
ATOM 8031 N N . THR A 1 48 ? -0.037 2.179 4.076 1.00 0.00 122 THR A N 8
ATOM 8032 C CA . THR A 1 48 ? -0.210 1.137 5.067 1.00 0.00 122 THR A CA 8
ATOM 8033 C C . THR A 1 48 ? -0.971 -0.035 4.461 1.00 0.00 122 THR A C 8
ATOM 8034 O O . THR A 1 48 ? -2.057 0.151 3.916 1.00 0.00 122 THR A O 8
ATOM 8045 N N . VAL A 1 49 ? -0.411 -1.237 4.539 1.00 0.00 123 VAL A N 8
ATOM 8046 C CA . VAL A 1 49 ? -1.087 -2.404 3.999 1.00 0.00 123 VAL A CA 8
ATOM 8047 C C . VAL A 1 49 ? -1.883 -3.129 5.086 1.00 0.00 123 VAL A C 8
ATOM 8048 O O . VAL A 1 49 ? -1.320 -3.693 6.027 1.00 0.00 123 VAL A O 8
ATOM 8061 N N . MET A 1 50 ? -3.190 -3.081 4.956 1.00 0.00 124 MET A N 8
ATOM 8062 C CA . MET A 1 50 ? -4.091 -3.708 5.909 1.00 0.00 124 MET A CA 8
ATOM 8063 C C . MET A 1 50 ? -4.799 -4.894 5.262 1.00 0.00 124 MET A C 8
ATOM 8064 O O . MET A 1 50 ? -5.146 -4.848 4.088 1.00 0.00 124 MET A O 8
ATOM 8078 N N . PRO A 1 51 ? -5.005 -5.977 6.009 1.00 0.00 125 PRO A N 8
ATOM 8079 C CA . PRO A 1 51 ? -5.665 -7.170 5.496 1.00 0.00 125 PRO A CA 8
ATOM 8080 C C . PRO A 1 51 ? -7.196 -7.121 5.621 1.00 0.00 125 PRO A C 8
ATOM 8081 O O . PRO A 1 51 ? -7.747 -6.407 6.468 1.00 0.00 125 PRO A O 8
ATOM 8092 N N . CYS A 1 52 ? -7.871 -7.859 4.752 1.00 0.00 126 CYS A N 8
ATOM 8093 C CA . CYS A 1 52 ? -9.321 -7.983 4.812 1.00 0.00 126 CYS A CA 8
ATOM 8094 C C . CYS A 1 52 ? -9.715 -9.193 5.633 1.00 0.00 126 CYS A C 8
ATOM 8095 O O . CYS A 1 52 ? -8.876 -10.056 5.937 1.00 0.00 126 CYS A O 8
ATOM 8102 N N . SER A 1 53 ? -10.980 -9.240 6.015 1.00 0.00 127 SER A N 8
ATOM 8103 C CA . SER A 1 53 ? -11.526 -10.362 6.744 1.00 0.00 127 SER A CA 8
ATOM 8104 C C . SER A 1 53 ? -11.388 -11.644 5.925 1.00 0.00 127 SER A C 8
ATOM 8105 O O . SER A 1 53 ? -11.414 -11.611 4.688 1.00 0.00 127 SER A O 8
ATOM 8113 N N . ILE A 1 54 ? -11.231 -12.751 6.606 1.00 0.00 128 ILE A N 8
ATOM 8114 C CA . ILE A 1 54 ? -11.094 -14.032 5.954 1.00 0.00 128 ILE A CA 8
ATOM 8115 C C . ILE A 1 54 ? -12.332 -14.333 5.117 1.00 0.00 128 ILE A C 8
ATOM 8116 O O . ILE A 1 54 ? -13.463 -14.215 5.593 1.00 0.00 128 ILE A O 8
ATOM 8132 N N . GLY A 1 55 ? -12.109 -14.701 3.871 1.00 0.00 129 GLY A N 8
ATOM 8133 C CA . GLY A 1 55 ? -13.203 -14.974 2.977 1.00 0.00 129 GLY A CA 8
ATOM 8134 C C . GLY A 1 55 ? -13.599 -13.770 2.145 1.00 0.00 129 GLY A C 8
ATOM 8135 O O . GLY A 1 55 ? -14.494 -13.860 1.309 1.00 0.00 129 GLY A O 8
ATOM 8139 N N . THR A 1 56 ? -12.942 -12.635 2.365 1.00 0.00 130 THR A N 8
ATOM 8140 C CA . THR A 1 56 ? -13.254 -11.440 1.600 1.00 0.00 130 THR A CA 8
ATOM 8141 C C . THR A 1 56 ? -12.028 -10.928 0.840 1.00 0.00 130 THR A C 8
ATOM 8142 O O . THR A 1 56 ? -10.892 -11.330 1.121 1.00 0.00 130 THR A O 8
ATOM 8153 N N . LYS A 1 57 ? -12.270 -10.063 -0.125 1.00 0.00 131 LYS A N 8
ATOM 8154 C CA . LYS A 1 57 ? -11.220 -9.456 -0.927 1.00 0.00 131 LYS A CA 8
ATOM 8155 C C . LYS A 1 57 ? -11.545 -7.983 -1.146 1.00 0.00 131 LYS A C 8
ATOM 8156 O O . LYS A 1 57 ? -12.706 -7.620 -1.267 1.00 0.00 131 LYS A O 8
ATOM 8175 N N . PHE A 1 58 ? -10.535 -7.148 -1.186 1.00 0.00 132 PHE A N 8
ATOM 8176 C CA . PHE A 1 58 ? -10.747 -5.712 -1.305 1.00 0.00 132 PHE A CA 8
ATOM 8177 C C . PHE A 1 58 ? -10.971 -5.275 -2.753 1.00 0.00 132 PHE A C 8
ATOM 8178 O O . PHE A 1 58 ? -10.294 -5.747 -3.674 1.00 0.00 132 PHE A O 8
ATOM 8195 N N . ASP A 1 59 ? -11.932 -4.380 -2.941 1.00 0.00 133 ASP A N 8
ATOM 8196 C CA . ASP A 1 59 ? -12.217 -3.802 -4.250 1.00 0.00 133 ASP A CA 8
ATOM 8197 C C . ASP A 1 59 ? -11.723 -2.361 -4.297 1.00 0.00 133 ASP A C 8
ATOM 8198 O O . ASP A 1 59 ? -12.005 -1.578 -3.393 1.00 0.00 133 ASP A O 8
ATOM 8207 N N . PRO A 1 60 ? -10.987 -1.994 -5.357 1.00 0.00 134 PRO A N 8
ATOM 8208 C CA . PRO A 1 60 ? -10.392 -0.655 -5.492 1.00 0.00 134 PRO A CA 8
ATOM 8209 C C . PRO A 1 60 ? -11.417 0.464 -5.664 1.00 0.00 134 PRO A C 8
ATOM 8210 O O . PRO A 1 60 ? -11.228 1.568 -5.154 1.00 0.00 134 PRO A O 8
ATOM 8221 N N . ILE A 1 61 ? -12.489 0.183 -6.380 1.00 0.00 135 ILE A N 8
ATOM 8222 C CA . ILE A 1 61 ? -13.485 1.198 -6.677 1.00 0.00 135 ILE A CA 8
ATOM 8223 C C . ILE A 1 61 ? -14.421 1.438 -5.500 1.00 0.00 135 ILE A C 8
ATOM 8224 O O . ILE A 1 61 ? -14.553 2.567 -5.026 1.00 0.00 135 ILE A O 8
ATOM 8240 N N . SER A 1 62 ? -15.074 0.387 -5.029 1.00 0.00 136 SER A N 8
ATOM 8241 C CA . SER A 1 62 ? -15.987 0.507 -3.901 1.00 0.00 136 SER A CA 8
ATOM 8242 C C . SER A 1 62 ? -15.230 0.861 -2.622 1.00 0.00 136 SER A C 8
ATOM 8243 O O . SER A 1 62 ? -15.769 1.539 -1.741 1.00 0.00 136 SER A O 8
ATOM 8251 N N . ARG A 1 63 ? -13.984 0.378 -2.532 1.00 0.00 137 ARG A N 8
ATOM 8252 C CA . ARG A 1 63 ? -13.093 0.673 -1.408 1.00 0.00 137 ARG A CA 8
ATOM 8253 C C . ARG A 1 63 ? -13.531 -0.055 -0.150 1.00 0.00 137 ARG A C 8
ATOM 8254 O O . ARG A 1 63 ? -13.621 0.533 0.928 1.00 0.00 137 ARG A O 8
ATOM 8275 N N . ASN A 1 64 ? -13.786 -1.337 -0.288 1.00 0.00 138 ASN A N 8
ATOM 8276 C CA . ASN A 1 64 ? -14.189 -2.169 0.826 1.00 0.00 138 ASN A CA 8
ATOM 8277 C C . ASN A 1 64 ? -13.817 -3.612 0.539 1.00 0.00 138 ASN A C 8
ATOM 8278 O O . ASN A 1 64 ? -13.320 -3.922 -0.550 1.00 0.00 138 ASN A O 8
ATOM 8289 N N . CYS A 1 65 ? -14.043 -4.488 1.492 1.00 0.00 139 CYS A N 8
ATOM 8290 C CA . CYS A 1 65 ? -13.765 -5.891 1.281 1.00 0.00 139 CYS A CA 8
ATOM 8291 C C . CYS A 1 65 ? -15.076 -6.604 0.977 1.00 0.00 139 CYS A C 8
ATOM 8292 O O . CYS A 1 65 ? -16.035 -6.514 1.747 1.00 0.00 139 CYS A O 8
ATOM 8299 N N . VAL A 1 66 ? -15.119 -7.293 -0.150 1.00 0.00 140 VAL A N 8
ATOM 8300 C CA . VAL A 1 66 ? -16.318 -7.980 -0.589 1.00 0.00 140 VAL A CA 8
ATOM 8301 C C . VAL A 1 66 ? -16.166 -9.477 -0.441 1.00 0.00 140 VAL A C 8
ATOM 8302 O O . VAL A 1 66 ? -15.049 -9.986 -0.344 1.00 0.00 140 VAL A O 8
ATOM 8315 N N . LEU A 1 67 ? -17.289 -10.174 -0.423 1.00 0.00 141 LEU A N 8
ATOM 8316 C CA . LEU A 1 67 ? -17.297 -11.622 -0.291 1.00 0.00 141 LEU A CA 8
ATOM 8317 C C . LEU A 1 67 ? -16.565 -12.262 -1.467 1.00 0.00 141 LEU A C 8
ATOM 8318 O O . LEU A 1 67 ? -16.950 -12.083 -2.631 1.00 0.00 141 LEU A O 8
ATOM 8334 N N . ASP A 1 68 ? -15.503 -12.982 -1.159 1.00 0.00 142 ASP A N 8
ATOM 8335 C CA . ASP A 1 68 ? -14.717 -13.664 -2.165 1.00 0.00 142 ASP A CA 8
ATOM 8336 C C . ASP A 1 68 ? -15.318 -15.023 -2.456 1.00 0.00 142 ASP A C 8
ATOM 8337 O O . ASP A 1 68 ? -15.167 -15.964 -1.673 1.00 0.00 142 ASP A O 8
ATOM 8346 N N . ASN A 1 69 ? -16.035 -15.108 -3.554 1.00 0.00 143 ASN A N 8
ATOM 8347 C CA . ASN A 1 69 ? -16.672 -16.347 -3.961 1.00 0.00 143 ASN A CA 8
ATOM 8348 C C . ASN A 1 69 ? -15.631 -17.347 -4.400 1.00 0.00 143 ASN A C 8
ATOM 8349 O O . ASN A 1 69 ? -15.006 -17.127 -5.454 1.00 0.00 143 ASN A O 8
ATOM 8361 N N . GLY A 1 1 ? 11.566 6.823 9.381 1.00 0.00 75 GLY A N 9
ATOM 8362 C CA . GLY A 1 1 ? 10.589 5.721 9.457 1.00 0.00 75 GLY A CA 9
ATOM 8363 C C . GLY A 1 1 ? 10.536 4.920 8.173 1.00 0.00 75 GLY A C 9
ATOM 8364 O O . GLY A 1 1 ? 11.559 4.754 7.504 1.00 0.00 75 GLY A O 9
ATOM 8370 N N . PRO A 1 2 ? 9.357 4.401 7.801 1.00 0.00 76 PRO A N 9
ATOM 8371 C CA . PRO A 1 2 ? 9.190 3.621 6.582 1.00 0.00 76 PRO A CA 9
ATOM 8372 C C . PRO A 1 2 ? 8.973 4.506 5.356 1.00 0.00 76 PRO A C 9
ATOM 8373 O O . PRO A 1 2 ? 8.788 5.724 5.475 1.00 0.00 76 PRO A O 9
ATOM 8384 N N . LEU A 1 3 ? 9.002 3.892 4.186 1.00 0.00 77 LEU A N 9
ATOM 8385 C CA . LEU A 1 3 ? 8.796 4.610 2.939 1.00 0.00 77 LEU A CA 9
ATOM 8386 C C . LEU A 1 3 ? 7.307 4.673 2.602 1.00 0.00 77 LEU A C 9
ATOM 8387 O O . LEU A 1 3 ? 6.468 4.191 3.365 1.00 0.00 77 LEU A O 9
ATOM 8403 N N . GLY A 1 4 ? 6.988 5.249 1.459 1.00 0.00 78 GLY A N 9
ATOM 8404 C CA . GLY A 1 4 ? 5.600 5.379 1.070 1.00 0.00 78 GLY A CA 9
ATOM 8405 C C . GLY A 1 4 ? 5.421 5.493 -0.425 1.00 0.00 78 GLY A C 9
ATOM 8406 O O . GLY A 1 4 ? 4.421 5.028 -0.972 1.00 0.00 78 GLY A O 9
ATOM 8410 N N . SER A 1 5 ? 6.380 6.118 -1.095 1.00 0.00 79 SER A N 9
ATOM 8411 C CA . SER A 1 5 ? 6.317 6.257 -2.536 1.00 0.00 79 SER A CA 9
ATOM 8412 C C . SER A 1 5 ? 6.477 4.885 -3.183 1.00 0.00 79 SER A C 9
ATOM 8413 O O . SER A 1 5 ? 5.735 4.521 -4.095 1.00 0.00 79 SER A O 9
ATOM 8421 N N . ASP A 1 6 ? 7.431 4.128 -2.682 1.00 0.00 80 ASP A N 9
ATOM 8422 C CA . ASP A 1 6 ? 7.671 2.772 -3.129 1.00 0.00 80 ASP A CA 9
ATOM 8423 C C . ASP A 1 6 ? 8.003 1.930 -1.921 1.00 0.00 80 ASP A C 9
ATOM 8424 O O . ASP A 1 6 ? 9.109 1.999 -1.388 1.00 0.00 80 ASP A O 9
ATOM 8433 N N . LEU A 1 7 ? 7.038 1.181 -1.458 1.00 0.00 81 LEU A N 9
ATOM 8434 C CA . LEU A 1 7 ? 7.221 0.373 -0.272 1.00 0.00 81 LEU A CA 9
ATOM 8435 C C . LEU A 1 7 ? 7.200 -1.097 -0.651 1.00 0.00 81 LEU A C 9
ATOM 8436 O O . LEU A 1 7 ? 6.277 -1.558 -1.309 1.00 0.00 81 LEU A O 9
ATOM 8452 N N . ILE A 1 8 ? 8.228 -1.820 -0.261 1.00 0.00 82 ILE A N 9
ATOM 8453 C CA . ILE A 1 8 ? 8.314 -3.226 -0.590 1.00 0.00 82 ILE A CA 9
ATOM 8454 C C . ILE A 1 8 ? 7.758 -4.070 0.544 1.00 0.00 82 ILE A C 9
ATOM 8455 O O . ILE A 1 8 ? 7.998 -3.783 1.720 1.00 0.00 82 ILE A O 9
ATOM 8471 N N . VAL A 1 9 ? 7.039 -5.113 0.195 1.00 0.00 83 VAL A N 9
ATOM 8472 C CA . VAL A 1 9 ? 6.428 -5.989 1.172 1.00 0.00 83 VAL A CA 9
ATOM 8473 C C . VAL A 1 9 ? 6.800 -7.432 0.886 1.00 0.00 83 VAL A C 9
ATOM 8474 O O . VAL A 1 9 ? 7.254 -7.761 -0.218 1.00 0.00 83 VAL A O 9
ATOM 8487 N N . HIS A 1 10 ? 6.619 -8.282 1.873 1.00 0.00 84 HIS A N 9
ATOM 8488 C CA . HIS A 1 10 ? 6.933 -9.688 1.722 1.00 0.00 84 HIS A CA 9
ATOM 8489 C C . HIS A 1 10 ? 5.679 -10.527 1.667 1.00 0.00 84 HIS A C 9
ATOM 8490 O O . HIS A 1 10 ? 4.954 -10.648 2.657 1.00 0.00 84 HIS A O 9
ATOM 8505 N N . GLU A 1 11 ? 5.428 -11.111 0.519 1.00 0.00 85 GLU A N 9
ATOM 8506 C CA . GLU A 1 11 ? 4.275 -11.974 0.345 1.00 0.00 85 GLU A CA 9
ATOM 8507 C C . GLU A 1 11 ? 4.747 -13.379 0.030 1.00 0.00 85 GLU A C 9
ATOM 8508 O O . GLU A 1 11 ? 5.208 -13.656 -1.086 1.00 0.00 85 GLU A O 9
ATOM 8520 N N . GLY A 1 12 ? 4.672 -14.252 1.015 1.00 0.00 86 GLY A N 9
ATOM 8521 C CA . GLY A 1 12 ? 5.112 -15.618 0.825 1.00 0.00 86 GLY A CA 9
ATOM 8522 C C . GLY A 1 12 ? 6.618 -15.713 0.672 1.00 0.00 86 GLY A C 9
ATOM 8523 O O . GLY A 1 12 ? 7.134 -16.658 0.077 1.00 0.00 86 GLY A O 9
ATOM 8527 N N . GLY A 1 13 ? 7.319 -14.724 1.199 1.00 0.00 87 GLY A N 9
ATOM 8528 C CA . GLY A 1 13 ? 8.764 -14.704 1.102 1.00 0.00 87 GLY A CA 9
ATOM 8529 C C . GLY A 1 13 ? 9.259 -13.876 -0.069 1.00 0.00 87 GLY A C 9
ATOM 8530 O O . GLY A 1 13 ? 10.416 -13.457 -0.092 1.00 0.00 87 GLY A O 9
ATOM 8534 N N . LYS A 1 14 ? 8.386 -13.628 -1.040 1.00 0.00 88 LYS A N 9
ATOM 8535 C CA . LYS A 1 14 ? 8.763 -12.851 -2.206 1.00 0.00 88 LYS A CA 9
ATOM 8536 C C . LYS A 1 14 ? 8.483 -11.379 -2.001 1.00 0.00 88 LYS A C 9
ATOM 8537 O O . LYS A 1 14 ? 7.650 -11.004 -1.172 1.00 0.00 88 LYS A O 9
ATOM 8556 N N . THR A 1 15 ? 9.177 -10.554 -2.750 1.00 0.00 89 THR A N 9
ATOM 8557 C CA . THR A 1 15 ? 9.056 -9.127 -2.632 1.00 0.00 89 THR A CA 9
ATOM 8558 C C . THR A 1 15 ? 8.066 -8.543 -3.619 1.00 0.00 89 THR A C 9
ATOM 8559 O O . THR A 1 15 ? 8.080 -8.867 -4.806 1.00 0.00 89 THR A O 9
ATOM 8570 N N . TYR A 1 16 ? 7.207 -7.697 -3.110 1.00 0.00 90 TYR A N 9
ATOM 8571 C CA . TYR A 1 16 ? 6.240 -6.994 -3.917 1.00 0.00 90 TYR A CA 9
ATOM 8572 C C . TYR A 1 16 ? 6.355 -5.516 -3.641 1.00 0.00 90 TYR A C 9
ATOM 8573 O O . TYR A 1 16 ? 6.568 -5.114 -2.502 1.00 0.00 90 TYR A O 9
ATOM 8591 N N . HIS A 1 17 ? 6.238 -4.713 -4.666 1.00 0.00 91 HIS A N 9
ATOM 8592 C CA . HIS A 1 17 ? 6.333 -3.272 -4.505 1.00 0.00 91 HIS A CA 9
ATOM 8593 C C . HIS A 1 17 ? 4.954 -2.651 -4.424 1.00 0.00 91 HIS A C 9
ATOM 8594 O O . HIS A 1 17 ? 4.009 -3.120 -5.069 1.00 0.00 91 HIS A O 9
ATOM 8609 N N . VAL A 1 18 ? 4.838 -1.611 -3.631 1.00 0.00 92 VAL A N 9
ATOM 8610 C CA . VAL A 1 18 ? 3.595 -0.896 -3.477 1.00 0.00 92 VAL A CA 9
ATOM 8611 C C . VAL A 1 18 ? 3.737 0.515 -4.011 1.00 0.00 92 VAL A C 9
ATOM 8612 O O . VAL A 1 18 ? 4.653 1.254 -3.617 1.00 0.00 92 VAL A O 9
ATOM 8625 N N . VAL A 1 19 ? 2.839 0.875 -4.905 1.00 0.00 93 VAL A N 9
ATOM 8626 C CA . VAL A 1 19 ? 2.803 2.188 -5.516 1.00 0.00 93 VAL A CA 9
ATOM 8627 C C . VAL A 1 19 ? 1.357 2.662 -5.549 1.00 0.00 93 VAL A C 9
ATOM 8628 O O . VAL A 1 19 ? 0.488 1.989 -6.106 1.00 0.00 93 VAL A O 9
ATOM 8641 N N . CYS A 1 20 ? 1.099 3.803 -4.969 1.00 0.00 94 CYS A N 9
ATOM 8642 C CA . CYS A 1 20 ? -0.255 4.296 -4.864 1.00 0.00 94 CYS A CA 9
ATOM 8643 C C . CYS A 1 20 ? -0.613 5.239 -5.992 1.00 0.00 94 CYS A C 9
ATOM 8644 O O . CYS A 1 20 ? 0.136 6.162 -6.321 1.00 0.00 94 CYS A O 9
ATOM 8651 N N . HIS A 1 21 ? -1.772 4.989 -6.586 1.00 0.00 95 HIS A N 9
ATOM 8652 C CA . HIS A 1 21 ? -2.258 5.782 -7.705 1.00 0.00 95 HIS A CA 9
ATOM 8653 C C . HIS A 1 21 ? -3.016 7.005 -7.211 1.00 0.00 95 HIS A C 9
ATOM 8654 O O . HIS A 1 21 ? -3.020 8.043 -7.860 1.00 0.00 95 HIS A O 9
ATOM 8669 N N . GLU A 1 22 ? -3.659 6.870 -6.065 1.00 0.00 96 GLU A N 9
ATOM 8670 C CA . GLU A 1 22 ? -4.441 7.954 -5.495 1.00 0.00 96 GLU A CA 9
ATOM 8671 C C . GLU A 1 22 ? -4.411 7.884 -3.982 1.00 0.00 96 GLU A C 9
ATOM 8672 O O . GLU A 1 22 ? -3.969 6.882 -3.410 1.00 0.00 96 GLU A O 9
ATOM 8684 N N . GLU A 1 23 ? -4.861 8.947 -3.338 1.00 0.00 97 GLU A N 9
ATOM 8685 C CA . GLU A 1 23 ? -4.990 8.956 -1.898 1.00 0.00 97 GLU A CA 9
ATOM 8686 C C . GLU A 1 23 ? -6.256 8.221 -1.507 1.00 0.00 97 GLU A C 9
ATOM 8687 O O . GLU A 1 23 ? -7.360 8.740 -1.657 1.00 0.00 97 GLU A O 9
ATOM 8699 N N . GLY A 1 24 ? -6.093 7.017 -1.041 1.00 0.00 98 GLY A N 9
ATOM 8700 C CA . GLY A 1 24 ? -7.215 6.216 -0.659 1.00 0.00 98 GLY A CA 9
ATOM 8701 C C . GLY A 1 24 ? -6.830 4.775 -0.529 1.00 0.00 98 GLY A C 9
ATOM 8702 O O . GLY A 1 24 ? -5.715 4.401 -0.890 1.00 0.00 98 GLY A O 9
ATOM 8706 N N . PRO A 1 25 ? -7.707 3.948 0.014 1.00 0.00 99 PRO A N 9
ATOM 8707 C CA . PRO A 1 25 ? -7.448 2.536 0.158 1.00 0.00 99 PRO A CA 9
ATOM 8708 C C . PRO A 1 25 ? -7.719 1.764 -1.131 1.00 0.00 99 PRO A C 9
ATOM 8709 O O . PRO A 1 25 ? -8.789 1.886 -1.739 1.00 0.00 99 PRO A O 9
ATOM 8720 N N . ILE A 1 26 ? -6.749 0.981 -1.539 1.00 0.00 100 ILE A N 9
ATOM 8721 C CA . ILE A 1 26 ? -6.854 0.153 -2.730 1.00 0.00 100 ILE A CA 9
ATOM 8722 C C . ILE A 1 26 ? -6.326 -1.247 -2.430 1.00 0.00 100 ILE A C 9
ATOM 8723 O O . ILE A 1 26 ? -5.567 -1.418 -1.485 1.00 0.00 100 ILE A O 9
ATOM 8739 N N . PRO A 1 27 ? -6.733 -2.267 -3.203 1.00 0.00 101 PRO A N 9
ATOM 8740 C CA . PRO A 1 27 ? -6.320 -3.656 -2.959 1.00 0.00 101 PRO A CA 9
ATOM 8741 C C . PRO A 1 27 ? -4.816 -3.865 -3.138 1.00 0.00 101 PRO A C 9
ATOM 8742 O O . PRO A 1 27 ? -4.111 -3.015 -3.687 1.00 0.00 101 PRO A O 9
ATOM 8753 N N . HIS A 1 28 ? -4.339 -5.005 -2.687 1.00 0.00 102 HIS A N 9
ATOM 8754 C CA . HIS A 1 28 ? -2.935 -5.334 -2.767 1.00 0.00 102 HIS A CA 9
ATOM 8755 C C . HIS A 1 28 ? -2.665 -6.026 -4.108 1.00 0.00 102 HIS A C 9
ATOM 8756 O O . HIS A 1 28 ? -3.305 -7.022 -4.425 1.00 0.00 102 HIS A O 9
ATOM 8771 N N . PRO A 1 29 ? -1.709 -5.500 -4.906 1.00 0.00 103 PRO A N 9
ATOM 8772 C CA . PRO A 1 29 ? -1.402 -6.021 -6.262 1.00 0.00 103 PRO A CA 9
ATOM 8773 C C . PRO A 1 29 ? -1.112 -7.523 -6.285 1.00 0.00 103 PRO A C 9
ATOM 8774 O O . PRO A 1 29 ? -1.480 -8.222 -7.227 1.00 0.00 103 PRO A O 9
ATOM 8785 N N . GLY A 1 30 ? -0.432 -7.999 -5.258 1.00 0.00 104 GLY A N 9
ATOM 8786 C CA . GLY A 1 30 ? -0.120 -9.410 -5.171 1.00 0.00 104 GLY A CA 9
ATOM 8787 C C . GLY A 1 30 ? -1.328 -10.245 -4.794 1.00 0.00 104 GLY A C 9
ATOM 8788 O O . GLY A 1 30 ? -1.757 -11.114 -5.551 1.00 0.00 104 GLY A O 9
ATOM 8792 N N . ASN A 1 31 ? -1.864 -9.984 -3.619 1.00 0.00 105 ASN A N 9
ATOM 8793 C CA . ASN A 1 31 ? -3.016 -10.711 -3.105 1.00 0.00 105 ASN A CA 9
ATOM 8794 C C . ASN A 1 31 ? -4.158 -9.761 -2.718 1.00 0.00 105 ASN A C 9
ATOM 8795 O O . ASN A 1 31 ? -4.055 -9.007 -1.750 1.00 0.00 105 ASN A O 9
ATOM 8806 N N . VAL A 1 32 ? -5.233 -9.789 -3.513 1.00 0.00 106 VAL A N 9
ATOM 8807 C CA . VAL A 1 32 ? -6.439 -8.956 -3.291 1.00 0.00 106 VAL A CA 9
ATOM 8808 C C . VAL A 1 32 ? -7.061 -9.164 -1.886 1.00 0.00 106 VAL A C 9
ATOM 8809 O O . VAL A 1 32 ? -7.900 -8.372 -1.439 1.00 0.00 106 VAL A O 9
ATOM 8822 N N . HIS A 1 33 ? -6.643 -10.218 -1.199 1.00 0.00 107 HIS A N 9
ATOM 8823 C CA . HIS A 1 33 ? -7.110 -10.495 0.165 1.00 0.00 107 HIS A CA 9
ATOM 8824 C C . HIS A 1 33 ? -6.555 -9.440 1.158 1.00 0.00 107 HIS A C 9
ATOM 8825 O O . HIS A 1 33 ? -6.873 -9.446 2.351 1.00 0.00 107 HIS A O 9
ATOM 8840 N N . LYS A 1 34 ? -5.760 -8.529 0.642 1.00 0.00 108 LYS A N 9
ATOM 8841 C CA . LYS A 1 34 ? -5.189 -7.465 1.431 1.00 0.00 108 LYS A CA 9
ATOM 8842 C C . LYS A 1 34 ? -5.326 -6.164 0.681 1.00 0.00 108 LYS A C 9
ATOM 8843 O O . LYS A 1 34 ? -5.532 -6.163 -0.531 1.00 0.00 108 LYS A O 9
ATOM 8862 N N . TYR A 1 35 ? -5.224 -5.071 1.390 1.00 0.00 109 TYR A N 9
ATOM 8863 C CA . TYR A 1 35 ? -5.321 -3.775 0.776 1.00 0.00 109 TYR A CA 9
ATOM 8864 C C . TYR A 1 35 ? -4.357 -2.807 1.419 1.00 0.00 109 TYR A C 9
ATOM 8865 O O . TYR A 1 35 ? -3.710 -3.131 2.409 1.00 0.00 109 TYR A O 9
ATOM 8883 N N . ILE A 1 36 ? -4.257 -1.635 0.858 1.00 0.00 110 ILE A N 9
ATOM 8884 C CA . ILE A 1 36 ? -3.352 -0.636 1.350 1.00 0.00 110 ILE A CA 9
ATOM 8885 C C . ILE A 1 36 ? -4.073 0.691 1.480 1.00 0.00 110 ILE A C 9
ATOM 8886 O O . ILE A 1 36 ? -4.921 1.023 0.655 1.00 0.00 110 ILE A O 9
ATOM 8902 N N . ILE A 1 37 ? -3.750 1.433 2.512 1.00 0.00 111 ILE A N 9
ATOM 8903 C CA . ILE A 1 37 ? -4.307 2.748 2.697 1.00 0.00 111 ILE A CA 9
ATOM 8904 C C . ILE A 1 37 ? -3.266 3.750 2.270 1.00 0.00 111 ILE A C 9
ATOM 8905 O O . ILE A 1 37 ? -2.197 3.841 2.879 1.00 0.00 111 ILE A O 9
ATOM 8921 N N . CYS A 1 38 ? -3.548 4.472 1.218 1.00 0.00 112 CYS A N 9
ATOM 8922 C CA . CYS A 1 38 ? -2.595 5.414 0.690 1.00 0.00 112 CYS A CA 9
ATOM 8923 C C . CYS A 1 38 ? -2.945 6.831 1.090 1.00 0.00 112 CYS A C 9
ATOM 8924 O O . CYS A 1 38 ? -4.039 7.314 0.813 1.00 0.00 112 CYS A O 9
ATOM 8931 N N . SER A 1 39 ? -2.018 7.487 1.742 1.00 0.00 113 SER A N 9
ATOM 8932 C CA . SER A 1 39 ? -2.194 8.858 2.150 1.00 0.00 113 SER A CA 9
ATOM 8933 C C . SER A 1 39 ? -0.977 9.665 1.742 1.00 0.00 113 SER A C 9
ATOM 8934 O O . SER A 1 39 ? 0.142 9.150 1.743 1.00 0.00 113 SER A O 9
ATOM 8942 N N . LYS A 1 40 ? -1.176 10.909 1.383 1.00 0.00 114 LYS A N 9
ATOM 8943 C CA . LYS A 1 40 ? -0.073 11.738 0.976 1.00 0.00 114 LYS A CA 9
ATOM 8944 C C . LYS A 1 40 ? 0.069 12.919 1.911 1.00 0.00 114 LYS A C 9
ATOM 8945 O O . LYS A 1 40 ? -0.806 13.789 1.981 1.00 0.00 114 LYS A O 9
ATOM 8964 N N . SER A 1 41 ? 1.164 12.942 2.631 1.00 0.00 115 SER A N 9
ATOM 8965 C CA . SER A 1 41 ? 1.460 14.000 3.549 1.00 0.00 115 SER A CA 9
ATOM 8966 C C . SER A 1 41 ? 2.195 15.108 2.819 1.00 0.00 115 SER A C 9
ATOM 8967 O O . SER A 1 41 ? 3.425 15.183 2.847 1.00 0.00 115 SER A O 9
ATOM 8975 N N . GLY A 1 42 ? 1.438 15.922 2.113 1.00 0.00 116 GLY A N 9
ATOM 8976 C CA . GLY A 1 42 ? 2.029 16.987 1.354 1.00 0.00 116 GLY A CA 9
ATOM 8977 C C . GLY A 1 42 ? 2.674 16.453 0.102 1.00 0.00 116 GLY A C 9
ATOM 8978 O O . GLY A 1 42 ? 1.999 16.195 -0.892 1.00 0.00 116 GLY A O 9
ATOM 8982 N N . SER A 1 43 ? 3.980 16.273 0.146 1.00 0.00 117 SER A N 9
ATOM 8983 C CA . SER A 1 43 ? 4.713 15.753 -0.985 1.00 0.00 117 SER A CA 9
ATOM 8984 C C . SER A 1 43 ? 5.300 14.375 -0.656 1.00 0.00 117 SER A C 9
ATOM 8985 O O . SER A 1 43 ? 6.039 13.798 -1.452 1.00 0.00 117 SER A O 9
ATOM 8993 N N . LEU A 1 44 ? 4.946 13.841 0.512 1.00 0.00 118 LEU A N 9
ATOM 8994 C CA . LEU A 1 44 ? 5.486 12.563 0.961 1.00 0.00 118 LEU A CA 9
ATOM 8995 C C . LEU A 1 44 ? 4.370 11.542 1.153 1.00 0.00 118 LEU A C 9
ATOM 8996 O O . LEU A 1 44 ? 3.421 11.786 1.882 1.00 0.00 118 LEU A O 9
ATOM 9012 N N . TRP A 1 45 ? 4.488 10.408 0.494 1.00 0.00 119 TRP A N 9
ATOM 9013 C CA . TRP A 1 45 ? 3.477 9.363 0.590 1.00 0.00 119 TRP A CA 9
ATOM 9014 C C . TRP A 1 45 ? 3.692 8.468 1.805 1.00 0.00 119 TRP A C 9
ATOM 9015 O O . TRP A 1 45 ? 4.811 8.053 2.088 1.00 0.00 119 TRP A O 9
ATOM 9036 N N . TYR A 1 46 ? 2.617 8.209 2.525 1.00 0.00 120 TYR A N 9
ATOM 9037 C CA . TYR A 1 46 ? 2.621 7.255 3.626 1.00 0.00 120 TYR A CA 9
ATOM 9038 C C . TYR A 1 46 ? 1.565 6.195 3.382 1.00 0.00 120 TYR A C 9
ATOM 9039 O O . TYR A 1 46 ? 0.391 6.512 3.168 1.00 0.00 120 TYR A O 9
ATOM 9057 N N . ILE A 1 47 ? 1.977 4.945 3.396 1.00 0.00 121 ILE A N 9
ATOM 9058 C CA . ILE A 1 47 ? 1.061 3.852 3.117 1.00 0.00 121 ILE A CA 9
ATOM 9059 C C . ILE A 1 47 ? 1.026 2.831 4.249 1.00 0.00 121 ILE A C 9
ATOM 9060 O O . ILE A 1 47 ? 1.967 2.720 5.040 1.00 0.00 121 ILE A O 9
ATOM 9076 N N . THR A 1 48 ? -0.074 2.110 4.333 1.00 0.00 122 THR A N 9
ATOM 9077 C CA . THR A 1 48 ? -0.239 1.062 5.322 1.00 0.00 122 THR A CA 9
ATOM 9078 C C . THR A 1 48 ? -1.007 -0.111 4.708 1.00 0.00 122 THR A C 9
ATOM 9079 O O . THR A 1 48 ? -2.123 0.061 4.234 1.00 0.00 122 THR A O 9
ATOM 9090 N N . VAL A 1 49 ? -0.404 -1.290 4.701 1.00 0.00 123 VAL A N 9
ATOM 9091 C CA . VAL A 1 49 ? -1.044 -2.460 4.119 1.00 0.00 123 VAL A CA 9
ATOM 9092 C C . VAL A 1 49 ? -1.769 -3.286 5.187 1.00 0.00 123 VAL A C 9
ATOM 9093 O O . VAL A 1 49 ? -1.156 -3.799 6.121 1.00 0.00 123 VAL A O 9
ATOM 9106 N N . MET A 1 50 ? -3.076 -3.395 5.037 1.00 0.00 124 MET A N 9
ATOM 9107 C CA . MET A 1 50 ? -3.919 -4.121 5.983 1.00 0.00 124 MET A CA 9
ATOM 9108 C C . MET A 1 50 ? -4.640 -5.264 5.270 1.00 0.00 124 MET A C 9
ATOM 9109 O O . MET A 1 50 ? -4.921 -5.169 4.084 1.00 0.00 124 MET A O 9
ATOM 9123 N N . PRO A 1 51 ? -4.935 -6.363 5.973 1.00 0.00 125 PRO A N 9
ATOM 9124 C CA . PRO A 1 51 ? -5.619 -7.503 5.386 1.00 0.00 125 PRO A CA 9
ATOM 9125 C C . PRO A 1 51 ? -7.149 -7.441 5.531 1.00 0.00 125 PRO A C 9
ATOM 9126 O O . PRO A 1 51 ? -7.674 -6.891 6.507 1.00 0.00 125 PRO A O 9
ATOM 9137 N N . CYS A 1 52 ? -7.853 -7.993 4.549 1.00 0.00 126 CYS A N 9
ATOM 9138 C CA . CYS A 1 52 ? -9.307 -8.084 4.602 1.00 0.00 126 CYS A CA 9
ATOM 9139 C C . CYS A 1 52 ? -9.717 -9.399 5.244 1.00 0.00 126 CYS A C 9
ATOM 9140 O O . CYS A 1 52 ? -8.873 -10.275 5.494 1.00 0.00 126 CYS A O 9
ATOM 9147 N N . SER A 1 53 ? -10.998 -9.548 5.495 1.00 0.00 127 SER A N 9
ATOM 9148 C CA . SER A 1 53 ? -11.526 -10.755 6.081 1.00 0.00 127 SER A CA 9
ATOM 9149 C C . SER A 1 53 ? -11.344 -11.937 5.128 1.00 0.00 127 SER A C 9
ATOM 9150 O O . SER A 1 53 ? -11.352 -11.772 3.903 1.00 0.00 127 SER A O 9
ATOM 9158 N N . ILE A 1 54 ? -11.150 -13.111 5.683 1.00 0.00 128 ILE A N 9
ATOM 9159 C CA . ILE A 1 54 ? -10.992 -14.309 4.890 1.00 0.00 128 ILE A CA 9
ATOM 9160 C C . ILE A 1 54 ? -12.286 -14.603 4.145 1.00 0.00 128 ILE A C 9
ATOM 9161 O O . ILE A 1 54 ? -13.365 -14.628 4.739 1.00 0.00 128 ILE A O 9
ATOM 9177 N N . GLY A 1 55 ? -12.174 -14.812 2.854 1.00 0.00 129 GLY A N 9
ATOM 9178 C CA . GLY A 1 55 ? -13.339 -15.036 2.039 1.00 0.00 129 GLY A CA 9
ATOM 9179 C C . GLY A 1 55 ? -13.761 -13.789 1.296 1.00 0.00 129 GLY A C 9
ATOM 9180 O O . GLY A 1 55 ? -14.548 -13.858 0.346 1.00 0.00 129 GLY A O 9
ATOM 9184 N N . THR A 1 56 ? -13.256 -12.639 1.726 1.00 0.00 130 THR A N 9
ATOM 9185 C CA . THR A 1 56 ? -13.579 -11.391 1.070 1.00 0.00 130 THR A CA 9
ATOM 9186 C C . THR A 1 56 ? -12.374 -10.851 0.300 1.00 0.00 130 THR A C 9
ATOM 9187 O O . THR A 1 56 ? -11.228 -11.226 0.571 1.00 0.00 130 THR A O 9
ATOM 9198 N N . LYS A 1 57 ? -12.642 -9.983 -0.653 1.00 0.00 131 LYS A N 9
ATOM 9199 C CA . LYS A 1 57 ? -11.612 -9.357 -1.457 1.00 0.00 131 LYS A CA 9
ATOM 9200 C C . LYS A 1 57 ? -11.825 -7.850 -1.441 1.00 0.00 131 LYS A C 9
ATOM 9201 O O . LYS A 1 57 ? -12.966 -7.387 -1.412 1.00 0.00 131 LYS A O 9
ATOM 9220 N N . PHE A 1 58 ? -10.756 -7.086 -1.429 1.00 0.00 132 PHE A N 9
ATOM 9221 C CA . PHE A 1 58 ? -10.889 -5.642 -1.399 1.00 0.00 132 PHE A CA 9
ATOM 9222 C C . PHE A 1 58 ? -11.172 -5.083 -2.787 1.00 0.00 132 PHE A C 9
ATOM 9223 O O . PHE A 1 58 ? -10.570 -5.505 -3.776 1.00 0.00 132 PHE A O 9
ATOM 9240 N N . ASP A 1 59 ? -12.096 -4.143 -2.853 1.00 0.00 133 ASP A N 9
ATOM 9241 C CA . ASP A 1 59 ? -12.445 -3.497 -4.108 1.00 0.00 133 ASP A CA 9
ATOM 9242 C C . ASP A 1 59 ? -11.928 -2.065 -4.121 1.00 0.00 133 ASP A C 9
ATOM 9243 O O . ASP A 1 59 ? -12.197 -1.296 -3.199 1.00 0.00 133 ASP A O 9
ATOM 9252 N N . PRO A 1 60 ? -11.174 -1.693 -5.168 1.00 0.00 134 PRO A N 9
ATOM 9253 C CA . PRO A 1 60 ? -10.558 -0.361 -5.278 1.00 0.00 134 PRO A CA 9
ATOM 9254 C C . PRO A 1 60 ? -11.575 0.773 -5.420 1.00 0.00 134 PRO A C 9
ATOM 9255 O O . PRO A 1 60 ? -11.375 1.864 -4.890 1.00 0.00 134 PRO A O 9
ATOM 9266 N N . ILE A 1 61 ? -12.651 0.514 -6.142 1.00 0.00 135 ILE A N 9
ATOM 9267 C CA . ILE A 1 61 ? -13.667 1.525 -6.387 1.00 0.00 135 ILE A CA 9
ATOM 9268 C C . ILE A 1 61 ? -14.561 1.724 -5.161 1.00 0.00 135 ILE A C 9
ATOM 9269 O O . ILE A 1 61 ? -14.781 2.856 -4.719 1.00 0.00 135 ILE A O 9
ATOM 9285 N N . SER A 1 62 ? -15.072 0.634 -4.619 1.00 0.00 136 SER A N 9
ATOM 9286 C CA . SER A 1 62 ? -15.915 0.692 -3.440 1.00 0.00 136 SER A CA 9
ATOM 9287 C C . SER A 1 62 ? -15.100 1.133 -2.224 1.00 0.00 136 SER A C 9
ATOM 9288 O O . SER A 1 62 ? -15.607 1.839 -1.347 1.00 0.00 136 SER A O 9
ATOM 9296 N N . ARG A 1 63 ? -13.837 0.692 -2.181 1.00 0.00 137 ARG A N 9
ATOM 9297 C CA . ARG A 1 63 ? -12.903 1.039 -1.109 1.00 0.00 137 ARG A CA 9
ATOM 9298 C C . ARG A 1 63 ? -13.273 0.344 0.188 1.00 0.00 137 ARG A C 9
ATOM 9299 O O . ARG A 1 63 ? -13.282 0.951 1.263 1.00 0.00 137 ARG A O 9
ATOM 9320 N N . ASN A 1 64 ? -13.556 -0.941 0.073 1.00 0.00 138 ASN A N 9
ATOM 9321 C CA . ASN A 1 64 ? -13.885 -1.793 1.198 1.00 0.00 138 ASN A CA 9
ATOM 9322 C C . ASN A 1 64 ? -13.717 -3.240 0.767 1.00 0.00 138 ASN A C 9
ATOM 9323 O O . ASN A 1 64 ? -13.401 -3.506 -0.400 1.00 0.00 138 ASN A O 9
ATOM 9334 N N . CYS A 1 65 ? -13.928 -4.165 1.674 1.00 0.00 139 CYS A N 9
ATOM 9335 C CA . CYS A 1 65 ? -13.766 -5.566 1.350 1.00 0.00 139 CYS A CA 9
ATOM 9336 C C . CYS A 1 65 ? -15.135 -6.189 1.095 1.00 0.00 139 CYS A C 9
ATOM 9337 O O . CYS A 1 65 ? -16.038 -6.098 1.931 1.00 0.00 139 CYS A O 9
ATOM 9344 N N . VAL A 1 66 ? -15.284 -6.804 -0.063 1.00 0.00 140 VAL A N 9
ATOM 9345 C CA . VAL A 1 66 ? -16.544 -7.409 -0.458 1.00 0.00 140 VAL A CA 9
ATOM 9346 C C . VAL A 1 66 ? -16.405 -8.922 -0.504 1.00 0.00 140 VAL A C 9
ATOM 9347 O O . VAL A 1 66 ? -15.294 -9.443 -0.535 1.00 0.00 140 VAL A O 9
ATOM 9360 N N . LEU A 1 67 ? -17.520 -9.622 -0.515 1.00 0.00 141 LEU A N 9
ATOM 9361 C CA . LEU A 1 67 ? -17.500 -11.072 -0.542 1.00 0.00 141 LEU A CA 9
ATOM 9362 C C . LEU A 1 67 ? -17.017 -11.550 -1.905 1.00 0.00 141 LEU A C 9
ATOM 9363 O O . LEU A 1 67 ? -17.547 -11.143 -2.943 1.00 0.00 141 LEU A O 9
ATOM 9379 N N . ASP A 1 68 ? -16.016 -12.406 -1.899 1.00 0.00 142 ASP A N 9
ATOM 9380 C CA . ASP A 1 68 ? -15.462 -12.919 -3.132 1.00 0.00 142 ASP A CA 9
ATOM 9381 C C . ASP A 1 68 ? -16.097 -14.235 -3.480 1.00 0.00 142 ASP A C 9
ATOM 9382 O O . ASP A 1 68 ? -15.760 -15.271 -2.902 1.00 0.00 142 ASP A O 9
ATOM 9391 N N . ASN A 1 69 ? -17.034 -14.207 -4.384 1.00 0.00 143 ASN A N 9
ATOM 9392 C CA . ASN A 1 69 ? -17.681 -15.412 -4.828 1.00 0.00 143 ASN A CA 9
ATOM 9393 C C . ASN A 1 69 ? -17.438 -15.585 -6.313 1.00 0.00 143 ASN A C 9
ATOM 9394 O O . ASN A 1 69 ? -18.199 -15.008 -7.115 1.00 0.00 143 ASN A O 9
ATOM 9406 N N . GLY A 1 1 ? 15.446 11.581 0.747 1.00 0.00 75 GLY A N 10
ATOM 9407 C CA . GLY A 1 1 ? 14.194 11.574 1.523 1.00 0.00 75 GLY A CA 10
ATOM 9408 C C . GLY A 1 1 ? 13.760 10.171 1.867 1.00 0.00 75 GLY A C 10
ATOM 9409 O O . GLY A 1 1 ? 14.445 9.210 1.519 1.00 0.00 75 GLY A O 10
ATOM 9415 N N . PRO A 1 2 ? 12.621 10.013 2.550 1.00 0.00 76 PRO A N 10
ATOM 9416 C CA . PRO A 1 2 ? 12.105 8.708 2.934 1.00 0.00 76 PRO A CA 10
ATOM 9417 C C . PRO A 1 2 ? 11.398 8.011 1.777 1.00 0.00 76 PRO A C 10
ATOM 9418 O O . PRO A 1 2 ? 10.913 8.662 0.840 1.00 0.00 76 PRO A O 10
ATOM 9429 N N . LEU A 1 3 ? 11.351 6.696 1.841 1.00 0.00 77 LEU A N 10
ATOM 9430 C CA . LEU A 1 3 ? 10.687 5.901 0.830 1.00 0.00 77 LEU A CA 10
ATOM 9431 C C . LEU A 1 3 ? 9.198 5.816 1.133 1.00 0.00 77 LEU A C 10
ATOM 9432 O O . LEU A 1 3 ? 8.794 5.241 2.143 1.00 0.00 77 LEU A O 10
ATOM 9448 N N . GLY A 1 4 ? 8.392 6.399 0.268 1.00 0.00 78 GLY A N 10
ATOM 9449 C CA . GLY A 1 4 ? 6.955 6.386 0.473 1.00 0.00 78 GLY A CA 10
ATOM 9450 C C . GLY A 1 4 ? 6.175 6.295 -0.827 1.00 0.00 78 GLY A C 10
ATOM 9451 O O . GLY A 1 4 ? 4.996 5.955 -0.826 1.00 0.00 78 GLY A O 10
ATOM 9455 N N . SER A 1 5 ? 6.837 6.584 -1.938 1.00 0.00 79 SER A N 10
ATOM 9456 C CA . SER A 1 5 ? 6.193 6.559 -3.239 1.00 0.00 79 SER A CA 10
ATOM 9457 C C . SER A 1 5 ? 5.986 5.119 -3.712 1.00 0.00 79 SER A C 10
ATOM 9458 O O . SER A 1 5 ? 4.989 4.807 -4.368 1.00 0.00 79 SER A O 10
ATOM 9466 N N . ASP A 1 6 ? 6.930 4.249 -3.359 1.00 0.00 80 ASP A N 10
ATOM 9467 C CA . ASP A 1 6 ? 6.891 2.850 -3.773 1.00 0.00 80 ASP A CA 10
ATOM 9468 C C . ASP A 1 6 ? 7.507 1.967 -2.692 1.00 0.00 80 ASP A C 10
ATOM 9469 O O . ASP A 1 6 ? 8.730 1.845 -2.596 1.00 0.00 80 ASP A O 10
ATOM 9478 N N . LEU A 1 7 ? 6.664 1.390 -1.864 1.00 0.00 81 LEU A N 10
ATOM 9479 C CA . LEU A 1 7 ? 7.137 0.522 -0.797 1.00 0.00 81 LEU A CA 10
ATOM 9480 C C . LEU A 1 7 ? 7.161 -0.916 -1.270 1.00 0.00 81 LEU A C 10
ATOM 9481 O O . LEU A 1 7 ? 6.330 -1.325 -2.067 1.00 0.00 81 LEU A O 10
ATOM 9497 N N . ILE A 1 8 ? 8.119 -1.676 -0.795 1.00 0.00 82 ILE A N 10
ATOM 9498 C CA . ILE A 1 8 ? 8.205 -3.067 -1.160 1.00 0.00 82 ILE A CA 10
ATOM 9499 C C . ILE A 1 8 ? 7.739 -3.923 0.008 1.00 0.00 82 ILE A C 10
ATOM 9500 O O . ILE A 1 8 ? 7.980 -3.580 1.168 1.00 0.00 82 ILE A O 10
ATOM 9516 N N . VAL A 1 9 ? 7.082 -5.031 -0.290 1.00 0.00 83 VAL A N 10
ATOM 9517 C CA . VAL A 1 9 ? 6.546 -5.911 0.732 1.00 0.00 83 VAL A CA 10
ATOM 9518 C C . VAL A 1 9 ? 6.704 -7.372 0.325 1.00 0.00 83 VAL A C 10
ATOM 9519 O O . VAL A 1 9 ? 6.378 -7.757 -0.798 1.00 0.00 83 VAL A O 10
ATOM 9532 N N . HIS A 1 10 ? 7.229 -8.169 1.224 1.00 0.00 84 HIS A N 10
ATOM 9533 C CA . HIS A 1 10 ? 7.387 -9.594 0.963 1.00 0.00 84 HIS A CA 10
ATOM 9534 C C . HIS A 1 10 ? 6.056 -10.317 1.152 1.00 0.00 84 HIS A C 10
ATOM 9535 O O . HIS A 1 10 ? 5.430 -10.223 2.212 1.00 0.00 84 HIS A O 10
ATOM 9550 N N . GLU A 1 11 ? 5.614 -11.000 0.114 1.00 0.00 85 GLU A N 10
ATOM 9551 C CA . GLU A 1 11 ? 4.377 -11.749 0.162 1.00 0.00 85 GLU A CA 10
ATOM 9552 C C . GLU A 1 11 ? 4.568 -13.104 -0.500 1.00 0.00 85 GLU A C 10
ATOM 9553 O O . GLU A 1 11 ? 4.808 -13.187 -1.709 1.00 0.00 85 GLU A O 10
ATOM 9565 N N . GLY A 1 12 ? 4.478 -14.157 0.288 1.00 0.00 86 GLY A N 10
ATOM 9566 C CA . GLY A 1 12 ? 4.652 -15.494 -0.238 1.00 0.00 86 GLY A CA 10
ATOM 9567 C C . GLY A 1 12 ? 6.078 -15.749 -0.683 1.00 0.00 86 GLY A C 10
ATOM 9568 O O . GLY A 1 12 ? 6.331 -16.607 -1.531 1.00 0.00 86 GLY A O 10
ATOM 9572 N N . GLY A 1 13 ? 7.008 -15.001 -0.111 1.00 0.00 87 GLY A N 10
ATOM 9573 C CA . GLY A 1 13 ? 8.406 -15.153 -0.459 1.00 0.00 87 GLY A CA 10
ATOM 9574 C C . GLY A 1 13 ? 8.830 -14.237 -1.591 1.00 0.00 87 GLY A C 10
ATOM 9575 O O . GLY A 1 13 ? 10.015 -14.104 -1.875 1.00 0.00 87 GLY A O 10
ATOM 9579 N N . LYS A 1 14 ? 7.863 -13.606 -2.237 1.00 0.00 88 LYS A N 10
ATOM 9580 C CA . LYS A 1 14 ? 8.149 -12.705 -3.345 1.00 0.00 88 LYS A CA 10
ATOM 9581 C C . LYS A 1 14 ? 8.044 -11.259 -2.891 1.00 0.00 88 LYS A C 10
ATOM 9582 O O . LYS A 1 14 ? 7.156 -10.908 -2.124 1.00 0.00 88 LYS A O 10
ATOM 9601 N N . THR A 1 15 ? 8.950 -10.432 -3.353 1.00 0.00 89 THR A N 10
ATOM 9602 C CA . THR A 1 15 ? 8.947 -9.028 -2.995 1.00 0.00 89 THR A CA 10
ATOM 9603 C C . THR A 1 15 ? 8.059 -8.231 -3.956 1.00 0.00 89 THR A C 10
ATOM 9604 O O . THR A 1 15 ? 8.425 -8.002 -5.113 1.00 0.00 89 THR A O 10
ATOM 9615 N N . TYR A 1 16 ? 6.898 -7.815 -3.474 1.00 0.00 90 TYR A N 10
ATOM 9616 C CA . TYR A 1 16 ? 5.956 -7.045 -4.273 1.00 0.00 90 TYR A CA 10
ATOM 9617 C C . TYR A 1 16 ? 6.124 -5.564 -4.012 1.00 0.00 90 TYR A C 10
ATOM 9618 O O . TYR A 1 16 ? 6.551 -5.164 -2.938 1.00 0.00 90 TYR A O 10
ATOM 9636 N N . HIS A 1 17 ? 5.799 -4.763 -4.994 1.00 0.00 91 HIS A N 10
ATOM 9637 C CA . HIS A 1 17 ? 5.888 -3.319 -4.868 1.00 0.00 91 HIS A CA 10
ATOM 9638 C C . HIS A 1 17 ? 4.513 -2.698 -4.752 1.00 0.00 91 HIS A C 10
ATOM 9639 O O . HIS A 1 17 ? 3.575 -3.100 -5.442 1.00 0.00 91 HIS A O 10
ATOM 9654 N N . VAL A 1 18 ? 4.396 -1.725 -3.878 1.00 0.00 92 VAL A N 10
ATOM 9655 C CA . VAL A 1 18 ? 3.166 -1.000 -3.692 1.00 0.00 92 VAL A CA 10
ATOM 9656 C C . VAL A 1 18 ? 3.408 0.461 -4.008 1.00 0.00 92 VAL A C 10
ATOM 9657 O O . VAL A 1 18 ? 4.218 1.124 -3.358 1.00 0.00 92 VAL A O 10
ATOM 9670 N N . VAL A 1 19 ? 2.717 0.950 -5.000 1.00 0.00 93 VAL A N 10
ATOM 9671 C CA . VAL A 1 19 ? 2.866 2.322 -5.428 1.00 0.00 93 VAL A CA 10
ATOM 9672 C C . VAL A 1 19 ? 1.516 3.016 -5.432 1.00 0.00 93 VAL A C 10
ATOM 9673 O O . VAL A 1 19 ? 0.506 2.428 -5.827 1.00 0.00 93 VAL A O 10
ATOM 9686 N N . CYS A 1 20 ? 1.491 4.248 -4.978 1.00 0.00 94 CYS A N 10
ATOM 9687 C CA . CYS A 1 20 ? 0.261 5.000 -4.922 1.00 0.00 94 CYS A CA 10
ATOM 9688 C C . CYS A 1 20 ? 0.369 6.283 -5.725 1.00 0.00 94 CYS A C 10
ATOM 9689 O O . CYS A 1 20 ? 1.166 7.171 -5.408 1.00 0.00 94 CYS A O 10
ATOM 9696 N N . HIS A 1 21 ? -0.420 6.370 -6.779 1.00 0.00 95 HIS A N 10
ATOM 9697 C CA . HIS A 1 21 ? -0.450 7.553 -7.618 1.00 0.00 95 HIS A CA 10
ATOM 9698 C C . HIS A 1 21 ? -1.542 8.496 -7.131 1.00 0.00 95 HIS A C 10
ATOM 9699 O O . HIS A 1 21 ? -1.528 9.684 -7.426 1.00 0.00 95 HIS A O 10
ATOM 9714 N N . GLU A 1 22 ? -2.457 7.950 -6.351 1.00 0.00 96 GLU A N 10
ATOM 9715 C CA . GLU A 1 22 ? -3.589 8.695 -5.825 1.00 0.00 96 GLU A CA 10
ATOM 9716 C C . GLU A 1 22 ? -3.879 8.255 -4.410 1.00 0.00 96 GLU A C 10
ATOM 9717 O O . GLU A 1 22 ? -3.452 7.176 -3.991 1.00 0.00 96 GLU A O 10
ATOM 9729 N N . GLU A 1 23 ? -4.578 9.089 -3.670 1.00 0.00 97 GLU A N 10
ATOM 9730 C CA . GLU A 1 23 ? -4.956 8.756 -2.319 1.00 0.00 97 GLU A CA 10
ATOM 9731 C C . GLU A 1 23 ? -6.159 7.837 -2.315 1.00 0.00 97 GLU A C 10
ATOM 9732 O O . GLU A 1 23 ? -7.015 7.907 -3.201 1.00 0.00 97 GLU A O 10
ATOM 9744 N N . GLY A 1 24 ? -6.220 6.982 -1.329 1.00 0.00 98 GLY A N 10
ATOM 9745 C CA . GLY A 1 24 ? -7.309 6.055 -1.228 1.00 0.00 98 GLY A CA 10
ATOM 9746 C C . GLY A 1 24 ? -6.811 4.649 -1.067 1.00 0.00 98 GLY A C 10
ATOM 9747 O O . GLY A 1 24 ? -5.631 4.383 -1.280 1.00 0.00 98 GLY A O 10
ATOM 9751 N N . PRO A 1 25 ? -7.670 3.728 -0.658 1.00 0.00 99 PRO A N 10
ATOM 9752 C CA . PRO A 1 25 ? -7.301 2.346 -0.484 1.00 0.00 99 PRO A CA 10
ATOM 9753 C C . PRO A 1 25 ? -7.470 1.520 -1.764 1.00 0.00 99 PRO A C 10
ATOM 9754 O O . PRO A 1 25 ? -8.414 1.722 -2.541 1.00 0.00 99 PRO A O 10
ATOM 9765 N N . ILE A 1 26 ? -6.545 0.608 -1.974 1.00 0.00 100 ILE A N 10
ATOM 9766 C CA . ILE A 1 26 ? -6.565 -0.304 -3.112 1.00 0.00 100 ILE A CA 10
ATOM 9767 C C . ILE A 1 26 ? -6.090 -1.682 -2.659 1.00 0.00 100 ILE A C 10
ATOM 9768 O O . ILE A 1 26 ? -5.401 -1.781 -1.652 1.00 0.00 100 ILE A O 10
ATOM 9784 N N . PRO A 1 27 ? -6.462 -2.765 -3.367 1.00 0.00 101 PRO A N 10
ATOM 9785 C CA . PRO A 1 27 ? -6.087 -4.131 -2.970 1.00 0.00 101 PRO A CA 10
ATOM 9786 C C . PRO A 1 27 ? -4.573 -4.360 -2.980 1.00 0.00 101 PRO A C 10
ATOM 9787 O O . PRO A 1 27 ? -3.811 -3.572 -3.542 1.00 0.00 101 PRO A O 10
ATOM 9798 N N . HIS A 1 28 ? -4.155 -5.444 -2.364 1.00 0.00 102 HIS A N 10
ATOM 9799 C CA . HIS A 1 28 ? -2.754 -5.791 -2.273 1.00 0.00 102 HIS A CA 10
ATOM 9800 C C . HIS A 1 28 ? -2.349 -6.591 -3.507 1.00 0.00 102 HIS A C 10
ATOM 9801 O O . HIS A 1 28 ? -2.909 -7.650 -3.764 1.00 0.00 102 HIS A O 10
ATOM 9816 N N . PRO A 1 29 ? -1.352 -6.106 -4.274 1.00 0.00 103 PRO A N 10
ATOM 9817 C CA . PRO A 1 29 ? -0.920 -6.752 -5.533 1.00 0.00 103 PRO A CA 10
ATOM 9818 C C . PRO A 1 29 ? -0.510 -8.214 -5.343 1.00 0.00 103 PRO A C 10
ATOM 9819 O O . PRO A 1 29 ? -0.582 -9.016 -6.271 1.00 0.00 103 PRO A O 10
ATOM 9830 N N . GLY A 1 30 ? -0.092 -8.551 -4.135 1.00 0.00 104 GLY A N 10
ATOM 9831 C CA . GLY A 1 30 ? 0.324 -9.907 -3.854 1.00 0.00 104 GLY A CA 10
ATOM 9832 C C . GLY A 1 30 ? -0.825 -10.813 -3.444 1.00 0.00 104 GLY A C 10
ATOM 9833 O O . GLY A 1 30 ? -0.707 -12.028 -3.527 1.00 0.00 104 GLY A O 10
ATOM 9837 N N . ASN A 1 31 ? -1.939 -10.223 -2.993 1.00 0.00 105 ASN A N 10
ATOM 9838 C CA . ASN A 1 31 ? -3.112 -11.001 -2.563 1.00 0.00 105 ASN A CA 10
ATOM 9839 C C . ASN A 1 31 ? -4.325 -10.092 -2.359 1.00 0.00 105 ASN A C 10
ATOM 9840 O O . ASN A 1 31 ? -4.284 -9.170 -1.544 1.00 0.00 105 ASN A O 10
ATOM 9851 N N . VAL A 1 32 ? -5.375 -10.314 -3.137 1.00 0.00 106 VAL A N 10
ATOM 9852 C CA . VAL A 1 32 ? -6.634 -9.549 -3.004 1.00 0.00 106 VAL A CA 10
ATOM 9853 C C . VAL A 1 32 ? -7.254 -9.610 -1.587 1.00 0.00 106 VAL A C 10
ATOM 9854 O O . VAL A 1 32 ? -8.177 -8.857 -1.279 1.00 0.00 106 VAL A O 10
ATOM 9867 N N . HIS A 1 33 ? -6.746 -10.501 -0.732 1.00 0.00 107 HIS A N 10
ATOM 9868 C CA . HIS A 1 33 ? -7.261 -10.633 0.642 1.00 0.00 107 HIS A CA 10
ATOM 9869 C C . HIS A 1 33 ? -6.761 -9.512 1.549 1.00 0.00 107 HIS A C 10
ATOM 9870 O O . HIS A 1 33 ? -7.113 -9.450 2.727 1.00 0.00 107 HIS A O 10
ATOM 9885 N N . LYS A 1 34 ? -5.957 -8.627 0.997 1.00 0.00 108 LYS A N 10
ATOM 9886 C CA . LYS A 1 34 ? -5.426 -7.504 1.742 1.00 0.00 108 LYS A CA 10
ATOM 9887 C C . LYS A 1 34 ? -5.443 -6.272 0.882 1.00 0.00 108 LYS A C 10
ATOM 9888 O O . LYS A 1 34 ? -5.600 -6.367 -0.334 1.00 0.00 108 LYS A O 10
ATOM 9907 N N . TYR A 1 35 ? -5.307 -5.124 1.500 1.00 0.00 109 TYR A N 10
ATOM 9908 C CA . TYR A 1 35 ? -5.299 -3.878 0.771 1.00 0.00 109 TYR A CA 10
ATOM 9909 C C . TYR A 1 35 ? -4.333 -2.884 1.396 1.00 0.00 109 TYR A C 10
ATOM 9910 O O . TYR A 1 35 ? -3.771 -3.139 2.452 1.00 0.00 109 TYR A O 10
ATOM 9928 N N . ILE A 1 36 ? -4.139 -1.763 0.739 1.00 0.00 110 ILE A N 10
ATOM 9929 C CA . ILE A 1 36 ? -3.272 -0.721 1.247 1.00 0.00 110 ILE A CA 10
ATOM 9930 C C . ILE A 1 36 ? -3.989 0.615 1.179 1.00 0.00 110 ILE A C 10
ATOM 9931 O O . ILE A 1 36 ? -4.725 0.883 0.230 1.00 0.00 110 ILE A O 10
ATOM 9947 N N . ILE A 1 37 ? -3.796 1.437 2.189 1.00 0.00 111 ILE A N 10
ATOM 9948 C CA . ILE A 1 37 ? -4.372 2.764 2.203 1.00 0.00 111 ILE A CA 10
ATOM 9949 C C . ILE A 1 37 ? -3.315 3.754 1.774 1.00 0.00 111 ILE A C 10
ATOM 9950 O O . ILE A 1 37 ? -2.249 3.830 2.389 1.00 0.00 111 ILE A O 10
ATOM 9966 N N . CYS A 1 38 ? -3.591 4.506 0.734 1.00 0.00 112 CYS A N 10
ATOM 9967 C CA . CYS A 1 38 ? -2.635 5.469 0.233 1.00 0.00 112 CYS A CA 10
ATOM 9968 C C . CYS A 1 38 ? -2.969 6.852 0.767 1.00 0.00 112 CYS A C 10
ATOM 9969 O O . CYS A 1 38 ? -4.089 7.343 0.591 1.00 0.00 112 CYS A O 10
ATOM 9976 N N . SER A 1 39 ? -2.019 7.472 1.436 1.00 0.00 113 SER A N 10
ATOM 9977 C CA . SER A 1 39 ? -2.233 8.780 2.013 1.00 0.00 113 SER A CA 10
ATOM 9978 C C . SER A 1 39 ? -1.111 9.741 1.634 1.00 0.00 113 SER A C 10
ATOM 9979 O O . SER A 1 39 ? 0.067 9.388 1.690 1.00 0.00 113 SER A O 10
ATOM 9987 N N . LYS A 1 40 ? -1.484 10.939 1.233 1.00 0.00 114 LYS A N 10
ATOM 9988 C CA . LYS A 1 40 ? -0.522 11.959 0.875 1.00 0.00 114 LYS A CA 10
ATOM 9989 C C . LYS A 1 40 ? -0.488 13.023 1.958 1.00 0.00 114 LYS A C 10
ATOM 9990 O O . LYS A 1 40 ? -1.388 13.860 2.053 1.00 0.00 114 LYS A O 10
ATOM 10009 N N . SER A 1 41 ? 0.536 12.974 2.772 1.00 0.00 115 SER A N 10
ATOM 10010 C CA . SER A 1 41 ? 0.707 13.919 3.844 1.00 0.00 115 SER A CA 10
ATOM 10011 C C . SER A 1 41 ? 1.734 14.963 3.452 1.00 0.00 115 SER A C 10
ATOM 10012 O O . SER A 1 41 ? 2.935 14.704 3.457 1.00 0.00 115 SER A O 10
ATOM 10020 N N . GLY A 1 42 ? 1.246 16.134 3.095 1.00 0.00 116 GLY A N 10
ATOM 10021 C CA . GLY A 1 42 ? 2.113 17.192 2.635 1.00 0.00 116 GLY A CA 10
ATOM 10022 C C . GLY A 1 42 ? 2.887 16.771 1.400 1.00 0.00 116 GLY A C 10
ATOM 10023 O O . GLY A 1 42 ? 2.323 16.667 0.307 1.00 0.00 116 GLY A O 10
ATOM 10027 N N . SER A 1 43 ? 4.171 16.505 1.574 1.00 0.00 117 SER A N 10
ATOM 10028 C CA . SER A 1 43 ? 5.007 16.068 0.478 1.00 0.00 117 SER A CA 10
ATOM 10029 C C . SER A 1 43 ? 5.427 14.606 0.667 1.00 0.00 117 SER A C 10
ATOM 10030 O O . SER A 1 43 ? 6.162 14.050 -0.150 1.00 0.00 117 SER A O 10
ATOM 10038 N N . LEU A 1 44 ? 4.926 13.976 1.712 1.00 0.00 118 LEU A N 10
ATOM 10039 C CA . LEU A 1 44 ? 5.305 12.608 2.029 1.00 0.00 118 LEU A CA 10
ATOM 10040 C C . LEU A 1 44 ? 4.130 11.650 1.857 1.00 0.00 118 LEU A C 10
ATOM 10041 O O . LEU A 1 44 ? 3.023 11.922 2.313 1.00 0.00 118 LEU A O 10
ATOM 10057 N N . TRP A 1 45 ? 4.368 10.541 1.179 1.00 0.00 119 TRP A N 10
ATOM 10058 C CA . TRP A 1 45 ? 3.347 9.519 1.032 1.00 0.00 119 TRP A CA 10
ATOM 10059 C C . TRP A 1 45 ? 3.453 8.512 2.158 1.00 0.00 119 TRP A C 10
ATOM 10060 O O . TRP A 1 45 ? 4.540 8.031 2.475 1.00 0.00 119 TRP A O 10
ATOM 10081 N N . TYR A 1 46 ? 2.334 8.210 2.766 1.00 0.00 120 TYR A N 10
ATOM 10082 C CA . TYR A 1 46 ? 2.272 7.202 3.795 1.00 0.00 120 TYR A CA 10
ATOM 10083 C C . TYR A 1 46 ? 1.262 6.153 3.415 1.00 0.00 120 TYR A C 10
ATOM 10084 O O . TYR A 1 46 ? 0.101 6.464 3.140 1.00 0.00 120 TYR A O 10
ATOM 10102 N N . ILE A 1 47 ? 1.695 4.922 3.385 1.00 0.00 121 ILE A N 10
ATOM 10103 C CA . ILE A 1 47 ? 0.826 3.838 3.012 1.00 0.00 121 ILE A CA 10
ATOM 10104 C C . ILE A 1 47 ? 0.798 2.780 4.100 1.00 0.00 121 ILE A C 10
ATOM 10105 O O . ILE A 1 47 ? 1.810 2.518 4.751 1.00 0.00 121 ILE A O 10
ATOM 10121 N N . THR A 1 48 ? -0.360 2.210 4.322 1.00 0.00 122 THR A N 10
ATOM 10122 C CA . THR A 1 48 ? -0.521 1.176 5.323 1.00 0.00 122 THR A CA 10
ATOM 10123 C C . THR A 1 48 ? -1.240 -0.014 4.720 1.00 0.00 122 THR A C 10
ATOM 10124 O O . THR A 1 48 ? -2.316 0.138 4.145 1.00 0.00 122 THR A O 10
ATOM 10135 N N . VAL A 1 49 ? -0.660 -1.193 4.841 1.00 0.00 123 VAL A N 10
ATOM 10136 C CA . VAL A 1 49 ? -1.274 -2.380 4.290 1.00 0.00 123 VAL A CA 10
ATOM 10137 C C . VAL A 1 49 ? -2.094 -3.111 5.356 1.00 0.00 123 VAL A C 10
ATOM 10138 O O . VAL A 1 49 ? -1.553 -3.656 6.322 1.00 0.00 123 VAL A O 10
ATOM 10151 N N . MET A 1 50 ? -3.399 -3.073 5.188 1.00 0.00 124 MET A N 10
ATOM 10152 C CA . MET A 1 50 ? -4.323 -3.713 6.112 1.00 0.00 124 MET A CA 10
ATOM 10153 C C . MET A 1 50 ? -4.987 -4.905 5.434 1.00 0.00 124 MET A C 10
ATOM 10154 O O . MET A 1 50 ? -5.243 -4.872 4.237 1.00 0.00 124 MET A O 10
ATOM 10168 N N . PRO A 1 51 ? -5.249 -5.979 6.174 1.00 0.00 125 PRO A N 10
ATOM 10169 C CA . PRO A 1 51 ? -5.909 -7.150 5.631 1.00 0.00 125 PRO A CA 10
ATOM 10170 C C . PRO A 1 51 ? -7.434 -7.074 5.741 1.00 0.00 125 PRO A C 10
ATOM 10171 O O . PRO A 1 51 ? -7.975 -6.459 6.667 1.00 0.00 125 PRO A O 10
ATOM 10182 N N . CYS A 1 52 ? -8.117 -7.682 4.786 1.00 0.00 126 CYS A N 10
ATOM 10183 C CA . CYS A 1 52 ? -9.566 -7.748 4.816 1.00 0.00 126 CYS A CA 10
ATOM 10184 C C . CYS A 1 52 ? -10.009 -8.880 5.718 1.00 0.00 126 CYS A C 10
ATOM 10185 O O . CYS A 1 52 ? -9.223 -9.780 6.027 1.00 0.00 126 CYS A O 10
ATOM 10192 N N . SER A 1 53 ? -11.254 -8.828 6.149 1.00 0.00 127 SER A N 10
ATOM 10193 C CA . SER A 1 53 ? -11.805 -9.871 6.979 1.00 0.00 127 SER A CA 10
ATOM 10194 C C . SER A 1 53 ? -11.777 -11.201 6.225 1.00 0.00 127 SER A C 10
ATOM 10195 O O . SER A 1 53 ? -11.984 -11.241 5.006 1.00 0.00 127 SER A O 10
ATOM 10203 N N . ILE A 1 54 ? -11.495 -12.272 6.942 1.00 0.00 128 ILE A N 10
ATOM 10204 C CA . ILE A 1 54 ? -11.437 -13.597 6.352 1.00 0.00 128 ILE A CA 10
ATOM 10205 C C . ILE A 1 54 ? -12.737 -13.909 5.609 1.00 0.00 128 ILE A C 10
ATOM 10206 O O . ILE A 1 54 ? -13.836 -13.738 6.156 1.00 0.00 128 ILE A O 10
ATOM 10222 N N . GLY A 1 55 ? -12.601 -14.352 4.367 1.00 0.00 129 GLY A N 10
ATOM 10223 C CA . GLY A 1 55 ? -13.757 -14.635 3.549 1.00 0.00 129 GLY A CA 10
ATOM 10224 C C . GLY A 1 55 ? -14.081 -13.525 2.563 1.00 0.00 129 GLY A C 10
ATOM 10225 O O . GLY A 1 55 ? -14.950 -13.689 1.703 1.00 0.00 129 GLY A O 10
ATOM 10229 N N . THR A 1 56 ? -13.392 -12.394 2.677 1.00 0.00 130 THR A N 10
ATOM 10230 C CA . THR A 1 56 ? -13.638 -11.276 1.778 1.00 0.00 130 THR A CA 10
ATOM 10231 C C . THR A 1 56 ? -12.356 -10.851 1.050 1.00 0.00 130 THR A C 10
ATOM 10232 O O . THR A 1 56 ? -11.247 -11.237 1.438 1.00 0.00 130 THR A O 10
ATOM 10243 N N . LYS A 1 57 ? -12.526 -10.068 -0.002 1.00 0.00 131 LYS A N 10
ATOM 10244 C CA . LYS A 1 57 ? -11.426 -9.547 -0.796 1.00 0.00 131 LYS A CA 10
ATOM 10245 C C . LYS A 1 57 ? -11.666 -8.066 -1.062 1.00 0.00 131 LYS A C 10
ATOM 10246 O O . LYS A 1 57 ? -12.811 -7.634 -1.179 1.00 0.00 131 LYS A O 10
ATOM 10265 N N . PHE A 1 58 ? -10.610 -7.293 -1.149 1.00 0.00 132 PHE A N 10
ATOM 10266 C CA . PHE A 1 58 ? -10.749 -5.858 -1.340 1.00 0.00 132 PHE A CA 10
ATOM 10267 C C . PHE A 1 58 ? -10.986 -5.487 -2.802 1.00 0.00 132 PHE A C 10
ATOM 10268 O O . PHE A 1 58 ? -10.373 -6.050 -3.712 1.00 0.00 132 PHE A O 10
ATOM 10285 N N . ASP A 1 59 ? -11.886 -4.538 -3.011 1.00 0.00 133 ASP A N 10
ATOM 10286 C CA . ASP A 1 59 ? -12.183 -4.025 -4.343 1.00 0.00 133 ASP A CA 10
ATOM 10287 C C . ASP A 1 59 ? -11.619 -2.618 -4.484 1.00 0.00 133 ASP A C 10
ATOM 10288 O O . ASP A 1 59 ? -11.896 -1.750 -3.657 1.00 0.00 133 ASP A O 10
ATOM 10297 N N . PRO A 1 60 ? -10.818 -2.375 -5.536 1.00 0.00 134 PRO A N 10
ATOM 10298 C CA . PRO A 1 60 ? -10.147 -1.080 -5.751 1.00 0.00 134 PRO A CA 10
ATOM 10299 C C . PRO A 1 60 ? -11.113 0.075 -5.986 1.00 0.00 134 PRO A C 10
ATOM 10300 O O . PRO A 1 60 ? -10.898 1.183 -5.491 1.00 0.00 134 PRO A O 10
ATOM 10311 N N . ILE A 1 61 ? -12.160 -0.182 -6.742 1.00 0.00 135 ILE A N 10
ATOM 10312 C CA . ILE A 1 61 ? -13.113 0.853 -7.094 1.00 0.00 135 ILE A CA 10
ATOM 10313 C C . ILE A 1 61 ? -14.058 1.158 -5.937 1.00 0.00 135 ILE A C 10
ATOM 10314 O O . ILE A 1 61 ? -14.216 2.319 -5.547 1.00 0.00 135 ILE A O 10
ATOM 10330 N N . SER A 1 62 ? -14.680 0.124 -5.390 1.00 0.00 136 SER A N 10
ATOM 10331 C CA . SER A 1 62 ? -15.590 0.282 -4.265 1.00 0.00 136 SER A CA 10
ATOM 10332 C C . SER A 1 62 ? -14.847 0.826 -3.049 1.00 0.00 136 SER A C 10
ATOM 10333 O O . SER A 1 62 ? -15.397 1.617 -2.274 1.00 0.00 136 SER A O 10
ATOM 10341 N N . ARG A 1 63 ? -13.593 0.384 -2.893 1.00 0.00 137 ARG A N 10
ATOM 10342 C CA . ARG A 1 63 ? -12.717 0.818 -1.802 1.00 0.00 137 ARG A CA 10
ATOM 10343 C C . ARG A 1 63 ? -13.149 0.201 -0.481 1.00 0.00 137 ARG A C 10
ATOM 10344 O O . ARG A 1 63 ? -13.121 0.851 0.567 1.00 0.00 137 ARG A O 10
ATOM 10365 N N . ASN A 1 64 ? -13.507 -1.073 -0.534 1.00 0.00 138 ASN A N 10
ATOM 10366 C CA . ASN A 1 64 ? -13.917 -1.823 0.644 1.00 0.00 138 ASN A CA 10
ATOM 10367 C C . ASN A 1 64 ? -13.731 -3.308 0.368 1.00 0.00 138 ASN A C 10
ATOM 10368 O O . ASN A 1 64 ? -13.339 -3.687 -0.742 1.00 0.00 138 ASN A O 10
ATOM 10379 N N . CYS A 1 65 ? -14.016 -4.143 1.346 1.00 0.00 139 CYS A N 10
ATOM 10380 C CA . CYS A 1 65 ? -13.840 -5.574 1.174 1.00 0.00 139 CYS A CA 10
ATOM 10381 C C . CYS A 1 65 ? -15.183 -6.234 0.881 1.00 0.00 139 CYS A C 10
ATOM 10382 O O . CYS A 1 65 ? -16.150 -6.072 1.629 1.00 0.00 139 CYS A O 10
ATOM 10389 N N . VAL A 1 66 ? -15.237 -6.965 -0.212 1.00 0.00 140 VAL A N 10
ATOM 10390 C CA . VAL A 1 66 ? -16.446 -7.639 -0.634 1.00 0.00 140 VAL A CA 10
ATOM 10391 C C . VAL A 1 66 ? -16.269 -9.140 -0.512 1.00 0.00 140 VAL A C 10
ATOM 10392 O O . VAL A 1 66 ? -15.154 -9.619 -0.362 1.00 0.00 140 VAL A O 10
ATOM 10405 N N . LEU A 1 67 ? -17.361 -9.868 -0.565 1.00 0.00 141 LEU A N 10
ATOM 10406 C CA . LEU A 1 67 ? -17.328 -11.316 -0.436 1.00 0.00 141 LEU A CA 10
ATOM 10407 C C . LEU A 1 67 ? -16.429 -11.959 -1.487 1.00 0.00 141 LEU A C 10
ATOM 10408 O O . LEU A 1 67 ? -16.598 -11.743 -2.690 1.00 0.00 141 LEU A O 10
ATOM 10424 N N . ASP A 1 68 ? -15.477 -12.745 -1.025 1.00 0.00 142 ASP A N 10
ATOM 10425 C CA . ASP A 1 68 ? -14.584 -13.449 -1.911 1.00 0.00 142 ASP A CA 10
ATOM 10426 C C . ASP A 1 68 ? -15.157 -14.811 -2.248 1.00 0.00 142 ASP A C 10
ATOM 10427 O O . ASP A 1 68 ? -15.011 -15.772 -1.480 1.00 0.00 142 ASP A O 10
ATOM 10436 N N . ASN A 1 69 ? -15.855 -14.881 -3.357 1.00 0.00 143 ASN A N 10
ATOM 10437 C CA . ASN A 1 69 ? -16.436 -16.122 -3.820 1.00 0.00 143 ASN A CA 10
ATOM 10438 C C . ASN A 1 69 ? -15.996 -16.376 -5.245 1.00 0.00 143 ASN A C 10
ATOM 10439 O O . ASN A 1 69 ? -16.737 -16.007 -6.177 1.00 0.00 143 ASN A O 10
ATOM 10451 N N . GLY A 1 1 ? 14.252 1.736 5.318 1.00 0.00 75 GLY A N 11
ATOM 10452 C CA . GLY A 1 1 ? 13.757 3.112 5.113 1.00 0.00 75 GLY A CA 11
ATOM 10453 C C . GLY A 1 1 ? 12.324 3.134 4.628 1.00 0.00 75 GLY A C 11
ATOM 10454 O O . GLY A 1 1 ? 12.006 2.504 3.614 1.00 0.00 75 GLY A O 11
ATOM 10460 N N . PRO A 1 2 ? 11.422 3.835 5.344 1.00 0.00 76 PRO A N 11
ATOM 10461 C CA . PRO A 1 2 ? 10.016 3.949 4.949 1.00 0.00 76 PRO A CA 11
ATOM 10462 C C . PRO A 1 2 ? 9.858 4.675 3.618 1.00 0.00 76 PRO A C 11
ATOM 10463 O O . PRO A 1 2 ? 10.494 5.714 3.376 1.00 0.00 76 PRO A O 11
ATOM 10474 N N . LEU A 1 3 ? 9.020 4.128 2.764 1.00 0.00 77 LEU A N 11
ATOM 10475 C CA . LEU A 1 3 ? 8.768 4.697 1.456 1.00 0.00 77 LEU A CA 11
ATOM 10476 C C . LEU A 1 3 ? 7.283 4.984 1.299 1.00 0.00 77 LEU A C 11
ATOM 10477 O O . LEU A 1 3 ? 6.484 4.614 2.162 1.00 0.00 77 LEU A O 11
ATOM 10493 N N . GLY A 1 4 ? 6.918 5.646 0.221 1.00 0.00 78 GLY A N 11
ATOM 10494 C CA . GLY A 1 4 ? 5.524 5.971 0.005 1.00 0.00 78 GLY A CA 11
ATOM 10495 C C . GLY A 1 4 ? 5.103 5.830 -1.442 1.00 0.00 78 GLY A C 11
ATOM 10496 O O . GLY A 1 4 ? 3.984 5.420 -1.727 1.00 0.00 78 GLY A O 11
ATOM 10500 N N . SER A 1 5 ? 5.996 6.176 -2.353 1.00 0.00 79 SER A N 11
ATOM 10501 C CA . SER A 1 5 ? 5.706 6.081 -3.768 1.00 0.00 79 SER A CA 11
ATOM 10502 C C . SER A 1 5 ? 5.702 4.621 -4.220 1.00 0.00 79 SER A C 11
ATOM 10503 O O . SER A 1 5 ? 4.793 4.188 -4.931 1.00 0.00 79 SER A O 11
ATOM 10511 N N . ASP A 1 6 ? 6.708 3.863 -3.784 1.00 0.00 80 ASP A N 11
ATOM 10512 C CA . ASP A 1 6 ? 6.821 2.448 -4.118 1.00 0.00 80 ASP A CA 11
ATOM 10513 C C . ASP A 1 6 ? 7.482 1.715 -2.958 1.00 0.00 80 ASP A C 11
ATOM 10514 O O . ASP A 1 6 ? 8.707 1.723 -2.815 1.00 0.00 80 ASP A O 11
ATOM 10523 N N . LEU A 1 7 ? 6.664 1.138 -2.112 1.00 0.00 81 LEU A N 11
ATOM 10524 C CA . LEU A 1 7 ? 7.134 0.415 -0.944 1.00 0.00 81 LEU A CA 11
ATOM 10525 C C . LEU A 1 7 ? 7.053 -1.078 -1.216 1.00 0.00 81 LEU A C 11
ATOM 10526 O O . LEU A 1 7 ? 6.037 -1.570 -1.673 1.00 0.00 81 LEU A O 11
ATOM 10542 N N . ILE A 1 8 ? 8.123 -1.797 -0.949 1.00 0.00 82 ILE A N 11
ATOM 10543 C CA . ILE A 1 8 ? 8.145 -3.220 -1.221 1.00 0.00 82 ILE A CA 11
ATOM 10544 C C . ILE A 1 8 ? 7.799 -4.008 0.035 1.00 0.00 82 ILE A C 11
ATOM 10545 O O . ILE A 1 8 ? 8.197 -3.632 1.142 1.00 0.00 82 ILE A O 11
ATOM 10561 N N . VAL A 1 9 ? 7.087 -5.105 -0.137 1.00 0.00 83 VAL A N 11
ATOM 10562 C CA . VAL A 1 9 ? 6.691 -5.953 0.974 1.00 0.00 83 VAL A CA 11
ATOM 10563 C C . VAL A 1 9 ? 6.956 -7.403 0.625 1.00 0.00 83 VAL A C 11
ATOM 10564 O O . VAL A 1 9 ? 7.219 -7.731 -0.534 1.00 0.00 83 VAL A O 11
ATOM 10577 N N . HIS A 1 10 ? 6.895 -8.261 1.611 1.00 0.00 84 HIS A N 11
ATOM 10578 C CA . HIS A 1 10 ? 7.101 -9.673 1.381 1.00 0.00 84 HIS A CA 11
ATOM 10579 C C . HIS A 1 10 ? 5.795 -10.434 1.477 1.00 0.00 84 HIS A C 11
ATOM 10580 O O . HIS A 1 10 ? 5.164 -10.481 2.532 1.00 0.00 84 HIS A O 11
ATOM 10595 N N . GLU A 1 11 ? 5.387 -10.998 0.365 1.00 0.00 85 GLU A N 11
ATOM 10596 C CA . GLU A 1 11 ? 4.188 -11.809 0.295 1.00 0.00 85 GLU A CA 11
ATOM 10597 C C . GLU A 1 11 ? 4.604 -13.258 0.107 1.00 0.00 85 GLU A C 11
ATOM 10598 O O . GLU A 1 11 ? 5.049 -13.646 -0.975 1.00 0.00 85 GLU A O 11
ATOM 10610 N N . GLY A 1 12 ? 4.509 -14.044 1.164 1.00 0.00 86 GLY A N 11
ATOM 10611 C CA . GLY A 1 12 ? 4.917 -15.432 1.082 1.00 0.00 86 GLY A CA 11
ATOM 10612 C C . GLY A 1 12 ? 6.414 -15.553 0.902 1.00 0.00 86 GLY A C 11
ATOM 10613 O O . GLY A 1 12 ? 6.910 -16.520 0.318 1.00 0.00 86 GLY A O 11
ATOM 10617 N N . GLY A 1 13 ? 7.128 -14.552 1.396 1.00 0.00 87 GLY A N 11
ATOM 10618 C CA . GLY A 1 13 ? 8.566 -14.525 1.280 1.00 0.00 87 GLY A CA 11
ATOM 10619 C C . GLY A 1 13 ? 9.043 -13.727 0.079 1.00 0.00 87 GLY A C 11
ATOM 10620 O O . GLY A 1 13 ? 10.144 -13.174 0.092 1.00 0.00 87 GLY A O 11
ATOM 10624 N N . LYS A 1 14 ? 8.194 -13.615 -0.936 1.00 0.00 88 LYS A N 11
ATOM 10625 C CA . LYS A 1 14 ? 8.562 -12.941 -2.177 1.00 0.00 88 LYS A CA 11
ATOM 10626 C C . LYS A 1 14 ? 8.319 -11.446 -2.066 1.00 0.00 88 LYS A C 11
ATOM 10627 O O . LYS A 1 14 ? 7.431 -11.011 -1.348 1.00 0.00 88 LYS A O 11
ATOM 10646 N N . THR A 1 15 ? 9.106 -10.668 -2.764 1.00 0.00 89 THR A N 11
ATOM 10647 C CA . THR A 1 15 ? 8.974 -9.235 -2.722 1.00 0.00 89 THR A CA 11
ATOM 10648 C C . THR A 1 15 ? 7.978 -8.721 -3.752 1.00 0.00 89 THR A C 11
ATOM 10649 O O . THR A 1 15 ? 8.131 -8.944 -4.951 1.00 0.00 89 THR A O 11
ATOM 10660 N N . TYR A 1 16 ? 6.964 -8.039 -3.273 1.00 0.00 90 TYR A N 11
ATOM 10661 C CA . TYR A 1 16 ? 5.968 -7.423 -4.122 1.00 0.00 90 TYR A CA 11
ATOM 10662 C C . TYR A 1 16 ? 5.988 -5.936 -3.882 1.00 0.00 90 TYR A C 11
ATOM 10663 O O . TYR A 1 16 ? 6.168 -5.496 -2.747 1.00 0.00 90 TYR A O 11
ATOM 10681 N N . HIS A 1 17 ? 5.816 -5.165 -4.921 1.00 0.00 91 HIS A N 11
ATOM 10682 C CA . HIS A 1 17 ? 5.865 -3.724 -4.792 1.00 0.00 91 HIS A CA 11
ATOM 10683 C C . HIS A 1 17 ? 4.493 -3.147 -4.546 1.00 0.00 91 HIS A C 11
ATOM 10684 O O . HIS A 1 17 ? 3.489 -3.658 -5.047 1.00 0.00 91 HIS A O 11
ATOM 10699 N N . VAL A 1 18 ? 4.456 -2.108 -3.751 1.00 0.00 92 VAL A N 11
ATOM 10700 C CA . VAL A 1 18 ? 3.247 -1.384 -3.474 1.00 0.00 92 VAL A CA 11
ATOM 10701 C C . VAL A 1 18 ? 3.420 0.033 -3.963 1.00 0.00 92 VAL A C 11
ATOM 10702 O O . VAL A 1 18 ? 4.287 0.762 -3.484 1.00 0.00 92 VAL A O 11
ATOM 10715 N N . VAL A 1 19 ? 2.611 0.418 -4.896 1.00 0.00 93 VAL A N 11
ATOM 10716 C CA . VAL A 1 19 ? 2.697 1.733 -5.479 1.00 0.00 93 VAL A CA 11
ATOM 10717 C C . VAL A 1 19 ? 1.354 2.436 -5.391 1.00 0.00 93 VAL A C 11
ATOM 10718 O O . VAL A 1 19 ? 0.302 1.822 -5.616 1.00 0.00 93 VAL A O 11
ATOM 10731 N N . CYS A 1 20 ? 1.380 3.704 -5.051 1.00 0.00 94 CYS A N 11
ATOM 10732 C CA . CYS A 1 20 ? 0.166 4.476 -4.939 1.00 0.00 94 CYS A CA 11
ATOM 10733 C C . CYS A 1 20 ? 0.214 5.652 -5.893 1.00 0.00 94 CYS A C 11
ATOM 10734 O O . CYS A 1 20 ? 1.041 6.556 -5.744 1.00 0.00 94 CYS A O 11
ATOM 10741 N N . HIS A 1 21 ? -0.649 5.625 -6.885 1.00 0.00 95 HIS A N 11
ATOM 10742 C CA . HIS A 1 21 ? -0.712 6.685 -7.873 1.00 0.00 95 HIS A CA 11
ATOM 10743 C C . HIS A 1 21 ? -1.737 7.725 -7.452 1.00 0.00 95 HIS A C 11
ATOM 10744 O O . HIS A 1 21 ? -1.703 8.872 -7.901 1.00 0.00 95 HIS A O 11
ATOM 10759 N N . GLU A 1 22 ? -2.622 7.328 -6.562 1.00 0.00 96 GLU A N 11
ATOM 10760 C CA . GLU A 1 22 ? -3.683 8.194 -6.098 1.00 0.00 96 GLU A CA 11
ATOM 10761 C C . GLU A 1 22 ? -3.876 8.044 -4.611 1.00 0.00 96 GLU A C 11
ATOM 10762 O O . GLU A 1 22 ? -3.494 7.031 -4.023 1.00 0.00 96 GLU A O 11
ATOM 10774 N N . GLU A 1 23 ? -4.448 9.056 -4.006 1.00 0.00 97 GLU A N 11
ATOM 10775 C CA . GLU A 1 23 ? -4.759 9.028 -2.598 1.00 0.00 97 GLU A CA 11
ATOM 10776 C C . GLU A 1 23 ? -6.015 8.196 -2.361 1.00 0.00 97 GLU A C 11
ATOM 10777 O O . GLU A 1 23 ? -7.005 8.330 -3.090 1.00 0.00 97 GLU A O 11
ATOM 10789 N N . GLY A 1 24 ? -5.974 7.355 -1.353 1.00 0.00 98 GLY A N 11
ATOM 10790 C CA . GLY A 1 24 ? -7.093 6.486 -1.060 1.00 0.00 98 GLY A CA 11
ATOM 10791 C C . GLY A 1 24 ? -6.666 5.045 -0.891 1.00 0.00 98 GLY A C 11
ATOM 10792 O O . GLY A 1 24 ? -5.524 4.698 -1.187 1.00 0.00 98 GLY A O 11
ATOM 10796 N N . PRO A 1 25 ? -7.555 4.188 -0.389 1.00 0.00 99 PRO A N 11
ATOM 10797 C CA . PRO A 1 25 ? -7.265 2.776 -0.205 1.00 0.00 99 PRO A CA 11
ATOM 10798 C C . PRO A 1 25 ? -7.511 1.951 -1.479 1.00 0.00 99 PRO A C 11
ATOM 10799 O O . PRO A 1 25 ? -8.526 2.123 -2.164 1.00 0.00 99 PRO A O 11
ATOM 10810 N N . ILE A 1 26 ? -6.575 1.072 -1.788 1.00 0.00 100 ILE A N 11
ATOM 10811 C CA . ILE A 1 26 ? -6.676 0.187 -2.947 1.00 0.00 100 ILE A CA 11
ATOM 10812 C C . ILE A 1 26 ? -6.189 -1.216 -2.579 1.00 0.00 100 ILE A C 11
ATOM 10813 O O . ILE A 1 26 ? -5.443 -1.368 -1.625 1.00 0.00 100 ILE A O 11
ATOM 10829 N N . PRO A 1 27 ? -6.618 -2.262 -3.313 1.00 0.00 101 PRO A N 11
ATOM 10830 C CA . PRO A 1 27 ? -6.209 -3.645 -3.024 1.00 0.00 101 PRO A CA 11
ATOM 10831 C C . PRO A 1 27 ? -4.729 -3.875 -3.304 1.00 0.00 101 PRO A C 11
ATOM 10832 O O . PRO A 1 27 ? -4.053 -3.022 -3.887 1.00 0.00 101 PRO A O 11
ATOM 10843 N N . HIS A 1 28 ? -4.234 -5.026 -2.907 1.00 0.00 102 HIS A N 11
ATOM 10844 C CA . HIS A 1 28 ? -2.847 -5.361 -3.113 1.00 0.00 102 HIS A CA 11
ATOM 10845 C C . HIS A 1 28 ? -2.708 -6.110 -4.433 1.00 0.00 102 HIS A C 11
ATOM 10846 O O . HIS A 1 28 ? -3.464 -7.039 -4.694 1.00 0.00 102 HIS A O 11
ATOM 10861 N N . PRO A 1 29 ? -1.735 -5.721 -5.277 1.00 0.00 103 PRO A N 11
ATOM 10862 C CA . PRO A 1 29 ? -1.529 -6.335 -6.600 1.00 0.00 103 PRO A CA 11
ATOM 10863 C C . PRO A 1 29 ? -1.393 -7.863 -6.525 1.00 0.00 103 PRO A C 11
ATOM 10864 O O . PRO A 1 29 ? -2.057 -8.593 -7.271 1.00 0.00 103 PRO A O 11
ATOM 10875 N N . GLY A 1 30 ? -0.532 -8.331 -5.627 1.00 0.00 104 GLY A N 11
ATOM 10876 C CA . GLY A 1 30 ? -0.338 -9.763 -5.447 1.00 0.00 104 GLY A CA 11
ATOM 10877 C C . GLY A 1 30 ? -1.593 -10.480 -4.959 1.00 0.00 104 GLY A C 11
ATOM 10878 O O . GLY A 1 30 ? -2.164 -11.292 -5.681 1.00 0.00 104 GLY A O 11
ATOM 10882 N N . ASN A 1 31 ? -2.019 -10.175 -3.738 1.00 0.00 105 ASN A N 11
ATOM 10883 C CA . ASN A 1 31 ? -3.205 -10.805 -3.160 1.00 0.00 105 ASN A CA 11
ATOM 10884 C C . ASN A 1 31 ? -4.268 -9.772 -2.791 1.00 0.00 105 ASN A C 11
ATOM 10885 O O . ASN A 1 31 ? -4.061 -8.943 -1.906 1.00 0.00 105 ASN A O 11
ATOM 10896 N N . VAL A 1 32 ? -5.380 -9.799 -3.518 1.00 0.00 106 VAL A N 11
ATOM 10897 C CA . VAL A 1 32 ? -6.532 -8.913 -3.264 1.00 0.00 106 VAL A CA 11
ATOM 10898 C C . VAL A 1 32 ? -7.114 -9.090 -1.840 1.00 0.00 106 VAL A C 11
ATOM 10899 O O . VAL A 1 32 ? -7.892 -8.254 -1.365 1.00 0.00 106 VAL A O 11
ATOM 10912 N N . HIS A 1 33 ? -6.734 -10.173 -1.162 1.00 0.00 107 HIS A N 11
ATOM 10913 C CA . HIS A 1 33 ? -7.184 -10.420 0.217 1.00 0.00 107 HIS A CA 11
ATOM 10914 C C . HIS A 1 33 ? -6.592 -9.370 1.180 1.00 0.00 107 HIS A C 11
ATOM 10915 O O . HIS A 1 33 ? -6.942 -9.314 2.366 1.00 0.00 107 HIS A O 11
ATOM 10930 N N . LYS A 1 34 ? -5.727 -8.534 0.653 1.00 0.00 108 LYS A N 11
ATOM 10931 C CA . LYS A 1 34 ? -5.112 -7.478 1.413 1.00 0.00 108 LYS A CA 11
ATOM 10932 C C . LYS A 1 34 ? -5.143 -6.208 0.599 1.00 0.00 108 LYS A C 11
ATOM 10933 O O . LYS A 1 34 ? -5.225 -6.257 -0.630 1.00 0.00 108 LYS A O 11
ATOM 10952 N N . TYR A 1 35 ? -5.084 -5.085 1.264 1.00 0.00 109 TYR A N 11
ATOM 10953 C CA . TYR A 1 35 ? -5.129 -3.815 0.583 1.00 0.00 109 TYR A CA 11
ATOM 10954 C C . TYR A 1 35 ? -4.188 -2.831 1.240 1.00 0.00 109 TYR A C 11
ATOM 10955 O O . TYR A 1 35 ? -3.661 -3.092 2.311 1.00 0.00 109 TYR A O 11
ATOM 10973 N N . ILE A 1 36 ? -3.982 -1.708 0.604 1.00 0.00 110 ILE A N 11
ATOM 10974 C CA . ILE A 1 36 ? -3.103 -0.700 1.127 1.00 0.00 110 ILE A CA 11
ATOM 10975 C C . ILE A 1 36 ? -3.827 0.631 1.206 1.00 0.00 110 ILE A C 11
ATOM 10976 O O . ILE A 1 36 ? -4.620 0.970 0.323 1.00 0.00 110 ILE A O 11
ATOM 10992 N N . ILE A 1 37 ? -3.577 1.366 2.264 1.00 0.00 111 ILE A N 11
ATOM 10993 C CA . ILE A 1 37 ? -4.138 2.684 2.412 1.00 0.00 111 ILE A CA 11
ATOM 10994 C C . ILE A 1 37 ? -3.093 3.685 1.979 1.00 0.00 111 ILE A C 11
ATOM 10995 O O . ILE A 1 37 ? -2.007 3.747 2.567 1.00 0.00 111 ILE A O 11
ATOM 11011 N N . CYS A 1 38 ? -3.398 4.435 0.946 1.00 0.00 112 CYS A N 11
ATOM 11012 C CA . CYS A 1 38 ? -2.473 5.412 0.425 1.00 0.00 112 CYS A CA 11
ATOM 11013 C C . CYS A 1 38 ? -2.909 6.805 0.840 1.00 0.00 112 CYS A C 11
ATOM 11014 O O . CYS A 1 38 ? -4.034 7.217 0.572 1.00 0.00 112 CYS A O 11
ATOM 11021 N N . SER A 1 39 ? -2.032 7.521 1.498 1.00 0.00 113 SER A N 11
ATOM 11022 C CA . SER A 1 39 ? -2.346 8.862 1.939 1.00 0.00 113 SER A CA 11
ATOM 11023 C C . SER A 1 39 ? -1.188 9.799 1.659 1.00 0.00 113 SER A C 11
ATOM 11024 O O . SER A 1 39 ? -0.028 9.389 1.691 1.00 0.00 113 SER A O 11
ATOM 11032 N N . LYS A 1 40 ? -1.495 11.045 1.381 1.00 0.00 114 LYS A N 11
ATOM 11033 C CA . LYS A 1 40 ? -0.474 12.013 1.062 1.00 0.00 114 LYS A CA 11
ATOM 11034 C C . LYS A 1 40 ? -0.455 13.128 2.094 1.00 0.00 114 LYS A C 11
ATOM 11035 O O . LYS A 1 40 ? -1.401 13.901 2.209 1.00 0.00 114 LYS A O 11
ATOM 11054 N N . SER A 1 41 ? 0.614 13.186 2.849 1.00 0.00 115 SER A N 11
ATOM 11055 C CA . SER A 1 41 ? 0.801 14.206 3.850 1.00 0.00 115 SER A CA 11
ATOM 11056 C C . SER A 1 41 ? 1.677 15.319 3.297 1.00 0.00 115 SER A C 11
ATOM 11057 O O . SER A 1 41 ? 2.866 15.428 3.629 1.00 0.00 115 SER A O 11
ATOM 11065 N N . GLY A 1 42 ? 1.100 16.104 2.411 1.00 0.00 116 GLY A N 11
ATOM 11066 C CA . GLY A 1 42 ? 1.836 17.176 1.799 1.00 0.00 116 GLY A CA 11
ATOM 11067 C C . GLY A 1 42 ? 2.683 16.651 0.673 1.00 0.00 116 GLY A C 11
ATOM 11068 O O . GLY A 1 42 ? 2.193 16.437 -0.429 1.00 0.00 116 GLY A O 11
ATOM 11072 N N . SER A 1 43 ? 3.954 16.436 0.944 1.00 0.00 117 SER A N 11
ATOM 11073 C CA . SER A 1 43 ? 4.852 15.877 -0.044 1.00 0.00 117 SER A CA 11
ATOM 11074 C C . SER A 1 43 ? 5.336 14.493 0.406 1.00 0.00 117 SER A C 11
ATOM 11075 O O . SER A 1 43 ? 6.179 13.875 -0.247 1.00 0.00 117 SER A O 11
ATOM 11083 N N . LEU A 1 44 ? 4.785 14.011 1.520 1.00 0.00 118 LEU A N 11
ATOM 11084 C CA . LEU A 1 44 ? 5.184 12.726 2.082 1.00 0.00 118 LEU A CA 11
ATOM 11085 C C . LEU A 1 44 ? 4.030 11.741 2.028 1.00 0.00 118 LEU A C 11
ATOM 11086 O O . LEU A 1 44 ? 2.973 11.994 2.586 1.00 0.00 118 LEU A O 11
ATOM 11102 N N . TRP A 1 45 ? 4.232 10.630 1.361 1.00 0.00 119 TRP A N 11
ATOM 11103 C CA . TRP A 1 45 ? 3.194 9.620 1.260 1.00 0.00 119 TRP A CA 11
ATOM 11104 C C . TRP A 1 45 ? 3.265 8.613 2.405 1.00 0.00 119 TRP A C 11
ATOM 11105 O O . TRP A 1 45 ? 4.339 8.099 2.736 1.00 0.00 119 TRP A O 11
ATOM 11126 N N . TYR A 1 46 ? 2.120 8.352 3.006 1.00 0.00 120 TYR A N 11
ATOM 11127 C CA . TYR A 1 46 ? 1.996 7.343 4.042 1.00 0.00 120 TYR A CA 11
ATOM 11128 C C . TYR A 1 46 ? 1.188 6.174 3.527 1.00 0.00 120 TYR A C 11
ATOM 11129 O O . TYR A 1 46 ? 0.069 6.349 3.026 1.00 0.00 120 TYR A O 11
ATOM 11147 N N . ILE A 1 47 ? 1.752 4.997 3.640 1.00 0.00 121 ILE A N 11
ATOM 11148 C CA . ILE A 1 47 ? 1.101 3.792 3.169 1.00 0.00 121 ILE A CA 11
ATOM 11149 C C . ILE A 1 47 ? 1.016 2.731 4.264 1.00 0.00 121 ILE A C 11
ATOM 11150 O O . ILE A 1 47 ? 1.836 2.702 5.183 1.00 0.00 121 ILE A O 11
ATOM 11166 N N . THR A 1 48 ? -0.008 1.899 4.193 1.00 0.00 122 THR A N 11
ATOM 11167 C CA . THR A 1 48 ? -0.177 0.805 5.146 1.00 0.00 122 THR A CA 11
ATOM 11168 C C . THR A 1 48 ? -0.937 -0.353 4.504 1.00 0.00 122 THR A C 11
ATOM 11169 O O . THR A 1 48 ? -2.045 -0.165 4.007 1.00 0.00 122 THR A O 11
ATOM 11180 N N . VAL A 1 49 ? -0.344 -1.545 4.508 1.00 0.00 123 VAL A N 11
ATOM 11181 C CA . VAL A 1 49 ? -1.002 -2.711 3.936 1.00 0.00 123 VAL A CA 11
ATOM 11182 C C . VAL A 1 49 ? -1.768 -3.490 5.012 1.00 0.00 123 VAL A C 11
ATOM 11183 O O . VAL A 1 49 ? -1.185 -4.069 5.924 1.00 0.00 123 VAL A O 11
ATOM 11196 N N . MET A 1 50 ? -3.081 -3.468 4.902 1.00 0.00 124 MET A N 11
ATOM 11197 C CA . MET A 1 50 ? -3.957 -4.133 5.852 1.00 0.00 124 MET A CA 11
ATOM 11198 C C . MET A 1 50 ? -4.690 -5.289 5.180 1.00 0.00 124 MET A C 11
ATOM 11199 O O . MET A 1 50 ? -5.034 -5.210 4.005 1.00 0.00 124 MET A O 11
ATOM 11213 N N . PRO A 1 51 ? -4.918 -6.385 5.907 1.00 0.00 125 PRO A N 11
ATOM 11214 C CA . PRO A 1 51 ? -5.632 -7.538 5.382 1.00 0.00 125 PRO A CA 11
ATOM 11215 C C . PRO A 1 51 ? -7.149 -7.431 5.575 1.00 0.00 125 PRO A C 11
ATOM 11216 O O . PRO A 1 51 ? -7.621 -6.887 6.575 1.00 0.00 125 PRO A O 11
ATOM 11227 N N . CYS A 1 52 ? -7.901 -7.938 4.613 1.00 0.00 126 CYS A N 11
ATOM 11228 C CA . CYS A 1 52 ? -9.351 -7.973 4.720 1.00 0.00 126 CYS A CA 11
ATOM 11229 C C . CYS A 1 52 ? -9.785 -9.187 5.521 1.00 0.00 126 CYS A C 11
ATOM 11230 O O . CYS A 1 52 ? -8.962 -10.060 5.849 1.00 0.00 126 CYS A O 11
ATOM 11237 N N . SER A 1 53 ? -11.067 -9.251 5.837 1.00 0.00 127 SER A N 11
ATOM 11238 C CA . SER A 1 53 ? -11.622 -10.379 6.550 1.00 0.00 127 SER A CA 11
ATOM 11239 C C . SER A 1 53 ? -11.431 -11.649 5.721 1.00 0.00 127 SER A C 11
ATOM 11240 O O . SER A 1 53 ? -11.341 -11.592 4.486 1.00 0.00 127 SER A O 11
ATOM 11248 N N . ILE A 1 54 ? -11.334 -12.773 6.384 1.00 0.00 128 ILE A N 11
ATOM 11249 C CA . ILE A 1 54 ? -11.159 -14.035 5.706 1.00 0.00 128 ILE A CA 11
ATOM 11250 C C . ILE A 1 54 ? -12.386 -14.341 4.852 1.00 0.00 128 ILE A C 11
ATOM 11251 O O . ILE A 1 54 ? -13.517 -14.342 5.345 1.00 0.00 128 ILE A O 11
ATOM 11267 N N . GLY A 1 55 ? -12.154 -14.572 3.579 1.00 0.00 129 GLY A N 11
ATOM 11268 C CA . GLY A 1 55 ? -13.237 -14.815 2.661 1.00 0.00 129 GLY A CA 11
ATOM 11269 C C . GLY A 1 55 ? -13.600 -13.583 1.855 1.00 0.00 129 GLY A C 11
ATOM 11270 O O . GLY A 1 55 ? -14.342 -13.676 0.878 1.00 0.00 129 GLY A O 11
ATOM 11274 N N . THR A 1 56 ? -13.095 -12.420 2.262 1.00 0.00 130 THR A N 11
ATOM 11275 C CA . THR A 1 56 ? -13.388 -11.191 1.545 1.00 0.00 130 THR A CA 11
ATOM 11276 C C . THR A 1 56 ? -12.145 -10.633 0.840 1.00 0.00 130 THR A C 11
ATOM 11277 O O . THR A 1 56 ? -11.015 -10.807 1.305 1.00 0.00 130 THR A O 11
ATOM 11288 N N . LYS A 1 57 ? -12.379 -9.958 -0.270 1.00 0.00 131 LYS A N 11
ATOM 11289 C CA . LYS A 1 57 ? -11.340 -9.333 -1.067 1.00 0.00 131 LYS A CA 11
ATOM 11290 C C . LYS A 1 57 ? -11.631 -7.836 -1.164 1.00 0.00 131 LYS A C 11
ATOM 11291 O O . LYS A 1 57 ? -12.795 -7.435 -1.212 1.00 0.00 131 LYS A O 11
ATOM 11310 N N . PHE A 1 58 ? -10.602 -7.015 -1.177 1.00 0.00 132 PHE A N 11
ATOM 11311 C CA . PHE A 1 58 ? -10.801 -5.569 -1.213 1.00 0.00 132 PHE A CA 11
ATOM 11312 C C . PHE A 1 58 ? -11.052 -5.063 -2.632 1.00 0.00 132 PHE A C 11
ATOM 11313 O O . PHE A 1 58 ? -10.382 -5.468 -3.580 1.00 0.00 132 PHE A O 11
ATOM 11330 N N . ASP A 1 59 ? -12.025 -4.180 -2.767 1.00 0.00 133 ASP A N 11
ATOM 11331 C CA . ASP A 1 59 ? -12.339 -3.569 -4.052 1.00 0.00 133 ASP A CA 11
ATOM 11332 C C . ASP A 1 59 ? -11.833 -2.130 -4.077 1.00 0.00 133 ASP A C 11
ATOM 11333 O O . ASP A 1 59 ? -12.100 -1.359 -3.156 1.00 0.00 133 ASP A O 11
ATOM 11342 N N . PRO A 1 60 ? -11.098 -1.756 -5.137 1.00 0.00 134 PRO A N 11
ATOM 11343 C CA . PRO A 1 60 ? -10.477 -0.425 -5.254 1.00 0.00 134 PRO A CA 11
ATOM 11344 C C . PRO A 1 60 ? -11.477 0.729 -5.340 1.00 0.00 134 PRO A C 11
ATOM 11345 O O . PRO A 1 60 ? -11.288 1.763 -4.707 1.00 0.00 134 PRO A O 11
ATOM 11356 N N . ILE A 1 61 ? -12.527 0.551 -6.120 1.00 0.00 135 ILE A N 11
ATOM 11357 C CA . ILE A 1 61 ? -13.487 1.621 -6.341 1.00 0.00 135 ILE A CA 11
ATOM 11358 C C . ILE A 1 61 ? -14.439 1.789 -5.155 1.00 0.00 135 ILE A C 11
ATOM 11359 O O . ILE A 1 61 ? -14.609 2.898 -4.648 1.00 0.00 135 ILE A O 11
ATOM 11375 N N . SER A 1 62 ? -15.048 0.701 -4.708 1.00 0.00 136 SER A N 11
ATOM 11376 C CA . SER A 1 62 ? -15.988 0.769 -3.595 1.00 0.00 136 SER A CA 11
ATOM 11377 C C . SER A 1 62 ? -15.267 1.056 -2.281 1.00 0.00 136 SER A C 11
ATOM 11378 O O . SER A 1 62 ? -15.854 1.626 -1.352 1.00 0.00 136 SER A O 11
ATOM 11386 N N . ARG A 1 63 ? -14.011 0.604 -2.195 1.00 0.00 137 ARG A N 11
ATOM 11387 C CA . ARG A 1 63 ? -13.146 0.879 -1.047 1.00 0.00 137 ARG A CA 11
ATOM 11388 C C . ARG A 1 63 ? -13.588 0.112 0.189 1.00 0.00 137 ARG A C 11
ATOM 11389 O O . ARG A 1 63 ? -13.701 0.675 1.281 1.00 0.00 137 ARG A O 11
ATOM 11410 N N . ASN A 1 64 ? -13.817 -1.174 0.024 1.00 0.00 138 ASN A N 11
ATOM 11411 C CA . ASN A 1 64 ? -14.202 -2.034 1.125 1.00 0.00 138 ASN A CA 11
ATOM 11412 C C . ASN A 1 64 ? -13.932 -3.476 0.742 1.00 0.00 138 ASN A C 11
ATOM 11413 O O . ASN A 1 64 ? -13.512 -3.748 -0.386 1.00 0.00 138 ASN A O 11
ATOM 11424 N N . CYS A 1 65 ? -14.160 -4.391 1.655 1.00 0.00 139 CYS A N 11
ATOM 11425 C CA . CYS A 1 65 ? -13.904 -5.787 1.373 1.00 0.00 139 CYS A CA 11
ATOM 11426 C C . CYS A 1 65 ? -15.214 -6.504 1.059 1.00 0.00 139 CYS A C 11
ATOM 11427 O O . CYS A 1 65 ? -16.159 -6.472 1.849 1.00 0.00 139 CYS A O 11
ATOM 11434 N N . VAL A 1 66 ? -15.263 -7.141 -0.091 1.00 0.00 140 VAL A N 11
ATOM 11435 C CA . VAL A 1 66 ? -16.446 -7.859 -0.526 1.00 0.00 140 VAL A CA 11
ATOM 11436 C C . VAL A 1 66 ? -16.168 -9.349 -0.535 1.00 0.00 140 VAL A C 11
ATOM 11437 O O . VAL A 1 66 ? -15.019 -9.757 -0.561 1.00 0.00 140 VAL A O 11
ATOM 11450 N N . LEU A 1 67 ? -17.209 -10.150 -0.508 1.00 0.00 141 LEU A N 11
ATOM 11451 C CA . LEU A 1 67 ? -17.044 -11.594 -0.493 1.00 0.00 141 LEU A CA 11
ATOM 11452 C C . LEU A 1 67 ? -16.369 -12.087 -1.761 1.00 0.00 141 LEU A C 11
ATOM 11453 O O . LEU A 1 67 ? -16.738 -11.697 -2.873 1.00 0.00 141 LEU A O 11
ATOM 11469 N N . ASP A 1 68 ? -15.383 -12.937 -1.590 1.00 0.00 142 ASP A N 11
ATOM 11470 C CA . ASP A 1 68 ? -14.694 -13.522 -2.714 1.00 0.00 142 ASP A CA 11
ATOM 11471 C C . ASP A 1 68 ? -15.273 -14.881 -2.978 1.00 0.00 142 ASP A C 11
ATOM 11472 O O . ASP A 1 68 ? -14.855 -15.883 -2.390 1.00 0.00 142 ASP A O 11
ATOM 11481 N N . ASN A 1 69 ? -16.263 -14.910 -3.826 1.00 0.00 143 ASN A N 11
ATOM 11482 C CA . ASN A 1 69 ? -16.963 -16.128 -4.138 1.00 0.00 143 ASN A CA 11
ATOM 11483 C C . ASN A 1 69 ? -16.789 -16.449 -5.601 1.00 0.00 143 ASN A C 11
ATOM 11484 O O . ASN A 1 69 ? -17.445 -15.789 -6.434 1.00 0.00 143 ASN A O 11
ATOM 11496 N N . GLY A 1 1 ? 15.823 5.415 1.806 1.00 0.00 75 GLY A N 12
ATOM 11497 C CA . GLY A 1 1 ? 14.811 4.359 2.026 1.00 0.00 75 GLY A CA 12
ATOM 11498 C C . GLY A 1 1 ? 13.501 4.684 1.347 1.00 0.00 75 GLY A C 12
ATOM 11499 O O . GLY A 1 1 ? 13.363 5.761 0.760 1.00 0.00 75 GLY A O 12
ATOM 11505 N N . PRO A 1 2 ? 12.517 3.767 1.394 1.00 0.00 76 PRO A N 12
ATOM 11506 C CA . PRO A 1 2 ? 11.199 3.978 0.781 1.00 0.00 76 PRO A CA 12
ATOM 11507 C C . PRO A 1 2 ? 10.495 5.219 1.332 1.00 0.00 76 PRO A C 12
ATOM 11508 O O . PRO A 1 2 ? 10.384 5.398 2.545 1.00 0.00 76 PRO A O 12
ATOM 11519 N N . LEU A 1 3 ? 10.020 6.067 0.434 1.00 0.00 77 LEU A N 12
ATOM 11520 C CA . LEU A 1 3 ? 9.345 7.297 0.823 1.00 0.00 77 LEU A CA 12
ATOM 11521 C C . LEU A 1 3 ? 7.836 7.109 0.822 1.00 0.00 77 LEU A C 12
ATOM 11522 O O . LEU A 1 3 ? 7.092 8.049 1.072 1.00 0.00 77 LEU A O 12
ATOM 11538 N N . GLY A 1 4 ? 7.392 5.900 0.521 1.00 0.00 78 GLY A N 12
ATOM 11539 C CA . GLY A 1 4 ? 5.968 5.629 0.476 1.00 0.00 78 GLY A CA 12
ATOM 11540 C C . GLY A 1 4 ? 5.456 5.597 -0.946 1.00 0.00 78 GLY A C 12
ATOM 11541 O O . GLY A 1 4 ? 4.332 5.185 -1.205 1.00 0.00 78 GLY A O 12
ATOM 11545 N N . SER A 1 5 ? 6.300 6.032 -1.866 1.00 0.00 79 SER A N 12
ATOM 11546 C CA . SER A 1 5 ? 5.965 6.066 -3.276 1.00 0.00 79 SER A CA 12
ATOM 11547 C C . SER A 1 5 ? 6.011 4.657 -3.878 1.00 0.00 79 SER A C 12
ATOM 11548 O O . SER A 1 5 ? 5.247 4.330 -4.792 1.00 0.00 79 SER A O 12
ATOM 11556 N N . ASP A 1 6 ? 6.913 3.837 -3.350 1.00 0.00 80 ASP A N 12
ATOM 11557 C CA . ASP A 1 6 ? 7.104 2.465 -3.807 1.00 0.00 80 ASP A CA 12
ATOM 11558 C C . ASP A 1 6 ? 7.630 1.616 -2.661 1.00 0.00 80 ASP A C 12
ATOM 11559 O O . ASP A 1 6 ? 8.820 1.661 -2.335 1.00 0.00 80 ASP A O 12
ATOM 11568 N N . LEU A 1 7 ? 6.748 0.888 -2.018 1.00 0.00 81 LEU A N 12
ATOM 11569 C CA . LEU A 1 7 ? 7.148 0.033 -0.912 1.00 0.00 81 LEU A CA 12
ATOM 11570 C C . LEU A 1 7 ? 7.007 -1.425 -1.286 1.00 0.00 81 LEU A C 12
ATOM 11571 O O . LEU A 1 7 ? 6.017 -1.824 -1.879 1.00 0.00 81 LEU A O 12
ATOM 11587 N N . ILE A 1 8 ? 7.998 -2.211 -0.948 1.00 0.00 82 ILE A N 12
ATOM 11588 C CA . ILE A 1 8 ? 7.961 -3.622 -1.243 1.00 0.00 82 ILE A CA 12
ATOM 11589 C C . ILE A 1 8 ? 7.556 -4.394 0.003 1.00 0.00 82 ILE A C 12
ATOM 11590 O O . ILE A 1 8 ? 7.895 -4.001 1.120 1.00 0.00 82 ILE A O 12
ATOM 11606 N N . VAL A 1 9 ? 6.830 -5.479 -0.185 1.00 0.00 83 VAL A N 12
ATOM 11607 C CA . VAL A 1 9 ? 6.373 -6.306 0.920 1.00 0.00 83 VAL A CA 12
ATOM 11608 C C . VAL A 1 9 ? 6.457 -7.773 0.525 1.00 0.00 83 VAL A C 12
ATOM 11609 O O . VAL A 1 9 ? 6.692 -8.089 -0.639 1.00 0.00 83 VAL A O 12
ATOM 11622 N N . HIS A 1 10 ? 6.255 -8.655 1.480 1.00 0.00 84 HIS A N 12
ATOM 11623 C CA . HIS A 1 10 ? 6.332 -10.084 1.214 1.00 0.00 84 HIS A CA 12
ATOM 11624 C C . HIS A 1 10 ? 4.985 -10.770 1.382 1.00 0.00 84 HIS A C 12
ATOM 11625 O O . HIS A 1 10 ? 4.456 -10.848 2.484 1.00 0.00 84 HIS A O 12
ATOM 11640 N N . GLU A 1 11 ? 4.439 -11.260 0.285 1.00 0.00 85 GLU A N 12
ATOM 11641 C CA . GLU A 1 11 ? 3.200 -12.041 0.321 1.00 0.00 85 GLU A CA 12
ATOM 11642 C C . GLU A 1 11 ? 3.518 -13.474 -0.063 1.00 0.00 85 GLU A C 12
ATOM 11643 O O . GLU A 1 11 ? 3.897 -13.750 -1.203 1.00 0.00 85 GLU A O 12
ATOM 11655 N N . GLY A 1 12 ? 3.400 -14.382 0.896 1.00 0.00 86 GLY A N 12
ATOM 11656 C CA . GLY A 1 12 ? 3.752 -15.769 0.647 1.00 0.00 86 GLY A CA 12
ATOM 11657 C C . GLY A 1 12 ? 5.254 -15.927 0.530 1.00 0.00 86 GLY A C 12
ATOM 11658 O O . GLY A 1 12 ? 5.763 -16.964 0.092 1.00 0.00 86 GLY A O 12
ATOM 11662 N N . GLY A 1 13 ? 5.958 -14.886 0.936 1.00 0.00 87 GLY A N 12
ATOM 11663 C CA . GLY A 1 13 ? 7.392 -14.868 0.852 1.00 0.00 87 GLY A CA 12
ATOM 11664 C C . GLY A 1 13 ? 7.878 -14.092 -0.356 1.00 0.00 87 GLY A C 12
ATOM 11665 O O . GLY A 1 13 ? 9.032 -13.663 -0.401 1.00 0.00 87 GLY A O 12
ATOM 11669 N N . LYS A 1 14 ? 6.987 -13.869 -1.315 1.00 0.00 88 LYS A N 12
ATOM 11670 C CA . LYS A 1 14 ? 7.341 -13.177 -2.550 1.00 0.00 88 LYS A CA 12
ATOM 11671 C C . LYS A 1 14 ? 7.203 -11.678 -2.382 1.00 0.00 88 LYS A C 12
ATOM 11672 O O . LYS A 1 14 ? 6.297 -11.203 -1.698 1.00 0.00 88 LYS A O 12
ATOM 11691 N N . THR A 1 15 ? 8.099 -10.937 -2.993 1.00 0.00 89 THR A N 12
ATOM 11692 C CA . THR A 1 15 ? 8.089 -9.506 -2.896 1.00 0.00 89 THR A CA 12
ATOM 11693 C C . THR A 1 15 ? 7.170 -8.858 -3.922 1.00 0.00 89 THR A C 12
ATOM 11694 O O . THR A 1 15 ? 7.214 -9.176 -5.111 1.00 0.00 89 THR A O 12
ATOM 11705 N N . TYR A 1 16 ? 6.331 -7.960 -3.448 1.00 0.00 90 TYR A N 12
ATOM 11706 C CA . TYR A 1 16 ? 5.440 -7.205 -4.303 1.00 0.00 90 TYR A CA 12
ATOM 11707 C C . TYR A 1 16 ? 5.578 -5.729 -4.012 1.00 0.00 90 TYR A C 12
ATOM 11708 O O . TYR A 1 16 ? 5.676 -5.332 -2.849 1.00 0.00 90 TYR A O 12
ATOM 11726 N N . HIS A 1 17 ? 5.584 -4.921 -5.052 1.00 0.00 91 HIS A N 12
ATOM 11727 C CA . HIS A 1 17 ? 5.716 -3.482 -4.893 1.00 0.00 91 HIS A CA 12
ATOM 11728 C C . HIS A 1 17 ? 4.352 -2.834 -4.720 1.00 0.00 91 HIS A C 12
ATOM 11729 O O . HIS A 1 17 ? 3.365 -3.262 -5.330 1.00 0.00 91 HIS A O 12
ATOM 11744 N N . VAL A 1 18 ? 4.297 -1.820 -3.890 1.00 0.00 92 VAL A N 12
ATOM 11745 C CA . VAL A 1 18 ? 3.086 -1.070 -3.655 1.00 0.00 92 VAL A CA 12
ATOM 11746 C C . VAL A 1 18 ? 3.297 0.361 -4.099 1.00 0.00 92 VAL A C 12
ATOM 11747 O O . VAL A 1 18 ? 4.218 1.034 -3.628 1.00 0.00 92 VAL A O 12
ATOM 11760 N N . VAL A 1 19 ? 2.462 0.813 -5.000 1.00 0.00 93 VAL A N 12
ATOM 11761 C CA . VAL A 1 19 ? 2.560 2.153 -5.535 1.00 0.00 93 VAL A CA 12
ATOM 11762 C C . VAL A 1 19 ? 1.236 2.871 -5.359 1.00 0.00 93 VAL A C 12
ATOM 11763 O O . VAL A 1 19 ? 0.179 2.332 -5.706 1.00 0.00 93 VAL A O 12
ATOM 11776 N N . CYS A 1 20 ? 1.282 4.078 -4.835 1.00 0.00 94 CYS A N 12
ATOM 11777 C CA . CYS A 1 20 ? 0.079 4.846 -4.623 1.00 0.00 94 CYS A CA 12
ATOM 11778 C C . CYS A 1 20 ? -0.028 5.932 -5.667 1.00 0.00 94 CYS A C 12
ATOM 11779 O O . CYS A 1 20 ? 0.789 6.852 -5.716 1.00 0.00 94 CYS A O 12
ATOM 11786 N N . HIS A 1 21 ? -1.031 5.814 -6.505 1.00 0.00 95 HIS A N 12
ATOM 11787 C CA . HIS A 1 21 ? -1.240 6.751 -7.595 1.00 0.00 95 HIS A CA 12
ATOM 11788 C C . HIS A 1 21 ? -1.999 7.963 -7.102 1.00 0.00 95 HIS A C 12
ATOM 11789 O O . HIS A 1 21 ? -1.915 9.042 -7.686 1.00 0.00 95 HIS A O 12
ATOM 11804 N N . GLU A 1 22 ? -2.729 7.779 -6.018 1.00 0.00 96 GLU A N 12
ATOM 11805 C CA . GLU A 1 22 ? -3.531 8.832 -5.430 1.00 0.00 96 GLU A CA 12
ATOM 11806 C C . GLU A 1 22 ? -3.851 8.477 -3.990 1.00 0.00 96 GLU A C 12
ATOM 11807 O O . GLU A 1 22 ? -3.480 7.398 -3.520 1.00 0.00 96 GLU A O 12
ATOM 11819 N N . GLU A 1 23 ? -4.521 9.373 -3.290 1.00 0.00 97 GLU A N 12
ATOM 11820 C CA . GLU A 1 23 ? -4.907 9.114 -1.918 1.00 0.00 97 GLU A CA 12
ATOM 11821 C C . GLU A 1 23 ? -6.150 8.237 -1.878 1.00 0.00 97 GLU A C 12
ATOM 11822 O O . GLU A 1 23 ? -7.057 8.382 -2.708 1.00 0.00 97 GLU A O 12
ATOM 11834 N N . GLY A 1 24 ? -6.193 7.344 -0.919 1.00 0.00 98 GLY A N 12
ATOM 11835 C CA . GLY A 1 24 ? -7.308 6.437 -0.807 1.00 0.00 98 GLY A CA 12
ATOM 11836 C C . GLY A 1 24 ? -6.869 5.003 -0.653 1.00 0.00 98 GLY A C 12
ATOM 11837 O O . GLY A 1 24 ? -5.693 4.691 -0.831 1.00 0.00 98 GLY A O 12
ATOM 11841 N N . PRO A 1 25 ? -7.790 4.110 -0.293 1.00 0.00 99 PRO A N 12
ATOM 11842 C CA . PRO A 1 25 ? -7.497 2.701 -0.124 1.00 0.00 99 PRO A CA 12
ATOM 11843 C C . PRO A 1 25 ? -7.677 1.894 -1.416 1.00 0.00 99 PRO A C 12
ATOM 11844 O O . PRO A 1 25 ? -8.683 2.026 -2.117 1.00 0.00 99 PRO A O 12
ATOM 11855 N N . ILE A 1 26 ? -6.697 1.064 -1.713 1.00 0.00 100 ILE A N 12
ATOM 11856 C CA . ILE A 1 26 ? -6.730 0.191 -2.880 1.00 0.00 100 ILE A CA 12
ATOM 11857 C C . ILE A 1 26 ? -6.203 -1.188 -2.498 1.00 0.00 100 ILE A C 12
ATOM 11858 O O . ILE A 1 26 ? -5.484 -1.310 -1.518 1.00 0.00 100 ILE A O 12
ATOM 11874 N N . PRO A 1 27 ? -6.560 -2.247 -3.246 1.00 0.00 101 PRO A N 12
ATOM 11875 C CA . PRO A 1 27 ? -6.132 -3.614 -2.923 1.00 0.00 101 PRO A CA 12
ATOM 11876 C C . PRO A 1 27 ? -4.644 -3.813 -3.130 1.00 0.00 101 PRO A C 12
ATOM 11877 O O . PRO A 1 27 ? -3.955 -2.955 -3.688 1.00 0.00 101 PRO A O 12
ATOM 11888 N N . HIS A 1 28 ? -4.149 -4.943 -2.697 1.00 0.00 102 HIS A N 12
ATOM 11889 C CA . HIS A 1 28 ? -2.763 -5.260 -2.853 1.00 0.00 102 HIS A CA 12
ATOM 11890 C C . HIS A 1 28 ? -2.579 -5.988 -4.177 1.00 0.00 102 HIS A C 12
ATOM 11891 O O . HIS A 1 28 ? -3.231 -6.997 -4.419 1.00 0.00 102 HIS A O 12
ATOM 11906 N N . PRO A 1 29 ? -1.664 -5.504 -5.035 1.00 0.00 103 PRO A N 12
ATOM 11907 C CA . PRO A 1 29 ? -1.480 -6.038 -6.397 1.00 0.00 103 PRO A CA 12
ATOM 11908 C C . PRO A 1 29 ? -1.231 -7.543 -6.422 1.00 0.00 103 PRO A C 12
ATOM 11909 O O . PRO A 1 29 ? -1.812 -8.263 -7.225 1.00 0.00 103 PRO A O 12
ATOM 11920 N N . GLY A 1 30 ? -0.389 -8.013 -5.525 1.00 0.00 104 GLY A N 12
ATOM 11921 C CA . GLY A 1 30 ? -0.071 -9.419 -5.500 1.00 0.00 104 GLY A CA 12
ATOM 11922 C C . GLY A 1 30 ? -0.885 -10.207 -4.498 1.00 0.00 104 GLY A C 12
ATOM 11923 O O . GLY A 1 30 ? -0.642 -11.397 -4.310 1.00 0.00 104 GLY A O 12
ATOM 11927 N N . ASN A 1 31 ? -1.844 -9.561 -3.834 1.00 0.00 105 ASN A N 12
ATOM 11928 C CA . ASN A 1 31 ? -2.654 -10.253 -2.853 1.00 0.00 105 ASN A CA 12
ATOM 11929 C C . ASN A 1 31 ? -3.910 -9.460 -2.519 1.00 0.00 105 ASN A C 12
ATOM 11930 O O . ASN A 1 31 ? -3.905 -8.644 -1.604 1.00 0.00 105 ASN A O 12
ATOM 11941 N N . VAL A 1 32 ? -4.966 -9.670 -3.302 1.00 0.00 106 VAL A N 12
ATOM 11942 C CA . VAL A 1 32 ? -6.266 -9.005 -3.080 1.00 0.00 106 VAL A CA 12
ATOM 11943 C C . VAL A 1 32 ? -6.839 -9.212 -1.662 1.00 0.00 106 VAL A C 12
ATOM 11944 O O . VAL A 1 32 ? -7.792 -8.539 -1.276 1.00 0.00 106 VAL A O 12
ATOM 11957 N N . HIS A 1 33 ? -6.261 -10.135 -0.890 1.00 0.00 107 HIS A N 12
ATOM 11958 C CA . HIS A 1 33 ? -6.702 -10.354 0.492 1.00 0.00 107 HIS A CA 12
ATOM 11959 C C . HIS A 1 33 ? -6.150 -9.243 1.410 1.00 0.00 107 HIS A C 12
ATOM 11960 O O . HIS A 1 33 ? -6.407 -9.219 2.617 1.00 0.00 107 HIS A O 12
ATOM 11975 N N . LYS A 1 34 ? -5.417 -8.325 0.819 1.00 0.00 108 LYS A N 12
ATOM 11976 C CA . LYS A 1 34 ? -4.853 -7.200 1.536 1.00 0.00 108 LYS A CA 12
ATOM 11977 C C . LYS A 1 34 ? -5.095 -5.929 0.755 1.00 0.00 108 LYS A C 12
ATOM 11978 O O . LYS A 1 34 ? -5.290 -5.972 -0.458 1.00 0.00 108 LYS A O 12
ATOM 11997 N N . TYR A 1 35 ? -5.093 -4.808 1.443 1.00 0.00 109 TYR A N 12
ATOM 11998 C CA . TYR A 1 35 ? -5.239 -3.530 0.790 1.00 0.00 109 TYR A CA 12
ATOM 11999 C C . TYR A 1 35 ? -4.350 -2.500 1.456 1.00 0.00 109 TYR A C 12
ATOM 12000 O O . TYR A 1 35 ? -3.892 -2.699 2.574 1.00 0.00 109 TYR A O 12
ATOM 12018 N N . ILE A 1 36 ? -4.105 -1.411 0.779 1.00 0.00 110 ILE A N 12
ATOM 12019 C CA . ILE A 1 36 ? -3.245 -0.384 1.302 1.00 0.00 110 ILE A CA 12
ATOM 12020 C C . ILE A 1 36 ? -3.981 0.938 1.339 1.00 0.00 110 ILE A C 12
ATOM 12021 O O . ILE A 1 36 ? -4.751 1.257 0.432 1.00 0.00 110 ILE A O 12
ATOM 12037 N N . ILE A 1 37 ? -3.770 1.690 2.396 1.00 0.00 111 ILE A N 12
ATOM 12038 C CA . ILE A 1 37 ? -4.351 3.006 2.510 1.00 0.00 111 ILE A CA 12
ATOM 12039 C C . ILE A 1 37 ? -3.300 4.016 2.130 1.00 0.00 111 ILE A C 12
ATOM 12040 O O . ILE A 1 37 ? -2.240 4.083 2.763 1.00 0.00 111 ILE A O 12
ATOM 12056 N N . CYS A 1 38 ? -3.563 4.775 1.101 1.00 0.00 112 CYS A N 12
ATOM 12057 C CA . CYS A 1 38 ? -2.608 5.745 0.627 1.00 0.00 112 CYS A CA 12
ATOM 12058 C C . CYS A 1 38 ? -2.969 7.132 1.119 1.00 0.00 112 CYS A C 12
ATOM 12059 O O . CYS A 1 38 ? -4.076 7.616 0.881 1.00 0.00 112 CYS A O 12
ATOM 12066 N N . SER A 1 39 ? -2.044 7.762 1.810 1.00 0.00 113 SER A N 12
ATOM 12067 C CA . SER A 1 39 ? -2.251 9.093 2.325 1.00 0.00 113 SER A CA 12
ATOM 12068 C C . SER A 1 39 ? -1.062 9.973 1.962 1.00 0.00 113 SER A C 12
ATOM 12069 O O . SER A 1 39 ? 0.088 9.530 2.014 1.00 0.00 113 SER A O 12
ATOM 12077 N N . LYS A 1 40 ? -1.333 11.206 1.591 1.00 0.00 114 LYS A N 12
ATOM 12078 C CA . LYS A 1 40 ? -0.285 12.123 1.197 1.00 0.00 114 LYS A CA 12
ATOM 12079 C C . LYS A 1 40 ? -0.177 13.266 2.189 1.00 0.00 114 LYS A C 12
ATOM 12080 O O . LYS A 1 40 ? -1.095 14.079 2.324 1.00 0.00 114 LYS A O 12
ATOM 12099 N N . SER A 1 41 ? 0.935 13.318 2.892 1.00 0.00 115 SER A N 12
ATOM 12100 C CA . SER A 1 41 ? 1.184 14.361 3.855 1.00 0.00 115 SER A CA 12
ATOM 12101 C C . SER A 1 41 ? 2.104 15.415 3.254 1.00 0.00 115 SER A C 12
ATOM 12102 O O . SER A 1 41 ? 3.323 15.389 3.447 1.00 0.00 115 SER A O 12
ATOM 12110 N N . GLY A 1 42 ? 1.514 16.293 2.472 1.00 0.00 116 GLY A N 12
ATOM 12111 C CA . GLY A 1 42 ? 2.270 17.345 1.838 1.00 0.00 116 GLY A CA 12
ATOM 12112 C C . GLY A 1 42 ? 3.065 16.821 0.663 1.00 0.00 116 GLY A C 12
ATOM 12113 O O . GLY A 1 42 ? 2.521 16.620 -0.420 1.00 0.00 116 GLY A O 12
ATOM 12117 N N . SER A 1 43 ? 4.345 16.577 0.876 1.00 0.00 117 SER A N 12
ATOM 12118 C CA . SER A 1 43 ? 5.211 16.083 -0.180 1.00 0.00 117 SER A CA 12
ATOM 12119 C C . SER A 1 43 ? 5.660 14.657 0.118 1.00 0.00 117 SER A C 12
ATOM 12120 O O . SER A 1 43 ? 6.452 14.078 -0.625 1.00 0.00 117 SER A O 12
ATOM 12128 N N . LEU A 1 44 ? 5.135 14.091 1.190 1.00 0.00 118 LEU A N 12
ATOM 12129 C CA . LEU A 1 44 ? 5.521 12.773 1.620 1.00 0.00 118 LEU A CA 12
ATOM 12130 C C . LEU A 1 44 ? 4.319 11.847 1.703 1.00 0.00 118 LEU A C 12
ATOM 12131 O O . LEU A 1 44 ? 3.280 12.214 2.244 1.00 0.00 118 LEU A O 12
ATOM 12147 N N . TRP A 1 45 ? 4.458 10.655 1.159 1.00 0.00 119 TRP A N 12
ATOM 12148 C CA . TRP A 1 45 ? 3.383 9.680 1.184 1.00 0.00 119 TRP A CA 12
ATOM 12149 C C . TRP A 1 45 ? 3.540 8.709 2.341 1.00 0.00 119 TRP A C 12
ATOM 12150 O O . TRP A 1 45 ? 4.626 8.187 2.589 1.00 0.00 119 TRP A O 12
ATOM 12171 N N . TYR A 1 46 ? 2.458 8.483 3.047 1.00 0.00 120 TYR A N 12
ATOM 12172 C CA . TYR A 1 46 ? 2.432 7.523 4.125 1.00 0.00 120 TYR A CA 12
ATOM 12173 C C . TYR A 1 46 ? 1.384 6.478 3.839 1.00 0.00 120 TYR A C 12
ATOM 12174 O O . TYR A 1 46 ? 0.206 6.796 3.645 1.00 0.00 120 TYR A O 12
ATOM 12192 N N . ILE A 1 47 ? 1.802 5.241 3.802 1.00 0.00 121 ILE A N 12
ATOM 12193 C CA . ILE A 1 47 ? 0.911 4.163 3.439 1.00 0.00 121 ILE A CA 12
ATOM 12194 C C . ILE A 1 47 ? 0.826 3.109 4.528 1.00 0.00 121 ILE A C 12
ATOM 12195 O O . ILE A 1 47 ? 1.731 2.971 5.355 1.00 0.00 121 ILE A O 12
ATOM 12211 N N . THR A 1 48 ? -0.264 2.381 4.530 1.00 0.00 122 THR A N 12
ATOM 12212 C CA . THR A 1 48 ? -0.467 1.317 5.488 1.00 0.00 122 THR A CA 12
ATOM 12213 C C . THR A 1 48 ? -1.142 0.130 4.811 1.00 0.00 122 THR A C 12
ATOM 12214 O O . THR A 1 48 ? -2.218 0.274 4.233 1.00 0.00 122 THR A O 12
ATOM 12225 N N . VAL A 1 49 ? -0.515 -1.038 4.875 1.00 0.00 123 VAL A N 12
ATOM 12226 C CA . VAL A 1 49 ? -1.078 -2.224 4.255 1.00 0.00 123 VAL A CA 12
ATOM 12227 C C . VAL A 1 49 ? -1.863 -3.053 5.277 1.00 0.00 123 VAL A C 12
ATOM 12228 O O . VAL A 1 49 ? -1.294 -3.711 6.148 1.00 0.00 123 VAL A O 12
ATOM 12241 N N . MET A 1 50 ? -3.171 -2.984 5.177 1.00 0.00 124 MET A N 12
ATOM 12242 C CA . MET A 1 50 ? -4.050 -3.693 6.087 1.00 0.00 124 MET A CA 12
ATOM 12243 C C . MET A 1 50 ? -4.677 -4.888 5.385 1.00 0.00 124 MET A C 12
ATOM 12244 O O . MET A 1 50 ? -5.045 -4.803 4.217 1.00 0.00 124 MET A O 12
ATOM 12258 N N . PRO A 1 51 ? -4.789 -6.021 6.073 1.00 0.00 125 PRO A N 12
ATOM 12259 C CA . PRO A 1 51 ? -5.397 -7.209 5.510 1.00 0.00 125 PRO A CA 12
ATOM 12260 C C . PRO A 1 51 ? -6.918 -7.210 5.661 1.00 0.00 125 PRO A C 12
ATOM 12261 O O . PRO A 1 51 ? -7.455 -6.713 6.658 1.00 0.00 125 PRO A O 12
ATOM 12272 N N . CYS A 1 52 ? -7.603 -7.749 4.669 1.00 0.00 126 CYS A N 12
ATOM 12273 C CA . CYS A 1 52 ? -9.058 -7.868 4.726 1.00 0.00 126 CYS A CA 12
ATOM 12274 C C . CYS A 1 52 ? -9.443 -9.074 5.555 1.00 0.00 126 CYS A C 12
ATOM 12275 O O . CYS A 1 52 ? -8.605 -9.951 5.821 1.00 0.00 126 CYS A O 12
ATOM 12282 N N . SER A 1 53 ? -10.699 -9.123 5.959 1.00 0.00 127 SER A N 12
ATOM 12283 C CA . SER A 1 53 ? -11.213 -10.247 6.703 1.00 0.00 127 SER A CA 12
ATOM 12284 C C . SER A 1 53 ? -10.988 -11.531 5.913 1.00 0.00 127 SER A C 12
ATOM 12285 O O . SER A 1 53 ? -10.970 -11.521 4.673 1.00 0.00 127 SER A O 12
ATOM 12293 N N . ILE A 1 54 ? -10.786 -12.612 6.611 1.00 0.00 128 ILE A N 12
ATOM 12294 C CA . ILE A 1 54 ? -10.547 -13.885 5.977 1.00 0.00 128 ILE A CA 12
ATOM 12295 C C . ILE A 1 54 ? -11.769 -14.294 5.164 1.00 0.00 128 ILE A C 12
ATOM 12296 O O . ILE A 1 54 ? -12.896 -14.275 5.666 1.00 0.00 128 ILE A O 12
ATOM 12312 N N . GLY A 1 55 ? -11.539 -14.644 3.911 1.00 0.00 129 GLY A N 12
ATOM 12313 C CA . GLY A 1 55 ? -12.626 -14.989 3.027 1.00 0.00 129 GLY A CA 12
ATOM 12314 C C . GLY A 1 55 ? -13.069 -13.822 2.163 1.00 0.00 129 GLY A C 12
ATOM 12315 O O . GLY A 1 55 ? -13.866 -13.995 1.250 1.00 0.00 129 GLY A O 12
ATOM 12319 N N . THR A 1 56 ? -12.559 -12.628 2.444 1.00 0.00 130 THR A N 12
ATOM 12320 C CA . THR A 1 56 ? -12.926 -11.457 1.665 1.00 0.00 130 THR A CA 12
ATOM 12321 C C . THR A 1 56 ? -11.704 -10.851 0.971 1.00 0.00 130 THR A C 12
ATOM 12322 O O . THR A 1 56 ? -10.572 -10.997 1.444 1.00 0.00 130 THR A O 12
ATOM 12333 N N . LYS A 1 57 ? -11.944 -10.169 -0.132 1.00 0.00 131 LYS A N 12
ATOM 12334 C CA . LYS A 1 57 ? -10.892 -9.544 -0.919 1.00 0.00 131 LYS A CA 12
ATOM 12335 C C . LYS A 1 57 ? -11.258 -8.091 -1.200 1.00 0.00 131 LYS A C 12
ATOM 12336 O O . LYS A 1 57 ? -12.430 -7.771 -1.382 1.00 0.00 131 LYS A O 12
ATOM 12355 N N . PHE A 1 58 ? -10.271 -7.227 -1.238 1.00 0.00 132 PHE A N 12
ATOM 12356 C CA . PHE A 1 58 ? -10.515 -5.803 -1.420 1.00 0.00 132 PHE A CA 12
ATOM 12357 C C . PHE A 1 58 ? -10.656 -5.431 -2.894 1.00 0.00 132 PHE A C 12
ATOM 12358 O O . PHE A 1 58 ? -9.901 -5.905 -3.745 1.00 0.00 132 PHE A O 12
ATOM 12375 N N . ASP A 1 59 ? -11.637 -4.591 -3.182 1.00 0.00 133 ASP A N 12
ATOM 12376 C CA . ASP A 1 59 ? -11.867 -4.087 -4.533 1.00 0.00 133 ASP A CA 12
ATOM 12377 C C . ASP A 1 59 ? -11.476 -2.615 -4.601 1.00 0.00 133 ASP A C 12
ATOM 12378 O O . ASP A 1 59 ? -11.838 -1.839 -3.718 1.00 0.00 133 ASP A O 12
ATOM 12387 N N . PRO A 1 60 ? -10.744 -2.205 -5.654 1.00 0.00 134 PRO A N 12
ATOM 12388 C CA . PRO A 1 60 ? -10.239 -0.829 -5.780 1.00 0.00 134 PRO A CA 12
ATOM 12389 C C . PRO A 1 60 ? -11.338 0.195 -6.015 1.00 0.00 134 PRO A C 12
ATOM 12390 O O . PRO A 1 60 ? -11.277 1.308 -5.507 1.00 0.00 134 PRO A O 12
ATOM 12401 N N . ILE A 1 61 ? -12.333 -0.186 -6.787 1.00 0.00 135 ILE A N 12
ATOM 12402 C CA . ILE A 1 61 ? -13.396 0.726 -7.144 1.00 0.00 135 ILE A CA 12
ATOM 12403 C C . ILE A 1 61 ? -14.394 0.902 -6.011 1.00 0.00 135 ILE A C 12
ATOM 12404 O O . ILE A 1 61 ? -14.683 2.027 -5.604 1.00 0.00 135 ILE A O 12
ATOM 12420 N N . SER A 1 62 ? -14.928 -0.194 -5.503 1.00 0.00 136 SER A N 12
ATOM 12421 C CA . SER A 1 62 ? -15.865 -0.121 -4.397 1.00 0.00 136 SER A CA 12
ATOM 12422 C C . SER A 1 62 ? -15.167 0.326 -3.102 1.00 0.00 136 SER A C 12
ATOM 12423 O O . SER A 1 62 ? -15.788 0.941 -2.238 1.00 0.00 136 SER A O 12
ATOM 12431 N N . ARG A 1 63 ? -13.880 -0.014 -2.980 1.00 0.00 137 ARG A N 12
ATOM 12432 C CA . ARG A 1 63 ? -13.042 0.415 -1.847 1.00 0.00 137 ARG A CA 12
ATOM 12433 C C . ARG A 1 63 ? -13.439 -0.288 -0.557 1.00 0.00 137 ARG A C 12
ATOM 12434 O O . ARG A 1 63 ? -13.463 0.318 0.512 1.00 0.00 137 ARG A O 12
ATOM 12455 N N . ASN A 1 64 ? -13.714 -1.570 -0.661 1.00 0.00 138 ASN A N 12
ATOM 12456 C CA . ASN A 1 64 ? -14.055 -2.391 0.492 1.00 0.00 138 ASN A CA 12
ATOM 12457 C C . ASN A 1 64 ? -13.727 -3.834 0.176 1.00 0.00 138 ASN A C 12
ATOM 12458 O O . ASN A 1 64 ? -13.353 -4.147 -0.959 1.00 0.00 138 ASN A O 12
ATOM 12469 N N . CYS A 1 65 ? -13.864 -4.708 1.148 1.00 0.00 139 CYS A N 12
ATOM 12470 C CA . CYS A 1 65 ? -13.554 -6.104 0.925 1.00 0.00 139 CYS A CA 12
ATOM 12471 C C . CYS A 1 65 ? -14.845 -6.888 0.715 1.00 0.00 139 CYS A C 12
ATOM 12472 O O . CYS A 1 65 ? -15.751 -6.847 1.546 1.00 0.00 139 CYS A O 12
ATOM 12479 N N . VAL A 1 66 ? -14.922 -7.592 -0.401 1.00 0.00 140 VAL A N 12
ATOM 12480 C CA . VAL A 1 66 ? -16.095 -8.373 -0.742 1.00 0.00 140 VAL A CA 12
ATOM 12481 C C . VAL A 1 66 ? -15.797 -9.847 -0.574 1.00 0.00 140 VAL A C 12
ATOM 12482 O O . VAL A 1 66 ? -14.633 -10.246 -0.562 1.00 0.00 140 VAL A O 12
ATOM 12495 N N . LEU A 1 67 ? -16.831 -10.653 -0.442 1.00 0.00 141 LEU A N 12
ATOM 12496 C CA . LEU A 1 67 ? -16.656 -12.080 -0.249 1.00 0.00 141 LEU A CA 12
ATOM 12497 C C . LEU A 1 67 ? -15.988 -12.725 -1.450 1.00 0.00 141 LEU A C 12
ATOM 12498 O O . LEU A 1 67 ? -16.500 -12.664 -2.569 1.00 0.00 141 LEU A O 12
ATOM 12514 N N . ASP A 1 68 ? -14.839 -13.323 -1.214 1.00 0.00 142 ASP A N 12
ATOM 12515 C CA . ASP A 1 68 ? -14.135 -14.036 -2.251 1.00 0.00 142 ASP A CA 12
ATOM 12516 C C . ASP A 1 68 ? -14.773 -15.391 -2.447 1.00 0.00 142 ASP A C 12
ATOM 12517 O O . ASP A 1 68 ? -14.447 -16.361 -1.760 1.00 0.00 142 ASP A O 12
ATOM 12526 N N . ASN A 1 69 ? -15.713 -15.432 -3.352 1.00 0.00 143 ASN A N 12
ATOM 12527 C CA . ASN A 1 69 ? -16.467 -16.625 -3.628 1.00 0.00 143 ASN A CA 12
ATOM 12528 C C . ASN A 1 69 ? -16.141 -17.148 -5.014 1.00 0.00 143 ASN A C 12
ATOM 12529 O O . ASN A 1 69 ? -15.457 -18.173 -5.110 1.00 0.00 143 ASN A O 12
ATOM 12541 N N . GLY A 1 1 ? 14.919 1.158 4.343 1.00 0.00 75 GLY A N 13
ATOM 12542 C CA . GLY A 1 1 ? 13.929 1.715 5.285 1.00 0.00 75 GLY A CA 13
ATOM 12543 C C . GLY A 1 1 ? 12.560 1.837 4.656 1.00 0.00 75 GLY A C 13
ATOM 12544 O O . GLY A 1 1 ? 12.249 1.109 3.709 1.00 0.00 75 GLY A O 13
ATOM 12550 N N . PRO A 1 2 ? 11.710 2.740 5.164 1.00 0.00 76 PRO A N 13
ATOM 12551 C CA . PRO A 1 2 ? 10.377 2.960 4.613 1.00 0.00 76 PRO A CA 13
ATOM 12552 C C . PRO A 1 2 ? 10.430 3.775 3.325 1.00 0.00 76 PRO A C 13
ATOM 12553 O O . PRO A 1 2 ? 11.373 4.537 3.100 1.00 0.00 76 PRO A O 13
ATOM 12564 N N . LEU A 1 3 ? 9.428 3.610 2.488 1.00 0.00 77 LEU A N 13
ATOM 12565 C CA . LEU A 1 3 ? 9.361 4.316 1.223 1.00 0.00 77 LEU A CA 13
ATOM 12566 C C . LEU A 1 3 ? 7.960 4.852 1.008 1.00 0.00 77 LEU A C 13
ATOM 12567 O O . LEU A 1 3 ? 7.002 4.340 1.587 1.00 0.00 77 LEU A O 13
ATOM 12583 N N . GLY A 1 4 ? 7.845 5.874 0.185 1.00 0.00 78 GLY A N 13
ATOM 12584 C CA . GLY A 1 4 ? 6.556 6.482 -0.058 1.00 0.00 78 GLY A CA 13
ATOM 12585 C C . GLY A 1 4 ? 6.031 6.194 -1.443 1.00 0.00 78 GLY A C 13
ATOM 12586 O O . GLY A 1 4 ? 4.883 5.793 -1.605 1.00 0.00 78 GLY A O 13
ATOM 12590 N N . SER A 1 5 ? 6.876 6.395 -2.444 1.00 0.00 79 SER A N 13
ATOM 12591 C CA . SER A 1 5 ? 6.493 6.173 -3.828 1.00 0.00 79 SER A CA 13
ATOM 12592 C C . SER A 1 5 ? 6.116 4.708 -4.055 1.00 0.00 79 SER A C 13
ATOM 12593 O O . SER A 1 5 ? 5.105 4.410 -4.697 1.00 0.00 79 SER A O 13
ATOM 12601 N N . ASP A 1 6 ? 6.937 3.807 -3.533 1.00 0.00 80 ASP A N 13
ATOM 12602 C CA . ASP A 1 6 ? 6.673 2.384 -3.639 1.00 0.00 80 ASP A CA 13
ATOM 12603 C C . ASP A 1 6 ? 7.355 1.618 -2.518 1.00 0.00 80 ASP A C 13
ATOM 12604 O O . ASP A 1 6 ? 8.577 1.602 -2.407 1.00 0.00 80 ASP A O 13
ATOM 12613 N N . LEU A 1 7 ? 6.557 1.019 -1.665 1.00 0.00 81 LEU A N 13
ATOM 12614 C CA . LEU A 1 7 ? 7.087 0.219 -0.580 1.00 0.00 81 LEU A CA 13
ATOM 12615 C C . LEU A 1 7 ? 7.080 -1.237 -0.980 1.00 0.00 81 LEU A C 13
ATOM 12616 O O . LEU A 1 7 ? 6.143 -1.703 -1.627 1.00 0.00 81 LEU A O 13
ATOM 12632 N N . ILE A 1 8 ? 8.116 -1.957 -0.616 1.00 0.00 82 ILE A N 13
ATOM 12633 C CA . ILE A 1 8 ? 8.190 -3.355 -0.950 1.00 0.00 82 ILE A CA 13
ATOM 12634 C C . ILE A 1 8 ? 7.794 -4.185 0.255 1.00 0.00 82 ILE A C 13
ATOM 12635 O O . ILE A 1 8 ? 8.070 -3.805 1.391 1.00 0.00 82 ILE A O 13
ATOM 12651 N N . VAL A 1 9 ? 7.155 -5.309 0.011 1.00 0.00 83 VAL A N 13
ATOM 12652 C CA . VAL A 1 9 ? 6.711 -6.194 1.073 1.00 0.00 83 VAL A CA 13
ATOM 12653 C C . VAL A 1 9 ? 6.874 -7.642 0.633 1.00 0.00 83 VAL A C 13
ATOM 12654 O O . VAL A 1 9 ? 7.254 -7.908 -0.506 1.00 0.00 83 VAL A O 13
ATOM 12667 N N . HIS A 1 10 ? 6.586 -8.559 1.529 1.00 0.00 84 HIS A N 13
ATOM 12668 C CA . HIS A 1 10 ? 6.704 -9.976 1.223 1.00 0.00 84 HIS A CA 13
ATOM 12669 C C . HIS A 1 10 ? 5.366 -10.685 1.302 1.00 0.00 84 HIS A C 13
ATOM 12670 O O . HIS A 1 10 ? 4.702 -10.677 2.339 1.00 0.00 84 HIS A O 13
ATOM 12685 N N . GLU A 1 11 ? 4.970 -11.279 0.192 1.00 0.00 85 GLU A N 13
ATOM 12686 C CA . GLU A 1 11 ? 3.750 -12.064 0.117 1.00 0.00 85 GLU A CA 13
ATOM 12687 C C . GLU A 1 11 ? 4.074 -13.441 -0.428 1.00 0.00 85 GLU A C 13
ATOM 12688 O O . GLU A 1 11 ? 4.539 -13.575 -1.563 1.00 0.00 85 GLU A O 13
ATOM 12700 N N . GLY A 1 12 ? 3.863 -14.459 0.388 1.00 0.00 86 GLY A N 13
ATOM 12701 C CA . GLY A 1 12 ? 4.170 -15.812 -0.026 1.00 0.00 86 GLY A CA 13
ATOM 12702 C C . GLY A 1 12 ? 5.660 -16.008 -0.196 1.00 0.00 86 GLY A C 13
ATOM 12703 O O . GLY A 1 12 ? 6.105 -16.898 -0.922 1.00 0.00 86 GLY A O 13
ATOM 12707 N N . GLY A 1 13 ? 6.427 -15.175 0.488 1.00 0.00 87 GLY A N 13
ATOM 12708 C CA . GLY A 1 13 ? 7.866 -15.225 0.391 1.00 0.00 87 GLY A CA 13
ATOM 12709 C C . GLY A 1 13 ? 8.417 -14.271 -0.654 1.00 0.00 87 GLY A C 13
ATOM 12710 O O . GLY A 1 13 ? 9.533 -13.772 -0.518 1.00 0.00 87 GLY A O 13
ATOM 12714 N N . LYS A 1 14 ? 7.620 -13.983 -1.673 1.00 0.00 88 LYS A N 13
ATOM 12715 C CA . LYS A 1 14 ? 8.056 -13.129 -2.775 1.00 0.00 88 LYS A CA 13
ATOM 12716 C C . LYS A 1 14 ? 7.857 -11.658 -2.441 1.00 0.00 88 LYS A C 13
ATOM 12717 O O . LYS A 1 14 ? 7.020 -11.311 -1.611 1.00 0.00 88 LYS A O 13
ATOM 12736 N N . THR A 1 15 ? 8.636 -10.803 -3.074 1.00 0.00 89 THR A N 13
ATOM 12737 C CA . THR A 1 15 ? 8.547 -9.379 -2.845 1.00 0.00 89 THR A CA 13
ATOM 12738 C C . THR A 1 15 ? 7.594 -8.711 -3.836 1.00 0.00 89 THR A C 13
ATOM 12739 O O . THR A 1 15 ? 7.602 -9.021 -5.026 1.00 0.00 89 THR A O 13
ATOM 12750 N N . TYR A 1 16 ? 6.777 -7.802 -3.334 1.00 0.00 90 TYR A N 13
ATOM 12751 C CA . TYR A 1 16 ? 5.835 -7.060 -4.157 1.00 0.00 90 TYR A CA 13
ATOM 12752 C C . TYR A 1 16 ? 5.940 -5.582 -3.841 1.00 0.00 90 TYR A C 13
ATOM 12753 O O . TYR A 1 16 ? 6.196 -5.207 -2.695 1.00 0.00 90 TYR A O 13
ATOM 12771 N N . HIS A 1 17 ? 5.759 -4.750 -4.842 1.00 0.00 91 HIS A N 13
ATOM 12772 C CA . HIS A 1 17 ? 5.829 -3.309 -4.650 1.00 0.00 91 HIS A CA 13
ATOM 12773 C C . HIS A 1 17 ? 4.441 -2.722 -4.519 1.00 0.00 91 HIS A C 13
ATOM 12774 O O . HIS A 1 17 ? 3.497 -3.181 -5.160 1.00 0.00 91 HIS A O 13
ATOM 12789 N N . VAL A 1 18 ? 4.315 -1.729 -3.675 1.00 0.00 92 VAL A N 13
ATOM 12790 C CA . VAL A 1 18 ? 3.064 -1.036 -3.496 1.00 0.00 92 VAL A CA 13
ATOM 12791 C C . VAL A 1 18 ? 3.224 0.382 -3.982 1.00 0.00 92 VAL A C 13
ATOM 12792 O O . VAL A 1 18 ? 4.034 1.133 -3.450 1.00 0.00 92 VAL A O 13
ATOM 12805 N N . VAL A 1 19 ? 2.457 0.744 -4.977 1.00 0.00 93 VAL A N 13
ATOM 12806 C CA . VAL A 1 19 ? 2.537 2.063 -5.560 1.00 0.00 93 VAL A CA 13
ATOM 12807 C C . VAL A 1 19 ? 1.185 2.738 -5.442 1.00 0.00 93 VAL A C 13
ATOM 12808 O O . VAL A 1 19 ? 0.152 2.101 -5.660 1.00 0.00 93 VAL A O 13
ATOM 12821 N N . CYS A 1 20 ? 1.182 3.998 -5.087 1.00 0.00 94 CYS A N 13
ATOM 12822 C CA . CYS A 1 20 ? -0.060 4.728 -4.942 1.00 0.00 94 CYS A CA 13
ATOM 12823 C C . CYS A 1 20 ? -0.168 5.836 -5.976 1.00 0.00 94 CYS A C 13
ATOM 12824 O O . CYS A 1 20 ? 0.604 6.796 -5.960 1.00 0.00 94 CYS A O 13
ATOM 12831 N N . HIS A 1 21 ? -1.124 5.687 -6.883 1.00 0.00 95 HIS A N 13
ATOM 12832 C CA . HIS A 1 21 ? -1.334 6.655 -7.953 1.00 0.00 95 HIS A CA 13
ATOM 12833 C C . HIS A 1 21 ? -2.137 7.859 -7.456 1.00 0.00 95 HIS A C 13
ATOM 12834 O O . HIS A 1 21 ? -2.036 8.954 -8.011 1.00 0.00 95 HIS A O 13
ATOM 12849 N N . GLU A 1 22 ? -2.912 7.659 -6.399 1.00 0.00 96 GLU A N 13
ATOM 12850 C CA . GLU A 1 22 ? -3.751 8.722 -5.859 1.00 0.00 96 GLU A CA 13
ATOM 12851 C C . GLU A 1 22 ? -4.027 8.488 -4.378 1.00 0.00 96 GLU A C 13
ATOM 12852 O O . GLU A 1 22 ? -3.721 7.416 -3.843 1.00 0.00 96 GLU A O 13
ATOM 12864 N N . GLU A 1 23 ? -4.595 9.485 -3.724 1.00 0.00 97 GLU A N 13
ATOM 12865 C CA . GLU A 1 23 ? -4.913 9.392 -2.311 1.00 0.00 97 GLU A CA 13
ATOM 12866 C C . GLU A 1 23 ? -6.166 8.540 -2.102 1.00 0.00 97 GLU A C 13
ATOM 12867 O O . GLU A 1 23 ? -7.274 8.939 -2.484 1.00 0.00 97 GLU A O 13
ATOM 12879 N N . GLY A 1 24 ? -5.986 7.364 -1.528 1.00 0.00 98 GLY A N 13
ATOM 12880 C CA . GLY A 1 24 ? -7.106 6.483 -1.282 1.00 0.00 98 GLY A CA 13
ATOM 12881 C C . GLY A 1 24 ? -6.671 5.056 -1.038 1.00 0.00 98 GLY A C 13
ATOM 12882 O O . GLY A 1 24 ? -5.516 4.710 -1.289 1.00 0.00 98 GLY A O 13
ATOM 12886 N N . PRO A 1 25 ? -7.569 4.213 -0.519 1.00 0.00 99 PRO A N 13
ATOM 12887 C CA . PRO A 1 25 ? -7.281 2.808 -0.265 1.00 0.00 99 PRO A CA 13
ATOM 12888 C C . PRO A 1 25 ? -7.513 1.928 -1.501 1.00 0.00 99 PRO A C 13
ATOM 12889 O O . PRO A 1 25 ? -8.524 2.061 -2.192 1.00 0.00 99 PRO A O 13
ATOM 12900 N N . ILE A 1 26 ? -6.574 1.039 -1.763 1.00 0.00 100 ILE A N 13
ATOM 12901 C CA . ILE A 1 26 ? -6.660 0.122 -2.897 1.00 0.00 100 ILE A CA 13
ATOM 12902 C C . ILE A 1 26 ? -6.161 -1.272 -2.500 1.00 0.00 100 ILE A C 13
ATOM 12903 O O . ILE A 1 26 ? -5.412 -1.402 -1.537 1.00 0.00 100 ILE A O 13
ATO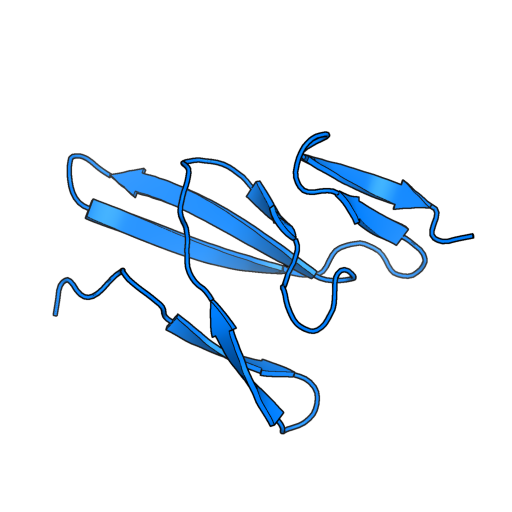M 12919 N N . PRO A 1 27 ? -6.587 -2.335 -3.220 1.00 0.00 101 PRO A N 13
ATOM 12920 C CA . PRO A 1 27 ? -6.174 -3.719 -2.918 1.00 0.00 101 PRO A CA 13
ATOM 12921 C C . PRO A 1 27 ? -4.668 -3.933 -3.091 1.00 0.00 101 PRO A C 13
ATOM 12922 O O . PRO A 1 27 ? -3.961 -3.087 -3.656 1.00 0.00 101 PRO A O 13
ATOM 12933 N N . HIS A 1 28 ? -4.186 -5.075 -2.631 1.00 0.00 102 HIS A N 13
ATOM 12934 C CA . HIS A 1 28 ? -2.774 -5.385 -2.695 1.00 0.00 102 HIS A CA 13
ATOM 12935 C C . HIS A 1 28 ? -2.483 -6.188 -3.957 1.00 0.00 102 HIS A C 13
ATOM 12936 O O . HIS A 1 28 ? -3.253 -7.075 -4.314 1.00 0.00 102 HIS A O 13
ATOM 12951 N N . PRO A 1 29 ? -1.369 -5.879 -4.649 1.00 0.00 103 PRO A N 13
ATOM 12952 C CA . PRO A 1 29 ? -0.985 -6.556 -5.901 1.00 0.00 103 PRO A CA 13
ATOM 12953 C C . PRO A 1 29 ? -0.932 -8.085 -5.768 1.00 0.00 103 PRO A C 13
ATOM 12954 O O . PRO A 1 29 ? -1.509 -8.808 -6.583 1.00 0.00 103 PRO A O 13
ATOM 12965 N N . GLY A 1 30 ? -0.238 -8.567 -4.746 1.00 0.00 104 GLY A N 13
ATOM 12966 C CA . GLY A 1 30 ? -0.127 -9.994 -4.535 1.00 0.00 104 GLY A CA 13
ATOM 12967 C C . GLY A 1 30 ? -1.427 -10.616 -4.065 1.00 0.00 104 GLY A C 13
ATOM 12968 O O . GLY A 1 30 ? -2.023 -11.435 -4.772 1.00 0.00 104 GLY A O 13
ATOM 12972 N N . ASN A 1 31 ? -1.866 -10.241 -2.877 1.00 0.00 105 ASN A N 13
ATOM 12973 C CA . ASN A 1 31 ? -3.101 -10.777 -2.324 1.00 0.00 105 ASN A CA 13
ATOM 12974 C C . ASN A 1 31 ? -4.148 -9.698 -2.167 1.00 0.00 105 ASN A C 13
ATOM 12975 O O . ASN A 1 31 ? -4.047 -8.859 -1.271 1.00 0.00 105 ASN A O 13
ATOM 12986 N N . VAL A 1 32 ? -5.142 -9.694 -3.056 1.00 0.00 106 VAL A N 13
ATOM 12987 C CA . VAL A 1 32 ? -6.293 -8.779 -2.938 1.00 0.00 106 VAL A CA 13
ATOM 12988 C C . VAL A 1 32 ? -7.013 -8.928 -1.583 1.00 0.00 106 VAL A C 13
ATOM 12989 O O . VAL A 1 32 ? -7.852 -8.103 -1.219 1.00 0.00 106 VAL A O 13
ATOM 13002 N N . HIS A 1 33 ? -6.670 -9.992 -0.849 1.00 0.00 107 HIS A N 13
ATOM 13003 C CA . HIS A 1 33 ? -7.190 -10.229 0.502 1.00 0.00 107 HIS A CA 13
ATOM 13004 C C . HIS A 1 33 ? -6.670 -9.143 1.468 1.00 0.00 107 HIS A C 13
ATOM 13005 O O . HIS A 1 33 ? -7.111 -9.039 2.617 1.00 0.00 107 HIS A O 13
ATOM 13020 N N . LYS A 1 34 ? -5.755 -8.334 0.980 1.00 0.00 108 LYS A N 13
ATOM 13021 C CA . LYS A 1 34 ? -5.177 -7.266 1.752 1.00 0.00 108 LYS A CA 13
ATOM 13022 C C . LYS A 1 34 ? -5.256 -5.999 0.952 1.00 0.00 108 LYS A C 13
ATOM 13023 O O . LYS A 1 34 ? -5.354 -6.045 -0.273 1.00 0.00 108 LYS A O 13
ATOM 13042 N N . TYR A 1 35 ? -5.216 -4.880 1.618 1.00 0.00 109 TYR A N 13
ATOM 13043 C CA . TYR A 1 35 ? -5.291 -3.617 0.921 1.00 0.00 109 TYR A CA 13
ATOM 13044 C C . TYR A 1 35 ? -4.384 -2.589 1.557 1.00 0.00 109 TYR A C 13
ATOM 13045 O O . TYR A 1 35 ? -3.879 -2.794 2.653 1.00 0.00 109 TYR A O 13
ATOM 13063 N N . ILE A 1 36 ? -4.171 -1.493 0.871 1.00 0.00 110 ILE A N 13
ATOM 13064 C CA . ILE A 1 36 ? -3.309 -0.450 1.369 1.00 0.00 110 ILE A CA 13
ATOM 13065 C C . ILE A 1 36 ? -4.037 0.873 1.366 1.00 0.00 110 ILE A C 13
ATOM 13066 O O . ILE A 1 36 ? -4.779 1.178 0.436 1.00 0.00 110 ILE A O 13
ATOM 13082 N N . ILE A 1 37 ? -3.835 1.643 2.406 1.00 0.00 111 ILE A N 13
ATOM 13083 C CA . ILE A 1 37 ? -4.391 2.967 2.476 1.00 0.00 111 ILE A CA 13
ATOM 13084 C C . ILE A 1 37 ? -3.315 3.946 2.082 1.00 0.00 111 ILE A C 13
ATOM 13085 O O . ILE A 1 37 ? -2.284 4.038 2.754 1.00 0.00 111 ILE A O 13
ATOM 13101 N N . CYS A 1 38 ? -3.521 4.652 1.001 1.00 0.00 112 CYS A N 13
ATOM 13102 C CA . CYS A 1 38 ? -2.543 5.611 0.557 1.00 0.00 112 CYS A CA 13
ATOM 13103 C C . CYS A 1 38 ? -2.925 6.982 1.065 1.00 0.00 112 CYS A C 13
ATOM 13104 O O . CYS A 1 38 ? -4.020 7.477 0.773 1.00 0.00 112 CYS A O 13
ATOM 13111 N N . SER A 1 39 ? -2.038 7.592 1.816 1.00 0.00 113 SER A N 13
ATOM 13112 C CA . SER A 1 39 ? -2.296 8.887 2.383 1.00 0.00 113 SER A CA 13
ATOM 13113 C C . SER A 1 39 ? -1.130 9.823 2.102 1.00 0.00 113 SER A C 13
ATOM 13114 O O . SER A 1 39 ? 0.018 9.386 1.976 1.00 0.00 113 SER A O 13
ATOM 13122 N N . LYS A 1 40 ? -1.428 11.091 1.979 1.00 0.00 114 LYS A N 13
ATOM 13123 C CA . LYS A 1 40 ? -0.421 12.087 1.715 1.00 0.00 114 LYS A CA 13
ATOM 13124 C C . LYS A 1 40 ? -0.075 12.874 2.955 1.00 0.00 114 LYS A C 13
ATOM 13125 O O . LYS A 1 40 ? -0.941 13.206 3.761 1.00 0.00 114 LYS A O 13
ATOM 13144 N N . SER A 1 41 ? 1.189 13.154 3.102 1.00 0.00 115 SER A N 13
ATOM 13145 C CA . SER A 1 41 ? 1.684 13.992 4.150 1.00 0.00 115 SER A CA 13
ATOM 13146 C C . SER A 1 41 ? 2.464 15.106 3.502 1.00 0.00 115 SER A C 13
ATOM 13147 O O . SER A 1 41 ? 3.690 15.048 3.384 1.00 0.00 115 SER A O 13
ATOM 13155 N N . GLY A 1 42 ? 1.733 16.080 3.020 1.00 0.00 116 GLY A N 13
ATOM 13156 C CA . GLY A 1 42 ? 2.328 17.151 2.281 1.00 0.00 116 GLY A CA 13
ATOM 13157 C C . GLY A 1 42 ? 2.741 16.680 0.905 1.00 0.00 116 GLY A C 13
ATOM 13158 O O . GLY A 1 42 ? 1.896 16.476 0.031 1.00 0.00 116 GLY A O 13
ATOM 13162 N N . SER A 1 43 ? 4.026 16.478 0.721 1.00 0.00 117 SER A N 13
ATOM 13163 C CA . SER A 1 43 ? 4.553 16.000 -0.542 1.00 0.00 117 SER A CA 13
ATOM 13164 C C . SER A 1 43 ? 5.133 14.595 -0.400 1.00 0.00 117 SER A C 13
ATOM 13165 O O . SER A 1 43 ? 5.867 14.123 -1.269 1.00 0.00 117 SER A O 13
ATOM 13173 N N . LEU A 1 44 ? 4.785 13.922 0.676 1.00 0.00 118 LEU A N 13
ATOM 13174 C CA . LEU A 1 44 ? 5.312 12.592 0.938 1.00 0.00 118 LEU A CA 13
ATOM 13175 C C . LEU A 1 44 ? 4.178 11.594 1.072 1.00 0.00 118 LEU A C 13
ATOM 13176 O O . LEU A 1 44 ? 3.116 11.924 1.598 1.00 0.00 118 LEU A O 13
ATOM 13192 N N . TRP A 1 45 ? 4.390 10.392 0.575 1.00 0.00 119 TRP A N 13
ATOM 13193 C CA . TRP A 1 45 ? 3.386 9.346 0.659 1.00 0.00 119 TRP A CA 13
ATOM 13194 C C . TRP A 1 45 ? 3.568 8.492 1.903 1.00 0.00 119 TRP A C 13
ATOM 13195 O O . TRP A 1 45 ? 4.680 8.074 2.228 1.00 0.00 119 TRP A O 13
ATOM 13216 N N . TYR A 1 46 ? 2.477 8.254 2.594 1.00 0.00 120 TYR A N 13
ATOM 13217 C CA . TYR A 1 46 ? 2.452 7.330 3.705 1.00 0.00 120 TYR A CA 13
ATOM 13218 C C . TYR A 1 46 ? 1.393 6.291 3.458 1.00 0.00 120 TYR A C 13
ATOM 13219 O O . TYR A 1 46 ? 0.223 6.617 3.252 1.00 0.00 120 TYR A O 13
ATOM 13237 N N . ILE A 1 47 ? 1.796 5.052 3.460 1.00 0.00 121 ILE A N 13
ATOM 13238 C CA . ILE A 1 47 ? 0.884 3.973 3.170 1.00 0.00 121 ILE A CA 13
ATOM 13239 C C . ILE A 1 47 ? 0.778 3.006 4.338 1.00 0.00 121 ILE A C 13
ATOM 13240 O O . ILE A 1 47 ? 1.674 2.926 5.181 1.00 0.00 121 ILE A O 13
ATOM 13256 N N . THR A 1 48 ? -0.329 2.303 4.400 1.00 0.00 122 THR A N 13
ATOM 13257 C CA . THR A 1 48 ? -0.556 1.319 5.434 1.00 0.00 122 THR A CA 13
ATOM 13258 C C . THR A 1 48 ? -1.264 0.106 4.841 1.00 0.00 122 THR A C 13
ATOM 13259 O O . THR A 1 48 ? -2.360 0.233 4.303 1.00 0.00 122 THR A O 13
ATOM 13270 N N . VAL A 1 49 ? -0.642 -1.059 4.922 1.00 0.00 123 VAL A N 13
ATOM 13271 C CA . VAL A 1 49 ? -1.242 -2.255 4.365 1.00 0.00 123 VAL A CA 13
ATOM 13272 C C . VAL A 1 49 ? -2.031 -3.017 5.423 1.00 0.00 123 VAL A C 13
ATOM 13273 O O . VAL A 1 49 ? -1.471 -3.600 6.353 1.00 0.00 123 VAL A O 13
ATOM 13286 N N . MET A 1 50 ? -3.332 -2.981 5.285 1.00 0.00 124 MET A N 13
ATOM 13287 C CA . MET A 1 50 ? -4.222 -3.648 6.202 1.00 0.00 124 MET A CA 13
ATOM 13288 C C . MET A 1 50 ? -4.839 -4.868 5.543 1.00 0.00 124 MET A C 13
ATOM 13289 O O . MET A 1 50 ? -5.374 -4.780 4.439 1.00 0.00 124 MET A O 13
ATOM 13303 N N . PRO A 1 51 ? -4.741 -6.026 6.184 1.00 0.00 125 PRO A N 13
ATOM 13304 C CA . PRO A 1 51 ? -5.363 -7.244 5.689 1.00 0.00 125 PRO A CA 13
ATOM 13305 C C . PRO A 1 51 ? -6.853 -7.258 6.005 1.00 0.00 125 PRO A C 13
ATOM 13306 O O . PRO A 1 51 ? -7.271 -6.787 7.065 1.00 0.00 125 PRO A O 13
ATOM 13317 N N . CYS A 1 52 ? -7.655 -7.764 5.091 1.00 0.00 126 CYS A N 13
ATOM 13318 C CA . CYS A 1 52 ? -9.084 -7.819 5.317 1.00 0.00 126 CYS A CA 13
ATOM 13319 C C . CYS A 1 52 ? -9.477 -9.170 5.909 1.00 0.00 126 CYS A C 13
ATOM 13320 O O . CYS A 1 52 ? -8.620 -10.038 6.129 1.00 0.00 126 CYS A O 13
ATOM 13327 N N . SER A 1 53 ? -10.766 -9.348 6.143 1.00 0.00 127 SER A N 13
ATOM 13328 C CA . SER A 1 53 ? -11.283 -10.565 6.709 1.00 0.00 127 SER A CA 13
ATOM 13329 C C . SER A 1 53 ? -11.021 -11.746 5.779 1.00 0.00 127 SER A C 13
ATOM 13330 O O . SER A 1 53 ? -11.001 -11.597 4.551 1.00 0.00 127 SER A O 13
ATOM 13338 N N . ILE A 1 54 ? -10.792 -12.905 6.363 1.00 0.00 128 ILE A N 13
ATOM 13339 C CA . ILE A 1 54 ? -10.541 -14.112 5.602 1.00 0.00 128 ILE A CA 13
ATOM 13340 C C . ILE A 1 54 ? -11.763 -14.458 4.765 1.00 0.00 128 ILE A C 13
ATOM 13341 O O . ILE A 1 54 ? -12.884 -14.491 5.273 1.00 0.00 128 ILE A O 13
ATOM 13357 N N . GLY A 1 55 ? -11.543 -14.699 3.489 1.00 0.00 129 GLY A N 13
ATOM 13358 C CA . GLY A 1 55 ? -12.635 -15.001 2.601 1.00 0.00 129 GLY A CA 13
ATOM 13359 C C . GLY A 1 55 ? -13.153 -13.782 1.866 1.00 0.00 129 GLY A C 13
ATOM 13360 O O . GLY A 1 55 ? -14.042 -13.896 1.027 1.00 0.00 129 GLY A O 13
ATOM 13364 N N . THR A 1 56 ? -12.616 -12.609 2.179 1.00 0.00 130 THR A N 13
ATOM 13365 C CA . THR A 1 56 ? -13.034 -11.392 1.509 1.00 0.00 130 THR A CA 13
ATOM 13366 C C . THR A 1 56 ? -11.828 -10.627 0.967 1.00 0.00 130 THR A C 13
ATOM 13367 O O . THR A 1 56 ? -10.729 -10.701 1.531 1.00 0.00 130 THR A O 13
ATOM 13378 N N . LYS A 1 57 ? -12.037 -9.900 -0.114 1.00 0.00 131 LYS A N 13
ATOM 13379 C CA . LYS A 1 57 ? -10.987 -9.128 -0.745 1.00 0.00 131 LYS A CA 13
ATOM 13380 C C . LYS A 1 57 ? -11.433 -7.688 -0.914 1.00 0.00 131 LYS A C 13
ATOM 13381 O O . LYS A 1 57 ? -12.631 -7.407 -0.975 1.00 0.00 131 LYS A O 13
ATOM 13400 N N . PHE A 1 58 ? -10.480 -6.790 -0.982 1.00 0.00 132 PHE A N 13
ATOM 13401 C CA . PHE A 1 58 ? -10.774 -5.376 -1.115 1.00 0.00 132 PHE A CA 13
ATOM 13402 C C . PHE A 1 58 ? -10.934 -4.982 -2.586 1.00 0.00 132 PHE A C 13
ATOM 13403 O O . PHE A 1 58 ? -10.161 -5.412 -3.444 1.00 0.00 132 PHE A O 13
ATOM 13420 N N . ASP A 1 59 ? -11.944 -4.173 -2.864 1.00 0.00 133 ASP A N 13
ATOM 13421 C CA . ASP A 1 59 ? -12.206 -3.690 -4.219 1.00 0.00 133 ASP A CA 13
ATOM 13422 C C . ASP A 1 59 ? -11.643 -2.282 -4.383 1.00 0.00 133 ASP A C 13
ATOM 13423 O O . ASP A 1 59 ? -11.837 -1.432 -3.516 1.00 0.00 133 ASP A O 13
ATOM 13432 N N . PRO A 1 60 ? -10.941 -2.020 -5.500 1.00 0.00 134 PRO A N 13
ATOM 13433 C CA . PRO A 1 60 ? -10.284 -0.728 -5.749 1.00 0.00 134 PRO A CA 13
ATOM 13434 C C . PRO A 1 60 ? -11.248 0.460 -5.825 1.00 0.00 134 PRO A C 13
ATOM 13435 O O . PRO A 1 60 ? -11.048 1.467 -5.154 1.00 0.00 134 PRO A O 13
ATOM 13446 N N . ILE A 1 61 ? -12.282 0.343 -6.640 1.00 0.00 135 ILE A N 13
ATOM 13447 C CA . ILE A 1 61 ? -13.202 1.453 -6.848 1.00 0.00 135 ILE A CA 13
ATOM 13448 C C . ILE A 1 61 ? -14.236 1.559 -5.731 1.00 0.00 135 ILE A C 13
ATOM 13449 O O . ILE A 1 61 ? -14.471 2.645 -5.200 1.00 0.00 135 ILE A O 13
ATOM 13465 N N . SER A 1 62 ? -14.846 0.442 -5.374 1.00 0.00 136 SER A N 13
ATOM 13466 C CA . SER A 1 62 ? -15.859 0.438 -4.332 1.00 0.00 136 SER A CA 13
ATOM 13467 C C . SER A 1 62 ? -15.238 0.793 -2.983 1.00 0.00 136 SER A C 13
ATOM 13468 O O . SER A 1 62 ? -15.882 1.428 -2.134 1.00 0.00 136 SER A O 13
ATOM 13476 N N . ARG A 1 63 ? -13.990 0.354 -2.793 1.00 0.00 137 ARG A N 13
ATOM 13477 C CA . ARG A 1 63 ? -13.222 0.639 -1.585 1.00 0.00 137 ARG A CA 13
ATOM 13478 C C . ARG A 1 63 ? -13.849 -0.040 -0.383 1.00 0.00 137 ARG A C 13
ATOM 13479 O O . ARG A 1 63 ? -14.134 0.594 0.637 1.00 0.00 137 ARG A O 13
ATOM 13500 N N . ASN A 1 64 ? -14.059 -1.335 -0.520 1.00 0.00 138 ASN A N 13
ATOM 13501 C CA . ASN A 1 64 ? -14.639 -2.151 0.529 1.00 0.00 138 ASN A CA 13
ATOM 13502 C C . ASN A 1 64 ? -14.246 -3.602 0.308 1.00 0.00 138 ASN A C 13
ATOM 13503 O O . ASN A 1 64 ? -13.587 -3.920 -0.682 1.00 0.00 138 ASN A O 13
ATOM 13514 N N . CYS A 1 65 ? -14.634 -4.467 1.215 1.00 0.00 139 CYS A N 13
ATOM 13515 C CA . CYS A 1 65 ? -14.335 -5.880 1.081 1.00 0.00 139 CYS A CA 13
ATOM 13516 C C . CYS A 1 65 ? -15.549 -6.677 0.611 1.00 0.00 139 CYS A C 13
ATOM 13517 O O . CYS A 1 65 ? -16.651 -6.531 1.146 1.00 0.00 139 CYS A O 13
ATOM 13524 N N . VAL A 1 66 ? -15.333 -7.502 -0.403 1.00 0.00 140 VAL A N 13
ATOM 13525 C CA . VAL A 1 66 ? -16.363 -8.381 -0.942 1.00 0.00 140 VAL A CA 13
ATOM 13526 C C . VAL A 1 66 ? -15.849 -9.818 -0.939 1.00 0.00 140 VAL A C 13
ATOM 13527 O O . VAL A 1 66 ? -14.658 -10.038 -0.747 1.00 0.00 140 VAL A O 13
ATOM 13540 N N . LEU A 1 67 ? -16.745 -10.787 -1.122 1.00 0.00 141 LEU A N 13
ATOM 13541 C CA . LEU A 1 67 ? -16.362 -12.210 -1.142 1.00 0.00 141 LEU A CA 13
ATOM 13542 C C . LEU A 1 67 ? -15.191 -12.465 -2.089 1.00 0.00 141 LEU A C 13
ATOM 13543 O O . LEU A 1 67 ? -15.284 -12.227 -3.297 1.00 0.00 141 LEU A O 13
ATOM 13559 N N . ASP A 1 68 ? -14.091 -12.937 -1.532 1.00 0.00 142 ASP A N 13
ATOM 13560 C CA . ASP A 1 68 ? -12.924 -13.278 -2.313 1.00 0.00 142 ASP A CA 13
ATOM 13561 C C . ASP A 1 68 ? -13.082 -14.686 -2.835 1.00 0.00 142 ASP A C 13
ATOM 13562 O O . ASP A 1 68 ? -12.725 -15.662 -2.168 1.00 0.00 142 ASP A O 13
ATOM 13571 N N . ASN A 1 69 ? -13.654 -14.788 -4.007 1.00 0.00 143 ASN A N 13
ATOM 13572 C CA . ASN A 1 69 ? -13.919 -16.065 -4.612 1.00 0.00 143 ASN A CA 13
ATOM 13573 C C . ASN A 1 69 ? -13.844 -15.942 -6.123 1.00 0.00 143 ASN A C 13
ATOM 13574 O O . ASN A 1 69 ? -14.903 -15.831 -6.772 1.00 0.00 143 ASN A O 13
ATOM 13586 N N . GLY A 1 1 ? 17.646 4.178 1.828 1.00 0.00 75 GLY A N 14
ATOM 13587 C CA . GLY A 1 1 ? 16.577 4.477 0.855 1.00 0.00 75 GLY A CA 14
ATOM 13588 C C . GLY A 1 1 ? 15.218 4.536 1.513 1.00 0.00 75 GLY A C 14
ATOM 13589 O O . GLY A 1 1 ? 14.512 3.527 1.565 1.00 0.00 75 GLY A O 14
ATOM 13595 N N . PRO A 1 2 ? 14.825 5.709 2.043 1.00 0.00 76 PRO A N 14
ATOM 13596 C CA . PRO A 1 2 ? 13.534 5.884 2.720 1.00 0.00 76 PRO A CA 14
ATOM 13597 C C . PRO A 1 2 ? 12.364 5.709 1.763 1.00 0.00 76 PRO A C 14
ATOM 13598 O O . PRO A 1 2 ? 12.123 6.558 0.899 1.00 0.00 76 PRO A O 14
ATOM 13609 N N . LEU A 1 3 ? 11.649 4.612 1.908 1.00 0.00 77 LEU A N 14
ATOM 13610 C CA . LEU A 1 3 ? 10.522 4.323 1.046 1.00 0.00 77 LEU A CA 14
ATOM 13611 C C . LEU A 1 3 ? 9.230 4.909 1.588 1.00 0.00 77 LEU A C 14
ATOM 13612 O O . LEU A 1 3 ? 9.167 5.376 2.725 1.00 0.00 77 LEU A O 14
ATOM 13628 N N . GLY A 1 4 ? 8.208 4.854 0.769 1.00 0.00 78 GLY A N 14
ATOM 13629 C CA . GLY A 1 4 ? 6.914 5.393 1.115 1.00 0.00 78 GLY A CA 14
ATOM 13630 C C . GLY A 1 4 ? 6.133 5.682 -0.131 1.00 0.00 78 GLY A C 14
ATOM 13631 O O . GLY A 1 4 ? 4.948 5.385 -0.224 1.00 0.00 78 GLY A O 14
ATOM 13635 N N . SER A 1 5 ? 6.821 6.250 -1.102 1.00 0.00 79 SER A N 14
ATOM 13636 C CA . SER A 1 5 ? 6.241 6.536 -2.394 1.00 0.00 79 SER A CA 14
ATOM 13637 C C . SER A 1 5 ? 6.117 5.236 -3.193 1.00 0.00 79 SER A C 14
ATOM 13638 O O . SER A 1 5 ? 5.122 4.998 -3.883 1.00 0.00 79 SER A O 14
ATOM 13646 N N . ASP A 1 6 ? 7.148 4.406 -3.079 1.00 0.00 80 ASP A N 14
ATOM 13647 C CA . ASP A 1 6 ? 7.199 3.103 -3.723 1.00 0.00 80 ASP A CA 14
ATOM 13648 C C . ASP A 1 6 ? 7.739 2.097 -2.712 1.00 0.00 80 ASP A C 14
ATOM 13649 O O . ASP A 1 6 ? 8.944 1.874 -2.629 1.00 0.00 80 ASP A O 14
ATOM 13658 N N . LEU A 1 7 ? 6.858 1.540 -1.908 1.00 0.00 81 LEU A N 14
ATOM 13659 C CA . LEU A 1 7 ? 7.279 0.610 -0.871 1.00 0.00 81 LEU A CA 14
ATOM 13660 C C . LEU A 1 7 ? 7.277 -0.810 -1.385 1.00 0.00 81 LEU A C 14
ATOM 13661 O O . LEU A 1 7 ? 6.490 -1.162 -2.246 1.00 0.00 81 LEU A O 14
ATOM 13677 N N . ILE A 1 8 ? 8.167 -1.613 -0.867 1.00 0.00 82 ILE A N 14
ATOM 13678 C CA . ILE A 1 8 ? 8.198 -3.005 -1.216 1.00 0.00 82 ILE A CA 14
ATOM 13679 C C . ILE A 1 8 ? 7.656 -3.819 -0.053 1.00 0.00 82 ILE A C 14
ATOM 13680 O O . ILE A 1 8 ? 7.865 -3.462 1.110 1.00 0.00 82 ILE A O 14
ATOM 13696 N N . VAL A 1 9 ? 6.962 -4.889 -0.358 1.00 0.00 83 VAL A N 14
ATOM 13697 C CA . VAL A 1 9 ? 6.363 -5.733 0.654 1.00 0.00 83 VAL A CA 14
ATOM 13698 C C . VAL A 1 9 ? 6.677 -7.191 0.370 1.00 0.00 83 VAL A C 14
ATOM 13699 O O . VAL A 1 9 ? 6.981 -7.558 -0.766 1.00 0.00 83 VAL A O 14
ATOM 13712 N N . HIS A 1 10 ? 6.597 -8.011 1.390 1.00 0.00 84 HIS A N 14
ATOM 13713 C CA . HIS A 1 10 ? 6.921 -9.421 1.257 1.00 0.00 84 HIS A CA 14
ATOM 13714 C C . HIS A 1 10 ? 5.707 -10.302 1.522 1.00 0.00 84 HIS A C 14
ATOM 13715 O O . HIS A 1 10 ? 5.314 -10.517 2.665 1.00 0.00 84 HIS A O 14
ATOM 13730 N N . GLU A 1 11 ? 5.112 -10.790 0.457 1.00 0.00 85 GLU A N 14
ATOM 13731 C CA . GLU A 1 11 ? 3.953 -11.662 0.556 1.00 0.00 85 GLU A CA 14
ATOM 13732 C C . GLU A 1 11 ? 4.277 -13.032 -0.025 1.00 0.00 85 GLU A C 14
ATOM 13733 O O . GLU A 1 11 ? 4.544 -13.162 -1.222 1.00 0.00 85 GLU A O 14
ATOM 13745 N N . GLY A 1 12 ? 4.287 -14.044 0.832 1.00 0.00 86 GLY A N 14
ATOM 13746 C CA . GLY A 1 12 ? 4.577 -15.396 0.384 1.00 0.00 86 GLY A CA 14
ATOM 13747 C C . GLY A 1 12 ? 6.012 -15.556 -0.089 1.00 0.00 86 GLY A C 14
ATOM 13748 O O . GLY A 1 12 ? 6.326 -16.463 -0.866 1.00 0.00 86 GLY A O 14
ATOM 13752 N N . GLY A 1 13 ? 6.877 -14.676 0.377 1.00 0.00 87 GLY A N 14
ATOM 13753 C CA . GLY A 1 13 ? 8.270 -14.721 -0.006 1.00 0.00 87 GLY A CA 14
ATOM 13754 C C . GLY A 1 13 ? 8.554 -13.897 -1.244 1.00 0.00 87 GLY A C 14
ATOM 13755 O O . GLY A 1 13 ? 9.708 -13.752 -1.649 1.00 0.00 87 GLY A O 14
ATOM 13759 N N . LYS A 1 14 ? 7.511 -13.350 -1.841 1.00 0.00 88 LYS A N 14
ATOM 13760 C CA . LYS A 1 14 ? 7.656 -12.551 -3.040 1.00 0.00 88 LYS A CA 14
ATOM 13761 C C . LYS A 1 14 ? 7.612 -11.078 -2.699 1.00 0.00 88 LYS A C 14
ATOM 13762 O O . LYS A 1 14 ? 6.760 -10.636 -1.926 1.00 0.00 88 LYS A O 14
ATOM 13781 N N . THR A 1 15 ? 8.527 -10.329 -3.262 1.00 0.00 89 THR A N 14
ATOM 13782 C CA . THR A 1 15 ? 8.589 -8.914 -3.031 1.00 0.00 89 THR A CA 14
ATOM 13783 C C . THR A 1 15 ? 7.714 -8.154 -4.020 1.00 0.00 89 THR A C 14
ATOM 13784 O O . THR A 1 15 ? 8.031 -8.058 -5.209 1.00 0.00 89 THR A O 14
ATOM 13795 N N . TYR A 1 16 ? 6.616 -7.636 -3.533 1.00 0.00 90 TYR A N 14
ATOM 13796 C CA . TYR A 1 16 ? 5.715 -6.861 -4.356 1.00 0.00 90 TYR A CA 14
ATOM 13797 C C . TYR A 1 16 ? 5.929 -5.386 -4.093 1.00 0.00 90 TYR A C 14
ATOM 13798 O O . TYR A 1 16 ? 6.274 -4.995 -2.984 1.00 0.00 90 TYR A O 14
ATOM 13816 N N . HIS A 1 17 ? 5.754 -4.578 -5.105 1.00 0.00 91 HIS A N 14
ATOM 13817 C CA . HIS A 1 17 ? 5.883 -3.142 -4.955 1.00 0.00 91 HIS A CA 14
ATOM 13818 C C . HIS A 1 17 ? 4.522 -2.499 -4.788 1.00 0.00 91 HIS A C 14
ATOM 13819 O O . HIS A 1 17 ? 3.552 -2.896 -5.434 1.00 0.00 91 HIS A O 14
ATOM 13834 N N . VAL A 1 18 ? 4.451 -1.528 -3.913 1.00 0.00 92 VAL A N 14
ATOM 13835 C CA . VAL A 1 18 ? 3.234 -0.800 -3.672 1.00 0.00 92 VAL A CA 14
ATOM 13836 C C . VAL A 1 18 ? 3.468 0.672 -3.927 1.00 0.00 92 VAL A C 14
ATOM 13837 O O . VAL A 1 18 ? 4.299 1.307 -3.274 1.00 0.00 92 VAL A O 14
ATOM 13850 N N . VAL A 1 19 ? 2.751 1.197 -4.876 1.00 0.00 93 VAL A N 14
ATOM 13851 C CA . VAL A 1 19 ? 2.849 2.590 -5.229 1.00 0.00 93 VAL A CA 14
ATOM 13852 C C . VAL A 1 19 ? 1.459 3.203 -5.265 1.00 0.00 93 VAL A C 14
ATOM 13853 O O . VAL A 1 19 ? 0.526 2.624 -5.835 1.00 0.00 93 VAL A O 14
ATOM 13866 N N . CYS A 1 20 ? 1.307 4.346 -4.648 1.00 0.00 94 CYS A N 14
ATOM 13867 C CA . CYS A 1 20 ? 0.021 4.993 -4.596 1.00 0.00 94 CYS A CA 14
ATOM 13868 C C . CYS A 1 20 ? 0.020 6.274 -5.411 1.00 0.00 94 CYS A C 14
ATOM 13869 O O . CYS A 1 20 ? 0.850 7.159 -5.204 1.00 0.00 94 CYS A O 14
ATOM 13876 N N . HIS A 1 21 ? -0.892 6.348 -6.364 1.00 0.00 95 HIS A N 14
ATOM 13877 C CA . HIS A 1 21 ? -1.040 7.525 -7.207 1.00 0.00 95 HIS A CA 14
ATOM 13878 C C . HIS A 1 21 ? -2.205 8.353 -6.708 1.00 0.00 95 HIS A C 14
ATOM 13879 O O . HIS A 1 21 ? -2.298 9.555 -6.973 1.00 0.00 95 HIS A O 14
ATOM 13894 N N . GLU A 1 22 ? -3.087 7.697 -5.978 1.00 0.00 96 GLU A N 14
ATOM 13895 C CA . GLU A 1 22 ? -4.272 8.326 -5.442 1.00 0.00 96 GLU A CA 14
ATOM 13896 C C . GLU A 1 22 ? -4.372 8.037 -3.966 1.00 0.00 96 GLU A C 14
ATOM 13897 O O . GLU A 1 22 ? -3.991 6.955 -3.512 1.00 0.00 96 GLU A O 14
ATOM 13909 N N . GLU A 1 23 ? -4.854 8.997 -3.218 1.00 0.00 97 GLU A N 14
ATOM 13910 C CA . GLU A 1 23 ? -5.039 8.826 -1.810 1.00 0.00 97 GLU A CA 14
ATOM 13911 C C . GLU A 1 23 ? -6.274 7.976 -1.552 1.00 0.00 97 GLU A C 14
ATOM 13912 O O . GLU A 1 23 ? -7.304 8.146 -2.210 1.00 0.00 97 GLU A O 14
ATOM 13924 N N . GLY A 1 24 ? -6.170 7.077 -0.603 1.00 0.00 98 GLY A N 14
ATOM 13925 C CA . GLY A 1 24 ? -7.264 6.192 -0.300 1.00 0.00 98 GLY A CA 14
ATOM 13926 C C . GLY A 1 24 ? -6.811 4.758 -0.197 1.00 0.00 98 GLY A C 14
ATOM 13927 O O . GLY A 1 24 ? -5.647 4.458 -0.444 1.00 0.00 98 GLY A O 14
ATOM 13931 N N . PRO A 1 25 ? -7.700 3.856 0.201 1.00 0.00 99 PRO A N 14
ATOM 13932 C CA . PRO A 1 25 ? -7.390 2.443 0.322 1.00 0.00 99 PRO A CA 14
ATOM 13933 C C . PRO A 1 25 ? -7.597 1.670 -0.989 1.00 0.00 99 PRO A C 14
ATOM 13934 O O . PRO A 1 25 ? -8.618 1.822 -1.664 1.00 0.00 99 PRO A O 14
ATOM 13945 N N . ILE A 1 26 ? -6.625 0.839 -1.330 1.00 0.00 100 ILE A N 14
ATOM 13946 C CA . ILE A 1 26 ? -6.682 0.005 -2.529 1.00 0.00 100 ILE A CA 14
ATOM 13947 C C . ILE A 1 26 ? -6.186 -1.406 -2.206 1.00 0.00 100 ILE A C 14
ATOM 13948 O O . ILE A 1 26 ? -5.468 -1.588 -1.236 1.00 0.00 100 ILE A O 14
ATOM 13964 N N . PRO A 1 27 ? -6.575 -2.425 -2.995 1.00 0.00 101 PRO A N 14
ATOM 13965 C CA . PRO A 1 27 ? -6.186 -3.818 -2.732 1.00 0.00 101 PRO A CA 14
ATOM 13966 C C . PRO A 1 27 ? -4.685 -4.057 -2.868 1.00 0.00 101 PRO A C 14
ATOM 13967 O O . PRO A 1 27 ? -3.958 -3.260 -3.469 1.00 0.00 101 PRO A O 14
ATOM 13978 N N . HIS A 1 28 ? -4.233 -5.160 -2.311 1.00 0.00 102 HIS A N 14
ATOM 13979 C CA . HIS A 1 28 ? -2.841 -5.532 -2.358 1.00 0.00 102 HIS A CA 14
ATOM 13980 C C . HIS A 1 28 ? -2.589 -6.417 -3.580 1.00 0.00 102 HIS A C 14
ATOM 13981 O O . HIS A 1 28 ? -3.167 -7.493 -3.693 1.00 0.00 102 HIS A O 14
ATOM 13996 N N . PRO A 1 29 ? -1.689 -5.988 -4.488 1.00 0.00 103 PRO A N 14
ATOM 13997 C CA . PRO A 1 29 ? -1.416 -6.702 -5.758 1.00 0.00 103 PRO A CA 14
ATOM 13998 C C . PRO A 1 29 ? -0.895 -8.129 -5.556 1.00 0.00 103 PRO A C 14
ATOM 13999 O O . PRO A 1 29 ? -0.916 -8.939 -6.475 1.00 0.00 103 PRO A O 14
ATOM 14010 N N . GLY A 1 30 ? -0.431 -8.426 -4.356 1.00 0.00 104 GLY A N 14
ATOM 14011 C CA . GLY A 1 30 ? 0.080 -9.752 -4.071 1.00 0.00 104 GLY A CA 14
ATOM 14012 C C . GLY A 1 30 ? -0.995 -10.693 -3.563 1.00 0.00 104 GLY A C 14
ATOM 14013 O O . GLY A 1 30 ? -0.876 -11.912 -3.699 1.00 0.00 104 GLY A O 14
ATOM 14017 N N . ASN A 1 31 ? -2.053 -10.126 -2.988 1.00 0.00 105 ASN A N 14
ATOM 14018 C CA . ASN A 1 31 ? -3.157 -10.908 -2.437 1.00 0.00 105 ASN A CA 14
ATOM 14019 C C . ASN A 1 31 ? -4.344 -9.999 -2.135 1.00 0.00 105 ASN A C 14
ATOM 14020 O O . ASN A 1 31 ? -4.296 -9.190 -1.209 1.00 0.00 105 ASN A O 14
ATOM 14031 N N . VAL A 1 32 ? -5.382 -10.099 -2.960 1.00 0.00 106 VAL A N 14
ATOM 14032 C CA . VAL A 1 32 ? -6.614 -9.292 -2.815 1.00 0.00 106 VAL A CA 14
ATOM 14033 C C . VAL A 1 32 ? -7.254 -9.370 -1.414 1.00 0.00 106 VAL A C 14
ATOM 14034 O O . VAL A 1 32 ? -8.161 -8.597 -1.099 1.00 0.00 106 VAL A O 14
ATOM 14047 N N . HIS A 1 33 ? -6.792 -10.300 -0.585 1.00 0.00 107 HIS A N 14
ATOM 14048 C CA . HIS A 1 33 ? -7.310 -10.435 0.778 1.00 0.00 107 HIS A CA 14
ATOM 14049 C C . HIS A 1 33 ? -6.670 -9.406 1.710 1.00 0.00 107 HIS A C 14
ATOM 14050 O O . HIS A 1 33 ? -6.954 -9.368 2.910 1.00 0.00 107 HIS A O 14
ATOM 14065 N N . LYS A 1 34 ? -5.825 -8.566 1.143 1.00 0.00 108 LYS A N 14
ATOM 14066 C CA . LYS A 1 34 ? -5.171 -7.501 1.878 1.00 0.00 108 LYS A CA 14
ATOM 14067 C C . LYS A 1 34 ? -5.266 -6.225 1.078 1.00 0.00 108 LYS A C 14
ATOM 14068 O O . LYS A 1 34 ? -5.441 -6.270 -0.140 1.00 0.00 108 LYS A O 14
ATOM 14087 N N . TYR A 1 35 ? -5.172 -5.100 1.744 1.00 0.00 109 TYR A N 14
ATOM 14088 C CA . TYR A 1 35 ? -5.237 -3.828 1.063 1.00 0.00 109 TYR A CA 14
ATOM 14089 C C . TYR A 1 35 ? -4.274 -2.834 1.698 1.00 0.00 109 TYR A C 14
ATOM 14090 O O . TYR A 1 35 ? -3.766 -3.068 2.790 1.00 0.00 109 TYR A O 14
ATOM 14108 N N . ILE A 1 36 ? -4.024 -1.740 1.018 1.00 0.00 110 ILE A N 14
ATOM 14109 C CA . ILE A 1 36 ? -3.127 -0.727 1.522 1.00 0.00 110 ILE A CA 14
ATOM 14110 C C . ILE A 1 36 ? -3.839 0.611 1.587 1.00 0.00 110 ILE A C 14
ATOM 14111 O O . ILE A 1 36 ? -4.595 0.967 0.682 1.00 0.00 110 ILE A O 14
ATOM 14127 N N . ILE A 1 37 ? -3.620 1.331 2.663 1.00 0.00 111 ILE A N 14
ATOM 14128 C CA . ILE A 1 37 ? -4.180 2.654 2.819 1.00 0.00 111 ILE A CA 14
ATOM 14129 C C . ILE A 1 37 ? -3.141 3.664 2.383 1.00 0.00 111 ILE A C 14
ATOM 14130 O O . ILE A 1 37 ? -2.033 3.685 2.927 1.00 0.00 111 ILE A O 14
ATOM 14146 N N . CYS A 1 38 ? -3.475 4.483 1.407 1.00 0.00 112 CYS A N 14
ATOM 14147 C CA . CYS A 1 38 ? -2.543 5.470 0.900 1.00 0.00 112 CYS A CA 14
ATOM 14148 C C . CYS A 1 38 ? -2.934 6.860 1.393 1.00 0.00 112 CYS A C 14
ATOM 14149 O O . CYS A 1 38 ? -4.077 7.277 1.240 1.00 0.00 112 CYS A O 14
ATOM 14156 N N . SER A 1 39 ? -1.991 7.556 1.994 1.00 0.00 113 SER A N 14
ATOM 14157 C CA . SER A 1 39 ? -2.226 8.898 2.496 1.00 0.00 113 SER A CA 14
ATOM 14158 C C . SER A 1 39 ? -1.185 9.862 1.942 1.00 0.00 113 SER A C 14
ATOM 14159 O O . SER A 1 39 ? 0.010 9.574 1.967 1.00 0.00 113 SER A O 14
ATOM 14167 N N . LYS A 1 40 ? -1.635 10.993 1.434 1.00 0.00 114 LYS A N 14
ATOM 14168 C CA . LYS A 1 40 ? -0.739 11.974 0.857 1.00 0.00 114 LYS A CA 14
ATOM 14169 C C . LYS A 1 40 ? -0.418 13.067 1.866 1.00 0.00 114 LYS A C 14
ATOM 14170 O O . LYS A 1 40 ? -1.294 13.831 2.263 1.00 0.00 114 LYS A O 14
ATOM 14189 N N . SER A 1 41 ? 0.828 13.132 2.285 1.00 0.00 115 SER A N 14
ATOM 14190 C CA . SER A 1 41 ? 1.268 14.142 3.215 1.00 0.00 115 SER A CA 14
ATOM 14191 C C . SER A 1 41 ? 2.242 15.097 2.536 1.00 0.00 115 SER A C 14
ATOM 14192 O O . SER A 1 41 ? 3.463 14.950 2.643 1.00 0.00 115 SER A O 14
ATOM 14200 N N . GLY A 1 42 ? 1.689 16.029 1.789 1.00 0.00 116 GLY A N 14
ATOM 14201 C CA . GLY A 1 42 ? 2.504 16.998 1.091 1.00 0.00 116 GLY A CA 14
ATOM 14202 C C . GLY A 1 42 ? 3.184 16.374 -0.104 1.00 0.00 116 GLY A C 14
ATOM 14203 O O . GLY A 1 42 ? 2.578 16.222 -1.157 1.00 0.00 116 GLY A O 14
ATOM 14207 N N . SER A 1 43 ? 4.442 16.012 0.056 1.00 0.00 117 SER A N 14
ATOM 14208 C CA . SER A 1 43 ? 5.192 15.364 -1.004 1.00 0.00 117 SER A CA 14
ATOM 14209 C C . SER A 1 43 ? 5.532 13.928 -0.615 1.00 0.00 117 SER A C 14
ATOM 14210 O O . SER A 1 43 ? 6.206 13.209 -1.357 1.00 0.00 117 SER A O 14
ATOM 14218 N N . LEU A 1 44 ? 5.034 13.505 0.533 1.00 0.00 118 LEU A N 14
ATOM 14219 C CA . LEU A 1 44 ? 5.362 12.196 1.062 1.00 0.00 118 LEU A CA 14
ATOM 14220 C C . LEU A 1 44 ? 4.126 11.332 1.172 1.00 0.00 118 LEU A C 14
ATOM 14221 O O . LEU A 1 44 ? 3.094 11.775 1.670 1.00 0.00 118 LEU A O 14
ATOM 14237 N N . TRP A 1 45 ? 4.218 10.111 0.691 1.00 0.00 119 TRP A N 14
ATOM 14238 C CA . TRP A 1 45 ? 3.118 9.180 0.799 1.00 0.00 119 TRP A CA 14
ATOM 14239 C C . TRP A 1 45 ? 3.277 8.299 2.027 1.00 0.00 119 TRP A C 14
ATOM 14240 O O . TRP A 1 45 ? 4.355 7.767 2.287 1.00 0.00 119 TRP A O 14
ATOM 14261 N N . TYR A 1 46 ? 2.216 8.181 2.785 1.00 0.00 120 TYR A N 14
ATOM 14262 C CA . TYR A 1 46 ? 2.172 7.283 3.916 1.00 0.00 120 TYR A CA 14
ATOM 14263 C C . TYR A 1 46 ? 1.269 6.128 3.585 1.00 0.00 120 TYR A C 14
ATOM 14264 O O . TYR A 1 46 ? 0.134 6.323 3.153 1.00 0.00 120 TYR A O 14
ATOM 14282 N N . ILE A 1 47 ? 1.767 4.936 3.768 1.00 0.00 121 ILE A N 14
ATOM 14283 C CA . ILE A 1 47 ? 1.027 3.753 3.398 1.00 0.00 121 ILE A CA 14
ATOM 14284 C C . ILE A 1 47 ? 1.036 2.691 4.490 1.00 0.00 121 ILE A C 14
ATOM 14285 O O . ILE A 1 47 ? 1.938 2.643 5.333 1.00 0.00 121 ILE A O 14
ATOM 14301 N N . THR A 1 48 ? 0.009 1.871 4.497 1.00 0.00 122 THR A N 14
ATOM 14302 C CA . THR A 1 48 ? -0.099 0.785 5.451 1.00 0.00 122 THR A CA 14
ATOM 14303 C C . THR A 1 48 ? -0.888 -0.370 4.846 1.00 0.00 122 THR A C 14
ATOM 14304 O O . THR A 1 48 ? -1.992 -0.171 4.346 1.00 0.00 122 THR A O 14
ATOM 14315 N N . VAL A 1 49 ? -0.325 -1.570 4.887 1.00 0.00 123 VAL A N 14
ATOM 14316 C CA . VAL A 1 49 ? -0.980 -2.727 4.310 1.00 0.00 123 VAL A CA 14
ATOM 14317 C C . VAL A 1 49 ? -1.697 -3.548 5.387 1.00 0.00 123 VAL A C 14
ATOM 14318 O O . VAL A 1 49 ? -1.070 -4.212 6.218 1.00 0.00 123 VAL A O 14
ATOM 14331 N N . MET A 1 50 ? -3.003 -3.457 5.383 1.00 0.00 124 MET A N 14
ATOM 14332 C CA . MET A 1 50 ? -3.833 -4.159 6.345 1.00 0.00 124 MET A CA 14
ATOM 14333 C C . MET A 1 50 ? -4.575 -5.314 5.675 1.00 0.00 124 MET A C 14
ATOM 14334 O O . MET A 1 50 ? -5.022 -5.193 4.534 1.00 0.00 124 MET A O 14
ATOM 14348 N N . PRO A 1 51 ? -4.689 -6.459 6.360 1.00 0.00 125 PRO A N 14
ATOM 14349 C CA . PRO A 1 51 ? -5.436 -7.602 5.851 1.00 0.00 125 PRO A CA 14
ATOM 14350 C C . PRO A 1 51 ? -6.931 -7.455 6.123 1.00 0.00 125 PRO A C 14
ATOM 14351 O O . PRO A 1 51 ? -7.330 -6.960 7.178 1.00 0.00 125 PRO A O 14
ATOM 14362 N N . CYS A 1 52 ? -7.754 -7.864 5.182 1.00 0.00 126 CYS A N 14
ATOM 14363 C CA . CYS A 1 52 ? -9.190 -7.762 5.360 1.00 0.00 126 CYS A CA 14
ATOM 14364 C C . CYS A 1 52 ? -9.756 -9.061 5.913 1.00 0.00 126 CYS A C 14
ATOM 14365 O O . CYS A 1 52 ? -9.006 -9.982 6.261 1.00 0.00 126 CYS A O 14
ATOM 14372 N N . SER A 1 53 ? -11.069 -9.118 6.016 1.00 0.00 127 SER A N 14
ATOM 14373 C CA . SER A 1 53 ? -11.759 -10.291 6.490 1.00 0.00 127 SER A CA 14
ATOM 14374 C C . SER A 1 53 ? -11.493 -11.482 5.568 1.00 0.00 127 SER A C 14
ATOM 14375 O O . SER A 1 53 ? -11.491 -11.346 4.334 1.00 0.00 127 SER A O 14
ATOM 14383 N N . ILE A 1 54 ? -11.251 -12.632 6.158 1.00 0.00 128 ILE A N 14
ATOM 14384 C CA . ILE A 1 54 ? -11.021 -13.834 5.390 1.00 0.00 128 ILE A CA 14
ATOM 14385 C C . ILE A 1 54 ? -12.299 -14.208 4.644 1.00 0.00 128 ILE A C 14
ATOM 14386 O O . ILE A 1 54 ? -13.402 -14.098 5.189 1.00 0.00 128 ILE A O 14
ATOM 14402 N N . GLY A 1 55 ? -12.145 -14.637 3.409 1.00 0.00 129 GLY A N 14
ATOM 14403 C CA . GLY A 1 55 ? -13.292 -14.936 2.586 1.00 0.00 129 GLY A CA 14
ATOM 14404 C C . GLY A 1 55 ? -13.711 -13.755 1.731 1.00 0.00 129 GLY A C 14
ATOM 14405 O O . GLY A 1 55 ? -14.494 -13.908 0.797 1.00 0.00 129 GLY A O 14
ATOM 14409 N N . THR A 1 56 ? -13.193 -12.570 2.042 1.00 0.00 130 THR A N 14
ATOM 14410 C CA . THR A 1 56 ? -13.526 -11.392 1.271 1.00 0.00 130 THR A CA 14
ATOM 14411 C C . THR A 1 56 ? -12.287 -10.818 0.603 1.00 0.00 130 THR A C 14
ATOM 14412 O O . THR A 1 56 ? -11.153 -11.102 1.015 1.00 0.00 130 THR A O 14
ATOM 14423 N N . LYS A 1 57 ? -12.501 -10.032 -0.428 1.00 0.00 131 LYS A N 14
ATOM 14424 C CA . LYS A 1 57 ? -11.426 -9.405 -1.161 1.00 0.00 131 LYS A CA 14
ATOM 14425 C C . LYS A 1 57 ? -11.694 -7.917 -1.289 1.00 0.00 131 LYS A C 14
ATOM 14426 O O . LYS A 1 57 ? -12.850 -7.495 -1.350 1.00 0.00 131 LYS A O 14
ATOM 14445 N N . PHE A 1 58 ? -10.647 -7.134 -1.318 1.00 0.00 132 PHE A N 14
ATOM 14446 C CA . PHE A 1 58 ? -10.786 -5.697 -1.407 1.00 0.00 132 PHE A CA 14
ATOM 14447 C C . PHE A 1 58 ? -10.871 -5.251 -2.868 1.00 0.00 132 PHE A C 14
ATOM 14448 O O . PHE A 1 58 ? -10.119 -5.733 -3.722 1.00 0.00 132 PHE A O 14
ATOM 14465 N N . ASP A 1 59 ? -11.799 -4.351 -3.152 1.00 0.00 133 ASP A N 14
ATOM 14466 C CA . ASP A 1 59 ? -11.971 -3.817 -4.503 1.00 0.00 133 ASP A CA 14
ATOM 14467 C C . ASP A 1 59 ? -11.360 -2.425 -4.595 1.00 0.00 133 ASP A C 14
ATOM 14468 O O . ASP A 1 59 ? -11.563 -1.599 -3.709 1.00 0.00 133 ASP A O 14
ATOM 14477 N N . PRO A 1 60 ? -10.601 -2.150 -5.672 1.00 0.00 134 PRO A N 14
ATOM 14478 C CA . PRO A 1 60 ? -9.900 -0.869 -5.853 1.00 0.00 134 PRO A CA 14
ATOM 14479 C C . PRO A 1 60 ? -10.830 0.321 -6.036 1.00 0.00 134 PRO A C 14
ATOM 14480 O O . PRO A 1 60 ? -10.584 1.394 -5.493 1.00 0.00 134 PRO A O 14
ATOM 14491 N N . ILE A 1 61 ? -11.886 0.137 -6.801 1.00 0.00 135 ILE A N 14
ATOM 14492 C CA . ILE A 1 61 ? -12.793 1.228 -7.088 1.00 0.00 135 ILE A CA 14
ATOM 14493 C C . ILE A 1 61 ? -13.781 1.444 -5.955 1.00 0.00 135 ILE A C 14
ATOM 14494 O O . ILE A 1 61 ? -13.921 2.560 -5.448 1.00 0.00 135 ILE A O 14
ATOM 14510 N N . SER A 1 62 ? -14.464 0.387 -5.555 1.00 0.00 136 SER A N 14
ATOM 14511 C CA . SER A 1 62 ? -15.423 0.461 -4.471 1.00 0.00 136 SER A CA 14
ATOM 14512 C C . SER A 1 62 ? -14.725 0.849 -3.168 1.00 0.00 136 SER A C 14
ATOM 14513 O O . SER A 1 62 ? -15.288 1.572 -2.338 1.00 0.00 136 SER A O 14
ATOM 14521 N N . ARG A 1 63 ? -13.506 0.335 -2.998 1.00 0.00 137 ARG A N 14
ATOM 14522 C CA . ARG A 1 63 ? -12.660 0.639 -1.843 1.00 0.00 137 ARG A CA 14
ATOM 14523 C C . ARG A 1 63 ? -13.224 0.024 -0.573 1.00 0.00 137 ARG A C 14
ATOM 14524 O O . ARG A 1 63 ? -13.227 0.640 0.492 1.00 0.00 137 ARG A O 14
ATOM 14545 N N . ASN A 1 64 ? -13.673 -1.209 -0.691 1.00 0.00 138 ASN A N 14
ATOM 14546 C CA . ASN A 1 64 ? -14.189 -1.967 0.431 1.00 0.00 138 ASN A CA 14
ATOM 14547 C C . ASN A 1 64 ? -14.017 -3.442 0.131 1.00 0.00 138 ASN A C 14
ATOM 14548 O O . ASN A 1 64 ? -13.552 -3.799 -0.956 1.00 0.00 138 ASN A O 14
ATOM 14559 N N . CYS A 1 65 ? -14.386 -4.288 1.062 1.00 0.00 139 CYS A N 14
ATOM 14560 C CA . CYS A 1 65 ? -14.215 -5.713 0.877 1.00 0.00 139 CYS A CA 14
ATOM 14561 C C . CYS A 1 65 ? -15.515 -6.389 0.498 1.00 0.00 139 CYS A C 14
ATOM 14562 O O . CYS A 1 65 ? -16.540 -6.237 1.172 1.00 0.00 139 CYS A O 14
ATOM 14569 N N . VAL A 1 66 ? -15.467 -7.124 -0.594 1.00 0.00 140 VAL A N 14
ATOM 14570 C CA . VAL A 1 66 ? -16.609 -7.849 -1.096 1.00 0.00 140 VAL A CA 14
ATOM 14571 C C . VAL A 1 66 ? -16.332 -9.348 -1.029 1.00 0.00 140 VAL A C 14
ATOM 14572 O O . VAL A 1 66 ? -15.174 -9.761 -0.943 1.00 0.00 140 VAL A O 14
ATOM 14585 N N . LEU A 1 67 ? -17.384 -10.147 -1.039 1.00 0.00 141 LEU A N 14
ATOM 14586 C CA . LEU A 1 67 ? -17.257 -11.603 -0.977 1.00 0.00 141 LEU A CA 14
ATOM 14587 C C . LEU A 1 67 ? -16.354 -12.122 -2.102 1.00 0.00 141 LEU A C 14
ATOM 14588 O O . LEU A 1 67 ? -16.605 -11.873 -3.282 1.00 0.00 141 LEU A O 14
ATOM 14604 N N . ASP A 1 68 ? -15.306 -12.834 -1.719 1.00 0.00 142 ASP A N 14
ATOM 14605 C CA . ASP A 1 68 ? -14.355 -13.382 -2.671 1.00 0.00 142 ASP A CA 14
ATOM 14606 C C . ASP A 1 68 ? -14.780 -14.761 -3.132 1.00 0.00 142 ASP A C 14
ATOM 14607 O O . ASP A 1 68 ? -14.625 -15.755 -2.410 1.00 0.00 142 ASP A O 14
ATOM 14616 N N . ASN A 1 69 ? -15.347 -14.815 -4.311 1.00 0.00 143 ASN A N 14
ATOM 14617 C CA . ASN A 1 69 ? -15.762 -16.067 -4.913 1.00 0.00 143 ASN A CA 14
ATOM 14618 C C . ASN A 1 69 ? -15.456 -16.044 -6.398 1.00 0.00 143 ASN A C 14
ATOM 14619 O O . ASN A 1 69 ? -16.302 -15.551 -7.177 1.00 0.00 143 ASN A O 14
ATOM 14631 N N . GLY A 1 1 ? 13.255 -1.855 0.540 1.00 0.00 75 GLY A N 15
ATOM 14632 C CA . GLY A 1 1 ? 13.106 -0.536 -0.106 1.00 0.00 75 GLY A CA 15
ATOM 14633 C C . GLY A 1 1 ? 12.412 0.462 0.800 1.00 0.00 75 GLY A C 15
ATOM 14634 O O . GLY A 1 1 ? 11.189 0.576 0.768 1.00 0.00 75 GLY A O 15
ATOM 14640 N N . PRO A 1 2 ? 13.177 1.222 1.609 1.00 0.00 76 PRO A N 15
ATOM 14641 C CA . PRO A 1 2 ? 12.619 2.199 2.560 1.00 0.00 76 PRO A CA 15
ATOM 14642 C C . PRO A 1 2 ? 12.192 3.502 1.876 1.00 0.00 76 PRO A C 15
ATOM 14643 O O . PRO A 1 2 ? 12.443 4.598 2.383 1.00 0.00 76 PRO A O 15
ATOM 14654 N N . LEU A 1 3 ? 11.528 3.372 0.745 1.00 0.00 77 LEU A N 15
ATOM 14655 C CA . LEU A 1 3 ? 11.080 4.519 -0.018 1.00 0.00 77 LEU A CA 15
ATOM 14656 C C . LEU A 1 3 ? 9.690 4.948 0.431 1.00 0.00 77 LEU A C 15
ATOM 14657 O O . LEU A 1 3 ? 9.136 4.399 1.389 1.00 0.00 77 LEU A O 15
ATOM 14673 N N . GLY A 1 4 ? 9.131 5.920 -0.259 1.00 0.00 78 GLY A N 15
ATOM 14674 C CA . GLY A 1 4 ? 7.812 6.399 0.075 1.00 0.00 78 GLY A CA 15
ATOM 14675 C C . GLY A 1 4 ? 6.851 6.224 -1.076 1.00 0.00 78 GLY A C 15
ATOM 14676 O O . GLY A 1 4 ? 5.684 5.887 -0.878 1.00 0.00 78 GLY A O 15
ATOM 14680 N N . SER A 1 5 ? 7.348 6.457 -2.278 1.00 0.00 79 SER A N 15
ATOM 14681 C CA . SER A 1 5 ? 6.551 6.328 -3.486 1.00 0.00 79 SER A CA 15
ATOM 14682 C C . SER A 1 5 ? 6.386 4.857 -3.884 1.00 0.00 79 SER A C 15
ATOM 14683 O O . SER A 1 5 ? 5.357 4.462 -4.428 1.00 0.00 79 SER A O 15
ATOM 14691 N N . ASP A 1 6 ? 7.407 4.051 -3.587 1.00 0.00 80 ASP A N 15
ATOM 14692 C CA . ASP A 1 6 ? 7.430 2.643 -3.977 1.00 0.00 80 ASP A CA 15
ATOM 14693 C C . ASP A 1 6 ? 7.971 1.803 -2.822 1.00 0.00 80 ASP A C 15
ATOM 14694 O O . ASP A 1 6 ? 9.184 1.759 -2.586 1.00 0.00 80 ASP A O 15
ATOM 14703 N N . LEU A 1 7 ? 7.078 1.176 -2.083 1.00 0.00 81 LEU A N 15
ATOM 14704 C CA . LEU A 1 7 ? 7.477 0.345 -0.953 1.00 0.00 81 LEU A CA 15
ATOM 14705 C C . LEU A 1 7 ? 7.434 -1.122 -1.339 1.00 0.00 81 LEU A C 15
ATOM 14706 O O . LEU A 1 7 ? 6.613 -1.528 -2.149 1.00 0.00 81 LEU A O 15
ATOM 14722 N N . ILE A 1 8 ? 8.322 -1.912 -0.774 1.00 0.00 82 ILE A N 15
ATOM 14723 C CA . ILE A 1 8 ? 8.333 -3.332 -1.061 1.00 0.00 82 ILE A CA 15
ATOM 14724 C C . ILE A 1 8 ? 7.883 -4.122 0.158 1.00 0.00 82 ILE A C 15
ATOM 14725 O O . ILE A 1 8 ? 8.127 -3.715 1.297 1.00 0.00 82 ILE A O 15
ATOM 14741 N N . VAL A 1 9 ? 7.241 -5.246 -0.087 1.00 0.00 83 VAL A N 15
ATOM 14742 C CA . VAL A 1 9 ? 6.752 -6.122 0.959 1.00 0.00 83 VAL A CA 15
ATOM 14743 C C . VAL A 1 9 ? 6.934 -7.570 0.521 1.00 0.00 83 VAL A C 15
ATOM 14744 O O . VAL A 1 9 ? 7.329 -7.827 -0.613 1.00 0.00 83 VAL A O 15
ATOM 14757 N N . HIS A 1 10 ? 6.641 -8.505 1.395 1.00 0.00 84 HIS A N 15
ATOM 14758 C CA . HIS A 1 10 ? 6.836 -9.914 1.066 1.00 0.00 84 HIS A CA 15
ATOM 14759 C C . HIS A 1 10 ? 5.591 -10.750 1.324 1.00 0.00 84 HIS A C 15
ATOM 14760 O O . HIS A 1 10 ? 5.222 -11.004 2.468 1.00 0.00 84 HIS A O 15
ATOM 14775 N N . GLU A 1 11 ? 4.957 -11.170 0.249 1.00 0.00 85 GLU A N 15
ATOM 14776 C CA . GLU A 1 11 ? 3.762 -12.005 0.319 1.00 0.00 85 GLU A CA 15
ATOM 14777 C C . GLU A 1 11 ? 4.033 -13.361 -0.318 1.00 0.00 85 GLU A C 15
ATOM 14778 O O . GLU A 1 11 ? 4.271 -13.455 -1.528 1.00 0.00 85 GLU A O 15
ATOM 14790 N N . GLY A 1 12 ? 4.019 -14.404 0.491 1.00 0.00 86 GLY A N 15
ATOM 14791 C CA . GLY A 1 12 ? 4.242 -15.743 -0.021 1.00 0.00 86 GLY A CA 15
ATOM 14792 C C . GLY A 1 12 ? 5.652 -15.941 -0.542 1.00 0.00 86 GLY A C 15
ATOM 14793 O O . GLY A 1 12 ? 5.874 -16.697 -1.492 1.00 0.00 86 GLY A O 15
ATOM 14797 N N . GLY A 1 13 ? 6.602 -15.246 0.066 1.00 0.00 87 GLY A N 15
ATOM 14798 C CA . GLY A 1 13 ? 7.988 -15.370 -0.339 1.00 0.00 87 GLY A CA 15
ATOM 14799 C C . GLY A 1 13 ? 8.361 -14.447 -1.483 1.00 0.00 87 GLY A C 15
ATOM 14800 O O . GLY A 1 13 ? 9.541 -14.286 -1.793 1.00 0.00 87 GLY A O 15
ATOM 14804 N N . LYS A 1 14 ? 7.365 -13.844 -2.115 1.00 0.00 88 LYS A N 15
ATOM 14805 C CA . LYS A 1 14 ? 7.613 -12.941 -3.231 1.00 0.00 88 LYS A CA 15
ATOM 14806 C C . LYS A 1 14 ? 7.573 -11.490 -2.782 1.00 0.00 88 LYS A C 15
ATOM 14807 O O . LYS A 1 14 ? 6.707 -11.096 -1.999 1.00 0.00 88 LYS A O 15
ATOM 14826 N N . THR A 1 15 ? 8.518 -10.705 -3.265 1.00 0.00 89 THR A N 15
ATOM 14827 C CA . THR A 1 15 ? 8.587 -9.299 -2.931 1.00 0.00 89 THR A CA 15
ATOM 14828 C C . THR A 1 15 ? 7.720 -8.458 -3.868 1.00 0.00 89 THR A C 15
ATOM 14829 O O . THR A 1 15 ? 8.048 -8.276 -5.042 1.00 0.00 89 THR A O 15
ATOM 14840 N N . TYR A 1 16 ? 6.613 -7.961 -3.350 1.00 0.00 90 TYR A N 15
ATOM 14841 C CA . TYR A 1 16 ? 5.713 -7.133 -4.131 1.00 0.00 90 TYR A CA 15
ATOM 14842 C C . TYR A 1 16 ? 5.924 -5.669 -3.820 1.00 0.00 90 TYR A C 15
ATOM 14843 O O . TYR A 1 16 ? 6.236 -5.302 -2.691 1.00 0.00 90 TYR A O 15
ATOM 14861 N N . HIS A 1 17 ? 5.771 -4.845 -4.825 1.00 0.00 91 HIS A N 15
ATOM 14862 C CA . HIS A 1 17 ? 5.908 -3.413 -4.664 1.00 0.00 91 HIS A CA 15
ATOM 14863 C C . HIS A 1 17 ? 4.546 -2.764 -4.543 1.00 0.00 91 HIS A C 15
ATOM 14864 O O . HIS A 1 17 ? 3.579 -3.199 -5.177 1.00 0.00 91 HIS A O 15
ATOM 14879 N N . VAL A 1 18 ? 4.471 -1.742 -3.725 1.00 0.00 92 VAL A N 15
ATOM 14880 C CA . VAL A 1 18 ? 3.254 -1.001 -3.528 1.00 0.00 92 VAL A CA 15
ATOM 14881 C C . VAL A 1 18 ? 3.485 0.446 -3.905 1.00 0.00 92 VAL A C 15
ATOM 14882 O O . VAL A 1 18 ? 4.331 1.129 -3.314 1.00 0.00 92 VAL A O 15
ATOM 14895 N N . VAL A 1 19 ? 2.757 0.898 -4.889 1.00 0.00 93 VAL A N 15
ATOM 14896 C CA . VAL A 1 19 ? 2.854 2.262 -5.358 1.00 0.00 93 VAL A CA 15
ATOM 14897 C C . VAL A 1 19 ? 1.486 2.904 -5.312 1.00 0.00 93 VAL A C 15
ATOM 14898 O O . VAL A 1 19 ? 0.504 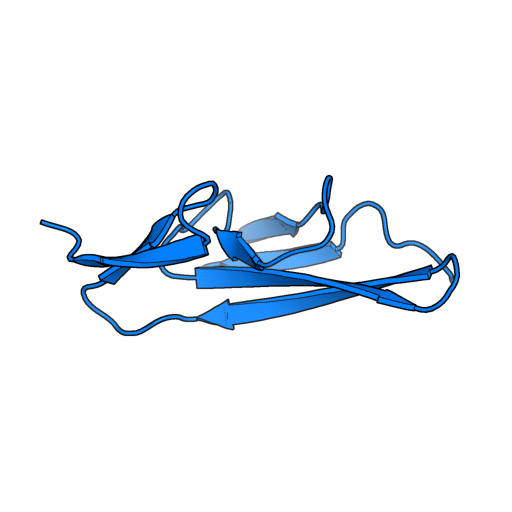2.314 -5.772 1.00 0.00 93 VAL A O 15
ATOM 14911 N N . CYS A 1 20 ? 1.411 4.094 -4.770 1.00 0.00 94 CYS A N 15
ATOM 14912 C CA . CYS A 1 20 ? 0.148 4.783 -4.672 1.00 0.00 94 CYS A CA 15
ATOM 14913 C C . CYS A 1 20 ? 0.067 5.880 -5.709 1.00 0.00 94 CYS A C 15
ATOM 14914 O O . CYS A 1 20 ? 0.819 6.856 -5.664 1.00 0.00 94 CYS A O 15
ATOM 14921 N N . HIS A 1 21 ? -0.840 5.706 -6.651 1.00 0.00 95 HIS A N 15
ATOM 14922 C CA . HIS A 1 21 ? -1.011 6.652 -7.738 1.00 0.00 95 HIS A CA 15
ATOM 14923 C C . HIS A 1 21 ? -1.816 7.860 -7.273 1.00 0.00 95 HIS A C 15
ATOM 14924 O O . HIS A 1 21 ? -1.753 8.927 -7.874 1.00 0.00 95 HIS A O 15
ATOM 14939 N N . GLU A 1 22 ? -2.563 7.679 -6.202 1.00 0.00 96 GLU A N 15
ATOM 14940 C CA . GLU A 1 22 ? -3.377 8.735 -5.640 1.00 0.00 96 GLU A CA 15
ATOM 14941 C C . GLU A 1 22 ? -3.745 8.389 -4.208 1.00 0.00 96 GLU A C 15
ATOM 14942 O O . GLU A 1 22 ? -3.407 7.303 -3.723 1.00 0.00 96 GLU A O 15
ATOM 14954 N N . GLU A 1 23 ? -4.418 9.301 -3.533 1.00 0.00 97 GLU A N 15
ATOM 14955 C CA . GLU A 1 23 ? -4.818 9.088 -2.155 1.00 0.00 97 GLU A CA 15
ATOM 14956 C C . GLU A 1 23 ? -6.039 8.175 -2.089 1.00 0.00 97 GLU A C 15
ATOM 14957 O O . GLU A 1 23 ? -6.919 8.236 -2.951 1.00 0.00 97 GLU A O 15
ATOM 14969 N N . GLY A 1 24 ? -6.094 7.343 -1.070 1.00 0.00 98 GLY A N 15
ATOM 14970 C CA . GLY A 1 24 ? -7.205 6.430 -0.917 1.00 0.00 98 GLY A CA 15
ATOM 14971 C C . GLY A 1 24 ? -6.754 4.993 -0.761 1.00 0.00 98 GLY A C 15
ATOM 14972 O O . GLY A 1 24 ? -5.598 4.676 -1.026 1.00 0.00 98 GLY A O 15
ATOM 14976 N N . PRO A 1 25 ? -7.641 4.107 -0.300 1.00 0.00 99 PRO A N 15
ATOM 14977 C CA . PRO A 1 25 ? -7.328 2.694 -0.120 1.00 0.00 99 PRO A CA 15
ATOM 14978 C C . PRO A 1 25 ? -7.549 1.857 -1.394 1.00 0.00 99 PRO A C 15
ATOM 14979 O O . PRO A 1 25 ? -8.538 2.037 -2.111 1.00 0.00 99 PRO A O 15
ATOM 14990 N N . ILE A 1 26 ? -6.620 0.950 -1.658 1.00 0.00 100 ILE A N 15
ATOM 14991 C CA . ILE A 1 26 ? -6.699 0.038 -2.804 1.00 0.00 100 ILE A CA 15
ATOM 14992 C C . ILE A 1 26 ? -6.200 -1.355 -2.406 1.00 0.00 100 ILE A C 15
ATOM 14993 O O . ILE A 1 26 ? -5.462 -1.484 -1.437 1.00 0.00 100 ILE A O 15
ATOM 15009 N N . PRO A 1 27 ? -6.609 -2.421 -3.131 1.00 0.00 101 PRO A N 15
ATOM 15010 C CA . PRO A 1 27 ? -6.199 -3.803 -2.816 1.00 0.00 101 PRO A CA 15
ATOM 15011 C C . PRO A 1 27 ? -4.695 -4.026 -2.972 1.00 0.00 101 PRO A C 15
ATOM 15012 O O . PRO A 1 27 ? -3.986 -3.211 -3.571 1.00 0.00 101 PRO A O 15
ATOM 15023 N N . HIS A 1 28 ? -4.223 -5.144 -2.457 1.00 0.00 102 HIS A N 15
ATOM 15024 C CA . HIS A 1 28 ? -2.818 -5.483 -2.510 1.00 0.00 102 HIS A CA 15
ATOM 15025 C C . HIS A 1 28 ? -2.541 -6.333 -3.755 1.00 0.00 102 HIS A C 15
ATOM 15026 O O . HIS A 1 28 ? -3.204 -7.345 -3.976 1.00 0.00 102 HIS A O 15
ATOM 15041 N N . PRO A 1 29 ? -1.543 -5.941 -4.571 1.00 0.00 103 PRO A N 15
ATOM 15042 C CA . PRO A 1 29 ? -1.215 -6.633 -5.842 1.00 0.00 103 PRO A CA 15
ATOM 15043 C C . PRO A 1 29 ? -0.755 -8.083 -5.645 1.00 0.00 103 PRO A C 15
ATOM 15044 O O . PRO A 1 29 ? -0.789 -8.889 -6.575 1.00 0.00 103 PRO A O 15
ATOM 15055 N N . GLY A 1 30 ? -0.333 -8.408 -4.436 1.00 0.00 104 GLY A N 15
ATOM 15056 C CA . GLY A 1 30 ? 0.146 -9.751 -4.159 1.00 0.00 104 GLY A CA 15
ATOM 15057 C C . GLY A 1 30 ? -0.911 -10.648 -3.544 1.00 0.00 104 GLY A C 15
ATOM 15058 O O . GLY A 1 30 ? -0.766 -11.867 -3.545 1.00 0.00 104 GLY A O 15
ATOM 15062 N N . ASN A 1 31 ? -1.974 -10.042 -3.011 1.00 0.00 105 ASN A N 15
ATOM 15063 C CA . ASN A 1 31 ? -3.056 -10.796 -2.375 1.00 0.00 105 ASN A CA 15
ATOM 15064 C C . ASN A 1 31 ? -4.254 -9.892 -2.093 1.00 0.00 105 ASN A C 15
ATOM 15065 O O . ASN A 1 31 ? -4.210 -9.053 -1.194 1.00 0.00 105 ASN A O 15
ATOM 15076 N N . VAL A 1 32 ? -5.293 -10.021 -2.905 1.00 0.00 106 VAL A N 15
ATOM 15077 C CA . VAL A 1 32 ? -6.533 -9.235 -2.753 1.00 0.00 106 VAL A CA 15
ATOM 15078 C C . VAL A 1 32 ? -7.165 -9.326 -1.344 1.00 0.00 106 VAL A C 15
ATOM 15079 O O . VAL A 1 32 ? -8.056 -8.540 -1.011 1.00 0.00 106 VAL A O 15
ATOM 15092 N N . HIS A 1 33 ? -6.708 -10.279 -0.527 1.00 0.00 107 HIS A N 15
ATOM 15093 C CA . HIS A 1 33 ? -7.200 -10.405 0.854 1.00 0.00 107 HIS A CA 15
ATOM 15094 C C . HIS A 1 33 ? -6.609 -9.308 1.746 1.00 0.00 107 HIS A C 15
ATOM 15095 O O . HIS A 1 33 ? -6.903 -9.232 2.940 1.00 0.00 107 HIS A O 15
ATOM 15110 N N . LYS A 1 34 ? -5.786 -8.457 1.153 1.00 0.00 108 LYS A N 15
ATOM 15111 C CA . LYS A 1 34 ? -5.172 -7.348 1.856 1.00 0.00 108 LYS A CA 15
ATOM 15112 C C . LYS A 1 34 ? -5.273 -6.104 1.012 1.00 0.00 108 LYS A C 15
ATOM 15113 O O . LYS A 1 34 ? -5.416 -6.187 -0.209 1.00 0.00 108 LYS A O 15
ATOM 15132 N N . TYR A 1 35 ? -5.211 -4.960 1.647 1.00 0.00 109 TYR A N 15
ATOM 15133 C CA . TYR A 1 35 ? -5.272 -3.708 0.937 1.00 0.00 109 TYR A CA 15
ATOM 15134 C C . TYR A 1 35 ? -4.340 -2.692 1.573 1.00 0.00 109 TYR A C 15
ATOM 15135 O O . TYR A 1 35 ? -3.820 -2.918 2.660 1.00 0.00 109 TYR A O 15
ATOM 15153 N N . ILE A 1 36 ? -4.123 -1.590 0.902 1.00 0.00 110 ILE A N 15
ATOM 15154 C CA . ILE A 1 36 ? -3.253 -0.560 1.410 1.00 0.00 110 ILE A CA 15
ATOM 15155 C C . ILE A 1 36 ? -3.984 0.769 1.430 1.00 0.00 110 ILE A C 15
ATOM 15156 O O . ILE A 1 36 ? -4.751 1.078 0.519 1.00 0.00 110 ILE A O 15
ATOM 15172 N N . ILE A 1 37 ? -3.769 1.537 2.475 1.00 0.00 111 ILE A N 15
ATOM 15173 C CA . ILE A 1 37 ? -4.345 2.856 2.569 1.00 0.00 111 ILE A CA 15
ATOM 15174 C C . ILE A 1 37 ? -3.297 3.859 2.158 1.00 0.00 111 ILE A C 15
ATOM 15175 O O . ILE A 1 37 ? -2.239 3.948 2.789 1.00 0.00 111 ILE A O 15
ATOM 15191 N N . CYS A 1 38 ? -3.562 4.592 1.108 1.00 0.00 112 CYS A N 15
ATOM 15192 C CA . CYS A 1 38 ? -2.612 5.556 0.615 1.00 0.00 112 CYS A CA 15
ATOM 15193 C C . CYS A 1 38 ? -2.989 6.949 1.070 1.00 0.00 112 CYS A C 15
ATOM 15194 O O . CYS A 1 38 ? -4.101 7.413 0.826 1.00 0.00 112 CYS A O 15
ATOM 15201 N N . SER A 1 39 ? -2.076 7.606 1.742 1.00 0.00 113 SER A N 15
ATOM 15202 C CA . SER A 1 39 ? -2.303 8.953 2.200 1.00 0.00 113 SER A CA 15
ATOM 15203 C C . SER A 1 39 ? -1.115 9.823 1.840 1.00 0.00 113 SER A C 15
ATOM 15204 O O . SER A 1 39 ? 0.035 9.379 1.911 1.00 0.00 113 SER A O 15
ATOM 15212 N N . LYS A 1 40 ? -1.377 11.045 1.444 1.00 0.00 114 LYS A N 15
ATOM 15213 C CA . LYS A 1 40 ? -0.314 11.934 1.053 1.00 0.00 114 LYS A CA 15
ATOM 15214 C C . LYS A 1 40 ? -0.246 13.127 1.985 1.00 0.00 114 LYS A C 15
ATOM 15215 O O . LYS A 1 40 ? -1.093 14.023 1.932 1.00 0.00 114 LYS A O 15
ATOM 15234 N N . SER A 1 41 ? 0.754 13.132 2.835 1.00 0.00 115 SER A N 15
ATOM 15235 C CA . SER A 1 41 ? 0.958 14.206 3.766 1.00 0.00 115 SER A CA 15
ATOM 15236 C C . SER A 1 41 ? 1.818 15.284 3.119 1.00 0.00 115 SER A C 15
ATOM 15237 O O . SER A 1 41 ? 3.046 15.288 3.250 1.00 0.00 115 SER A O 15
ATOM 15245 N N . GLY A 1 42 ? 1.166 16.157 2.379 1.00 0.00 116 GLY A N 15
ATOM 15246 C CA . GLY A 1 42 ? 1.868 17.202 1.681 1.00 0.00 116 GLY A CA 15
ATOM 15247 C C . GLY A 1 42 ? 2.604 16.648 0.485 1.00 0.00 116 GLY A C 15
ATOM 15248 O O . GLY A 1 42 ? 2.003 16.402 -0.559 1.00 0.00 116 GLY A O 15
ATOM 15252 N N . SER A 1 43 ? 3.894 16.438 0.636 1.00 0.00 117 SER A N 15
ATOM 15253 C CA . SER A 1 43 ? 4.705 15.883 -0.425 1.00 0.00 117 SER A CA 15
ATOM 15254 C C . SER A 1 43 ? 5.239 14.514 -0.007 1.00 0.00 117 SER A C 15
ATOM 15255 O O . SER A 1 43 ? 5.992 13.871 -0.741 1.00 0.00 117 SER A O 15
ATOM 15263 N N . LEU A 1 44 ? 4.819 14.067 1.167 1.00 0.00 118 LEU A N 15
ATOM 15264 C CA . LEU A 1 44 ? 5.289 12.837 1.737 1.00 0.00 118 LEU A CA 15
ATOM 15265 C C . LEU A 1 44 ? 4.199 11.781 1.698 1.00 0.00 118 LEU A C 15
ATOM 15266 O O . LEU A 1 44 ? 3.115 11.986 2.230 1.00 0.00 118 LEU A O 15
ATOM 15282 N N . TRP A 1 45 ? 4.478 10.659 1.071 1.00 0.00 119 TRP A N 15
ATOM 15283 C CA . TRP A 1 45 ? 3.497 9.591 1.004 1.00 0.00 119 TRP A CA 15
ATOM 15284 C C . TRP A 1 45 ? 3.597 8.673 2.210 1.00 0.00 119 TRP A C 15
ATOM 15285 O O . TRP A 1 45 ? 4.683 8.206 2.564 1.00 0.00 119 TRP A O 15
ATOM 15306 N N . TYR A 1 46 ? 2.467 8.416 2.830 1.00 0.00 120 TYR A N 15
ATOM 15307 C CA . TYR A 1 46 ? 2.384 7.462 3.917 1.00 0.00 120 TYR A CA 15
ATOM 15308 C C . TYR A 1 46 ? 1.372 6.394 3.577 1.00 0.00 120 TYR A C 15
ATOM 15309 O O . TYR A 1 46 ? 0.225 6.697 3.237 1.00 0.00 120 TYR A O 15
ATOM 15327 N N . ILE A 1 47 ? 1.792 5.156 3.642 1.00 0.00 121 ILE A N 15
ATOM 15328 C CA . ILE A 1 47 ? 0.915 4.054 3.315 1.00 0.00 121 ILE A CA 15
ATOM 15329 C C . ILE A 1 47 ? 0.843 3.058 4.457 1.00 0.00 121 ILE A C 15
ATOM 15330 O O . ILE A 1 47 ? 1.723 3.018 5.320 1.00 0.00 121 ILE A O 15
ATOM 15346 N N . THR A 1 48 ? -0.214 2.287 4.484 1.00 0.00 122 THR A N 15
ATOM 15347 C CA . THR A 1 48 ? -0.383 1.253 5.481 1.00 0.00 122 THR A CA 15
ATOM 15348 C C . THR A 1 48 ? -1.102 0.062 4.868 1.00 0.00 122 THR A C 15
ATOM 15349 O O . THR A 1 48 ? -2.208 0.202 4.354 1.00 0.00 122 THR A O 15
ATOM 15360 N N . VAL A 1 49 ? -0.472 -1.102 4.907 1.00 0.00 123 VAL A N 15
ATOM 15361 C CA . VAL A 1 49 ? -1.057 -2.293 4.326 1.00 0.00 123 VAL A CA 15
ATOM 15362 C C . VAL A 1 49 ? -1.828 -3.087 5.379 1.00 0.00 123 VAL A C 15
ATOM 15363 O O . VAL A 1 49 ? -1.248 -3.710 6.265 1.00 0.00 123 VAL A O 15
ATOM 15376 N N . MET A 1 50 ? -3.134 -3.026 5.290 1.00 0.00 124 MET A N 15
ATOM 15377 C CA . MET A 1 50 ? -3.997 -3.702 6.233 1.00 0.00 124 MET A CA 15
ATOM 15378 C C . MET A 1 50 ? -4.647 -4.919 5.599 1.00 0.00 124 MET A C 15
ATOM 15379 O O . MET A 1 50 ? -5.095 -4.869 4.453 1.00 0.00 124 MET A O 15
ATOM 15393 N N . PRO A 1 51 ? -4.685 -6.034 6.323 1.00 0.00 125 PRO A N 15
ATOM 15394 C CA . PRO A 1 51 ? -5.351 -7.237 5.863 1.00 0.00 125 PRO A CA 15
ATOM 15395 C C . PRO A 1 51 ? -6.845 -7.168 6.138 1.00 0.00 125 PRO A C 15
ATOM 15396 O O . PRO A 1 51 ? -7.268 -6.678 7.192 1.00 0.00 125 PRO A O 15
ATOM 15407 N N . CYS A 1 52 ? -7.644 -7.621 5.202 1.00 0.00 126 CYS A N 15
ATOM 15408 C CA . CYS A 1 52 ? -9.068 -7.631 5.411 1.00 0.00 126 CYS A CA 15
ATOM 15409 C C . CYS A 1 52 ? -9.488 -8.988 5.935 1.00 0.00 126 CYS A C 15
ATOM 15410 O O . CYS A 1 52 ? -8.646 -9.867 6.146 1.00 0.00 126 CYS A O 15
ATOM 15417 N N . SER A 1 53 ? -10.772 -9.160 6.149 1.00 0.00 127 SER A N 15
ATOM 15418 C CA . SER A 1 53 ? -11.292 -10.404 6.640 1.00 0.00 127 SER A CA 15
ATOM 15419 C C . SER A 1 53 ? -11.041 -11.520 5.632 1.00 0.00 127 SER A C 15
ATOM 15420 O O . SER A 1 53 ? -11.236 -11.338 4.421 1.00 0.00 127 SER A O 15
ATOM 15428 N N . ILE A 1 54 ? -10.587 -12.657 6.118 1.00 0.00 128 ILE A N 15
ATOM 15429 C CA . ILE A 1 54 ? -10.351 -13.790 5.256 1.00 0.00 128 ILE A CA 15
ATOM 15430 C C . ILE A 1 54 ? -11.673 -14.222 4.630 1.00 0.00 128 ILE A C 15
ATOM 15431 O O . ILE A 1 54 ? -12.716 -14.198 5.284 1.00 0.00 128 ILE A O 15
ATOM 15447 N N . 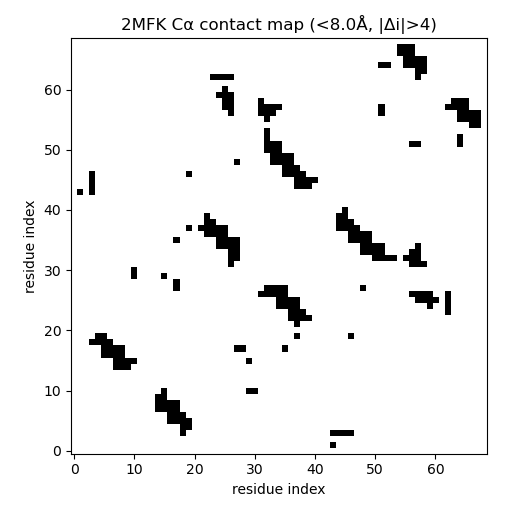GLY A 1 55 ? -11.624 -14.605 3.378 1.00 0.00 129 GLY A N 15
ATOM 15448 C CA . GLY A 1 55 ? -12.836 -14.932 2.670 1.00 0.00 129 GLY A CA 15
ATOM 15449 C C . GLY A 1 55 ? -13.421 -13.739 1.935 1.00 0.00 129 GLY A C 15
ATOM 15450 O O . GLY A 1 55 ? -14.356 -13.890 1.144 1.00 0.00 129 GLY A O 15
ATOM 15454 N N . THR A 1 56 ? -12.898 -12.549 2.204 1.00 0.00 130 THR A N 15
ATOM 15455 C CA . THR A 1 56 ? -13.344 -11.358 1.507 1.00 0.00 130 THR A CA 15
ATOM 15456 C C . THR A 1 56 ? -12.154 -10.655 0.871 1.00 0.00 130 THR A C 15
ATOM 15457 O O . THR A 1 56 ? -11.023 -10.788 1.346 1.00 0.00 130 THR A O 15
ATOM 15468 N N . LYS A 1 57 ? -12.399 -9.929 -0.199 1.00 0.00 131 LYS A N 15
ATOM 15469 C CA . LYS A 1 57 ? -11.341 -9.241 -0.912 1.00 0.00 131 LYS A CA 15
ATOM 15470 C C . LYS A 1 57 ? -11.681 -7.773 -1.070 1.00 0.00 131 LYS A C 15
ATOM 15471 O O . LYS A 1 57 ? -12.852 -7.412 -1.200 1.00 0.00 131 LYS A O 15
ATOM 15490 N N . PHE A 1 58 ? -10.670 -6.934 -1.048 1.00 0.00 132 PHE A N 15
ATOM 15491 C CA . PHE A 1 58 ? -10.871 -5.504 -1.168 1.00 0.00 132 PHE A CA 15
ATOM 15492 C C . PHE A 1 58 ? -10.968 -5.089 -2.636 1.00 0.00 132 PHE A C 15
ATOM 15493 O O . PHE A 1 58 ? -10.142 -5.487 -3.461 1.00 0.00 132 PHE A O 15
ATOM 15510 N N . ASP A 1 59 ? -11.984 -4.306 -2.952 1.00 0.00 133 ASP A N 15
ATOM 15511 C CA . ASP A 1 59 ? -12.198 -3.816 -4.312 1.00 0.00 133 ASP A CA 15
ATOM 15512 C C . ASP A 1 59 ? -11.633 -2.408 -4.451 1.00 0.00 133 ASP A C 15
ATOM 15513 O O . ASP A 1 59 ? -11.861 -1.563 -3.594 1.00 0.00 133 ASP A O 15
ATOM 15522 N N . PRO A 1 60 ? -10.883 -2.140 -5.534 1.00 0.00 134 PRO A N 15
ATOM 15523 C CA . PRO A 1 60 ? -10.235 -0.837 -5.749 1.00 0.00 134 PRO A CA 15
ATOM 15524 C C . PRO A 1 60 ? -11.218 0.307 -6.014 1.00 0.00 134 PRO A C 15
ATOM 15525 O O . PRO A 1 60 ? -11.029 1.416 -5.525 1.00 0.00 134 PRO A O 15
ATOM 15536 N N . ILE A 1 61 ? -12.245 0.038 -6.799 1.00 0.00 135 ILE A N 15
ATOM 15537 C CA . ILE A 1 61 ? -13.218 1.060 -7.155 1.00 0.00 135 ILE A CA 15
ATOM 15538 C C . ILE A 1 61 ? -14.243 1.278 -6.044 1.00 0.00 135 ILE A C 15
ATOM 15539 O O . ILE A 1 61 ? -14.465 2.411 -5.612 1.00 0.00 135 ILE A O 15
ATOM 15555 N N . SER A 1 62 ? -14.864 0.203 -5.583 1.00 0.00 136 SER A N 15
ATOM 15556 C CA . SER A 1 62 ? -15.856 0.291 -4.524 1.00 0.00 136 SER A CA 15
ATOM 15557 C C . SER A 1 62 ? -15.191 0.716 -3.216 1.00 0.00 136 SER A C 15
ATOM 15558 O O . SER A 1 62 ? -15.781 1.437 -2.406 1.00 0.00 136 SER A O 15
ATOM 15566 N N . ARG A 1 63 ? -13.959 0.245 -3.027 1.00 0.00 137 ARG A N 15
ATOM 15567 C CA . ARG A 1 63 ? -13.143 0.563 -1.858 1.00 0.00 137 ARG A CA 15
ATOM 15568 C C . ARG A 1 63 ? -13.753 -0.027 -0.605 1.00 0.00 137 ARG A C 15
ATOM 15569 O O . ARG A 1 63 ? -14.048 0.679 0.368 1.00 0.00 137 ARG A O 15
ATOM 15590 N N . ASN A 1 64 ? -13.949 -1.326 -0.650 1.00 0.00 138 ASN A N 15
ATOM 15591 C CA . ASN A 1 64 ? -14.498 -2.088 0.453 1.00 0.00 138 ASN A CA 15
ATOM 15592 C C . ASN A 1 64 ? -14.180 -3.555 0.238 1.00 0.00 138 ASN A C 15
ATOM 15593 O O . ASN A 1 64 ? -13.627 -3.920 -0.798 1.00 0.00 138 ASN A O 15
ATOM 15604 N N . CYS A 1 65 ? -14.514 -4.386 1.196 1.00 0.00 139 CYS A N 15
ATOM 15605 C CA . CYS A 1 65 ? -14.264 -5.809 1.067 1.00 0.00 139 CYS A CA 15
ATOM 15606 C C . CYS A 1 65 ? -15.544 -6.553 0.722 1.00 0.00 139 CYS A C 15
ATOM 15607 O O . CYS A 1 65 ? -16.565 -6.413 1.403 1.00 0.00 139 CYS A O 15
ATOM 15614 N N . VAL A 1 66 ? -15.487 -7.327 -0.345 1.00 0.00 140 VAL A N 15
ATOM 15615 C CA . VAL A 1 66 ? -16.625 -8.102 -0.803 1.00 0.00 140 VAL A CA 15
ATOM 15616 C C . VAL A 1 66 ? -16.284 -9.588 -0.811 1.00 0.00 140 VAL A C 15
ATOM 15617 O O . VAL A 1 66 ? -15.124 -9.960 -0.617 1.00 0.00 140 VAL A O 15
ATOM 15630 N N . LEU A 1 67 ? -17.299 -10.423 -1.018 1.00 0.00 141 LEU A N 15
ATOM 15631 C CA . LEU A 1 67 ? -17.125 -11.877 -1.079 1.00 0.00 141 LEU A CA 15
ATOM 15632 C C . LEU A 1 67 ? -16.010 -12.248 -2.058 1.00 0.00 141 LEU A C 15
ATOM 15633 O O . LEU A 1 67 ? -16.098 -11.966 -3.263 1.00 0.00 141 LEU A O 15
ATOM 15649 N N . ASP A 1 68 ? -14.958 -12.859 -1.532 1.00 0.00 142 ASP A N 15
ATOM 15650 C CA . ASP A 1 68 ? -13.833 -13.271 -2.342 1.00 0.00 142 ASP A CA 15
ATOM 15651 C C . ASP A 1 68 ? -14.062 -14.626 -2.962 1.00 0.00 142 ASP A C 15
ATOM 15652 O O . ASP A 1 68 ? -13.942 -15.662 -2.300 1.00 0.00 142 ASP A O 15
ATOM 15661 N N . ASN A 1 69 ? -14.444 -14.615 -4.205 1.00 0.00 143 ASN A N 15
ATOM 15662 C CA . ASN A 1 69 ? -14.595 -15.818 -4.965 1.00 0.00 143 ASN A CA 15
ATOM 15663 C C . ASN A 1 69 ? -13.348 -16.049 -5.802 1.00 0.00 143 ASN A C 15
ATOM 15664 O O . ASN A 1 69 ? -12.546 -16.927 -5.439 1.00 0.00 143 ASN A O 15
ATOM 15676 N N . GLY A 1 1 ? 10.528 8.385 5.703 1.00 0.00 75 GLY A N 16
ATOM 15677 C CA . GLY A 1 1 ? 11.751 7.904 5.043 1.00 0.00 75 GLY A CA 16
ATOM 15678 C C . GLY A 1 1 ? 11.846 8.417 3.631 1.00 0.00 75 GLY A C 16
ATOM 15679 O O . GLY A 1 1 ? 10.944 9.125 3.175 1.00 0.00 75 GLY A O 16
ATOM 15685 N N . PRO A 1 2 ? 12.931 8.087 2.905 1.00 0.00 76 PRO A N 16
ATOM 15686 C CA . PRO A 1 2 ? 13.109 8.518 1.513 1.00 0.00 76 PRO A CA 16
ATOM 15687 C C . PRO A 1 2 ? 12.015 7.966 0.610 1.00 0.00 76 PRO A C 16
ATOM 15688 O O . PRO A 1 2 ? 11.606 8.605 -0.367 1.00 0.00 76 PRO A O 16
ATOM 15699 N N . LEU A 1 3 ? 11.532 6.795 0.955 1.00 0.00 77 LEU A N 16
ATOM 15700 C CA . LEU A 1 3 ? 10.484 6.148 0.200 1.00 0.00 77 LEU A CA 16
ATOM 15701 C C . LEU A 1 3 ? 9.123 6.488 0.782 1.00 0.00 77 LEU A C 16
ATOM 15702 O O . LEU A 1 3 ? 9.023 7.050 1.876 1.00 0.00 77 LEU A O 16
ATOM 15718 N N . GLY A 1 4 ? 8.092 6.149 0.052 1.00 0.00 78 GLY A N 16
ATOM 15719 C CA . GLY A 1 4 ? 6.742 6.427 0.483 1.00 0.00 78 GLY A CA 16
ATOM 15720 C C . GLY A 1 4 ? 5.803 6.437 -0.687 1.00 0.00 78 GLY A C 16
ATOM 15721 O O . GLY A 1 4 ? 4.626 6.114 -0.560 1.00 0.00 78 GLY A O 16
ATOM 15725 N N . SER A 1 5 ? 6.339 6.803 -1.841 1.00 0.00 79 SER A N 16
ATOM 15726 C CA . SER A 1 5 ? 5.574 6.819 -3.068 1.00 0.00 79 SER A CA 16
ATOM 15727 C C . SER A 1 5 ? 5.383 5.391 -3.565 1.00 0.00 79 SER A C 16
ATOM 15728 O O . SER A 1 5 ? 4.389 5.068 -4.235 1.00 0.00 79 SER A O 16
ATOM 15736 N N . ASP A 1 6 ? 6.348 4.542 -3.223 1.00 0.00 80 ASP A N 16
ATOM 15737 C CA . ASP A 1 6 ? 6.328 3.140 -3.581 1.00 0.00 80 ASP A CA 16
ATOM 15738 C C . ASP A 1 6 ? 7.030 2.318 -2.508 1.00 0.00 80 ASP A C 16
ATOM 15739 O O . ASP A 1 6 ? 8.128 2.654 -2.062 1.00 0.00 80 ASP A O 16
ATOM 15748 N N . LEU A 1 7 ? 6.363 1.291 -2.065 1.00 0.00 81 LEU A N 16
ATOM 15749 C CA . LEU A 1 7 ? 6.922 0.394 -1.066 1.00 0.00 81 LEU A CA 16
ATOM 15750 C C . LEU A 1 7 ? 6.857 -1.044 -1.523 1.00 0.00 81 LEU A C 16
ATOM 15751 O O . LEU A 1 7 ? 5.848 -1.483 -2.058 1.00 0.00 81 LEU A O 16
ATOM 15767 N N . ILE A 1 8 ? 7.934 -1.774 -1.327 1.00 0.00 82 ILE A N 16
ATOM 15768 C CA . ILE A 1 8 ? 7.945 -3.174 -1.648 1.00 0.00 82 ILE A CA 16
ATOM 15769 C C . ILE A 1 8 ? 7.614 -3.953 -0.390 1.00 0.00 82 ILE A C 16
ATOM 15770 O O . ILE A 1 8 ? 8.016 -3.563 0.713 1.00 0.00 82 ILE A O 16
ATOM 15786 N N . VAL A 1 9 ? 6.905 -5.038 -0.542 1.00 0.00 83 VAL A N 16
ATOM 15787 C CA . VAL A 1 9 ? 6.477 -5.833 0.586 1.00 0.00 83 VAL A CA 16
ATOM 15788 C C . VAL A 1 9 ? 6.793 -7.297 0.339 1.00 0.00 83 VAL A C 16
ATOM 15789 O O . VAL A 1 9 ? 7.239 -7.665 -0.747 1.00 0.00 83 VAL A O 16
ATOM 15802 N N . HIS A 1 10 ? 6.564 -8.123 1.335 1.00 0.00 84 HIS A N 16
ATOM 15803 C CA . HIS A 1 10 ? 6.851 -9.543 1.226 1.00 0.00 84 HIS A CA 16
ATOM 15804 C C . HIS A 1 10 ? 5.604 -10.368 1.474 1.00 0.00 84 HIS A C 16
ATOM 15805 O O . HIS A 1 10 ? 5.188 -10.548 2.619 1.00 0.00 84 HIS A O 16
ATOM 15820 N N . GLU A 1 11 ? 5.002 -10.855 0.405 1.00 0.00 85 GLU A N 16
ATOM 15821 C CA . GLU A 1 11 ? 3.818 -11.697 0.514 1.00 0.00 85 GLU A CA 16
ATOM 15822 C C . GLU A 1 11 ? 4.161 -13.112 0.091 1.00 0.00 85 GLU A C 16
ATOM 15823 O O . GLU A 1 11 ? 4.555 -13.345 -1.054 1.00 0.00 85 GLU A O 16
ATOM 15835 N N . GLY A 1 12 ? 4.034 -14.046 1.016 1.00 0.00 86 GLY A N 16
ATOM 15836 C CA . GLY A 1 12 ? 4.347 -15.429 0.723 1.00 0.00 86 GLY A CA 16
ATOM 15837 C C . GLY A 1 12 ? 5.809 -15.615 0.376 1.00 0.00 86 GLY A C 16
ATOM 15838 O O . GLY A 1 12 ? 6.164 -16.502 -0.390 1.00 0.00 86 GLY A O 16
ATOM 15842 N N . GLY A 1 13 ? 6.651 -14.760 0.935 1.00 0.00 87 GLY A N 16
ATOM 15843 C CA . GLY A 1 13 ? 8.073 -14.834 0.676 1.00 0.00 87 GLY A CA 16
ATOM 15844 C C . GLY A 1 13 ? 8.488 -14.102 -0.588 1.00 0.00 87 GLY A C 16
ATOM 15845 O O . GLY A 1 13 ? 9.680 -13.930 -0.844 1.00 0.00 87 GLY A O 16
ATOM 15849 N N . LYS A 1 14 ? 7.515 -13.670 -1.374 1.00 0.00 88 LYS A N 16
ATOM 15850 C CA . LYS A 1 14 ? 7.795 -12.968 -2.618 1.00 0.00 88 LYS A CA 16
ATOM 15851 C C . LYS A 1 14 ? 7.635 -11.473 -2.454 1.00 0.00 88 LYS A C 16
ATOM 15852 O O . LYS A 1 14 ? 6.739 -11.004 -1.749 1.00 0.00 88 LYS A O 16
ATOM 15871 N N . THR A 1 15 ? 8.509 -10.731 -3.089 1.00 0.00 89 THR A N 16
ATOM 15872 C CA . THR A 1 15 ? 8.469 -9.293 -3.031 1.00 0.00 89 THR A CA 16
ATOM 15873 C C . THR A 1 15 ? 7.478 -8.718 -4.031 1.00 0.00 89 THR A C 16
ATOM 15874 O O . THR A 1 15 ? 7.575 -8.959 -5.235 1.00 0.00 89 THR A O 16
ATOM 15885 N N . TYR A 1 16 ? 6.524 -7.965 -3.528 1.00 0.00 90 TYR A N 16
ATOM 15886 C CA . TYR A 1 16 ? 5.553 -7.300 -4.365 1.00 0.00 90 TYR A CA 16
ATOM 15887 C C . TYR A 1 16 ? 5.673 -5.807 -4.185 1.00 0.00 90 TYR A C 16
ATOM 15888 O O . TYR A 1 16 ? 5.940 -5.333 -3.086 1.00 0.00 90 TYR A O 16
ATOM 15906 N N . HIS A 1 17 ? 5.495 -5.071 -5.252 1.00 0.00 91 HIS A N 16
ATOM 15907 C CA . HIS A 1 17 ? 5.623 -3.625 -5.206 1.00 0.00 91 HIS A CA 16
ATOM 15908 C C . HIS A 1 17 ? 4.271 -2.975 -4.990 1.00 0.00 91 HIS A C 16
ATOM 15909 O O . HIS A 1 17 ? 3.267 -3.410 -5.557 1.00 0.00 91 HIS A O 16
ATOM 15924 N N . VAL A 1 18 ? 4.243 -1.948 -4.168 1.00 0.00 92 VAL A N 16
ATOM 15925 C CA . VAL A 1 18 ? 3.034 -1.197 -3.918 1.00 0.00 92 VAL A CA 16
ATOM 15926 C C . VAL A 1 18 ? 3.253 0.243 -4.335 1.00 0.00 92 VAL A C 16
ATOM 15927 O O . VAL A 1 18 ? 4.122 0.929 -3.797 1.00 0.00 92 VAL A O 16
ATOM 15940 N N . VAL A 1 19 ? 2.484 0.685 -5.289 1.00 0.00 93 VAL A N 16
ATOM 15941 C CA . VAL A 1 19 ? 2.601 2.035 -5.807 1.00 0.00 93 VAL A CA 16
ATOM 15942 C C . VAL A 1 19 ? 1.252 2.731 -5.749 1.00 0.00 93 VAL A C 16
ATOM 15943 O O . VAL A 1 19 ? 0.237 2.159 -6.148 1.00 0.00 93 VAL A O 16
ATOM 15956 N N . CYS A 1 20 ? 1.241 3.955 -5.271 1.00 0.00 94 CYS A N 16
ATOM 15957 C CA . CYS A 1 20 ? 0.007 4.702 -5.147 1.00 0.00 94 CYS A CA 16
ATOM 15958 C C . CYS A 1 20 ? 0.021 5.901 -6.073 1.00 0.00 94 CYS A C 16
ATOM 15959 O O . CYS A 1 20 ? 0.901 6.754 -5.984 1.00 0.00 94 CYS A O 16
ATOM 15966 N N . HIS A 1 21 ? -0.947 5.959 -6.967 1.00 0.00 95 HIS A N 16
ATOM 15967 C CA . HIS A 1 21 ? -1.047 7.058 -7.921 1.00 0.00 95 HIS A CA 16
ATOM 15968 C C . HIS A 1 21 ? -1.894 8.175 -7.345 1.00 0.00 95 HIS A C 16
ATOM 15969 O O . HIS A 1 21 ? -1.826 9.320 -7.799 1.00 0.00 95 HIS A O 16
ATOM 15984 N N . GLU A 1 22 ? -2.676 7.837 -6.326 1.00 0.00 96 GLU A N 16
ATOM 15985 C CA . GLU A 1 22 ? -3.590 8.776 -5.693 1.00 0.00 96 GLU A CA 16
ATOM 15986 C C . GLU A 1 22 ? -3.766 8.410 -4.232 1.00 0.00 96 GLU A C 16
ATOM 15987 O O . GLU A 1 22 ? -3.319 7.347 -3.792 1.00 0.00 96 GLU A O 16
ATOM 15999 N N . GLU A 1 23 ? -4.405 9.288 -3.482 1.00 0.00 97 GLU A N 16
ATOM 16000 C CA . GLU A 1 23 ? -4.686 9.032 -2.084 1.00 0.00 97 GLU A CA 16
ATOM 16001 C C . GLU A 1 23 ? -6.001 8.286 -1.942 1.00 0.00 97 GLU A C 16
ATOM 16002 O O . GLU A 1 23 ? -7.066 8.817 -2.269 1.00 0.00 97 GLU A O 16
ATOM 16014 N N . GLY A 1 24 ? -5.923 7.064 -1.474 1.00 0.00 98 GLY A N 16
ATOM 16015 C CA . GLY A 1 24 ? -7.101 6.263 -1.295 1.00 0.00 98 GLY A CA 16
ATOM 16016 C C . GLY A 1 24 ? -6.757 4.819 -1.042 1.00 0.00 98 GLY A C 16
ATOM 16017 O O . GLY A 1 24 ? -5.606 4.417 -1.230 1.00 0.00 98 GLY A O 16
ATOM 16021 N N . PRO A 1 25 ? -7.719 4.020 -0.582 1.00 0.00 99 PRO A N 16
ATOM 16022 C CA . PRO A 1 25 ? -7.511 2.608 -0.327 1.00 0.00 99 PRO A CA 16
ATOM 16023 C C . PRO A 1 25 ? -7.748 1.739 -1.569 1.00 0.00 99 PRO A C 16
ATOM 16024 O O . PRO A 1 25 ? -8.768 1.866 -2.251 1.00 0.00 99 PRO A O 16
ATOM 16035 N N . ILE A 1 26 ? -6.802 0.863 -1.846 1.00 0.00 100 ILE A N 16
ATOM 16036 C CA . ILE A 1 26 ? -6.892 -0.064 -2.971 1.00 0.00 100 ILE A CA 16
ATOM 16037 C C . ILE A 1 26 ? -6.336 -1.430 -2.566 1.00 0.00 100 ILE A C 16
ATOM 16038 O O . ILE A 1 26 ? -5.554 -1.518 -1.629 1.00 0.00 100 ILE A O 16
ATOM 16054 N N . PRO A 1 27 ? -6.744 -2.518 -3.251 1.00 0.00 101 PRO A N 16
ATOM 16055 C CA . PRO A 1 27 ? -6.312 -3.885 -2.910 1.00 0.00 101 PRO A CA 16
ATOM 16056 C C . PRO A 1 27 ? -4.815 -4.106 -3.100 1.00 0.00 101 PRO A C 16
ATOM 16057 O O . PRO A 1 27 ? -4.121 -3.300 -3.728 1.00 0.00 101 PRO A O 16
ATOM 16068 N N . HIS A 1 28 ? -4.331 -5.210 -2.572 1.00 0.00 102 HIS A N 16
ATOM 16069 C CA . HIS A 1 28 ? -2.933 -5.556 -2.650 1.00 0.00 102 HIS A CA 16
ATOM 16070 C C . HIS A 1 28 ? -2.705 -6.444 -3.878 1.00 0.00 102 HIS A C 16
ATOM 16071 O O . HIS A 1 28 ? -3.323 -7.495 -4.004 1.00 0.00 102 HIS A O 16
ATOM 16086 N N . PRO A 1 29 ? -1.797 -6.036 -4.786 1.00 0.00 103 PRO A N 16
ATOM 16087 C CA . PRO A 1 29 ? -1.568 -6.734 -6.073 1.00 0.00 103 PRO A CA 16
ATOM 16088 C C . PRO A 1 29 ? -1.155 -8.205 -5.925 1.00 0.00 103 PRO A C 16
ATOM 16089 O O . PRO A 1 29 ? -1.449 -9.025 -6.786 1.00 0.00 103 PRO A O 16
ATOM 16100 N N . GLY A 1 30 ? -0.486 -8.531 -4.836 1.00 0.00 104 GLY A N 16
ATOM 16101 C CA . GLY A 1 30 ? -0.034 -9.897 -4.641 1.00 0.00 104 GLY A CA 16
ATOM 16102 C C . GLY A 1 30 ? -1.041 -10.761 -3.913 1.00 0.00 104 GLY A C 16
ATOM 16103 O O . GLY A 1 30 ? -0.949 -11.988 -3.941 1.00 0.00 104 GLY A O 16
ATOM 16107 N N . ASN A 1 31 ? -2.008 -10.125 -3.275 1.00 0.00 105 ASN A N 16
ATOM 16108 C CA . ASN A 1 31 ? -3.007 -10.829 -2.484 1.00 0.00 105 ASN A CA 16
ATOM 16109 C C . ASN A 1 31 ? -4.153 -9.894 -2.111 1.00 0.00 105 ASN A C 16
ATOM 16110 O O . ASN A 1 31 ? -4.043 -9.106 -1.170 1.00 0.00 105 ASN A O 16
ATOM 16121 N N . VAL A 1 32 ? -5.236 -9.955 -2.885 1.00 0.00 106 VAL A N 16
ATOM 16122 C CA . VAL A 1 32 ? -6.428 -9.116 -2.664 1.00 0.00 106 VAL A CA 16
ATOM 16123 C C . VAL A 1 32 ? -7.032 -9.254 -1.252 1.00 0.00 106 VAL A C 16
ATOM 16124 O O . VAL A 1 32 ? -7.914 -8.480 -0.872 1.00 0.00 106 VAL A O 16
ATOM 16137 N N . HIS A 1 33 ? -6.566 -10.246 -0.480 1.00 0.00 107 HIS A N 16
ATOM 16138 C CA . HIS A 1 33 ? -7.003 -10.409 0.922 1.00 0.00 107 HIS A CA 16
ATOM 16139 C C . HIS A 1 33 ? -6.428 -9.282 1.795 1.00 0.00 107 HIS A C 16
ATOM 16140 O O . HIS A 1 33 ? -6.671 -9.218 3.001 1.00 0.00 107 HIS A O 16
ATOM 16155 N N . LYS A 1 34 ? -5.678 -8.398 1.163 1.00 0.00 108 LYS A N 16
ATOM 16156 C CA . LYS A 1 34 ? -5.075 -7.261 1.818 1.00 0.00 108 LYS A CA 16
ATOM 16157 C C . LYS A 1 34 ? -5.298 -6.034 0.975 1.00 0.00 108 LYS A C 16
ATOM 16158 O O . LYS A 1 34 ? -5.535 -6.137 -0.231 1.00 0.00 108 LYS A O 16
ATOM 16177 N N . TYR A 1 35 ? -5.226 -4.883 1.590 1.00 0.00 109 TYR A N 16
ATOM 16178 C CA . TYR A 1 35 ? -5.352 -3.643 0.862 1.00 0.00 109 TYR A CA 16
ATOM 16179 C C . TYR A 1 35 ? -4.430 -2.595 1.443 1.00 0.00 109 TYR A C 16
ATOM 16180 O O . TYR A 1 35 ? -3.907 -2.766 2.540 1.00 0.00 109 TYR A O 16
ATOM 16198 N N . ILE A 1 36 ? -4.225 -1.523 0.720 1.00 0.00 110 ILE A N 16
ATOM 16199 C CA . ILE A 1 36 ? -3.341 -0.476 1.173 1.00 0.00 110 ILE A CA 16
ATOM 16200 C C . ILE A 1 36 ? -4.068 0.848 1.196 1.00 0.00 110 ILE A C 16
ATOM 16201 O O . ILE A 1 36 ? -4.875 1.140 0.312 1.00 0.00 110 ILE A O 16
ATOM 16217 N N . ILE A 1 37 ? -3.799 1.630 2.208 1.00 0.00 111 ILE A N 16
ATOM 16218 C CA . ILE A 1 37 ? -4.345 2.954 2.310 1.00 0.00 111 ILE A CA 16
ATOM 16219 C C . ILE A 1 37 ? -3.255 3.929 1.943 1.00 0.00 111 ILE A C 16
ATOM 16220 O O . ILE A 1 37 ? -2.237 4.022 2.640 1.00 0.00 111 ILE A O 16
ATOM 16236 N N . CYS A 1 38 ? -3.434 4.624 0.853 1.00 0.00 112 CYS A N 16
ATOM 16237 C CA . CYS A 1 38 ? -2.429 5.557 0.392 1.00 0.00 112 CYS A CA 16
ATOM 16238 C C . CYS A 1 38 ? -2.778 6.957 0.850 1.00 0.00 112 CYS A C 16
ATOM 16239 O O . CYS A 1 38 ? -3.859 7.460 0.553 1.00 0.00 112 CYS A O 16
ATOM 16246 N N . SER A 1 39 ? -1.870 7.581 1.571 1.00 0.00 113 SER A N 16
ATOM 16247 C CA . SER A 1 39 ? -2.105 8.907 2.090 1.00 0.00 113 SER A CA 16
ATOM 16248 C C . SER A 1 39 ? -0.897 9.804 1.867 1.00 0.00 113 SER A C 16
ATOM 16249 O O . SER A 1 39 ? 0.249 9.347 1.906 1.00 0.00 113 SER A O 16
ATOM 16257 N N . LYS A 1 40 ? -1.156 11.068 1.624 1.00 0.00 114 LYS A N 16
ATOM 16258 C CA . LYS A 1 40 ? -0.102 12.026 1.412 1.00 0.00 114 LYS A CA 16
ATOM 16259 C C . LYS A 1 40 ? -0.055 12.996 2.579 1.00 0.00 114 LYS A C 16
ATOM 16260 O O . LYS A 1 40 ? -1.042 13.669 2.884 1.00 0.00 114 LYS A O 16
ATOM 16279 N N . SER A 1 41 ? 1.067 13.038 3.243 1.00 0.00 115 SER A N 16
ATOM 16280 C CA . SER A 1 41 ? 1.268 13.925 4.356 1.00 0.00 115 SER A CA 16
ATOM 16281 C C . SER A 1 41 ? 2.123 15.106 3.924 1.00 0.00 115 SER A C 16
ATOM 16282 O O . SER A 1 41 ? 3.353 15.081 4.039 1.00 0.00 115 SER A O 16
ATOM 16290 N N . GLY A 1 42 ? 1.460 16.113 3.382 1.00 0.00 116 GLY A N 16
ATOM 16291 C CA . GLY A 1 42 ? 2.149 17.284 2.900 1.00 0.00 116 GLY A CA 16
ATOM 16292 C C . GLY A 1 42 ? 3.019 16.973 1.699 1.00 0.00 116 GLY A C 16
ATOM 16293 O O . GLY A 1 42 ? 2.527 16.860 0.581 1.00 0.00 116 GLY A O 16
ATOM 16297 N N . SER A 1 43 ? 4.311 16.828 1.933 1.00 0.00 117 SER A N 16
ATOM 16298 C CA . SER A 1 43 ? 5.250 16.530 0.870 1.00 0.00 117 SER A CA 16
ATOM 16299 C C . SER A 1 43 ? 5.799 15.102 0.994 1.00 0.00 117 SER A C 16
ATOM 16300 O O . SER A 1 43 ? 6.696 14.706 0.250 1.00 0.00 117 SER A O 16
ATOM 16308 N N . LEU A 1 44 ? 5.261 14.329 1.926 1.00 0.00 118 LEU A N 16
ATOM 16309 C CA . LEU A 1 44 ? 5.733 12.966 2.139 1.00 0.00 118 LEU A CA 16
ATOM 16310 C C . LEU A 1 44 ? 4.573 11.977 2.038 1.00 0.00 118 LEU A C 16
ATOM 16311 O O . LEU A 1 44 ? 3.502 12.216 2.578 1.00 0.00 118 LEU A O 16
ATOM 16327 N N . TRP A 1 45 ? 4.790 10.877 1.343 1.00 0.00 119 TRP A N 16
ATOM 16328 C CA . TRP A 1 45 ? 3.758 9.859 1.176 1.00 0.00 119 TRP A CA 16
ATOM 16329 C C . TRP A 1 45 ? 3.883 8.750 2.220 1.00 0.00 119 TRP A C 16
ATOM 16330 O O . TRP A 1 45 ? 4.983 8.275 2.512 1.00 0.00 119 TRP A O 16
ATOM 16351 N N . TYR A 1 46 ? 2.752 8.358 2.789 1.00 0.00 120 TYR A N 16
ATOM 16352 C CA . TYR A 1 46 ? 2.703 7.264 3.743 1.00 0.00 120 TYR A CA 16
ATOM 16353 C C . TYR A 1 46 ? 1.625 6.272 3.341 1.00 0.00 120 TYR A C 16
ATOM 16354 O O . TYR A 1 46 ? 0.484 6.659 3.068 1.00 0.00 120 TYR A O 16
ATOM 16372 N N . ILE A 1 47 ? 1.981 5.005 3.287 1.00 0.00 121 ILE A N 16
ATOM 16373 C CA . ILE A 1 47 ? 1.035 3.970 2.917 1.00 0.00 121 ILE A CA 16
ATOM 16374 C C . ILE A 1 47 ? 0.949 2.901 4.002 1.00 0.00 121 ILE A C 16
ATOM 16375 O O . ILE A 1 47 ? 1.932 2.627 4.701 1.00 0.00 121 ILE A O 16
ATOM 16391 N N . THR A 1 48 ? -0.220 2.320 4.158 1.00 0.00 122 THR A N 16
ATOM 16392 C CA . THR A 1 48 ? -0.437 1.297 5.166 1.00 0.00 122 THR A CA 16
ATOM 16393 C C . THR A 1 48 ? -1.150 0.092 4.560 1.00 0.00 122 THR A C 16
ATOM 16394 O O . THR A 1 48 ? -2.221 0.235 3.979 1.00 0.00 122 THR A O 16
ATOM 16405 N N . VAL A 1 49 ? -0.562 -1.095 4.691 1.00 0.00 123 VAL A N 16
ATOM 16406 C CA . VAL A 1 49 ? -1.182 -2.295 4.154 1.00 0.00 123 VAL A CA 16
ATOM 16407 C C . VAL A 1 49 ? -1.932 -3.055 5.248 1.00 0.00 123 VAL A C 16
ATOM 16408 O O . VAL A 1 49 ? -1.331 -3.640 6.156 1.00 0.00 123 VAL A O 16
ATOM 16421 N N . MET A 1 50 ? -3.236 -3.015 5.166 1.00 0.00 124 MET A N 16
ATOM 16422 C CA . MET A 1 50 ? -4.087 -3.666 6.135 1.00 0.00 124 MET A CA 16
ATOM 16423 C C . MET A 1 50 ? -4.732 -4.903 5.536 1.00 0.00 124 MET A C 16
ATOM 16424 O O . MET A 1 50 ? -5.282 -4.855 4.435 1.00 0.00 124 MET A O 16
ATOM 16438 N N . PRO A 1 51 ? -4.646 -6.036 6.233 1.00 0.00 125 PRO A N 16
ATOM 16439 C CA . PRO A 1 51 ? -5.288 -7.264 5.798 1.00 0.00 125 PRO A CA 16
ATOM 16440 C C . PRO A 1 51 ? -6.768 -7.249 6.138 1.00 0.00 125 PRO A C 16
ATOM 16441 O O . PRO A 1 51 ? -7.158 -6.871 7.253 1.00 0.00 125 PRO A O 16
ATOM 16452 N N . CYS A 1 52 ? -7.593 -7.639 5.197 1.00 0.00 126 CYS A N 16
ATOM 16453 C CA . CYS A 1 52 ? -9.017 -7.636 5.431 1.00 0.00 126 CYS A CA 16
ATOM 16454 C C . CYS A 1 52 ? -9.456 -8.959 6.036 1.00 0.00 126 CYS A C 16
ATOM 16455 O O . CYS A 1 52 ? -8.629 -9.831 6.319 1.00 0.00 126 CYS A O 16
ATOM 16462 N N . SER A 1 53 ? -10.748 -9.095 6.248 1.00 0.00 127 SER A N 16
ATOM 16463 C CA . SER A 1 53 ? -11.314 -10.291 6.819 1.00 0.00 127 SER A CA 16
ATOM 16464 C C . SER A 1 53 ? -11.089 -11.495 5.911 1.00 0.00 127 SER A C 16
ATOM 16465 O O . SER A 1 53 ? -11.056 -11.369 4.678 1.00 0.00 127 SER A O 16
ATOM 16473 N N . ILE A 1 54 ? -10.934 -12.649 6.521 1.00 0.00 128 ILE A N 16
ATOM 16474 C CA . ILE A 1 54 ? -10.748 -13.877 5.791 1.00 0.00 128 ILE A CA 16
ATOM 16475 C C . ILE A 1 54 ? -12.015 -14.203 5.008 1.00 0.00 128 ILE A C 16
ATOM 16476 O O . ILE A 1 54 ? -13.132 -14.012 5.500 1.00 0.00 128 ILE A O 16
ATOM 16492 N N . GLY A 1 55 ? -11.837 -14.667 3.790 1.00 0.00 129 GLY A N 16
ATOM 16493 C CA . GLY A 1 55 ? -12.965 -14.963 2.944 1.00 0.00 129 GLY A CA 16
ATOM 16494 C C . GLY A 1 55 ? -13.412 -13.765 2.131 1.00 0.00 129 GLY A C 16
ATOM 16495 O O . GLY A 1 55 ? -14.217 -13.903 1.211 1.00 0.00 129 GLY A O 16
ATOM 16499 N N . THR A 1 56 ? -12.908 -12.581 2.467 1.00 0.00 130 THR A N 16
ATOM 16500 C CA . THR A 1 56 ? -13.257 -11.385 1.729 1.00 0.00 130 THR A CA 16
ATOM 16501 C C . THR A 1 56 ? -12.020 -10.762 1.088 1.00 0.00 130 THR A C 16
ATOM 16502 O O . THR A 1 56 ? -10.892 -10.991 1.536 1.00 0.00 130 THR A O 16
ATOM 16513 N N . LYS A 1 57 ? -12.234 -9.996 0.040 1.00 0.00 131 LYS A N 16
ATOM 16514 C CA . LYS A 1 57 ? -11.158 -9.335 -0.674 1.00 0.00 131 LYS A CA 16
ATOM 16515 C C . LYS A 1 57 ? -11.527 -7.885 -0.918 1.00 0.00 131 LYS A C 16
ATOM 16516 O O . LYS A 1 57 ? -12.706 -7.550 -1.006 1.00 0.00 131 LYS A O 16
ATOM 16535 N N . PHE A 1 58 ? -10.537 -7.036 -1.018 1.00 0.00 132 PHE A N 16
ATOM 16536 C CA . PHE A 1 58 ? -10.778 -5.623 -1.231 1.00 0.00 132 PHE A CA 16
ATOM 16537 C C . PHE A 1 58 ? -10.932 -5.301 -2.725 1.00 0.00 132 PHE A C 16
ATOM 16538 O O . PHE A 1 58 ? -10.184 -5.810 -3.566 1.00 0.00 132 PHE A O 16
ATOM 16555 N N . ASP A 1 59 ? -11.924 -4.480 -3.039 1.00 0.00 133 ASP A N 16
ATOM 16556 C CA . ASP A 1 59 ? -12.176 -4.044 -4.410 1.00 0.00 133 ASP A CA 16
ATOM 16557 C C . ASP A 1 59 ? -11.635 -2.627 -4.614 1.00 0.00 133 ASP A C 16
ATOM 16558 O O . ASP A 1 59 ? -11.847 -1.756 -3.776 1.00 0.00 133 ASP A O 16
ATOM 16567 N N . PRO A 1 60 ? -10.927 -2.381 -5.731 1.00 0.00 134 PRO A N 16
ATOM 16568 C CA . PRO A 1 60 ? -10.308 -1.075 -6.007 1.00 0.00 134 PRO A CA 16
ATOM 16569 C C . PRO A 1 60 ? -11.313 0.026 -6.366 1.00 0.00 134 PRO A C 16
ATOM 16570 O O . PRO A 1 60 ? -11.096 1.203 -6.058 1.00 0.00 134 PRO A O 16
ATOM 16581 N N . ILE A 1 61 ? -12.393 -0.349 -7.027 1.00 0.00 135 ILE A N 16
ATOM 16582 C CA . ILE A 1 61 ? -13.390 0.610 -7.463 1.00 0.00 135 ILE A CA 16
ATOM 16583 C C . ILE A 1 61 ? -14.344 0.985 -6.333 1.00 0.00 135 ILE A C 16
ATOM 16584 O O . ILE A 1 61 ? -14.500 2.167 -6.015 1.00 0.00 135 ILE A O 16
ATOM 16600 N N . SER A 1 62 ? -14.974 -0.006 -5.727 1.00 0.00 136 SER A N 16
ATOM 16601 C CA . SER A 1 62 ? -15.904 0.247 -4.640 1.00 0.00 136 SER A CA 16
ATOM 16602 C C . SER A 1 62 ? -15.164 0.655 -3.368 1.00 0.00 136 SER A C 16
ATOM 16603 O O . SER A 1 62 ? -15.691 1.415 -2.551 1.00 0.00 136 SER A O 16
ATOM 16611 N N . ARG A 1 63 ? -13.944 0.132 -3.212 1.00 0.00 137 ARG A N 16
ATOM 16612 C CA . ARG A 1 63 ? -13.088 0.439 -2.065 1.00 0.00 137 ARG A CA 16
ATOM 16613 C C . ARG A 1 63 ? -13.656 -0.151 -0.785 1.00 0.00 137 ARG A C 16
ATOM 16614 O O . ARG A 1 63 ? -13.785 0.531 0.233 1.00 0.00 137 ARG A O 16
ATOM 16635 N N . ASN A 1 64 ? -13.979 -1.422 -0.849 1.00 0.00 138 ASN A N 16
ATOM 16636 C CA . ASN A 1 64 ? -14.512 -2.155 0.283 1.00 0.00 138 ASN A CA 16
ATOM 16637 C C . ASN A 1 64 ? -14.138 -3.617 0.143 1.00 0.00 138 ASN A C 16
ATOM 16638 O O . ASN A 1 64 ? -13.539 -4.007 -0.859 1.00 0.00 138 ASN A O 16
ATOM 16649 N N . CYS A 1 65 ? -14.481 -4.421 1.125 1.00 0.00 139 CYS A N 16
ATOM 16650 C CA . CYS A 1 65 ? -14.194 -5.838 1.055 1.00 0.00 139 CYS A CA 16
ATOM 16651 C C . CYS A 1 65 ? -15.446 -6.616 0.694 1.00 0.00 139 CYS A C 16
ATOM 16652 O O . CYS A 1 65 ? -16.488 -6.476 1.336 1.00 0.00 139 CYS A O 16
ATOM 16659 N N . VAL A 1 66 ? -15.339 -7.416 -0.344 1.00 0.00 140 VAL A N 16
ATOM 16660 C CA . VAL A 1 66 ? -16.443 -8.231 -0.814 1.00 0.00 140 VAL A CA 16
ATOM 16661 C C . VAL A 1 66 ? -16.074 -9.705 -0.725 1.00 0.00 140 VAL A C 16
ATOM 16662 O O . VAL A 1 66 ? -14.907 -10.039 -0.519 1.00 0.00 140 VAL A O 16
ATOM 16675 N N . LEU A 1 67 ? -17.067 -10.574 -0.857 1.00 0.00 141 LEU A N 16
ATOM 16676 C CA . LEU A 1 67 ? -16.848 -12.022 -0.808 1.00 0.00 141 LEU A CA 16
ATOM 16677 C C . LEU A 1 67 ? -15.778 -12.436 -1.831 1.00 0.00 141 LEU A C 16
ATOM 16678 O O . LEU A 1 67 ? -15.951 -12.256 -3.041 1.00 0.00 141 LEU A O 16
ATOM 16694 N N . ASP A 1 68 ? -14.674 -12.975 -1.335 1.00 0.00 142 ASP A N 16
ATOM 16695 C CA . ASP A 1 68 ? -13.563 -13.384 -2.180 1.00 0.00 142 ASP A CA 16
ATOM 16696 C C . ASP A 1 68 ? -13.807 -14.750 -2.795 1.00 0.00 142 ASP A C 16
ATOM 16697 O O . ASP A 1 68 ? -13.512 -15.782 -2.187 1.00 0.00 142 ASP A O 16
ATOM 16706 N N . ASN A 1 69 ? -14.385 -14.750 -3.980 1.00 0.00 143 ASN A N 16
ATOM 16707 C CA . ASN A 1 69 ? -14.627 -15.967 -4.732 1.00 0.00 143 ASN A CA 16
ATOM 16708 C C . ASN A 1 69 ? -15.091 -15.619 -6.131 1.00 0.00 143 ASN A C 16
ATOM 16709 O O . ASN A 1 69 ? -14.282 -15.728 -7.070 1.00 0.00 143 ASN A O 16
ATOM 16721 N N . GLY A 1 1 ? 16.587 2.485 4.554 1.00 0.00 75 GLY A N 17
ATOM 16722 C CA . GLY A 1 1 ? 15.339 3.088 5.064 1.00 0.00 75 GLY A CA 17
ATOM 16723 C C . GLY A 1 1 ? 14.160 2.785 4.166 1.00 0.00 75 GLY A C 17
ATOM 16724 O O . GLY A 1 1 ? 14.341 2.272 3.061 1.00 0.00 75 GLY A O 17
ATOM 16730 N N . PRO A 1 2 ? 12.934 3.088 4.613 1.00 0.00 76 PRO A N 17
ATOM 16731 C CA . PRO A 1 2 ? 11.721 2.836 3.829 1.00 0.00 76 PRO A CA 17
ATOM 16732 C C . PRO A 1 2 ? 11.624 3.753 2.611 1.00 0.00 76 PRO A C 17
ATOM 16733 O O . PRO A 1 2 ? 11.699 4.980 2.736 1.00 0.00 76 PRO A O 17
ATOM 16744 N N . LEU A 1 3 ? 11.476 3.162 1.439 1.00 0.00 77 LEU A N 17
ATOM 16745 C CA . LEU A 1 3 ? 11.364 3.935 0.207 1.00 0.00 77 LEU A CA 17
ATOM 16746 C C . LEU A 1 3 ? 10.022 4.655 0.147 1.00 0.00 77 LEU A C 17
ATOM 16747 O O . LEU A 1 3 ? 9.056 4.239 0.790 1.00 0.00 77 LEU A O 17
ATOM 16763 N N . GLY A 1 4 ? 9.967 5.724 -0.629 1.00 0.00 78 GLY A N 17
ATOM 16764 C CA . GLY A 1 4 ? 8.758 6.518 -0.700 1.00 0.00 78 GLY A CA 17
ATOM 16765 C C . GLY A 1 4 ? 7.962 6.284 -1.959 1.00 0.00 78 GLY A C 17
ATOM 16766 O O . GLY A 1 4 ? 6.745 6.099 -1.906 1.00 0.00 78 GLY A O 17
ATOM 16770 N N . SER A 1 5 ? 8.641 6.313 -3.097 1.00 0.00 79 SER A N 17
ATOM 16771 C CA . SER A 1 5 ? 7.997 6.101 -4.385 1.00 0.00 79 SER A CA 17
ATOM 16772 C C . SER A 1 5 ? 7.326 4.730 -4.433 1.00 0.00 79 SER A C 17
ATOM 16773 O O . SER A 1 5 ? 6.218 4.587 -4.949 1.00 0.00 79 SER A O 17
ATOM 16781 N N . ASP A 1 6 ? 7.994 3.743 -3.875 1.00 0.00 80 ASP A N 17
ATOM 16782 C CA . ASP A 1 6 ? 7.462 2.399 -3.832 1.00 0.00 80 ASP A CA 17
ATOM 16783 C C . ASP A 1 6 ? 7.958 1.653 -2.618 1.00 0.00 80 ASP A C 17
ATOM 16784 O O . ASP A 1 6 ? 9.160 1.528 -2.386 1.00 0.00 80 ASP A O 17
ATOM 16793 N N . LEU A 1 7 ? 7.019 1.189 -1.829 1.00 0.00 81 LEU A N 17
ATOM 16794 C CA . LEU A 1 7 ? 7.311 0.446 -0.624 1.00 0.00 81 LEU A CA 17
ATOM 16795 C C . LEU A 1 7 ? 7.183 -1.035 -0.930 1.00 0.00 81 LEU A C 17
ATOM 16796 O O . LEU A 1 7 ? 6.173 -1.473 -1.472 1.00 0.00 81 LEU A O 17
ATOM 16812 N N . ILE A 1 8 ? 8.203 -1.799 -0.610 1.00 0.00 82 ILE A N 17
ATOM 16813 C CA . ILE A 1 8 ? 8.200 -3.211 -0.918 1.00 0.00 82 ILE A CA 17
ATOM 16814 C C . ILE A 1 8 ? 7.612 -4.023 0.225 1.00 0.00 82 ILE A C 17
ATOM 16815 O O . ILE A 1 8 ? 7.810 -3.703 1.395 1.00 0.00 82 ILE A O 17
ATOM 16831 N N . VAL A 1 9 ? 6.919 -5.082 -0.124 1.00 0.00 83 VAL A N 17
ATOM 16832 C CA . VAL A 1 9 ? 6.300 -5.973 0.831 1.00 0.00 83 VAL A CA 17
ATOM 16833 C C . VAL A 1 9 ? 6.646 -7.406 0.462 1.00 0.00 83 VAL A C 17
ATOM 16834 O O . VAL A 1 9 ? 7.153 -7.660 -0.633 1.00 0.00 83 VAL A O 17
ATOM 16847 N N . HIS A 1 10 ? 6.369 -8.330 1.349 1.00 0.00 84 HIS A N 17
ATOM 16848 C CA . HIS A 1 10 ? 6.690 -9.728 1.101 1.00 0.00 84 HIS A CA 17
ATOM 16849 C C . HIS A 1 10 ? 5.477 -10.624 1.296 1.00 0.00 84 HIS A C 17
ATOM 16850 O O . HIS A 1 10 ? 4.974 -10.776 2.406 1.00 0.00 84 HIS A O 17
ATOM 16865 N N . GLU A 1 11 ? 5.011 -11.212 0.212 1.00 0.00 85 GLU A N 17
ATOM 16866 C CA . GLU A 1 11 ? 3.852 -12.083 0.258 1.00 0.00 85 GLU A CA 17
ATOM 16867 C C . GLU A 1 11 ? 4.213 -13.482 -0.216 1.00 0.00 85 GLU A C 17
ATOM 16868 O O . GLU A 1 11 ? 4.357 -13.724 -1.420 1.00 0.00 85 GLU A O 17
ATOM 16880 N N . GLY A 1 12 ? 4.379 -14.394 0.727 1.00 0.00 86 GLY A N 17
ATOM 16881 C CA . GLY A 1 12 ? 4.698 -15.767 0.388 1.00 0.00 86 GLY A CA 17
ATOM 16882 C C . GLY A 1 12 ? 6.058 -15.904 -0.268 1.00 0.00 86 GLY A C 17
ATOM 16883 O O . GLY A 1 12 ? 6.222 -16.669 -1.218 1.00 0.00 86 GLY A O 17
ATOM 16887 N N . GLY A 1 13 ? 7.028 -15.157 0.231 1.00 0.00 87 GLY A N 17
ATOM 16888 C CA . GLY A 1 13 ? 8.369 -15.215 -0.320 1.00 0.00 87 GLY A CA 17
ATOM 16889 C C . GLY A 1 13 ? 8.554 -14.311 -1.525 1.00 0.00 87 GLY A C 17
ATOM 16890 O O . GLY A 1 13 ? 9.674 -14.123 -2.000 1.00 0.00 87 GLY A O 17
ATOM 16894 N N . LYS A 1 14 ? 7.464 -13.743 -2.017 1.00 0.00 88 LYS A N 17
ATOM 16895 C CA . LYS A 1 14 ? 7.523 -12.877 -3.182 1.00 0.00 88 LYS A CA 17
ATOM 16896 C C . LYS A 1 14 ? 7.485 -11.422 -2.775 1.00 0.00 88 LYS A C 17
ATOM 16897 O O . LYS A 1 14 ? 6.615 -11.000 -2.009 1.00 0.00 88 LYS A O 17
ATOM 16916 N N . THR A 1 15 ? 8.426 -10.666 -3.275 1.00 0.00 89 THR A N 17
ATOM 16917 C CA . THR A 1 15 ? 8.502 -9.257 -3.002 1.00 0.00 89 THR A CA 17
ATOM 16918 C C . THR A 1 15 ? 7.645 -8.462 -3.979 1.00 0.00 89 THR A C 17
ATOM 16919 O O . THR A 1 15 ? 7.765 -8.618 -5.196 1.00 0.00 89 THR A O 17
ATOM 16930 N N . TYR A 1 16 ? 6.781 -7.624 -3.448 1.00 0.00 90 TYR A N 17
ATOM 16931 C CA . TYR A 1 16 ? 5.923 -6.788 -4.266 1.00 0.00 90 TYR A CA 17
ATOM 16932 C C . TYR A 1 16 ? 6.159 -5.331 -3.943 1.00 0.00 90 TYR A C 17
ATOM 16933 O O . TYR A 1 16 ? 6.504 -4.987 -2.819 1.00 0.00 90 TYR A O 17
ATOM 16951 N N . HIS A 1 17 ? 5.989 -4.485 -4.925 1.00 0.00 91 HIS A N 17
ATOM 16952 C CA . HIS A 1 17 ? 6.168 -3.054 -4.742 1.00 0.00 91 HIS A CA 17
ATOM 16953 C C . HIS A 1 17 ? 4.810 -2.367 -4.630 1.00 0.00 91 HIS A C 17
ATOM 16954 O O . HIS A 1 17 ? 3.850 -2.763 -5.294 1.00 0.00 91 HIS A O 17
ATOM 16969 N N . VAL A 1 18 ? 4.730 -1.358 -3.785 1.00 0.00 92 VAL A N 17
ATOM 16970 C CA . VAL A 1 18 ? 3.498 -0.611 -3.590 1.00 0.00 92 VAL A CA 17
ATOM 16971 C C . VAL A 1 18 ? 3.698 0.848 -3.968 1.00 0.00 92 VAL A C 17
ATOM 16972 O O . VAL A 1 18 ? 4.614 1.506 -3.471 1.00 0.00 92 VAL A O 17
ATOM 16985 N N . VAL A 1 19 ? 2.847 1.338 -4.841 1.00 0.00 93 VAL A N 17
ATOM 16986 C CA . VAL A 1 19 ? 2.909 2.707 -5.300 1.00 0.00 93 VAL A CA 17
ATOM 16987 C C . VAL A 1 19 ? 1.499 3.272 -5.503 1.00 0.00 93 VAL A C 17
ATOM 16988 O O . VAL A 1 19 ? 0.647 2.632 -6.122 1.00 0.00 93 VAL A O 17
ATOM 17001 N N . CYS A 1 20 ? 1.255 4.455 -4.971 1.00 0.00 94 CYS A N 17
ATOM 17002 C CA . CYS A 1 20 ? -0.045 5.093 -5.102 1.00 0.00 94 CYS A CA 17
ATOM 17003 C C . CYS A 1 20 ? 0.099 6.509 -5.618 1.00 0.00 94 CYS A C 17
ATOM 17004 O O . CYS A 1 20 ? 0.915 7.280 -5.121 1.00 0.00 94 CYS A O 17
ATOM 17011 N N . HIS A 1 21 ? -0.683 6.846 -6.628 1.00 0.00 95 HIS A N 17
ATOM 17012 C CA . HIS A 1 21 ? -0.645 8.181 -7.211 1.00 0.00 95 HIS A CA 17
ATOM 17013 C C . HIS A 1 21 ? -1.868 8.977 -6.769 1.00 0.00 95 HIS A C 17
ATOM 17014 O O . HIS A 1 21 ? -1.930 10.198 -6.939 1.00 0.00 95 HIS A O 17
ATOM 17029 N N . GLU A 1 22 ? -2.812 8.275 -6.165 1.00 0.00 96 GLU A N 17
ATOM 17030 C CA . GLU A 1 22 ? -4.045 8.876 -5.677 1.00 0.00 96 GLU A CA 17
ATOM 17031 C C . GLU A 1 22 ? -4.238 8.505 -4.221 1.00 0.00 96 GLU A C 17
ATOM 17032 O O . GLU A 1 22 ? -3.903 7.389 -3.809 1.00 0.00 96 GLU A O 17
ATOM 17044 N N . GLU A 1 23 ? -4.762 9.429 -3.444 1.00 0.00 97 GLU A N 17
ATOM 17045 C CA . GLU A 1 23 ? -4.984 9.190 -2.033 1.00 0.00 97 GLU A CA 17
ATOM 17046 C C . GLU A 1 23 ? -6.234 8.354 -1.815 1.00 0.00 97 GLU A C 17
ATOM 17047 O O . GLU A 1 23 ? -7.354 8.819 -2.038 1.00 0.00 97 GLU A O 17
ATOM 17059 N N . GLY A 1 24 ? -6.037 7.126 -1.395 1.00 0.00 98 GLY A N 17
ATOM 17060 C CA . GLY A 1 24 ? -7.138 6.237 -1.160 1.00 0.00 98 GLY A CA 17
ATOM 17061 C C . GLY A 1 24 ? -6.672 4.816 -0.970 1.00 0.00 98 GLY A C 17
ATOM 17062 O O . GLY A 1 24 ? -5.498 4.513 -1.200 1.00 0.00 98 GLY A O 17
ATOM 17066 N N . PRO A 1 25 ? -7.555 3.931 -0.512 1.00 0.00 99 PRO A N 17
ATOM 17067 C CA . PRO A 1 25 ? -7.236 2.529 -0.319 1.00 0.00 99 PRO A CA 17
ATOM 17068 C C . PRO A 1 25 ? -7.451 1.697 -1.588 1.00 0.00 99 PRO A C 17
ATOM 17069 O O . PRO A 1 25 ? -8.446 1.866 -2.300 1.00 0.00 99 PRO A O 17
ATOM 17080 N N . ILE A 1 26 ? -6.520 0.805 -1.858 1.00 0.00 100 ILE A N 17
ATOM 17081 C CA . ILE A 1 26 ? -6.594 -0.088 -3.007 1.00 0.00 100 ILE A CA 17
ATOM 17082 C C . ILE A 1 26 ? -6.130 -1.486 -2.600 1.00 0.00 100 ILE A C 17
ATOM 17083 O O . ILE A 1 26 ? -5.427 -1.628 -1.606 1.00 0.00 100 ILE A O 17
ATOM 17099 N N . PRO A 1 27 ? -6.533 -2.543 -3.336 1.00 0.00 101 PRO A N 17
ATOM 17100 C CA . PRO A 1 27 ? -6.168 -3.928 -2.996 1.00 0.00 101 PRO A CA 17
ATOM 17101 C C . PRO A 1 27 ? -4.663 -4.178 -3.062 1.00 0.00 101 PRO A C 17
ATOM 17102 O O . PRO A 1 27 ? -3.898 -3.355 -3.576 1.00 0.00 101 PRO A O 17
ATOM 17113 N N . HIS A 1 28 ? -4.246 -5.316 -2.551 1.00 0.00 102 HIS A N 17
ATOM 17114 C CA . HIS A 1 28 ? -2.851 -5.681 -2.537 1.00 0.00 102 HIS A CA 17
ATOM 17115 C C . HIS A 1 28 ? -2.537 -6.504 -3.787 1.00 0.00 102 HIS A C 17
ATOM 17116 O O . HIS A 1 28 ? -3.156 -7.539 -4.017 1.00 0.00 102 HIS A O 17
ATOM 17131 N N . PRO A 1 29 ? -1.568 -6.057 -4.605 1.00 0.00 103 PRO A N 17
ATOM 17132 C CA . PRO A 1 29 ? -1.223 -6.720 -5.886 1.00 0.00 103 PRO A CA 17
ATOM 17133 C C . PRO A 1 29 ? -0.769 -8.179 -5.726 1.00 0.00 103 PRO A C 17
ATOM 17134 O O . PRO A 1 29 ? -0.832 -8.959 -6.671 1.00 0.00 103 PRO A O 17
ATOM 17145 N N . GLY A 1 30 ? -0.313 -8.537 -4.537 1.00 0.00 104 GLY A N 17
ATOM 17146 C CA . GLY A 1 30 ? 0.160 -9.894 -4.314 1.00 0.00 104 GLY A CA 17
ATOM 17147 C C . GLY A 1 30 ? -0.895 -10.804 -3.710 1.00 0.00 104 GLY A C 17
ATOM 17148 O O . GLY A 1 30 ? -0.756 -12.028 -3.745 1.00 0.00 104 GLY A O 17
ATOM 17152 N N . ASN A 1 31 ? -1.948 -10.209 -3.158 1.00 0.00 105 ASN A N 17
ATOM 17153 C CA . ASN A 1 31 ? -3.033 -10.960 -2.512 1.00 0.00 105 ASN A CA 17
ATOM 17154 C C . ASN A 1 31 ? -4.228 -10.056 -2.231 1.00 0.00 105 ASN A C 17
ATOM 17155 O O . ASN A 1 31 ? -4.203 -9.253 -1.299 1.00 0.00 105 ASN A O 17
ATOM 17166 N N . VAL A 1 32 ? -5.250 -10.159 -3.072 1.00 0.00 106 VAL A N 17
ATOM 17167 C CA . VAL A 1 32 ? -6.481 -9.350 -2.949 1.00 0.00 106 VAL A CA 17
ATOM 17168 C C . VAL A 1 32 ? -7.141 -9.432 -1.546 1.00 0.00 106 VAL A C 17
ATOM 17169 O O . VAL A 1 32 ? -7.970 -8.586 -1.194 1.00 0.00 106 VAL A O 17
ATOM 17182 N N . HIS A 1 33 ? -6.773 -10.434 -0.747 1.00 0.00 107 HIS A N 17
ATOM 17183 C CA . HIS A 1 33 ? -7.313 -10.561 0.624 1.00 0.00 107 HIS A CA 17
ATOM 17184 C C . HIS A 1 33 ? -6.717 -9.505 1.559 1.00 0.00 107 HIS A C 17
ATOM 17185 O O . HIS A 1 33 ? -6.981 -9.501 2.764 1.00 0.00 107 HIS A O 17
ATOM 17200 N N . LYS A 1 34 ? -5.936 -8.611 0.993 1.00 0.00 108 LYS A N 17
ATOM 17201 C CA . LYS A 1 34 ? -5.317 -7.536 1.724 1.00 0.00 108 LYS A CA 17
ATOM 17202 C C . LYS A 1 34 ? -5.373 -6.283 0.888 1.00 0.00 108 LYS A C 17
ATOM 17203 O O . LYS A 1 34 ? -5.529 -6.354 -0.333 1.00 0.00 108 LYS A O 17
ATOM 17222 N N . TYR A 1 35 ? -5.257 -5.153 1.525 1.00 0.00 109 TYR A N 17
ATOM 17223 C CA . TYR A 1 35 ? -5.294 -3.897 0.821 1.00 0.00 109 TYR A CA 17
ATOM 17224 C C . TYR A 1 35 ? -4.329 -2.911 1.431 1.00 0.00 109 TYR A C 17
ATOM 17225 O O . TYR A 1 35 ? -3.719 -3.182 2.458 1.00 0.00 109 TYR A O 17
ATOM 17243 N N . ILE A 1 36 ? -4.185 -1.782 0.798 1.00 0.00 110 ILE A N 17
ATOM 17244 C CA . ILE A 1 36 ? -3.284 -0.765 1.263 1.00 0.00 110 ILE A CA 17
ATOM 17245 C C . ILE A 1 36 ? -3.992 0.570 1.307 1.00 0.00 110 ILE A C 17
ATOM 17246 O O . ILE A 1 36 ? -4.764 0.897 0.407 1.00 0.00 110 ILE A O 17
ATOM 17262 N N . ILE A 1 37 ? -3.747 1.323 2.349 1.00 0.00 111 ILE A N 17
ATOM 17263 C CA . ILE A 1 37 ? -4.305 2.650 2.460 1.00 0.00 111 ILE A CA 17
ATOM 17264 C C . ILE A 1 37 ? -3.223 3.636 2.121 1.00 0.00 111 ILE A C 17
ATOM 17265 O O . ILE A 1 37 ? -2.196 3.698 2.805 1.00 0.00 111 ILE A O 17
ATOM 17281 N N . CYS A 1 38 ? -3.424 4.390 1.078 1.00 0.00 112 CYS A N 17
ATOM 17282 C CA . CYS A 1 38 ? -2.426 5.332 0.649 1.00 0.00 112 CYS A CA 17
ATOM 17283 C C . CYS A 1 38 ? -2.859 6.749 0.959 1.00 0.00 112 CYS A C 17
ATOM 17284 O O . CYS A 1 38 ? -3.930 7.195 0.544 1.00 0.00 112 CYS A O 17
ATOM 17291 N N . SER A 1 39 ? -2.030 7.448 1.695 1.00 0.00 113 SER A N 17
ATOM 17292 C CA . SER A 1 39 ? -2.316 8.803 2.090 1.00 0.00 113 SER A CA 17
ATOM 17293 C C . SER A 1 39 ? -1.116 9.679 1.799 1.00 0.00 113 SER A C 17
ATOM 17294 O O . SER A 1 39 ? 0.025 9.218 1.854 1.00 0.00 113 SER A O 17
ATOM 17302 N N . LYS A 1 40 ? -1.362 10.926 1.485 1.00 0.00 114 LYS A N 17
ATOM 17303 C CA . LYS A 1 40 ? -0.299 11.837 1.169 1.00 0.00 114 LYS A CA 17
ATOM 17304 C C . LYS A 1 40 ? -0.247 12.969 2.179 1.00 0.00 114 LYS A C 17
ATOM 17305 O O . LYS A 1 40 ? -1.157 13.797 2.260 1.00 0.00 114 LYS A O 17
ATOM 17324 N N . SER A 1 41 ? 0.809 12.976 2.958 1.00 0.00 115 SER A N 17
ATOM 17325 C CA . SER A 1 41 ? 1.022 13.981 3.964 1.00 0.00 115 SER A CA 17
ATOM 17326 C C . SER A 1 41 ? 1.888 15.075 3.373 1.00 0.00 115 SER A C 17
ATOM 17327 O O . SER A 1 41 ? 3.107 14.921 3.259 1.00 0.00 115 SER A O 17
ATOM 17335 N N . GLY A 1 42 ? 1.256 16.158 2.977 1.00 0.00 116 GLY A N 17
ATOM 17336 C CA . GLY A 1 42 ? 1.969 17.222 2.320 1.00 0.00 116 GLY A CA 17
ATOM 17337 C C . GLY A 1 42 ? 2.530 16.753 0.994 1.00 0.00 116 GLY A C 17
ATOM 17338 O O . GLY A 1 42 ? 1.792 16.589 0.029 1.00 0.00 116 GLY A O 17
ATOM 17342 N N . SER A 1 43 ? 3.827 16.517 0.950 1.00 0.00 117 SER A N 17
ATOM 17343 C CA . SER A 1 43 ? 4.470 16.040 -0.257 1.00 0.00 117 SER A CA 17
ATOM 17344 C C . SER A 1 43 ? 5.025 14.616 -0.079 1.00 0.00 117 SER A C 17
ATOM 17345 O O . SER A 1 43 ? 5.737 14.114 -0.947 1.00 0.00 117 SER A O 17
ATOM 17353 N N . LEU A 1 44 ? 4.687 13.963 1.025 1.00 0.00 118 LEU A N 17
ATOM 17354 C CA . LEU A 1 44 ? 5.227 12.634 1.307 1.00 0.00 118 LEU A CA 17
ATOM 17355 C C . LEU A 1 44 ? 4.096 11.614 1.463 1.00 0.00 118 LEU A C 17
ATOM 17356 O O . LEU A 1 44 ? 3.093 11.883 2.116 1.00 0.00 118 LEU A O 17
ATOM 17372 N N . TRP A 1 45 ? 4.265 10.451 0.855 1.00 0.00 119 TRP A N 17
ATOM 17373 C CA . TRP A 1 45 ? 3.241 9.412 0.882 1.00 0.00 119 TRP A CA 17
ATOM 17374 C C . TRP A 1 45 ? 3.458 8.416 2.014 1.00 0.00 119 TRP A C 17
ATOM 17375 O O . TRP A 1 45 ? 4.567 7.929 2.229 1.00 0.00 119 TRP A O 17
ATOM 17396 N N . TYR A 1 46 ? 2.392 8.125 2.729 1.00 0.00 120 TYR A N 17
ATOM 17397 C CA . TYR A 1 46 ? 2.405 7.109 3.762 1.00 0.00 120 TYR A CA 17
ATOM 17398 C C . TYR A 1 46 ? 1.435 6.009 3.389 1.00 0.00 120 TYR A C 17
ATOM 17399 O O . TYR A 1 46 ? 0.266 6.277 3.086 1.00 0.00 120 TYR A O 17
ATOM 17417 N N . ILE A 1 47 ? 1.906 4.782 3.391 1.00 0.00 121 ILE A N 17
ATOM 17418 C CA . ILE A 1 47 ? 1.070 3.658 3.020 1.00 0.00 121 ILE A CA 17
ATOM 17419 C C . ILE A 1 47 ? 1.019 2.618 4.132 1.00 0.00 121 ILE A C 17
ATOM 17420 O O . ILE A 1 47 ? 1.991 2.428 4.875 1.00 0.00 121 ILE A O 17
ATOM 17436 N N . THR A 1 48 ? -0.115 1.966 4.254 1.00 0.00 122 THR A N 17
ATOM 17437 C CA . THR A 1 48 ? -0.308 0.937 5.254 1.00 0.00 122 THR A CA 17
ATOM 17438 C C . THR A 1 48 ? -1.034 -0.251 4.637 1.00 0.00 122 THR A C 17
ATOM 17439 O O . THR A 1 48 ? -2.126 -0.093 4.097 1.00 0.00 122 THR A O 17
ATOM 17450 N N . VAL A 1 49 ? -0.436 -1.434 4.705 1.00 0.00 123 VAL A N 17
ATOM 17451 C CA . VAL A 1 49 ? -1.073 -2.617 4.153 1.00 0.00 123 VAL A CA 17
ATOM 17452 C C . VAL A 1 49 ? -1.843 -3.374 5.236 1.00 0.00 123 VAL A C 17
ATOM 17453 O O . VAL A 1 49 ? -1.260 -3.934 6.162 1.00 0.00 123 VAL A O 17
ATOM 17466 N N . MET A 1 50 ? -3.151 -3.355 5.117 1.00 0.00 124 MET A N 17
ATOM 17467 C CA . MET A 1 50 ? -4.026 -4.007 6.080 1.00 0.00 124 MET A CA 17
ATOM 17468 C C . MET A 1 50 ? -4.730 -5.198 5.441 1.00 0.00 124 MET A C 17
ATOM 17469 O O . MET A 1 50 ? -4.948 -5.216 4.236 1.00 0.00 124 MET A O 17
ATOM 17483 N N . PRO A 1 51 ? -5.076 -6.217 6.234 1.00 0.00 125 PRO A N 17
ATOM 17484 C CA . PRO A 1 51 ? -5.790 -7.381 5.739 1.00 0.00 125 PRO A CA 17
ATOM 17485 C C . PRO A 1 51 ? -7.311 -7.204 5.802 1.00 0.00 125 PRO A C 17
ATOM 17486 O O . PRO A 1 51 ? -7.841 -6.571 6.725 1.00 0.00 125 PRO A O 17
ATOM 17497 N N . CYS A 1 52 ? -8.004 -7.740 4.813 1.00 0.00 126 CYS A N 17
ATOM 17498 C CA . CYS A 1 52 ? -9.458 -7.696 4.795 1.00 0.00 126 CYS A CA 17
ATOM 17499 C C . CYS A 1 52 ? -10.030 -8.780 5.685 1.00 0.00 126 CYS A C 17
ATOM 17500 O O . CYS A 1 52 ? -9.295 -9.648 6.167 1.00 0.00 126 CYS A O 17
ATOM 17507 N N . SER A 1 53 ? -11.330 -8.712 5.922 1.00 0.00 127 SER A N 17
ATOM 17508 C CA . SER A 1 53 ? -12.023 -9.720 6.693 1.00 0.00 127 SER A CA 17
ATOM 17509 C C . SER A 1 53 ? -11.774 -11.109 6.092 1.00 0.00 127 SER A C 17
ATOM 17510 O O . SER A 1 53 ? -11.630 -11.253 4.871 1.00 0.00 127 SER A O 17
ATOM 17518 N N . ILE A 1 54 ? -11.709 -12.110 6.934 1.00 0.00 128 ILE A N 17
ATOM 17519 C CA . ILE A 1 54 ? -11.451 -13.456 6.479 1.00 0.00 128 ILE A CA 17
ATOM 17520 C C . ILE A 1 54 ? -12.558 -13.927 5.542 1.00 0.00 128 ILE A C 17
ATOM 17521 O O . ILE A 1 54 ? -13.741 -13.914 5.897 1.00 0.00 128 ILE A O 17
ATOM 17537 N N . GLY A 1 55 ? -12.165 -14.325 4.343 1.00 0.00 129 GLY A N 17
ATOM 17538 C CA . GLY A 1 55 ? -13.124 -14.751 3.349 1.00 0.00 129 GLY A CA 17
ATOM 17539 C C . GLY A 1 55 ? -13.544 -13.632 2.409 1.00 0.00 129 GLY A C 17
ATOM 17540 O O . GLY A 1 55 ? -14.426 -13.820 1.573 1.00 0.00 129 GLY A O 17
ATOM 17544 N N . THR A 1 56 ? -12.916 -12.467 2.535 1.00 0.00 130 THR A N 17
ATOM 17545 C CA . THR A 1 56 ? -13.252 -11.337 1.676 1.00 0.00 130 THR A CA 17
ATOM 17546 C C . THR A 1 56 ? -12.033 -10.861 0.883 1.00 0.00 130 THR A C 17
ATOM 17547 O O . THR A 1 56 ? -10.899 -11.263 1.163 1.00 0.00 130 THR A O 17
ATOM 17558 N N . LYS A 1 57 ? -12.281 -10.021 -0.109 1.00 0.00 131 LYS A N 17
ATOM 17559 C CA . LYS A 1 57 ? -11.236 -9.455 -0.941 1.00 0.00 131 LYS A CA 17
ATOM 17560 C C . LYS A 1 57 ? -11.534 -7.978 -1.193 1.00 0.00 131 LYS A C 17
ATOM 17561 O O . LYS A 1 57 ? -12.698 -7.587 -1.294 1.00 0.00 131 LYS A O 17
ATOM 17580 N N . PHE A 1 58 ? -10.501 -7.169 -1.280 1.00 0.00 132 PHE A N 17
ATOM 17581 C CA . PHE A 1 58 ? -10.676 -5.733 -1.451 1.00 0.00 132 PHE A CA 17
ATOM 17582 C C . PHE A 1 58 ? -10.848 -5.348 -2.921 1.00 0.00 132 PHE A C 17
ATOM 17583 O O . PHE A 1 58 ? -10.092 -5.792 -3.786 1.00 0.00 132 PHE A O 17
ATOM 17600 N N . ASP A 1 59 ? -11.849 -4.520 -3.189 1.00 0.00 133 ASP A N 17
ATOM 17601 C CA . ASP A 1 59 ? -12.105 -4.025 -4.542 1.00 0.00 133 ASP A CA 17
ATOM 17602 C C . ASP A 1 59 ? -11.538 -2.618 -4.691 1.00 0.00 133 ASP A C 17
ATOM 17603 O O . ASP A 1 59 ? -11.788 -1.753 -3.851 1.00 0.00 133 ASP A O 17
ATOM 17612 N N . PRO A 1 60 ? -10.770 -2.371 -5.769 1.00 0.00 134 PRO A N 17
ATOM 17613 C CA . PRO A 1 60 ? -10.091 -1.085 -5.994 1.00 0.00 134 PRO A CA 17
ATOM 17614 C C . PRO A 1 60 ? -11.039 0.096 -6.155 1.00 0.00 134 PRO A C 17
ATOM 17615 O O . PRO A 1 60 ? -10.801 1.168 -5.607 1.00 0.00 134 PRO A O 17
ATOM 17626 N N . ILE A 1 61 ? -12.107 -0.097 -6.900 1.00 0.00 135 ILE A N 17
ATOM 17627 C CA . ILE A 1 61 ? -13.030 0.986 -7.171 1.00 0.00 135 ILE A CA 17
ATOM 17628 C C . ILE A 1 61 ? -13.995 1.200 -6.016 1.00 0.00 135 ILE A C 17
ATOM 17629 O O . ILE A 1 61 ? -14.184 2.327 -5.563 1.00 0.00 135 ILE A O 17
ATOM 17645 N N . SER A 1 62 ? -14.603 0.127 -5.539 1.00 0.00 136 SER A N 17
ATOM 17646 C CA . SER A 1 62 ? -15.534 0.216 -4.424 1.00 0.00 136 SER A CA 17
ATOM 17647 C C . SER A 1 62 ? -14.817 0.694 -3.156 1.00 0.00 136 SER A C 17
ATOM 17648 O O . SER A 1 62 ? -15.407 1.384 -2.321 1.00 0.00 136 SER A O 17
ATOM 17656 N N . ARG A 1 63 ? -13.553 0.288 -3.017 1.00 0.00 137 ARG A N 17
ATOM 17657 C CA . ARG A 1 63 ? -12.704 0.691 -1.895 1.00 0.00 137 ARG A CA 17
ATOM 17658 C C . ARG A 1 63 ? -13.181 0.076 -0.587 1.00 0.00 137 ARG A C 17
ATOM 17659 O O . ARG A 1 63 ? -13.199 0.726 0.456 1.00 0.00 137 ARG A O 17
ATOM 17680 N N . ASN A 1 64 ? -13.541 -1.193 -0.658 1.00 0.00 138 ASN A N 17
ATOM 17681 C CA . ASN A 1 64 ? -13.956 -1.963 0.503 1.00 0.00 138 ASN A CA 17
ATOM 17682 C C . ASN A 1 64 ? -13.754 -3.439 0.208 1.00 0.00 138 ASN A C 17
ATOM 17683 O O . ASN A 1 64 ? -13.456 -3.804 -0.937 1.00 0.00 138 ASN A O 17
ATOM 17694 N N . CYS A 1 65 ? -13.911 -4.284 1.207 1.00 0.00 139 CYS A N 17
ATOM 17695 C CA . CYS A 1 65 ? -13.699 -5.708 1.014 1.00 0.00 139 CYS A CA 17
ATOM 17696 C C . CYS A 1 65 ? -15.035 -6.430 0.871 1.00 0.00 139 CYS A C 17
ATOM 17697 O O . CYS A 1 65 ? -15.914 -6.306 1.725 1.00 0.00 139 CYS A O 17
ATOM 17704 N N . VAL A 1 66 ? -15.180 -7.171 -0.218 1.00 0.00 140 VAL A N 17
ATOM 17705 C CA . VAL A 1 66 ? -16.397 -7.921 -0.492 1.00 0.00 140 VAL A CA 17
ATOM 17706 C C . VAL A 1 66 ? -16.122 -9.412 -0.353 1.00 0.00 140 VAL A C 17
ATOM 17707 O O . VAL A 1 66 ? -14.968 -9.827 -0.354 1.00 0.00 140 VAL A O 17
ATOM 17720 N N . LEU A 1 67 ? -17.170 -10.208 -0.235 1.00 0.00 141 LEU A N 17
ATOM 17721 C CA . LEU A 1 67 ? -17.020 -11.652 -0.069 1.00 0.00 141 LEU A CA 17
ATOM 17722 C C . LEU A 1 67 ? -16.278 -12.268 -1.254 1.00 0.00 141 LEU A C 17
ATOM 17723 O O . LEU A 1 67 ? -16.728 -12.177 -2.395 1.00 0.00 141 LEU A O 17
ATOM 17739 N N . ASP A 1 68 ? -15.148 -12.889 -0.973 1.00 0.00 142 ASP A N 17
ATOM 17740 C CA . ASP A 1 68 ? -14.338 -13.520 -2.003 1.00 0.00 142 ASP A CA 17
ATOM 17741 C C . ASP A 1 68 ? -14.861 -14.912 -2.309 1.00 0.00 142 ASP A C 17
ATOM 17742 O O . ASP A 1 68 ? -14.567 -15.870 -1.597 1.00 0.00 142 ASP A O 17
ATOM 17751 N N . ASN A 1 69 ? -15.654 -15.009 -3.356 1.00 0.00 143 ASN A N 17
ATOM 17752 C CA . ASN A 1 69 ? -16.260 -16.267 -3.741 1.00 0.00 143 ASN A CA 17
ATOM 17753 C C . ASN A 1 69 ? -16.258 -16.426 -5.253 1.00 0.00 143 ASN A C 17
ATOM 17754 O O . ASN A 1 69 ? -15.704 -17.427 -5.738 1.00 0.00 143 ASN A O 17
ATOM 17766 N N . GLY A 1 1 ? 14.221 5.648 3.443 1.00 0.00 75 GLY A N 18
ATOM 17767 C CA . GLY A 1 1 ? 13.349 4.508 3.774 1.00 0.00 75 GLY A CA 18
ATOM 17768 C C . GLY A 1 1 ? 12.055 4.550 2.994 1.00 0.00 75 GLY A C 18
ATOM 17769 O O . GLY A 1 1 ? 12.072 4.782 1.788 1.00 0.00 75 GLY A O 18
ATOM 17775 N N . PRO A 1 2 ? 10.908 4.323 3.655 1.00 0.00 76 PRO A N 18
ATOM 17776 C CA . PRO A 1 2 ? 9.598 4.372 3.001 1.00 0.00 76 PRO A CA 18
ATOM 17777 C C . PRO A 1 2 ? 9.251 5.784 2.526 1.00 0.00 76 PRO A C 18
ATOM 17778 O O . PRO A 1 2 ? 8.848 6.640 3.323 1.00 0.00 76 PRO A O 18
ATOM 17789 N N . LEU A 1 3 ? 9.445 6.031 1.235 1.00 0.00 77 LEU A N 18
ATOM 17790 C CA . LEU A 1 3 ? 9.151 7.335 0.653 1.00 0.00 77 LEU A CA 18
ATOM 17791 C C . LEU A 1 3 ? 7.695 7.404 0.213 1.00 0.00 77 LEU A C 18
ATOM 17792 O O . LEU A 1 3 ? 7.145 8.484 -0.026 1.00 0.00 77 LEU A O 18
ATOM 17808 N N . GLY A 1 4 ? 7.083 6.246 0.095 1.00 0.00 78 GLY A N 18
ATOM 17809 C CA . GLY A 1 4 ? 5.689 6.176 -0.276 1.00 0.00 78 GLY A CA 18
ATOM 17810 C C . GLY A 1 4 ? 5.472 6.004 -1.762 1.00 0.00 78 GLY A C 18
ATOM 17811 O O . GLY A 1 4 ? 4.403 5.572 -2.189 1.00 0.00 78 GLY A O 18
ATOM 17815 N N . SER A 1 5 ? 6.479 6.342 -2.555 1.00 0.00 79 SER A N 18
ATOM 17816 C CA . SER A 1 5 ? 6.388 6.191 -3.995 1.00 0.00 79 SER A CA 18
ATOM 17817 C C . SER A 1 5 ? 6.288 4.711 -4.364 1.00 0.00 79 SER A C 18
ATOM 17818 O O . SER A 1 5 ? 5.641 4.347 -5.347 1.00 0.00 79 SER A O 18
ATOM 17826 N N . ASP A 1 6 ? 6.942 3.867 -3.566 1.00 0.00 80 ASP A N 18
ATOM 17827 C CA . ASP A 1 6 ? 6.849 2.425 -3.712 1.00 0.00 80 ASP A CA 18
ATOM 17828 C C . ASP A 1 6 ? 7.378 1.745 -2.449 1.00 0.00 80 ASP A C 18
ATOM 17829 O O . ASP A 1 6 ? 8.554 1.855 -2.103 1.00 0.00 80 ASP A O 18
ATOM 17838 N N . LEU A 1 7 ? 6.490 1.098 -1.740 1.00 0.00 81 LEU A N 18
ATOM 17839 C CA . LEU A 1 7 ? 6.834 0.406 -0.508 1.00 0.00 81 LEU A CA 18
ATOM 17840 C C . LEU A 1 7 ? 6.898 -1.088 -0.787 1.00 0.00 81 LEU A C 18
ATOM 17841 O O . LEU A 1 7 ? 6.021 -1.628 -1.448 1.00 0.00 81 LEU A O 18
ATOM 17857 N N . ILE A 1 8 ? 7.933 -1.754 -0.310 1.00 0.00 82 ILE A N 18
ATOM 17858 C CA . ILE A 1 8 ? 8.093 -3.170 -0.576 1.00 0.00 82 ILE A CA 18
ATOM 17859 C C . ILE A 1 8 ? 7.517 -4.012 0.555 1.00 0.00 82 ILE A C 18
ATOM 17860 O O . ILE A 1 8 ? 7.671 -3.684 1.737 1.00 0.00 82 ILE A O 18
ATOM 17876 N N . VAL A 1 9 ? 6.878 -5.101 0.187 1.00 0.00 83 VAL A N 18
ATOM 17877 C CA . VAL A 1 9 ? 6.258 -5.999 1.139 1.00 0.00 83 VAL A CA 18
ATOM 17878 C C . VAL A 1 9 ? 6.694 -7.434 0.867 1.00 0.00 83 VAL A C 18
ATOM 17879 O O . VAL A 1 9 ? 7.173 -7.747 -0.225 1.00 0.00 83 VAL A O 18
ATOM 17892 N N . HIS A 1 10 ? 6.538 -8.293 1.855 1.00 0.00 84 HIS A N 18
ATOM 17893 C CA . HIS A 1 10 ? 6.928 -9.688 1.720 1.00 0.00 84 HIS A CA 18
ATOM 17894 C C . HIS A 1 10 ? 5.707 -10.593 1.841 1.00 0.00 84 HIS A C 18
ATOM 17895 O O . HIS A 1 10 ? 5.206 -10.829 2.941 1.00 0.00 84 HIS A O 18
ATOM 17910 N N . GLU A 1 11 ? 5.225 -11.084 0.710 1.00 0.00 85 GLU A N 18
ATOM 17911 C CA . GLU A 1 11 ? 4.060 -11.959 0.687 1.00 0.00 85 GLU A CA 18
ATOM 17912 C C . GLU A 1 11 ? 4.472 -13.373 0.321 1.00 0.00 85 GLU A C 18
ATOM 17913 O O . GLU A 1 11 ? 4.776 -13.655 -0.839 1.00 0.00 85 GLU A O 18
ATOM 17925 N N . GLY A 1 12 ? 4.503 -14.251 1.310 1.00 0.00 86 GLY A N 18
ATOM 17926 C CA . GLY A 1 12 ? 4.888 -15.626 1.065 1.00 0.00 86 GLY A CA 18
ATOM 17927 C C . GLY A 1 12 ? 6.292 -15.726 0.512 1.00 0.00 86 GLY A C 18
ATOM 17928 O O . GLY A 1 12 ? 6.563 -16.520 -0.393 1.00 0.00 86 GLY A O 18
ATOM 17932 N N . GLY A 1 13 ? 7.179 -14.916 1.055 1.00 0.00 87 GLY A N 18
ATOM 17933 C CA . GLY A 1 13 ? 8.551 -14.893 0.598 1.00 0.00 87 GLY A CA 18
ATOM 17934 C C . GLY A 1 13 ? 8.749 -14.049 -0.652 1.00 0.00 87 GLY A C 18
ATOM 17935 O O . GLY A 1 13 ? 9.876 -13.714 -0.999 1.00 0.00 87 GLY A O 18
ATOM 17939 N N . LYS A 1 14 ? 7.662 -13.697 -1.319 1.00 0.00 88 LYS A N 18
ATOM 17940 C CA . LYS A 1 14 ? 7.742 -12.910 -2.538 1.00 0.00 88 LYS A CA 18
ATOM 17941 C C . LYS A 1 14 ? 7.684 -11.430 -2.228 1.00 0.00 88 LYS A C 18
ATOM 17942 O O . LYS A 1 14 ? 6.779 -10.962 -1.536 1.00 0.00 88 LYS A O 18
ATOM 17961 N N . THR A 1 15 ? 8.647 -10.705 -2.721 1.00 0.00 89 THR A N 18
ATOM 17962 C CA . THR A 1 15 ? 8.702 -9.280 -2.527 1.00 0.00 89 THR A CA 18
ATOM 17963 C C . THR A 1 15 ? 7.836 -8.555 -3.553 1.00 0.00 89 THR A C 18
ATOM 17964 O O . THR A 1 15 ? 8.020 -8.716 -4.762 1.00 0.00 89 THR A O 18
ATOM 17975 N N . TYR A 1 16 ? 6.885 -7.785 -3.071 1.00 0.00 90 TYR A N 18
ATOM 17976 C CA . TYR A 1 16 ? 6.016 -7.003 -3.935 1.00 0.00 90 TYR A CA 18
ATOM 17977 C C . TYR A 1 16 ? 6.198 -5.526 -3.652 1.00 0.00 90 TYR A C 18
ATOM 17978 O O . TYR A 1 16 ? 6.601 -5.144 -2.557 1.00 0.00 90 TYR A O 18
ATOM 17996 N N . HIS A 1 17 ? 5.915 -4.705 -4.635 1.00 0.00 91 HIS A N 18
ATOM 17997 C CA . HIS A 1 17 ? 5.984 -3.266 -4.471 1.00 0.00 91 HIS A CA 18
ATOM 17998 C C . HIS A 1 17 ? 4.582 -2.694 -4.399 1.00 0.00 91 HIS A C 18
ATOM 17999 O O . HIS A 1 17 ? 3.681 -3.151 -5.102 1.00 0.00 91 HIS A O 18
ATOM 18014 N N . VAL A 1 18 ? 4.398 -1.721 -3.546 1.00 0.00 92 VAL A N 18
ATOM 18015 C CA . VAL A 1 18 ? 3.124 -1.063 -3.396 1.00 0.00 92 VAL A CA 18
ATOM 18016 C C . VAL A 1 18 ? 3.267 0.381 -3.806 1.00 0.00 92 VAL A C 18
ATOM 18017 O O . VAL A 1 18 ? 4.075 1.119 -3.239 1.00 0.00 92 VAL A O 18
ATOM 18030 N N . VAL A 1 19 ? 2.505 0.775 -4.788 1.00 0.00 93 VAL A N 18
ATOM 18031 C CA . VAL A 1 19 ? 2.558 2.124 -5.300 1.00 0.00 93 VAL A CA 18
ATOM 18032 C C . VAL A 1 19 ? 1.178 2.739 -5.245 1.00 0.00 93 VAL A C 18
ATOM 18033 O O . VAL A 1 19 ? 0.205 2.132 -5.691 1.00 0.00 93 VAL A O 18
ATOM 18046 N N . CYS A 1 20 ? 1.081 3.935 -4.713 1.00 0.00 94 CYS A N 18
ATOM 18047 C CA . CYS A 1 20 ? -0.190 4.607 -4.629 1.00 0.00 94 CYS A CA 18
ATOM 18048 C C . CYS A 1 20 ? -0.171 5.826 -5.521 1.00 0.00 94 CYS A C 18
ATOM 18049 O O . CYS A 1 20 ? 0.566 6.781 -5.272 1.00 0.00 94 CYS A O 18
ATOM 18056 N N . HIS A 1 21 ? -0.962 5.787 -6.570 1.00 0.00 95 HIS A N 18
ATOM 18057 C CA . HIS A 1 21 ? -1.017 6.884 -7.514 1.00 0.00 95 HIS A CA 18
ATOM 18058 C C . HIS A 1 21 ? -2.110 7.863 -7.114 1.00 0.00 95 HIS A C 18
ATOM 18059 O O . HIS A 1 21 ? -2.118 9.010 -7.548 1.00 0.00 95 HIS A O 18
ATOM 18074 N N . GLU A 1 22 ? -3.006 7.405 -6.257 1.00 0.00 96 GLU A N 18
ATOM 18075 C CA . GLU A 1 22 ? -4.127 8.206 -5.800 1.00 0.00 96 GLU A CA 18
ATOM 18076 C C . GLU A 1 22 ? -4.313 8.023 -4.303 1.00 0.00 96 GLU A C 18
ATOM 18077 O O . GLU A 1 22 ? -3.964 6.975 -3.755 1.00 0.00 96 GLU A O 18
ATOM 18089 N N . GLU A 1 23 ? -4.832 9.047 -3.645 1.00 0.00 97 GLU A N 18
ATOM 18090 C CA . GLU A 1 23 ? -5.080 8.990 -2.212 1.00 0.00 97 GLU A CA 18
ATOM 18091 C C . GLU A 1 23 ? -6.312 8.138 -1.919 1.00 0.00 97 GLU A C 18
ATOM 18092 O O . GLU A 1 23 ? -7.300 8.193 -2.652 1.00 0.00 97 GLU A O 18
ATOM 18104 N N . GLY A 1 24 ? -6.249 7.361 -0.855 1.00 0.00 98 GLY A N 18
ATOM 18105 C CA . GLY A 1 24 ? -7.365 6.509 -0.499 1.00 0.00 98 GLY A CA 18
ATOM 18106 C C . GLY A 1 24 ? -6.963 5.058 -0.354 1.00 0.00 98 GLY A C 18
ATOM 18107 O O . GLY A 1 24 ? -5.824 4.698 -0.644 1.00 0.00 98 GLY A O 18
ATOM 18111 N N . PRO A 1 25 ? -7.872 4.208 0.128 1.00 0.00 99 PRO A N 18
ATOM 18112 C CA . PRO A 1 25 ? -7.616 2.783 0.290 1.00 0.00 99 PRO A CA 18
ATOM 18113 C C . PRO A 1 25 ? -7.854 1.983 -1.001 1.00 0.00 99 PRO A C 18
ATOM 18114 O O . PRO A 1 25 ? -8.892 2.122 -1.654 1.00 0.00 99 PRO A O 18
ATOM 18125 N N . ILE A 1 26 ? -6.889 1.153 -1.352 1.00 0.00 100 ILE A N 18
ATOM 18126 C CA . ILE A 1 26 ? -6.983 0.297 -2.536 1.00 0.00 100 ILE A CA 18
ATOM 18127 C C . ILE A 1 26 ? -6.459 -1.108 -2.222 1.00 0.00 100 ILE A C 18
ATOM 18128 O O . ILE A 1 26 ? -5.728 -1.285 -1.259 1.00 0.00 100 ILE A O 18
ATOM 18144 N N . PRO A 1 27 ? -6.847 -2.133 -3.012 1.00 0.00 101 PRO A N 18
ATOM 18145 C CA . PRO A 1 27 ? -6.411 -3.523 -2.784 1.00 0.00 101 PRO A CA 18
ATOM 18146 C C . PRO A 1 27 ? -4.901 -3.709 -2.963 1.00 0.00 101 PRO A C 18
ATOM 18147 O O . PRO A 1 27 ? -4.207 -2.830 -3.478 1.00 0.00 101 PRO A O 18
ATOM 18158 N N . HIS A 1 28 ? -4.411 -4.863 -2.558 1.00 0.00 102 HIS A N 18
ATOM 18159 C CA . HIS A 1 28 ? -2.996 -5.180 -2.635 1.00 0.00 102 HIS A CA 18
ATOM 18160 C C . HIS A 1 28 ? -2.709 -5.889 -3.966 1.00 0.00 102 HIS A C 18
ATOM 18161 O O . HIS A 1 28 ? -3.395 -6.843 -4.314 1.00 0.00 102 HIS A O 18
ATOM 18176 N N . PRO A 1 29 ? -1.686 -5.423 -4.725 1.00 0.00 103 PRO A N 18
ATOM 18177 C CA . PRO A 1 29 ? -1.362 -5.961 -6.068 1.00 0.00 103 PRO A CA 18
ATOM 18178 C C . PRO A 1 29 ? -1.170 -7.479 -6.085 1.00 0.00 103 PRO A C 18
ATOM 18179 O O . PRO A 1 29 ? -1.662 -8.167 -6.982 1.00 0.00 103 PRO A O 18
ATOM 18190 N N . GLY A 1 30 ? -0.448 -7.985 -5.099 1.00 0.00 104 GLY A N 18
ATOM 18191 C CA . GLY A 1 30 ? -0.206 -9.412 -5.014 1.00 0.00 104 GLY A CA 18
ATOM 18192 C C . GLY A 1 30 ? -1.454 -10.184 -4.629 1.00 0.00 104 GLY A C 18
ATOM 18193 O O . GLY A 1 30 ? -1.941 -11.016 -5.390 1.00 0.00 104 GLY A O 18
ATOM 18197 N N . ASN A 1 31 ? -1.961 -9.904 -3.450 1.00 0.00 105 ASN A N 18
ATOM 18198 C CA . ASN A 1 31 ? -3.147 -10.566 -2.937 1.00 0.00 105 ASN A CA 18
ATOM 18199 C C . ASN A 1 31 ? -4.240 -9.558 -2.587 1.00 0.00 105 ASN A C 18
ATOM 18200 O O . ASN A 1 31 ? -4.123 -8.814 -1.615 1.00 0.00 105 ASN A O 18
ATOM 18211 N N . VAL A 1 32 ? -5.291 -9.520 -3.407 1.00 0.00 106 VAL A N 18
ATOM 18212 C CA . VAL A 1 32 ? -6.450 -8.636 -3.181 1.00 0.00 106 VAL A CA 18
ATOM 18213 C C . VAL A 1 32 ? -7.123 -8.861 -1.814 1.00 0.00 106 VAL A C 18
ATOM 18214 O O . VAL A 1 32 ? -7.989 -8.085 -1.407 1.00 0.00 106 VAL A O 18
ATOM 18227 N N . HIS A 1 33 ? -6.731 -9.929 -1.117 1.00 0.00 107 HIS A N 18
ATOM 18228 C CA . HIS A 1 33 ? -7.255 -10.211 0.228 1.00 0.00 107 HIS A CA 18
ATOM 18229 C C . HIS A 1 33 ? -6.640 -9.250 1.253 1.00 0.00 107 HIS A C 18
ATOM 18230 O O . HIS A 1 33 ? -6.893 -9.343 2.456 1.00 0.00 107 HIS A O 18
ATOM 18245 N N . LYS A 1 34 ? -5.844 -8.328 0.753 1.00 0.00 108 LYS A N 18
ATOM 18246 C CA . LYS A 1 34 ? -5.218 -7.299 1.548 1.00 0.00 108 LYS A CA 18
ATOM 18247 C C . LYS A 1 34 ? -5.449 -5.976 0.870 1.00 0.00 108 LYS A C 18
ATOM 18248 O O . LYS A 1 34 ? -5.687 -5.934 -0.339 1.00 0.00 108 LYS A O 18
ATOM 18267 N N . TYR A 1 35 ? -5.388 -4.907 1.616 1.00 0.00 109 TYR A N 18
ATOM 18268 C CA . TYR A 1 35 ? -5.539 -3.599 1.028 1.00 0.00 109 TYR A CA 18
ATOM 18269 C C . TYR A 1 35 ? -4.608 -2.612 1.695 1.00 0.00 109 TYR A C 18
ATOM 18270 O O . TYR A 1 35 ? -4.113 -2.863 2.786 1.00 0.00 109 TYR A O 18
ATOM 18288 N N . ILE A 1 36 ? -4.366 -1.508 1.045 1.00 0.00 110 ILE A N 18
ATOM 18289 C CA . ILE A 1 36 ? -3.473 -0.512 1.571 1.00 0.00 110 ILE A CA 18
ATOM 18290 C C . ILE A 1 36 ? -4.186 0.812 1.679 1.00 0.00 110 ILE A C 18
ATOM 18291 O O . ILE A 1 36 ? -4.994 1.163 0.818 1.00 0.00 110 ILE A O 18
ATOM 18307 N N . ILE A 1 37 ? -3.908 1.530 2.733 1.00 0.00 111 ILE A N 18
ATOM 18308 C CA . ILE A 1 37 ? -4.445 2.848 2.901 1.00 0.00 111 ILE A CA 18
ATOM 18309 C C . ILE A 1 37 ? -3.391 3.828 2.445 1.00 0.00 111 ILE A C 18
ATOM 18310 O O . ILE A 1 37 ? -2.320 3.925 3.059 1.00 0.00 111 ILE A O 18
ATOM 18326 N N . CYS A 1 38 ? -3.658 4.514 1.360 1.00 0.00 112 CYS A N 18
ATOM 18327 C CA . CYS A 1 38 ? -2.699 5.435 0.809 1.00 0.00 112 CYS A CA 18
ATOM 18328 C C . CYS A 1 38 ? -3.007 6.852 1.245 1.00 0.00 112 CYS A C 18
ATOM 18329 O O . CYS A 1 38 ? -4.098 7.371 0.994 1.00 0.00 112 CYS A O 18
ATOM 18336 N N . SER A 1 39 ? -2.050 7.475 1.892 1.00 0.00 113 SER A N 18
ATOM 18337 C CA . SER A 1 39 ? -2.201 8.831 2.342 1.00 0.00 113 SER A CA 18
ATOM 18338 C C . SER A 1 39 ? -1.041 9.665 1.826 1.00 0.00 113 SER A C 18
ATOM 18339 O O . SER A 1 39 ? 0.108 9.224 1.844 1.00 0.00 113 SER A O 18
ATOM 18347 N N . LYS A 1 40 ? -1.335 10.853 1.361 1.00 0.00 114 LYS A N 18
ATOM 18348 C CA . LYS A 1 40 ? -0.311 11.719 0.830 1.00 0.00 114 LYS A CA 18
ATOM 18349 C C . LYS A 1 40 ? -0.057 12.874 1.771 1.00 0.00 114 LYS A C 18
ATOM 18350 O O . LYS A 1 40 ? -0.973 13.636 2.100 1.00 0.00 114 LYS A O 18
ATOM 18369 N N . SER A 1 41 ? 1.171 13.003 2.209 1.00 0.00 115 SER A N 18
ATOM 18370 C CA . SER A 1 41 ? 1.569 14.059 3.093 1.00 0.00 115 SER A CA 18
ATOM 18371 C C . SER A 1 41 ? 2.592 14.937 2.376 1.00 0.00 115 SER A C 18
ATOM 18372 O O . SER A 1 41 ? 3.746 14.541 2.203 1.00 0.00 115 SER A O 18
ATOM 18380 N N . GLY A 1 42 ? 2.166 16.118 1.959 1.00 0.00 116 GLY A N 18
ATOM 18381 C CA . GLY A 1 42 ? 3.034 16.989 1.192 1.00 0.00 116 GLY A CA 18
ATOM 18382 C C . GLY A 1 42 ? 3.493 16.350 -0.102 1.00 0.00 116 GLY A C 18
ATOM 18383 O O . GLY A 1 42 ? 2.697 16.142 -1.018 1.00 0.00 116 GLY A O 18
ATOM 18387 N N . SER A 1 43 ? 4.771 16.032 -0.173 1.00 0.00 117 SER A N 18
ATOM 18388 C CA . SER A 1 43 ? 5.342 15.397 -1.347 1.00 0.00 117 SER A CA 18
ATOM 18389 C C . SER A 1 43 ? 5.788 13.979 -1.012 1.00 0.00 117 SER A C 18
ATOM 18390 O O . SER A 1 43 ? 6.526 13.351 -1.767 1.00 0.00 117 SER A O 18
ATOM 18398 N N . LEU A 1 44 ? 5.300 13.472 0.104 1.00 0.00 118 LEU A N 18
ATOM 18399 C CA . LEU A 1 44 ? 5.670 12.168 0.592 1.00 0.00 118 LEU A CA 18
ATOM 18400 C C . LEU A 1 44 ? 4.426 11.334 0.794 1.00 0.00 118 LEU A C 18
ATOM 18401 O O . LEU A 1 44 ? 3.394 11.848 1.213 1.00 0.00 118 LEU A O 18
ATOM 18417 N N . TRP A 1 45 ? 4.498 10.067 0.483 1.00 0.00 119 TRP A N 18
ATOM 18418 C CA . TRP A 1 45 ? 3.352 9.200 0.658 1.00 0.00 119 TRP A CA 18
ATOM 18419 C C . TRP A 1 45 ? 3.538 8.257 1.836 1.00 0.00 119 TRP A C 18
ATOM 18420 O O . TRP A 1 45 ? 4.619 7.711 2.054 1.00 0.00 119 TRP A O 18
ATOM 18441 N N . TYR A 1 46 ? 2.488 8.089 2.599 1.00 0.00 120 TYR A N 18
ATOM 18442 C CA . TYR A 1 46 ? 2.486 7.171 3.712 1.00 0.00 120 TYR A CA 18
ATOM 18443 C C . TYR A 1 46 ? 1.397 6.147 3.521 1.00 0.00 120 TYR A C 18
ATOM 18444 O O . TYR A 1 46 ? 0.221 6.492 3.375 1.00 0.00 120 TYR A O 18
ATOM 18462 N N . ILE A 1 47 ? 1.785 4.896 3.500 1.00 0.00 121 ILE A N 18
ATOM 18463 C CA . ILE A 1 47 ? 0.851 3.821 3.248 1.00 0.00 121 ILE A CA 18
ATOM 18464 C C . ILE A 1 47 ? 0.848 2.799 4.378 1.00 0.00 121 ILE A C 18
ATOM 18465 O O . ILE A 1 47 ? 1.794 2.720 5.167 1.00 0.00 121 ILE A O 18
ATOM 18481 N N . THR A 1 48 ? -0.224 2.040 4.464 1.00 0.00 122 THR A N 18
ATOM 18482 C CA . THR A 1 48 ? -0.351 0.983 5.455 1.00 0.00 122 THR A CA 18
ATOM 18483 C C . THR A 1 48 ? -1.157 -0.181 4.873 1.00 0.00 122 THR A C 18
ATOM 18484 O O . THR A 1 48 ? -2.303 0.002 4.463 1.00 0.00 122 THR A O 18
ATOM 18495 N N . VAL A 1 49 ? -0.560 -1.366 4.827 1.00 0.00 123 VAL A N 18
ATOM 18496 C CA . VAL A 1 49 ? -1.232 -2.526 4.257 1.00 0.00 123 VAL A CA 18
ATOM 18497 C C . VAL A 1 49 ? -1.951 -3.332 5.334 1.00 0.00 123 VAL A C 18
ATOM 18498 O O . VAL A 1 49 ? -1.332 -3.958 6.190 1.00 0.00 123 VAL A O 18
ATOM 18511 N N . MET A 1 50 ? -3.257 -3.293 5.291 1.00 0.00 124 MET A N 18
ATOM 18512 C CA . MET A 1 50 ? -4.074 -4.003 6.244 1.00 0.00 124 MET A CA 18
ATOM 18513 C C . MET A 1 50 ? -4.754 -5.187 5.571 1.00 0.00 124 MET A C 18
ATOM 18514 O O . MET A 1 50 ? -5.411 -5.032 4.541 1.00 0.00 124 MET A O 18
ATOM 18528 N N . PRO A 1 51 ? -4.575 -6.393 6.117 1.00 0.00 125 PRO A N 18
ATOM 18529 C CA . PRO A 1 51 ? -5.205 -7.589 5.577 1.00 0.00 125 PRO A CA 18
ATOM 18530 C C . PRO A 1 51 ? -6.685 -7.637 5.922 1.00 0.00 125 PRO A C 18
ATOM 18531 O O . PRO A 1 51 ? -7.076 -7.360 7.057 1.00 0.00 125 PRO A O 18
ATOM 18542 N N . CYS A 1 52 ? -7.506 -7.977 4.953 1.00 0.00 126 CYS A N 18
ATOM 18543 C CA . CYS A 1 52 ? -8.929 -8.041 5.183 1.00 0.00 126 CYS A CA 18
ATOM 18544 C C . CYS A 1 52 ? -9.315 -9.446 5.627 1.00 0.00 126 CYS A C 18
ATOM 18545 O O . CYS A 1 52 ? -8.444 -10.290 5.871 1.00 0.00 126 CYS A O 18
ATOM 18552 N N . SER A 1 53 ? -10.601 -9.690 5.747 1.00 0.00 127 SER A N 18
ATOM 18553 C CA . SER A 1 53 ? -11.095 -10.983 6.153 1.00 0.00 127 SER A CA 18
ATOM 18554 C C . SER A 1 53 ? -10.755 -12.050 5.114 1.00 0.00 127 SER A C 18
ATOM 18555 O O . SER A 1 53 ? -10.854 -11.813 3.902 1.00 0.00 127 SER A O 18
ATOM 18563 N N . ILE A 1 54 ? -10.332 -13.209 5.586 1.00 0.00 128 ILE A N 18
ATOM 18564 C CA . ILE A 1 54 ? -10.005 -14.314 4.708 1.00 0.00 128 ILE A CA 18
ATOM 18565 C C . ILE A 1 54 ? -11.237 -14.716 3.901 1.00 0.00 128 ILE A C 18
ATOM 18566 O O . ILE A 1 54 ? -12.338 -14.838 4.445 1.00 0.00 128 ILE A O 18
ATOM 18582 N N . GLY A 1 55 ? -11.046 -14.917 2.617 1.00 0.00 129 GLY A N 18
ATOM 18583 C CA . GLY A 1 55 ? -12.155 -15.238 1.749 1.00 0.00 129 GLY A CA 18
ATOM 18584 C C . GLY A 1 55 ? -12.748 -14.016 1.071 1.00 0.00 129 GLY A C 18
ATOM 18585 O O . GLY A 1 55 ? -13.468 -14.143 0.085 1.00 0.00 129 GLY A O 18
ATOM 18589 N N . THR A 1 56 ? -12.464 -12.829 1.592 1.00 0.00 130 THR A N 18
ATOM 18590 C CA . THR A 1 56 ? -12.974 -11.612 0.984 1.00 0.00 130 THR A CA 18
ATOM 18591 C C . THR A 1 56 ? -11.845 -10.828 0.330 1.00 0.00 130 THR A C 18
ATOM 18592 O O . THR A 1 56 ? -10.674 -11.016 0.668 1.00 0.00 130 THR A O 18
ATOM 18603 N N . LYS A 1 57 ? -12.192 -9.975 -0.609 1.00 0.00 131 LYS A N 18
ATOM 18604 C CA . LYS A 1 57 ? -11.220 -9.177 -1.330 1.00 0.00 131 LYS A CA 18
ATOM 18605 C C . LYS A 1 57 ? -11.640 -7.716 -1.329 1.00 0.00 131 LYS A C 18
ATOM 18606 O O . LYS A 1 57 ? -12.832 -7.407 -1.375 1.00 0.00 131 LYS A O 18
ATOM 18625 N N . PHE A 1 58 ? -10.674 -6.831 -1.263 1.00 0.00 132 PHE A N 18
ATOM 18626 C CA . PHE A 1 58 ? -10.950 -5.408 -1.238 1.00 0.00 132 PHE A CA 18
ATOM 18627 C C . PHE A 1 58 ? -11.144 -4.867 -2.653 1.00 0.00 132 PHE A C 18
ATOM 18628 O O . PHE A 1 58 ? -10.376 -5.187 -3.562 1.00 0.00 132 PHE A O 18
ATOM 18645 N N . ASP A 1 59 ? -12.175 -4.061 -2.834 1.00 0.00 133 ASP A N 18
ATOM 18646 C CA . ASP A 1 59 ? -12.465 -3.456 -4.126 1.00 0.00 133 ASP A CA 18
ATOM 18647 C C . ASP A 1 59 ? -11.942 -2.026 -4.159 1.00 0.00 133 ASP A C 18
ATOM 18648 O O . ASP A 1 59 ? -12.206 -1.250 -3.247 1.00 0.00 133 ASP A O 18
ATOM 18657 N N . PRO A 1 60 ? -11.195 -1.662 -5.215 1.00 0.00 134 PRO A N 18
ATOM 18658 C CA . PRO A 1 60 ? -10.570 -0.333 -5.330 1.00 0.00 134 PRO A CA 18
ATOM 18659 C C . PRO A 1 60 ? -11.579 0.810 -5.450 1.00 0.00 134 PRO A C 18
ATOM 18660 O O . PRO A 1 60 ? -11.430 1.846 -4.809 1.00 0.00 134 PRO A O 18
ATOM 18671 N N . ILE A 1 61 ? -12.595 0.618 -6.268 1.00 0.00 135 ILE A N 18
ATOM 18672 C CA . ILE A 1 61 ? -13.582 1.656 -6.508 1.00 0.00 135 ILE A CA 18
ATOM 18673 C C . ILE A 1 61 ? -14.558 1.783 -5.343 1.00 0.00 135 ILE A C 18
ATOM 18674 O O . ILE A 1 61 ? -14.777 2.882 -4.826 1.00 0.00 135 ILE A O 18
ATOM 18690 N N . SER A 1 62 ? -15.128 0.662 -4.922 1.00 0.00 136 SER A N 18
ATOM 18691 C CA . SER A 1 62 ? -16.092 0.659 -3.832 1.00 0.00 136 SER A CA 18
ATOM 18692 C C . SER A 1 62 ? -15.417 0.999 -2.501 1.00 0.00 136 SER A C 18
ATOM 18693 O O . SER A 1 62 ? -16.036 1.606 -1.616 1.00 0.00 136 SER A O 18
ATOM 18701 N N . ARG A 1 63 ? -14.153 0.575 -2.364 1.00 0.00 137 ARG A N 18
ATOM 18702 C CA . ARG A 1 63 ? -13.341 0.854 -1.175 1.00 0.00 137 ARG A CA 18
ATOM 18703 C C . ARG A 1 63 ? -13.844 0.068 0.028 1.00 0.00 137 ARG A C 18
ATOM 18704 O O . ARG A 1 63 ? -13.905 0.585 1.147 1.00 0.00 137 ARG A O 18
ATOM 18725 N N . ASN A 1 64 ? -14.163 -1.197 -0.202 1.00 0.00 138 ASN A N 18
ATOM 18726 C CA . ASN A 1 64 ? -14.644 -2.084 0.847 1.00 0.00 138 ASN A CA 18
ATOM 18727 C C . ASN A 1 64 ? -14.276 -3.518 0.485 1.00 0.00 138 ASN A C 18
ATOM 18728 O O . ASN A 1 64 ? -13.728 -3.762 -0.590 1.00 0.00 138 ASN A O 18
ATOM 18739 N N . CYS A 1 65 ? -14.568 -4.457 1.363 1.00 0.00 139 CYS A N 18
ATOM 18740 C CA . CYS A 1 65 ? -14.261 -5.854 1.088 1.00 0.00 139 CYS A CA 18
ATOM 18741 C C . CYS A 1 65 ? -15.503 -6.620 0.671 1.00 0.00 139 CYS A C 18
ATOM 18742 O O . CYS A 1 65 ? -16.522 -6.608 1.363 1.00 0.00 139 CYS A O 18
ATOM 18749 N N . VAL A 1 66 ? -15.413 -7.278 -0.465 1.00 0.00 140 VAL A N 18
ATOM 18750 C CA . VAL A 1 66 ? -16.496 -8.092 -0.975 1.00 0.00 140 VAL A CA 18
ATOM 18751 C C . VAL A 1 66 ? -16.060 -9.547 -0.998 1.00 0.00 140 VAL A C 18
ATOM 18752 O O . VAL A 1 66 ? -14.868 -9.838 -0.957 1.00 0.00 140 VAL A O 18
ATOM 18765 N N . LEU A 1 67 ? -17.009 -10.452 -1.038 1.00 0.00 141 LEU A N 18
ATOM 18766 C CA . LEU A 1 67 ? -16.699 -11.872 -1.055 1.00 0.00 141 LEU A CA 18
ATOM 18767 C C . LEU A 1 67 ? -15.931 -12.259 -2.318 1.00 0.00 141 LEU A C 18
ATOM 18768 O O . LEU A 1 67 ? -16.268 -11.830 -3.424 1.00 0.00 141 LEU A O 18
ATOM 18784 N N . ASP A 1 68 ? -14.894 -13.058 -2.140 1.00 0.00 142 ASP A N 18
ATOM 18785 C CA . ASP A 1 68 ? -14.108 -13.542 -3.255 1.00 0.00 142 ASP A CA 18
ATOM 18786 C C . ASP A 1 68 ? -14.583 -14.922 -3.631 1.00 0.00 142 ASP A C 18
ATOM 18787 O O . ASP A 1 68 ? -14.211 -15.914 -3.000 1.00 0.00 142 ASP A O 18
ATOM 18796 N N . ASN A 1 69 ? -15.449 -14.984 -4.616 1.00 0.00 143 ASN A N 18
ATOM 18797 C CA . ASN A 1 69 ? -15.999 -16.248 -5.069 1.00 0.00 143 ASN A CA 18
ATOM 18798 C C . ASN A 1 69 ? -16.674 -16.060 -6.409 1.00 0.00 143 ASN A C 18
ATOM 18799 O O . ASN A 1 69 ? -16.010 -16.267 -7.440 1.00 0.00 143 ASN A O 18
ATOM 18811 N N . GLY A 1 1 ? 10.354 3.566 5.629 1.00 0.00 75 GLY A N 19
ATOM 18812 C CA . GLY A 1 1 ? 10.782 4.542 4.607 1.00 0.00 75 GLY A CA 19
ATOM 18813 C C . GLY A 1 1 ? 9.921 5.787 4.631 1.00 0.00 75 GLY A C 19
ATOM 18814 O O . GLY A 1 1 ? 8.702 5.689 4.796 1.00 0.00 75 GLY A O 19
ATOM 18820 N N . PRO A 1 2 ? 10.527 6.980 4.484 1.00 0.00 76 PRO A N 19
ATOM 18821 C CA . PRO A 1 2 ? 9.790 8.243 4.508 1.00 0.00 76 PRO A CA 19
ATOM 18822 C C . PRO A 1 2 ? 8.843 8.382 3.327 1.00 0.00 76 PRO A C 19
ATOM 18823 O O . PRO A 1 2 ? 7.679 8.737 3.493 1.00 0.00 76 PRO A O 19
ATOM 18834 N N . LEU A 1 3 ? 9.340 8.096 2.152 1.00 0.00 77 LEU A N 19
ATOM 18835 C CA . LEU A 1 3 ? 8.536 8.187 0.951 1.00 0.00 77 LEU A CA 19
ATOM 18836 C C . LEU A 1 3 ? 7.944 6.827 0.611 1.00 0.00 77 LEU A C 19
ATOM 18837 O O . LEU A 1 3 ? 8.670 5.846 0.451 1.00 0.00 77 LEU A O 19
ATOM 18853 N N . GLY A 1 4 ? 6.632 6.776 0.499 1.00 0.00 78 GLY A N 19
ATOM 18854 C CA . GLY A 1 4 ? 5.956 5.547 0.183 1.00 0.00 78 GLY A CA 19
ATOM 18855 C C . GLY A 1 4 ? 5.425 5.567 -1.222 1.00 0.00 78 GLY A C 19
ATOM 18856 O O . GLY A 1 4 ? 4.312 5.124 -1.483 1.00 0.00 78 GLY A O 19
ATOM 18860 N N . SER A 1 5 ? 6.225 6.101 -2.128 1.00 0.00 79 SER A N 19
ATOM 18861 C CA . SER A 1 5 ? 5.857 6.163 -3.526 1.00 0.00 79 SER A CA 19
ATOM 18862 C C . SER A 1 5 ? 6.025 4.779 -4.126 1.00 0.00 79 SER A C 19
ATOM 18863 O O . SER A 1 5 ? 5.442 4.449 -5.158 1.00 0.00 79 SER A O 19
ATOM 18871 N N . ASP A 1 6 ? 6.831 3.982 -3.449 1.00 0.00 80 ASP A N 19
ATOM 18872 C CA . ASP A 1 6 ? 7.105 2.607 -3.827 1.00 0.00 80 ASP A CA 19
ATOM 18873 C C . ASP A 1 6 ? 7.579 1.855 -2.600 1.00 0.00 80 ASP A C 19
ATOM 18874 O O . ASP A 1 6 ? 8.756 1.905 -2.240 1.00 0.00 80 ASP A O 19
ATOM 18883 N N . LEU A 1 7 ? 6.653 1.229 -1.922 1.00 0.00 81 LEU A N 19
ATOM 18884 C CA . LEU A 1 7 ? 6.962 0.474 -0.721 1.00 0.00 81 LEU A CA 19
ATOM 18885 C C . LEU A 1 7 ? 6.991 -1.007 -1.054 1.00 0.00 81 LEU A C 19
ATOM 18886 O O . LEU A 1 7 ? 6.076 -1.516 -1.683 1.00 0.00 81 LEU A O 19
ATOM 18902 N N . ILE A 1 8 ? 8.041 -1.691 -0.649 1.00 0.00 82 ILE A N 19
ATOM 18903 C CA . ILE A 1 8 ? 8.172 -3.099 -0.949 1.00 0.00 82 ILE A CA 19
ATOM 18904 C C . ILE A 1 8 ? 7.639 -3.938 0.200 1.00 0.00 82 ILE A C 19
ATOM 18905 O O . ILE A 1 8 ? 7.805 -3.584 1.368 1.00 0.00 82 ILE A O 19
ATOM 18921 N N . VAL A 1 9 ? 7.023 -5.052 -0.131 1.00 0.00 83 VAL A N 19
ATOM 18922 C CA . VAL A 1 9 ? 6.464 -5.945 0.857 1.00 0.00 83 VAL A CA 19
ATOM 18923 C C . VAL A 1 9 ? 6.831 -7.377 0.526 1.00 0.00 83 VAL A C 19
ATOM 18924 O O . VAL A 1 9 ? 7.287 -7.672 -0.578 1.00 0.00 83 VAL A O 19
ATOM 18937 N N . HIS A 1 10 ? 6.644 -8.253 1.479 1.00 0.00 84 HIS A N 19
ATOM 18938 C CA . HIS A 1 10 ? 6.943 -9.662 1.292 1.00 0.00 84 HIS A CA 19
ATOM 18939 C C . HIS A 1 10 ? 5.665 -10.465 1.369 1.00 0.00 84 HIS A C 19
ATOM 18940 O O . HIS A 1 10 ? 4.955 -10.407 2.376 1.00 0.00 84 HIS A O 19
ATOM 18955 N N . GLU A 1 11 ? 5.357 -11.199 0.318 1.00 0.00 85 GLU A N 19
ATOM 18956 C CA . GLU A 1 11 ? 4.141 -11.982 0.295 1.00 0.00 85 GLU A CA 19
ATOM 18957 C C . GLU A 1 11 ? 4.343 -13.280 -0.470 1.00 0.00 85 GLU A C 19
ATOM 18958 O O . GLU A 1 11 ? 4.621 -13.264 -1.669 1.00 0.00 85 GLU A O 19
ATOM 18970 N N . GLY A 1 12 ? 4.232 -14.396 0.235 1.00 0.00 86 GLY A N 19
ATOM 18971 C CA . GLY A 1 12 ? 4.352 -15.705 -0.391 1.00 0.00 86 GLY A CA 19
ATOM 18972 C C . GLY A 1 12 ? 5.713 -15.950 -1.018 1.00 0.00 86 GLY A C 19
ATOM 18973 O O . GLY A 1 12 ? 5.825 -16.680 -2.008 1.00 0.00 86 GLY A O 19
ATOM 18977 N N . GLY A 1 13 ? 6.743 -15.334 -0.456 1.00 0.00 87 GLY A N 19
ATOM 18978 C CA . GLY A 1 13 ? 8.087 -15.520 -0.970 1.00 0.00 87 GLY A CA 19
ATOM 18979 C C . GLY A 1 13 ? 8.437 -14.512 -2.047 1.00 0.00 87 GLY A C 19
ATOM 18980 O O . GLY A 1 13 ? 9.570 -14.459 -2.515 1.00 0.00 87 GLY A O 19
ATOM 18984 N N . LYS A 1 14 ? 7.465 -13.719 -2.438 1.00 0.00 88 LYS A N 19
ATOM 18985 C CA . LYS A 1 14 ? 7.667 -12.709 -3.459 1.00 0.00 88 LYS A CA 19
ATOM 18986 C C . LYS A 1 14 ? 7.811 -11.334 -2.832 1.00 0.00 88 LYS A C 19
ATOM 18987 O O . LYS A 1 14 ? 7.290 -11.083 -1.738 1.00 0.00 88 LYS A O 19
ATOM 19006 N N . THR A 1 15 ? 8.512 -10.456 -3.511 1.00 0.00 89 THR A N 19
ATOM 19007 C CA . THR A 1 15 ? 8.670 -9.097 -3.055 1.00 0.00 89 THR A CA 19
ATOM 19008 C C . THR A 1 15 ? 7.823 -8.187 -3.934 1.00 0.00 89 THR A C 19
ATOM 19009 O O . THR A 1 15 ? 8.157 -7.943 -5.094 1.00 0.00 89 THR A O 19
ATOM 19020 N N . TYR A 1 16 ? 6.730 -7.703 -3.392 1.00 0.00 90 TYR A N 19
ATOM 19021 C CA . TYR A 1 16 ? 5.814 -6.878 -4.152 1.00 0.00 90 TYR A CA 19
ATOM 19022 C C . TYR A 1 16 ? 6.050 -5.412 -3.884 1.00 0.00 90 TYR A C 19
ATOM 19023 O O . TYR A 1 16 ? 6.421 -5.024 -2.783 1.00 0.00 90 TYR A O 19
ATOM 19041 N N . HIS A 1 17 ? 5.852 -4.611 -4.898 1.00 0.00 91 HIS A N 19
ATOM 19042 C CA . HIS A 1 17 ? 5.977 -3.179 -4.779 1.00 0.00 91 HIS A CA 19
ATOM 19043 C C . HIS A 1 17 ? 4.600 -2.568 -4.683 1.00 0.00 91 HIS A C 19
ATOM 19044 O O . HIS A 1 17 ? 3.700 -2.930 -5.443 1.00 0.00 91 HIS A O 19
ATOM 19059 N N . VAL A 1 18 ? 4.428 -1.655 -3.765 1.00 0.00 92 VAL A N 19
ATOM 19060 C CA . VAL A 1 18 ? 3.167 -0.991 -3.592 1.00 0.00 92 VAL A CA 19
ATOM 19061 C C . VAL A 1 18 ? 3.330 0.461 -3.962 1.00 0.00 92 VAL A C 19
ATOM 19062 O O . VAL A 1 18 ? 4.125 1.185 -3.355 1.00 0.00 92 VAL A O 19
ATOM 19075 N N . VAL A 1 19 ? 2.603 0.876 -4.958 1.00 0.00 93 VAL A N 19
ATOM 19076 C CA . VAL A 1 19 ? 2.666 2.234 -5.439 1.00 0.00 93 VAL A CA 19
ATOM 19077 C C . VAL A 1 19 ? 1.310 2.882 -5.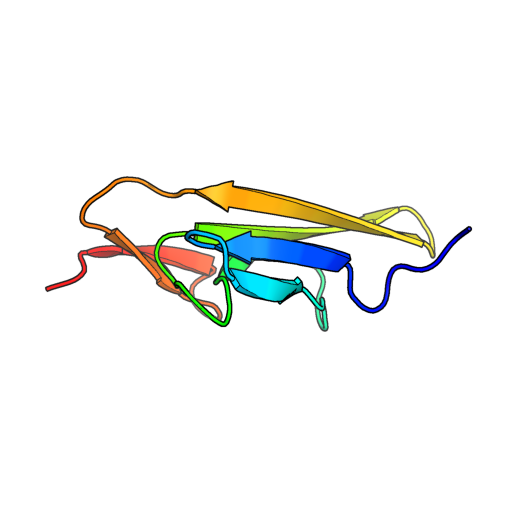299 1.00 0.00 93 VAL A C 19
ATOM 19078 O O . VAL A 1 19 ? 0.291 2.302 -5.687 1.00 0.00 93 VAL A O 19
ATOM 19091 N N . CYS A 1 20 ? 1.287 4.066 -4.744 1.00 0.00 94 CYS A N 19
ATOM 19092 C CA . CYS A 1 20 ? 0.051 4.772 -4.552 1.00 0.00 94 CYS A CA 19
ATOM 19093 C C . CYS A 1 20 ? 0.036 6.028 -5.399 1.00 0.00 94 CYS A C 19
ATOM 19094 O O . CYS A 1 20 ? 0.825 6.949 -5.182 1.00 0.00 94 CYS A O 19
ATOM 19101 N N . HIS A 1 21 ? -0.845 6.049 -6.384 1.00 0.00 95 HIS A N 19
ATOM 19102 C CA . HIS A 1 21 ? -0.951 7.181 -7.293 1.00 0.00 95 HIS A CA 19
ATOM 19103 C C . HIS A 1 21 ? -2.002 8.171 -6.805 1.00 0.00 95 HIS A C 19
ATOM 19104 O O . HIS A 1 21 ? -2.018 9.327 -7.221 1.00 0.00 95 HIS A O 19
ATOM 19119 N N . GLU A 1 22 ? -2.859 7.725 -5.917 1.00 0.00 96 GLU A N 19
ATOM 19120 C CA . GLU A 1 22 ? -3.926 8.561 -5.413 1.00 0.00 96 GLU A CA 19
ATOM 19121 C C . GLU A 1 22 ? -4.208 8.257 -3.959 1.00 0.00 96 GLU A C 19
ATOM 19122 O O . GLU A 1 22 ? -3.855 7.186 -3.460 1.00 0.00 96 GLU A O 19
ATOM 19134 N N . GLU A 1 23 ? -4.819 9.208 -3.278 1.00 0.00 97 GLU A N 19
ATOM 19135 C CA . GLU A 1 23 ? -5.162 9.046 -1.881 1.00 0.00 97 GLU A CA 19
ATOM 19136 C C . GLU A 1 23 ? -6.349 8.108 -1.730 1.00 0.00 97 GLU A C 19
ATOM 19137 O O . GLU A 1 23 ? -7.374 8.275 -2.394 1.00 0.00 97 GLU A O 19
ATOM 19149 N N . GLY A 1 24 ? -6.204 7.132 -0.864 1.00 0.00 98 GLY A N 19
ATOM 19150 C CA . GLY A 1 24 ? -7.261 6.179 -0.643 1.00 0.00 98 GLY A CA 19
ATOM 19151 C C . GLY A 1 24 ? -6.743 4.765 -0.549 1.00 0.00 98 GLY A C 19
ATOM 19152 O O . GLY A 1 24 ? -5.638 4.477 -1.001 1.00 0.00 98 GLY A O 19
ATOM 19156 N N . PRO A 1 25 ? -7.509 3.865 0.065 1.00 0.00 99 PRO A N 19
ATOM 19157 C CA . PRO A 1 25 ? -7.129 2.459 0.196 1.00 0.00 99 PRO A CA 19
ATOM 19158 C C . PRO A 1 25 ? -7.353 1.654 -1.094 1.00 0.00 99 PRO A C 19
ATOM 19159 O O . PRO A 1 25 ? -8.352 1.834 -1.789 1.00 0.00 99 PRO A O 19
ATOM 19170 N N . ILE A 1 26 ? -6.416 0.773 -1.392 1.00 0.00 100 ILE A N 19
ATOM 19171 C CA . ILE A 1 26 ? -6.496 -0.105 -2.561 1.00 0.00 100 ILE A CA 19
ATOM 19172 C C . ILE A 1 26 ? -6.038 -1.514 -2.180 1.00 0.00 100 ILE A C 19
ATOM 19173 O O . ILE A 1 26 ? -5.332 -1.673 -1.198 1.00 0.00 100 ILE A O 19
ATOM 19189 N N . PRO A 1 27 ? -6.445 -2.558 -2.933 1.00 0.00 101 PRO A N 19
ATOM 19190 C CA . PRO A 1 27 ? -6.079 -3.949 -2.617 1.00 0.00 101 PRO A CA 19
ATOM 19191 C C . PRO A 1 27 ? -4.568 -4.200 -2.669 1.00 0.00 101 PRO A C 19
ATOM 19192 O O . PRO A 1 27 ? -3.805 -3.406 -3.227 1.00 0.00 101 PRO A O 19
ATOM 19203 N N . HIS A 1 28 ? -4.155 -5.317 -2.101 1.00 0.00 102 HIS A N 19
ATOM 19204 C CA . HIS A 1 28 ? -2.759 -5.696 -2.045 1.00 0.00 102 HIS A CA 19
ATOM 19205 C C . HIS A 1 28 ? -2.402 -6.513 -3.288 1.00 0.00 102 HIS A C 19
ATOM 19206 O O . HIS A 1 28 ? -2.975 -7.569 -3.515 1.00 0.00 102 HIS A O 19
ATOM 19221 N N . PRO A 1 29 ? -1.435 -6.033 -4.101 1.00 0.00 103 PRO A N 19
ATOM 19222 C CA . PRO A 1 29 ? -1.044 -6.692 -5.370 1.00 0.00 103 PRO A CA 19
ATOM 19223 C C . PRO A 1 29 ? -0.610 -8.152 -5.189 1.00 0.00 103 PRO A C 19
ATOM 19224 O O . PRO A 1 29 ? -0.634 -8.937 -6.131 1.00 0.00 103 PRO A O 19
ATOM 19235 N N . GLY A 1 30 ? -0.207 -8.501 -3.983 1.00 0.00 104 GLY A N 19
ATOM 19236 C CA . GLY A 1 30 ? 0.221 -9.858 -3.719 1.00 0.00 104 GLY A CA 19
ATOM 19237 C C . GLY A 1 30 ? -0.913 -10.773 -3.288 1.00 0.00 104 GLY A C 19
ATOM 19238 O O . GLY A 1 30 ? -0.797 -11.991 -3.399 1.00 0.00 104 GLY A O 19
ATOM 19242 N N . ASN A 1 31 ? -2.010 -10.187 -2.802 1.00 0.00 105 ASN A N 19
ATOM 19243 C CA . ASN A 1 31 ? -3.174 -10.949 -2.331 1.00 0.00 105 ASN A CA 19
ATOM 19244 C C . ASN A 1 31 ? -4.366 -10.009 -2.088 1.00 0.00 105 ASN A C 19
ATOM 19245 O O . ASN A 1 31 ? -4.337 -9.189 -1.172 1.00 0.00 105 ASN A O 19
ATOM 19256 N N . VAL A 1 32 ? -5.392 -10.097 -2.931 1.00 0.00 106 VAL A N 19
ATOM 19257 C CA . VAL A 1 32 ? -6.590 -9.237 -2.800 1.00 0.00 106 VAL A CA 19
ATOM 19258 C C . VAL A 1 32 ? -7.293 -9.350 -1.428 1.00 0.00 106 VAL A C 19
ATOM 19259 O O . VAL A 1 32 ? -8.171 -8.544 -1.114 1.00 0.00 106 VAL A O 19
ATOM 19272 N N . HIS A 1 33 ? -6.911 -10.344 -0.622 1.00 0.00 107 HIS A N 19
ATOM 19273 C CA . HIS A 1 33 ? -7.482 -10.506 0.728 1.00 0.00 107 HIS A CA 19
ATOM 19274 C C . HIS A 1 33 ? -6.888 -9.484 1.711 1.00 0.00 107 HIS A C 19
ATOM 19275 O O . HIS A 1 33 ? -7.196 -9.494 2.905 1.00 0.00 107 HIS A O 19
ATOM 19290 N N . LYS A 1 34 ? -6.050 -8.604 1.193 1.00 0.00 108 LYS A N 19
ATOM 19291 C CA . LYS A 1 34 ? -5.424 -7.554 1.978 1.00 0.00 108 LYS A CA 19
ATOM 19292 C C . LYS A 1 34 ? -5.419 -6.279 1.176 1.00 0.00 108 LYS A C 19
ATOM 19293 O O . LYS A 1 34 ? -5.583 -6.316 -0.044 1.00 0.00 108 LYS A O 19
ATOM 19312 N N . TYR A 1 35 ? -5.253 -5.157 1.838 1.00 0.00 109 TYR A N 19
ATOM 19313 C CA . TYR A 1 35 ? -5.238 -3.889 1.146 1.00 0.00 109 TYR A CA 19
ATOM 19314 C C . TYR A 1 35 ? -4.243 -2.928 1.778 1.00 0.00 109 TYR A C 19
ATOM 19315 O O . TYR A 1 35 ? -3.681 -3.211 2.826 1.00 0.00 109 TYR A O 19
ATOM 19333 N N . ILE A 1 36 ? -4.030 -1.800 1.139 1.00 0.00 110 ILE A N 19
ATOM 19334 C CA . ILE A 1 36 ? -3.130 -0.788 1.647 1.00 0.00 110 ILE A CA 19
ATOM 19335 C C . ILE A 1 36 ? -3.834 0.557 1.655 1.00 0.00 110 ILE A C 19
ATOM 19336 O O . ILE A 1 36 ? -4.592 0.870 0.740 1.00 0.00 110 ILE A O 19
ATOM 19352 N N . ILE A 1 37 ? -3.601 1.336 2.687 1.00 0.00 111 ILE A N 19
ATOM 19353 C CA . ILE A 1 37 ? -4.162 2.663 2.770 1.00 0.00 111 ILE A CA 19
ATOM 19354 C C . ILE A 1 37 ? -3.125 3.649 2.282 1.00 0.00 111 ILE A C 19
ATOM 19355 O O . ILE A 1 37 ? -2.013 3.702 2.821 1.00 0.00 111 ILE A O 19
ATOM 19371 N N . CYS A 1 38 ? -3.468 4.413 1.269 1.00 0.00 112 CYS A N 19
ATOM 19372 C CA . CYS A 1 38 ? -2.542 5.367 0.700 1.00 0.00 112 CYS A CA 19
ATOM 19373 C C . CYS A 1 38 ? -2.926 6.779 1.105 1.00 0.00 112 CYS A C 19
ATOM 19374 O O . CYS A 1 38 ? -4.064 7.201 0.907 1.00 0.00 112 CYS A O 19
ATOM 19381 N N . SER A 1 39 ? -1.995 7.493 1.689 1.00 0.00 113 SER A N 19
ATOM 19382 C CA . SER A 1 39 ? -2.237 8.858 2.101 1.00 0.00 113 SER A CA 19
ATOM 19383 C C . SER A 1 39 ? -1.118 9.761 1.612 1.00 0.00 113 SER A C 19
ATOM 19384 O O . SER A 1 39 ? 0.046 9.382 1.636 1.00 0.00 113 SER A O 19
ATOM 19392 N N . LYS A 1 40 ? -1.471 10.938 1.159 1.00 0.00 114 LYS A N 19
ATOM 19393 C CA . LYS A 1 40 ? -0.493 11.883 0.679 1.00 0.00 114 LYS A CA 19
ATOM 19394 C C . LYS A 1 40 ? -0.420 13.076 1.614 1.00 0.00 114 LYS A C 19
ATOM 19395 O O . LYS A 1 40 ? -1.301 13.928 1.620 1.00 0.00 114 LYS A O 19
ATOM 19414 N N . SER A 1 41 ? 0.621 13.119 2.406 1.00 0.00 115 SER A N 19
ATOM 19415 C CA . SER A 1 41 ? 0.824 14.200 3.338 1.00 0.00 115 SER A CA 19
ATOM 19416 C C . SER A 1 41 ? 1.664 15.277 2.669 1.00 0.00 115 SER A C 19
ATOM 19417 O O . SER A 1 41 ? 2.900 15.251 2.727 1.00 0.00 115 SER A O 19
ATOM 19425 N N . GLY A 1 42 ? 0.993 16.193 2.003 1.00 0.00 116 GLY A N 19
ATOM 19426 C CA . GLY A 1 42 ? 1.686 17.235 1.284 1.00 0.00 116 GLY A CA 19
ATOM 19427 C C . GLY A 1 42 ? 2.393 16.679 0.065 1.00 0.00 116 GLY A C 19
ATOM 19428 O O . GLY A 1 42 ? 1.767 16.430 -0.957 1.00 0.00 116 GLY A O 19
ATOM 19432 N N . SER A 1 43 ? 3.693 16.472 0.175 1.00 0.00 117 SER A N 19
ATOM 19433 C CA . SER A 1 43 ? 4.469 15.910 -0.914 1.00 0.00 117 SER A CA 19
ATOM 19434 C C . SER A 1 43 ? 5.022 14.534 -0.532 1.00 0.00 117 SER A C 19
ATOM 19435 O O . SER A 1 43 ? 5.778 13.923 -1.290 1.00 0.00 117 SER A O 19
ATOM 19443 N N . LEU A 1 44 ? 4.623 14.042 0.635 1.00 0.00 118 LEU A N 19
ATOM 19444 C CA . LEU A 1 44 ? 5.142 12.781 1.141 1.00 0.00 118 LEU A CA 19
ATOM 19445 C C . LEU A 1 44 ? 4.026 11.753 1.265 1.00 0.00 118 LEU A C 19
ATOM 19446 O O . LEU A 1 44 ? 2.987 12.026 1.852 1.00 0.00 118 LEU A O 19
ATOM 19462 N N . TRP A 1 45 ? 4.246 10.573 0.717 1.00 0.00 119 TRP A N 19
ATOM 19463 C CA . TRP A 1 45 ? 3.238 9.527 0.755 1.00 0.00 119 TRP A CA 19
ATOM 19464 C C . TRP A 1 45 ? 3.416 8.603 1.952 1.00 0.00 119 TRP A C 19
ATOM 19465 O O . TRP A 1 45 ? 4.522 8.134 2.232 1.00 0.00 119 TRP A O 19
ATOM 19486 N N . TYR A 1 46 ? 2.325 8.360 2.646 1.00 0.00 120 TYR A N 19
ATOM 19487 C CA . TYR A 1 46 ? 2.288 7.438 3.764 1.00 0.00 120 TYR A CA 19
ATOM 19488 C C . TYR A 1 46 ? 1.428 6.244 3.404 1.00 0.00 120 TYR A C 19
ATOM 19489 O O . TYR A 1 46 ? 0.357 6.399 2.809 1.00 0.00 120 TYR A O 19
ATOM 19507 N N . ILE A 1 47 ? 1.889 5.066 3.756 1.00 0.00 121 ILE A N 19
ATOM 19508 C CA . ILE A 1 47 ? 1.190 3.844 3.401 1.00 0.00 121 ILE A CA 19
ATOM 19509 C C . ILE A 1 47 ? 1.078 2.876 4.577 1.00 0.00 121 ILE A C 19
ATOM 19510 O O . ILE A 1 47 ? 1.886 2.906 5.506 1.00 0.00 121 ILE A O 19
ATOM 19526 N N . THR A 1 48 ? 0.042 2.058 4.560 1.00 0.00 122 THR A N 19
ATOM 19527 C CA . THR A 1 48 ? -0.154 1.038 5.583 1.00 0.00 122 THR A CA 19
ATOM 19528 C C . THR A 1 48 ? -0.925 -0.151 5.006 1.00 0.00 122 THR A C 19
ATOM 19529 O O . THR A 1 48 ? -2.031 0.019 4.506 1.00 0.00 122 THR A O 19
ATOM 19540 N N . VAL A 1 49 ? -0.344 -1.347 5.068 1.00 0.00 123 VAL A N 19
ATOM 19541 C CA . VAL A 1 49 ? -1.005 -2.529 4.523 1.00 0.00 123 VAL A CA 19
ATOM 19542 C C . VAL A 1 49 ? -1.776 -3.285 5.608 1.00 0.00 123 VAL A C 19
ATOM 19543 O O . VAL A 1 49 ? -1.193 -3.836 6.542 1.00 0.00 123 VAL A O 19
ATOM 19556 N N . MET A 1 50 ? -3.086 -3.281 5.482 1.00 0.00 124 MET A N 19
ATOM 19557 C CA . MET A 1 50 ? -3.960 -3.938 6.439 1.00 0.00 124 MET A CA 19
ATOM 19558 C C . MET A 1 50 ? -4.646 -5.140 5.802 1.00 0.00 124 MET A C 19
ATOM 19559 O O . MET A 1 50 ? -5.046 -5.094 4.636 1.00 0.00 124 MET A O 19
ATOM 19573 N N . PRO A 1 51 ? -4.772 -6.241 6.545 1.00 0.00 125 PRO A N 19
ATOM 19574 C CA . PRO A 1 51 ? -5.460 -7.427 6.068 1.00 0.00 125 PRO A CA 19
ATOM 19575 C C . PRO A 1 51 ? -6.971 -7.322 6.277 1.00 0.00 125 PRO A C 19
ATOM 19576 O O . PRO A 1 51 ? -7.431 -6.798 7.295 1.00 0.00 125 PRO A O 19
ATOM 19587 N N . CYS A 1 52 ? -7.739 -7.791 5.313 1.00 0.00 126 CYS A N 19
ATOM 19588 C CA . CYS A 1 52 ? -9.178 -7.772 5.450 1.00 0.00 126 CYS A CA 19
ATOM 19589 C C . CYS A 1 52 ? -9.660 -9.101 5.997 1.00 0.00 126 CYS A C 19
ATOM 19590 O O . CYS A 1 52 ? -8.855 -9.999 6.273 1.00 0.00 126 CYS A O 19
ATOM 19597 N N . SER A 1 53 ? -10.958 -9.226 6.156 1.00 0.00 127 SER A N 19
ATOM 19598 C CA . SER A 1 53 ? -11.545 -10.435 6.663 1.00 0.00 127 SER A CA 19
ATOM 19599 C C . SER A 1 53 ? -11.387 -11.564 5.649 1.00 0.00 127 SER A C 19
ATOM 19600 O O . SER A 1 53 ? -11.508 -11.349 4.432 1.00 0.00 127 SER A O 19
ATOM 19608 N N . ILE A 1 54 ? -11.095 -12.754 6.141 1.00 0.00 128 ILE A N 19
ATOM 19609 C CA . ILE A 1 54 ? -10.953 -13.914 5.287 1.00 0.00 128 ILE A CA 19
ATOM 19610 C C . ILE A 1 54 ? -12.271 -14.188 4.567 1.00 0.00 128 ILE A C 19
ATOM 19611 O O . ILE A 1 54 ? -13.352 -14.021 5.139 1.00 0.00 128 ILE A O 19
ATOM 19627 N N . GLY A 1 55 ? -12.173 -14.590 3.321 1.00 0.00 129 GLY A N 19
ATOM 19628 C CA . GLY A 1 55 ? -13.352 -14.812 2.529 1.00 0.00 129 GLY A CA 19
ATOM 19629 C C . GLY A 1 55 ? -13.732 -13.602 1.705 1.00 0.00 129 GLY A C 19
ATOM 19630 O O . GLY A 1 55 ? -14.472 -13.724 0.726 1.00 0.00 129 GLY A O 19
ATOM 19634 N N . THR A 1 56 ? -13.242 -12.427 2.087 1.00 0.00 130 THR A N 19
ATOM 19635 C CA . THR A 1 56 ? -13.548 -11.217 1.352 1.00 0.00 130 THR A CA 19
ATOM 19636 C C . THR A 1 56 ? -12.292 -10.632 0.708 1.00 0.00 130 THR A C 19
ATOM 19637 O O . THR A 1 56 ? -11.173 -10.870 1.171 1.00 0.00 130 THR A O 19
ATOM 19648 N N . LYS A 1 57 ? -12.485 -9.883 -0.362 1.00 0.00 131 LYS A N 19
ATOM 19649 C CA . LYS A 1 57 ? -11.394 -9.248 -1.075 1.00 0.00 131 LYS A CA 19
ATOM 19650 C C . LYS A 1 57 ? -11.663 -7.758 -1.215 1.00 0.00 131 LYS A C 19
ATOM 19651 O O . LYS A 1 57 ? -12.816 -7.342 -1.365 1.00 0.00 131 LYS A O 19
ATOM 19670 N N . PHE A 1 58 ? -10.619 -6.964 -1.157 1.00 0.00 132 PHE A N 19
ATOM 19671 C CA . PHE A 1 58 ? -10.758 -5.521 -1.246 1.00 0.00 132 PHE A CA 19
ATOM 19672 C C . PHE A 1 58 ? -10.825 -5.066 -2.707 1.00 0.00 132 PHE A C 19
ATOM 19673 O O . PHE A 1 58 ? -10.024 -5.494 -3.540 1.00 0.00 132 PHE A O 19
ATOM 19690 N N . ASP A 1 59 ? -11.789 -4.210 -3.003 1.00 0.00 133 ASP A N 19
ATOM 19691 C CA . ASP A 1 59 ? -11.975 -3.677 -4.356 1.00 0.00 133 ASP A CA 19
ATOM 19692 C C . ASP A 1 59 ? -11.260 -2.333 -4.503 1.00 0.00 133 ASP A C 19
ATOM 19693 O O . ASP A 1 59 ? -11.374 -1.473 -3.634 1.00 0.00 133 ASP A O 19
ATOM 19702 N N . PRO A 1 60 ? -10.508 -2.145 -5.603 1.00 0.00 134 PRO A N 19
ATOM 19703 C CA . PRO A 1 60 ? -9.727 -0.918 -5.839 1.00 0.00 134 PRO A CA 19
ATOM 19704 C C . PRO A 1 60 ? -10.574 0.339 -6.084 1.00 0.00 134 PRO A C 19
ATOM 19705 O O . PRO A 1 60 ? -10.249 1.416 -5.584 1.00 0.00 134 PRO A O 19
ATOM 19716 N N . ILE A 1 61 ? -11.641 0.207 -6.851 1.00 0.00 135 ILE A N 19
ATOM 19717 C CA . ILE A 1 61 ? -12.470 1.355 -7.193 1.00 0.00 135 ILE A CA 19
ATOM 19718 C C . ILE A 1 61 ? -13.473 1.681 -6.087 1.00 0.00 135 ILE A C 19
ATOM 19719 O O . ILE A 1 61 ? -13.548 2.821 -5.622 1.00 0.00 135 ILE A O 19
ATOM 19735 N N . SER A 1 62 ? -14.226 0.685 -5.658 1.00 0.00 136 SER A N 19
ATOM 19736 C CA . SER A 1 62 ? -15.227 0.875 -4.622 1.00 0.00 136 SER A CA 19
ATOM 19737 C C . SER A 1 62 ? -14.553 1.147 -3.283 1.00 0.00 136 SER A C 19
ATOM 19738 O O . SER A 1 62 ? -15.051 1.925 -2.464 1.00 0.00 136 SER A O 19
ATOM 19746 N N . ARG A 1 63 ? -13.417 0.488 -3.075 1.00 0.00 137 ARG A N 19
ATOM 19747 C CA . ARG A 1 63 ? -12.617 0.643 -1.873 1.00 0.00 137 ARG A CA 19
ATOM 19748 C C . ARG A 1 63 ? -13.339 0.108 -0.651 1.00 0.00 137 ARG A C 19
ATOM 19749 O O . ARG A 1 63 ? -13.681 0.845 0.277 1.00 0.00 137 ARG A O 19
ATOM 19770 N N . ASN A 1 64 ? -13.593 -1.186 -0.687 1.00 0.00 138 ASN A N 19
ATOM 19771 C CA . ASN A 1 64 ? -14.212 -1.920 0.402 1.00 0.00 138 ASN A CA 19
ATOM 19772 C C . ASN A 1 64 ? -14.010 -3.398 0.148 1.00 0.00 138 ASN A C 19
ATOM 19773 O O . ASN A 1 64 ? -13.524 -3.775 -0.918 1.00 0.00 138 ASN A O 19
ATOM 19784 N N . CYS A 1 65 ? -14.378 -4.232 1.091 1.00 0.00 139 CYS A N 19
ATOM 19785 C CA . CYS A 1 65 ? -14.198 -5.660 0.924 1.00 0.00 139 CYS A CA 19
ATOM 19786 C C . CYS A 1 65 ? -15.497 -6.331 0.519 1.00 0.00 139 CYS A C 19
ATOM 19787 O O . CYS A 1 65 ? -16.532 -6.156 1.165 1.00 0.00 139 CYS A O 19
ATOM 19794 N N . VAL A 1 66 ? -15.436 -7.073 -0.568 1.00 0.00 140 VAL A N 19
ATOM 19795 C CA . VAL A 1 66 ? -16.576 -7.813 -1.076 1.00 0.00 140 VAL A CA 19
ATOM 19796 C C . VAL A 1 66 ? -16.305 -9.303 -0.947 1.00 0.00 140 VAL A C 19
ATOM 19797 O O . VAL A 1 66 ? -15.151 -9.710 -0.844 1.00 0.00 140 VAL A O 19
ATOM 19810 N N . LEU A 1 67 ? -17.352 -10.106 -0.937 1.00 0.00 141 LEU A N 19
ATOM 19811 C CA . LEU A 1 67 ? -17.199 -11.550 -0.813 1.00 0.00 141 LEU A CA 19
ATOM 19812 C C . LEU A 1 67 ? -16.393 -12.089 -1.996 1.00 0.00 141 LEU A C 19
ATOM 19813 O O . LEU A 1 67 ? -16.805 -11.971 -3.150 1.00 0.00 141 LEU A O 19
ATOM 19829 N N . ASP A 1 68 ? -15.237 -12.658 -1.696 1.00 0.00 142 ASP A N 19
ATOM 19830 C CA . ASP A 1 68 ? -14.351 -13.189 -2.718 1.00 0.00 142 ASP A CA 19
ATOM 19831 C C . ASP A 1 68 ? -14.843 -14.541 -3.196 1.00 0.00 142 ASP A C 19
ATOM 19832 O O . ASP A 1 68 ? -14.534 -15.575 -2.600 1.00 0.00 142 ASP A O 19
ATOM 19841 N N . ASN A 1 69 ? -15.643 -14.524 -4.242 1.00 0.00 143 ASN A N 19
ATOM 19842 C CA . ASN A 1 69 ? -16.176 -15.735 -4.823 1.00 0.00 143 ASN A CA 19
ATOM 19843 C C . ASN A 1 69 ? -15.976 -15.689 -6.324 1.00 0.00 143 ASN A C 19
ATOM 19844 O O . ASN A 1 69 ? -16.839 -15.126 -7.026 1.00 0.00 143 ASN A O 19
ATOM 19856 N N . GLY A 1 1 ? 6.455 4.890 7.201 1.00 0.00 75 GLY A N 20
ATOM 19857 C CA . GLY A 1 1 ? 6.627 4.957 5.738 1.00 0.00 75 GLY A CA 20
ATOM 19858 C C . GLY A 1 1 ? 8.006 5.434 5.347 1.00 0.00 75 GLY A C 20
ATOM 19859 O O . GLY A 1 1 ? 8.216 6.634 5.158 1.00 0.00 75 GLY A O 20
ATOM 19865 N N . PRO A 1 2 ? 8.980 4.514 5.216 1.00 0.00 76 PRO A N 20
ATOM 19866 C CA . PRO A 1 2 ? 10.347 4.867 4.831 1.00 0.00 76 PRO A CA 20
ATOM 19867 C C . PRO A 1 2 ? 10.398 5.350 3.395 1.00 0.00 76 PRO A C 20
ATOM 19868 O O . PRO A 1 2 ? 11.170 6.246 3.048 1.00 0.00 76 PRO A O 20
ATOM 19879 N N . LEU A 1 3 ? 9.552 4.768 2.581 1.00 0.00 77 LEU A N 20
ATOM 19880 C CA . LEU A 1 3 ? 9.464 5.104 1.179 1.00 0.00 77 LEU A CA 20
ATOM 19881 C C . LEU A 1 3 ? 8.043 5.523 0.843 1.00 0.00 77 LEU A C 20
ATOM 19882 O O . LEU A 1 3 ? 7.093 5.085 1.496 1.00 0.00 77 LEU A O 20
ATOM 19898 N N . GLY A 1 4 ? 7.907 6.368 -0.157 1.00 0.00 78 GLY A N 20
ATOM 19899 C CA . GLY A 1 4 ? 6.600 6.839 -0.560 1.00 0.00 78 GLY A CA 20
ATOM 19900 C C . GLY A 1 4 ? 6.281 6.469 -1.992 1.00 0.00 78 GLY A C 20
ATOM 19901 O O . GLY A 1 4 ? 5.138 6.157 -2.317 1.00 0.00 78 GLY A O 20
ATOM 19905 N N . SER A 1 5 ? 7.296 6.517 -2.849 1.00 0.00 79 SER A N 20
ATOM 19906 C CA . SER A 1 5 ? 7.138 6.170 -4.254 1.00 0.00 79 SER A CA 20
ATOM 19907 C C . SER A 1 5 ? 6.671 4.721 -4.416 1.00 0.00 79 SER A C 20
ATOM 19908 O O . SER A 1 5 ? 5.677 4.451 -5.100 1.00 0.00 79 SER A O 20
ATOM 19916 N N . ASP A 1 6 ? 7.391 3.801 -3.796 1.00 0.00 80 ASP A N 20
ATOM 19917 C CA . ASP A 1 6 ? 7.020 2.398 -3.825 1.00 0.00 80 ASP A CA 20
ATOM 19918 C C . ASP A 1 6 ? 7.553 1.674 -2.600 1.00 0.00 80 ASP A C 20
ATOM 19919 O O . ASP A 1 6 ? 8.756 1.674 -2.325 1.00 0.00 80 ASP A O 20
ATOM 19928 N N . LEU A 1 7 ? 6.646 1.094 -1.854 1.00 0.00 81 LEU A N 20
ATOM 19929 C CA . LEU A 1 7 ? 6.987 0.362 -0.651 1.00 0.00 81 LEU A CA 20
ATOM 19930 C C . LEU A 1 7 ? 6.986 -1.124 -0.978 1.00 0.00 81 LEU A C 20
ATOM 19931 O O . LEU A 1 7 ? 6.080 -1.610 -1.650 1.00 0.00 81 LEU A O 20
ATOM 19947 N N . ILE A 1 8 ? 7.998 -1.843 -0.533 1.00 0.00 82 ILE A N 20
ATOM 19948 C CA . ILE A 1 8 ? 8.105 -3.251 -0.850 1.00 0.00 82 ILE A CA 20
ATOM 19949 C C . ILE A 1 8 ? 7.524 -4.103 0.265 1.00 0.00 82 ILE A C 20
ATOM 19950 O O . ILE A 1 8 ? 7.687 -3.797 1.445 1.00 0.00 82 ILE A O 20
ATOM 19966 N N . VAL A 1 9 ? 6.872 -5.181 -0.112 1.00 0.00 83 VAL A N 20
ATOM 19967 C CA . VAL A 1 9 ? 6.254 -6.079 0.837 1.00 0.00 83 VAL A CA 20
ATOM 19968 C C . VAL A 1 9 ? 6.660 -7.511 0.536 1.00 0.00 83 VAL A C 20
ATOM 19969 O O . VAL A 1 9 ? 7.012 -7.839 -0.600 1.00 0.00 83 VAL A O 20
ATOM 19982 N N . HIS A 1 10 ? 6.635 -8.346 1.546 1.00 0.00 84 HIS A N 20
ATOM 19983 C CA . HIS A 1 10 ? 7.024 -9.736 1.386 1.00 0.00 84 HIS A CA 20
ATOM 19984 C C . HIS A 1 10 ? 5.842 -10.665 1.612 1.00 0.00 84 HIS A C 20
ATOM 19985 O O . HIS A 1 10 ? 5.458 -10.927 2.747 1.00 0.00 84 HIS A O 20
ATOM 20000 N N . GLU A 1 11 ? 5.266 -11.151 0.524 1.00 0.00 85 GLU A N 20
ATOM 20001 C CA . GLU A 1 11 ? 4.145 -12.088 0.599 1.00 0.00 85 GLU A CA 20
ATOM 20002 C C . GLU A 1 11 ? 4.611 -13.486 0.241 1.00 0.00 85 GLU A C 20
ATOM 20003 O O . GLU A 1 11 ? 4.955 -13.757 -0.914 1.00 0.00 85 GLU A O 20
ATOM 20015 N N . GLY A 1 12 ? 4.642 -14.364 1.229 1.00 0.00 86 GLY A N 20
ATOM 20016 C CA . GLY A 1 12 ? 5.086 -15.726 1.008 1.00 0.00 86 GLY A CA 20
ATOM 20017 C C . GLY A 1 12 ? 6.543 -15.788 0.613 1.00 0.00 86 GLY A C 20
ATOM 20018 O O . GLY A 1 12 ? 6.956 -16.673 -0.131 1.00 0.00 86 GLY A O 20
ATOM 20022 N N . GLY A 1 13 ? 7.321 -14.835 1.103 1.00 0.00 87 GLY A N 20
ATOM 20023 C CA . GLY A 1 13 ? 8.728 -14.786 0.780 1.00 0.00 87 GLY A CA 20
ATOM 20024 C C . GLY A 1 13 ? 8.998 -14.043 -0.515 1.00 0.00 87 GLY A C 20
ATOM 20025 O O . GLY A 1 13 ? 10.147 -13.755 -0.841 1.00 0.00 87 GLY A O 20
ATOM 20029 N N . LYS A 1 14 ? 7.938 -13.725 -1.245 1.00 0.00 88 LYS A N 20
ATOM 20030 C CA . LYS A 1 14 ? 8.060 -13.016 -2.513 1.00 0.00 88 LYS A CA 20
ATOM 20031 C C . LYS A 1 14 ? 7.963 -11.528 -2.296 1.00 0.00 88 LYS A C 20
ATOM 20032 O O . LYS A 1 14 ? 7.172 -11.058 -1.476 1.00 0.00 88 LYS A O 20
ATOM 20051 N N . THR A 1 15 ? 8.766 -10.794 -3.010 1.00 0.00 89 THR A N 20
ATOM 20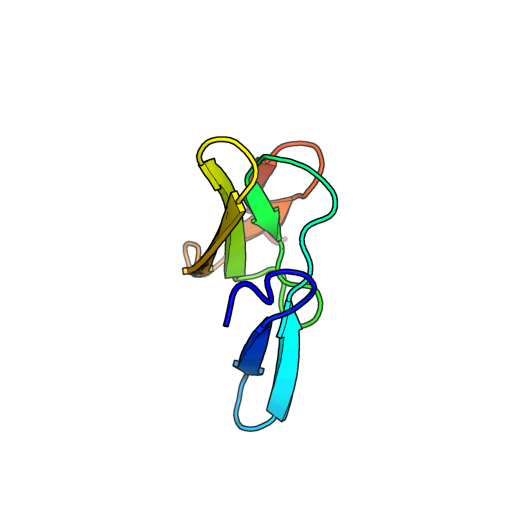052 C CA . THR A 1 15 ? 8.762 -9.359 -2.912 1.00 0.00 89 THR A CA 20
ATOM 20053 C C . THR A 1 15 ? 7.813 -8.729 -3.915 1.00 0.00 89 THR A C 20
ATOM 20054 O O . THR A 1 15 ? 7.834 -9.053 -5.106 1.00 0.00 89 THR A O 20
ATOM 20065 N N . TYR A 1 16 ? 6.971 -7.847 -3.421 1.00 0.00 90 TYR A N 20
ATOM 20066 C CA . TYR A 1 16 ? 6.031 -7.122 -4.246 1.00 0.00 90 TYR A CA 20
ATOM 20067 C C . TYR A 1 16 ? 6.187 -5.645 -3.977 1.00 0.00 90 TYR A C 20
ATOM 20068 O O . TYR A 1 16 ? 6.532 -5.250 -2.865 1.00 0.00 90 TYR A O 20
ATOM 20086 N N . HIS A 1 17 ? 5.952 -4.835 -4.973 1.00 0.00 91 HIS A N 20
ATOM 20087 C CA . HIS A 1 17 ? 6.042 -3.399 -4.809 1.00 0.00 91 HIS A CA 20
ATOM 20088 C C . HIS A 1 17 ? 4.658 -2.799 -4.728 1.00 0.00 91 HIS A C 20
ATOM 20089 O O . HIS A 1 17 ? 3.755 -3.198 -5.462 1.00 0.00 91 HIS A O 20
ATOM 20104 N N . VAL A 1 18 ? 4.490 -1.861 -3.832 1.00 0.00 92 VAL A N 20
ATOM 20105 C CA . VAL A 1 18 ? 3.231 -1.180 -3.669 1.00 0.00 92 VAL A CA 20
ATOM 20106 C C . VAL A 1 18 ? 3.391 0.250 -4.121 1.00 0.00 92 VAL A C 20
ATOM 20107 O O . VAL A 1 18 ? 4.251 0.975 -3.615 1.00 0.00 92 VAL A O 20
ATOM 20120 N N . VAL A 1 19 ? 2.585 0.653 -5.070 1.00 0.00 93 VAL A N 20
ATOM 20121 C CA . VAL A 1 19 ? 2.652 1.993 -5.603 1.00 0.00 93 VAL A CA 20
ATOM 20122 C C . VAL A 1 19 ? 1.281 2.636 -5.517 1.00 0.00 93 VAL A C 20
ATOM 20123 O O . VAL A 1 19 ? 0.276 2.026 -5.898 1.00 0.00 93 VAL A O 20
ATOM 20136 N N . CYS A 1 20 ? 1.231 3.844 -5.018 1.00 0.00 94 CYS A N 20
ATOM 20137 C CA . CYS A 1 20 ? -0.024 4.541 -4.874 1.00 0.00 94 CYS A CA 20
ATOM 20138 C C . CYS A 1 20 ? -0.207 5.568 -5.978 1.00 0.00 94 CYS A C 20
ATOM 20139 O O . CYS A 1 20 ? 0.658 6.415 -6.207 1.00 0.00 94 CYS A O 20
ATOM 20146 N N . HIS A 1 21 ? -1.334 5.479 -6.667 1.00 0.00 95 HIS A N 20
ATOM 20147 C CA . HIS A 1 21 ? -1.636 6.384 -7.767 1.00 0.00 95 HIS A CA 20
ATOM 20148 C C . HIS A 1 21 ? -2.375 7.609 -7.262 1.00 0.00 95 HIS A C 20
ATOM 20149 O O . HIS A 1 21 ? -2.231 8.704 -7.810 1.00 0.00 95 HIS A O 20
ATOM 20164 N N . GLU A 1 22 ? -3.144 7.420 -6.200 1.00 0.00 96 GLU A N 20
ATOM 20165 C CA . GLU A 1 22 ? -3.962 8.477 -5.625 1.00 0.00 96 GLU A CA 20
ATOM 20166 C C . GLU A 1 22 ? -4.156 8.230 -4.143 1.00 0.00 96 GLU A C 20
ATOM 20167 O O . GLU A 1 22 ? -3.754 7.180 -3.622 1.00 0.00 96 GLU A O 20
ATOM 20179 N N . GLU A 1 23 ? -4.758 9.187 -3.466 1.00 0.00 97 GLU A N 20
ATOM 20180 C CA . GLU A 1 23 ? -5.040 9.060 -2.053 1.00 0.00 97 GLU A CA 20
ATOM 20181 C C . GLU A 1 23 ? -6.213 8.110 -1.835 1.00 0.00 97 GLU A C 20
ATOM 20182 O O . GLU A 1 23 ? -7.211 8.160 -2.562 1.00 0.00 97 GLU A O 20
ATOM 20194 N N . GLY A 1 24 ? -6.089 7.244 -0.851 1.00 0.00 98 GLY A N 20
ATOM 20195 C CA . GLY A 1 24 ? -7.139 6.296 -0.568 1.00 0.00 98 GLY A CA 20
ATOM 20196 C C . GLY A 1 24 ? -6.634 4.871 -0.584 1.00 0.00 98 GLY A C 20
ATOM 20197 O O . GLY A 1 24 ? -5.578 4.591 -1.152 1.00 0.00 98 GLY A O 20
ATOM 20201 N N . PRO A 1 25 ? -7.350 3.950 0.063 1.00 0.00 99 PRO A N 20
ATOM 20202 C CA . PRO A 1 25 ? -6.970 2.541 0.100 1.00 0.00 99 PRO A CA 20
ATOM 20203 C C . PRO A 1 25 ? -7.299 1.791 -1.196 1.00 0.00 99 PRO A C 20
ATOM 20204 O O . PRO A 1 25 ? -8.354 1.989 -1.798 1.00 0.00 99 PRO A O 20
ATOM 20215 N N . ILE A 1 26 ? -6.384 0.932 -1.603 1.00 0.00 100 ILE A N 20
ATOM 20216 C CA . ILE A 1 26 ? -6.544 0.102 -2.791 1.00 0.00 100 ILE A CA 20
ATOM 20217 C C . ILE A 1 26 ? -6.060 -1.321 -2.494 1.00 0.00 100 ILE A C 20
ATOM 20218 O O . ILE A 1 26 ? -5.293 -1.522 -1.555 1.00 0.00 100 ILE A O 20
ATOM 20234 N N . PRO A 1 27 ? -6.515 -2.333 -3.265 1.00 0.00 101 PRO A N 20
ATOM 20235 C CA . PRO A 1 27 ? -6.145 -3.740 -3.028 1.00 0.00 101 PRO A CA 20
ATOM 20236 C C . PRO A 1 27 ? -4.653 -4.011 -3.220 1.00 0.00 101 PRO A C 20
ATOM 20237 O O . PRO A 1 27 ? -3.909 -3.173 -3.734 1.00 0.00 101 PRO A O 20
ATOM 20248 N N . HIS A 1 28 ? -4.233 -5.191 -2.813 1.00 0.00 102 HIS A N 20
ATOM 20249 C CA . HIS A 1 28 ? -2.849 -5.598 -2.917 1.00 0.00 102 HIS A CA 20
ATOM 20250 C C . HIS A 1 28 ? -2.634 -6.254 -4.283 1.00 0.00 102 HIS A C 20
ATOM 20251 O O . HIS A 1 28 ? -3.382 -7.153 -4.657 1.00 0.00 102 HIS A O 20
ATOM 20266 N N . PRO A 1 29 ? -1.613 -5.807 -5.047 1.00 0.00 103 PRO A N 20
ATOM 20267 C CA . PRO A 1 29 ? -1.342 -6.318 -6.409 1.00 0.00 103 PRO A CA 20
ATOM 20268 C C . PRO A 1 29 ? -1.218 -7.844 -6.463 1.00 0.00 103 PRO A C 20
ATOM 20269 O O . PRO A 1 29 ? -1.733 -8.488 -7.372 1.00 0.00 103 PRO A O 20
ATOM 20280 N N . GLY A 1 30 ? -0.529 -8.399 -5.489 1.00 0.00 104 GLY A N 20
ATOM 20281 C CA . GLY A 1 30 ? -0.346 -9.837 -5.437 1.00 0.00 104 GLY A CA 20
ATOM 20282 C C . GLY A 1 30 ? -1.598 -10.580 -4.996 1.00 0.00 104 GLY A C 20
ATOM 20283 O O . GLY A 1 30 ? -2.144 -11.396 -5.738 1.00 0.00 104 GLY A O 20
ATOM 20287 N N . ASN A 1 31 ? -2.040 -10.300 -3.788 1.00 0.00 105 ASN A N 20
ATOM 20288 C CA . ASN A 1 31 ? -3.182 -10.975 -3.197 1.00 0.00 105 ASN A CA 20
ATOM 20289 C C . ASN A 1 31 ? -4.259 -9.983 -2.733 1.00 0.00 105 ASN A C 20
ATOM 20290 O O . ASN A 1 31 ? -4.075 -9.260 -1.752 1.00 0.00 105 ASN A O 20
ATOM 20301 N N . VAL A 1 32 ? -5.374 -9.953 -3.474 1.00 0.00 106 VAL A N 20
ATOM 20302 C CA . VAL A 1 32 ? -6.529 -9.068 -3.196 1.00 0.00 106 VAL A CA 20
ATOM 20303 C C . VAL A 1 32 ? -7.119 -9.245 -1.771 1.00 0.00 106 VAL A C 20
ATOM 20304 O O . VAL A 1 32 ? -7.932 -8.429 -1.324 1.00 0.00 106 VAL A O 20
ATOM 20317 N N . HIS A 1 33 ? -6.714 -10.298 -1.064 1.00 0.00 107 HIS A N 20
ATOM 20318 C CA . HIS A 1 33 ? -7.194 -10.531 0.310 1.00 0.00 107 HIS A CA 20
ATOM 20319 C C . HIS A 1 33 ? -6.610 -9.503 1.277 1.00 0.00 107 HIS A C 20
ATOM 20320 O O . HIS A 1 33 ? -6.963 -9.466 2.458 1.00 0.00 107 HIS A O 20
ATOM 20335 N N . LYS A 1 34 ? -5.734 -8.660 0.761 1.00 0.00 108 LYS A N 20
ATOM 20336 C CA . LYS A 1 34 ? -5.133 -7.604 1.533 1.00 0.00 108 LYS A CA 20
ATOM 20337 C C . LYS A 1 34 ? -5.147 -6.329 0.726 1.00 0.00 108 LYS A C 20
ATOM 20338 O O . LYS A 1 34 ? -5.283 -6.367 -0.497 1.00 0.00 108 LYS A O 20
ATOM 20357 N N . TYR A 1 35 ? -5.023 -5.213 1.394 1.00 0.00 109 TYR A N 20
ATOM 20358 C CA . TYR A 1 35 ? -5.045 -3.934 0.728 1.00 0.00 109 TYR A CA 20
ATOM 20359 C C . TYR A 1 35 ? -4.067 -2.974 1.375 1.00 0.00 109 TYR A C 20
ATOM 20360 O O . TYR A 1 35 ? -3.468 -3.286 2.402 1.00 0.00 109 TYR A O 20
ATOM 20378 N N . ILE A 1 36 ? -3.899 -1.820 0.780 1.00 0.00 110 ILE A N 20
ATOM 20379 C CA . ILE A 1 36 ? -3.015 -0.818 1.318 1.00 0.00 110 ILE A CA 20
ATOM 20380 C C . ILE A 1 36 ? -3.736 0.510 1.383 1.00 0.00 110 ILE A C 20
ATOM 20381 O O . ILE A 1 36 ? -4.500 0.849 0.484 1.00 0.00 110 ILE A O 20
ATOM 20397 N N . ILE A 1 37 ? -3.513 1.249 2.443 1.00 0.00 111 ILE A N 20
ATOM 20398 C CA . ILE A 1 37 ? -4.104 2.558 2.579 1.00 0.00 111 ILE A CA 20
ATOM 20399 C C . ILE A 1 37 ? -3.092 3.584 2.152 1.00 0.00 111 ILE A C 20
ATOM 20400 O O . ILE A 1 37 ? -2.014 3.681 2.753 1.00 0.00 111 ILE A O 20
ATOM 20416 N N . CYS A 1 38 ? -3.405 4.340 1.126 1.00 0.00 112 CYS A N 20
ATOM 20417 C CA . CYS A 1 38 ? -2.494 5.347 0.656 1.00 0.00 112 CYS A CA 20
ATOM 20418 C C . CYS A 1 38 ? -2.887 6.683 1.242 1.00 0.00 112 CYS A C 20
ATOM 20419 O O . CYS A 1 38 ? -4.011 7.149 1.052 1.00 0.00 112 CYS A O 20
ATOM 20426 N N . SER A 1 39 ? -1.974 7.289 1.953 1.00 0.00 113 SER A N 20
ATOM 20427 C CA . SER A 1 39 ? -2.222 8.560 2.574 1.00 0.00 113 SER A CA 20
ATOM 20428 C C . SER A 1 39 ? -1.179 9.560 2.124 1.00 0.00 113 SER A C 20
ATOM 20429 O O . SER A 1 39 ? 0.002 9.239 2.041 1.00 0.00 113 SER A O 20
ATOM 20437 N N . LYS A 1 40 ? -1.607 10.751 1.819 1.00 0.00 114 LYS A N 20
ATOM 20438 C CA . LYS A 1 40 ? -0.702 11.769 1.371 1.00 0.00 114 LYS A CA 20
ATOM 20439 C C . LYS A 1 40 ? -0.579 12.877 2.392 1.00 0.00 114 LYS A C 20
ATOM 20440 O O . LYS A 1 40 ? -1.514 13.650 2.610 1.00 0.00 114 LYS A O 20
ATOM 20459 N N . SER A 1 41 ? 0.566 12.938 3.022 1.00 0.00 115 SER A N 20
ATOM 20460 C CA . SER A 1 41 ? 0.856 13.970 3.969 1.00 0.00 115 SER A CA 20
ATOM 20461 C C . SER A 1 41 ? 1.540 15.100 3.226 1.00 0.00 115 SER A C 20
ATOM 20462 O O . SER A 1 41 ? 2.767 15.114 3.077 1.00 0.00 115 SER A O 20
ATOM 20470 N N . GLY A 1 42 ? 0.743 16.010 2.709 1.00 0.00 116 GLY A N 20
ATOM 20471 C CA . GLY A 1 42 ? 1.280 17.083 1.919 1.00 0.00 116 GLY A CA 20
ATOM 20472 C C . GLY A 1 42 ? 1.745 16.575 0.573 1.00 0.00 116 GLY A C 20
ATOM 20473 O O . GLY A 1 42 ? 0.941 16.390 -0.339 1.00 0.00 116 GLY A O 20
ATOM 20477 N N . SER A 1 43 ? 3.038 16.362 0.442 1.00 0.00 117 SER A N 20
ATOM 20478 C CA . SER A 1 43 ? 3.606 15.831 -0.783 1.00 0.00 117 SER A CA 20
ATOM 20479 C C . SER A 1 43 ? 4.255 14.457 -0.548 1.00 0.00 117 SER A C 20
ATOM 20480 O O . SER A 1 43 ? 4.872 13.888 -1.447 1.00 0.00 117 SER A O 20
ATOM 20488 N N . LEU A 1 44 ? 4.092 13.921 0.655 1.00 0.00 118 LEU A N 20
ATOM 20489 C CA . LEU A 1 44 ? 4.743 12.662 1.023 1.00 0.00 118 LEU A CA 20
ATOM 20490 C C . LEU A 1 44 ? 3.722 11.553 1.230 1.00 0.00 118 LEU A C 20
ATOM 20491 O O . LEU A 1 44 ? 2.684 11.761 1.856 1.00 0.00 118 LEU A O 20
ATOM 20507 N N . TRP A 1 45 ? 4.018 10.382 0.696 1.00 0.00 119 TRP A N 20
ATOM 20508 C CA . TRP A 1 45 ? 3.121 9.246 0.819 1.00 0.00 119 TRP A CA 20
ATOM 20509 C C . TRP A 1 45 ? 3.401 8.415 2.066 1.00 0.00 119 TRP A C 20
ATOM 20510 O O . TRP A 1 45 ? 4.547 8.074 2.365 1.00 0.00 119 TRP A O 20
ATOM 20531 N N . TYR A 1 46 ? 2.345 8.116 2.789 1.00 0.00 120 TYR A N 20
ATOM 20532 C CA . TYR A 1 46 ? 2.385 7.175 3.886 1.00 0.00 120 TYR A CA 20
ATOM 20533 C C . TYR A 1 46 ? 1.437 6.041 3.574 1.00 0.00 120 TYR A C 20
ATOM 20534 O O . TYR A 1 46 ? 0.256 6.269 3.310 1.00 0.00 120 TYR A O 20
ATOM 20552 N N . ILE A 1 47 ? 1.938 4.836 3.585 1.00 0.00 121 ILE A N 20
ATOM 20553 C CA . ILE A 1 47 ? 1.117 3.694 3.230 1.00 0.00 121 ILE A CA 20
ATOM 20554 C C . ILE A 1 47 ? 1.107 2.646 4.330 1.00 0.00 121 ILE A C 20
ATOM 20555 O O . ILE A 1 47 ? 2.091 2.471 5.049 1.00 0.00 121 ILE A O 20
ATOM 20571 N N . THR A 1 48 ? -0.010 1.972 4.465 1.00 0.00 122 THR A N 20
ATOM 20572 C CA . THR A 1 48 ? -0.161 0.925 5.452 1.00 0.00 122 THR A CA 20
ATOM 20573 C C . THR A 1 48 ? -0.883 -0.260 4.825 1.00 0.00 122 THR A C 20
ATOM 20574 O O . THR A 1 48 ? -1.987 -0.104 4.309 1.00 0.00 122 THR A O 20
ATOM 20585 N N . VAL A 1 49 ? -0.269 -1.432 4.848 1.00 0.00 123 VAL A N 20
ATOM 20586 C CA . VAL A 1 49 ? -0.891 -2.605 4.257 1.00 0.00 123 VAL A CA 20
ATOM 20587 C C . VAL A 1 49 ? -1.682 -3.400 5.303 1.00 0.00 123 VAL A C 20
ATOM 20588 O O . VAL A 1 49 ? -1.120 -3.951 6.246 1.00 0.00 123 VAL A O 20
ATOM 20601 N N . MET A 1 50 ? -2.992 -3.429 5.131 1.00 0.00 124 MET A N 20
ATOM 20602 C CA . MET A 1 50 ? -3.882 -4.126 6.051 1.00 0.00 124 MET A CA 20
ATOM 20603 C C . MET A 1 50 ? -4.598 -5.254 5.321 1.00 0.00 124 MET A C 20
ATOM 20604 O O . MET A 1 50 ? -4.797 -5.182 4.116 1.00 0.00 124 MET A O 20
ATOM 20618 N N . PRO A 1 51 ? -4.971 -6.318 6.026 1.00 0.00 125 PRO A N 20
ATOM 20619 C CA . PRO A 1 51 ? -5.695 -7.425 5.436 1.00 0.00 125 PRO A CA 20
ATOM 20620 C C . PRO A 1 51 ? -7.214 -7.262 5.558 1.00 0.00 125 PRO A C 20
ATOM 20621 O O . PRO A 1 51 ? -7.713 -6.601 6.479 1.00 0.00 125 PRO A O 20
ATOM 20632 N N . CYS A 1 52 ? -7.940 -7.831 4.617 1.00 0.00 126 CYS A N 20
ATOM 20633 C CA . CYS A 1 52 ? -9.389 -7.845 4.690 1.00 0.00 126 CYS A CA 20
ATOM 20634 C C . CYS A 1 52 ? -9.832 -9.018 5.530 1.00 0.00 126 CYS A C 20
ATOM 20635 O O . CYS A 1 52 ? -9.025 -9.902 5.843 1.00 0.00 126 CYS A O 20
ATOM 20642 N N . SER A 1 53 ? -11.094 -9.036 5.898 1.00 0.00 127 SER A N 20
ATOM 20643 C CA . SER A 1 53 ? -11.637 -10.139 6.646 1.00 0.00 127 SER A CA 20
ATOM 20644 C C . SER A 1 53 ? -11.488 -11.431 5.841 1.00 0.00 127 SER A C 20
ATOM 20645 O O . SER A 1 53 ? -11.580 -11.415 4.608 1.00 0.00 127 SER A O 20
ATOM 20653 N N . ILE A 1 54 ? -11.232 -12.524 6.519 1.00 0.00 128 ILE A N 20
ATOM 20654 C CA . ILE A 1 54 ? -11.033 -13.797 5.854 1.00 0.00 128 ILE A CA 20
ATOM 20655 C C . ILE A 1 54 ? -12.284 -14.189 5.075 1.00 0.00 128 ILE A C 20
ATOM 20656 O O . ILE A 1 54 ? -13.377 -14.307 5.638 1.00 0.00 128 ILE A O 20
ATOM 20672 N N . GLY A 1 55 ? -12.113 -14.396 3.786 1.00 0.00 129 GLY A N 20
ATOM 20673 C CA . GLY A 1 55 ? -13.232 -14.695 2.935 1.00 0.00 129 GLY A CA 20
ATOM 20674 C C . GLY A 1 55 ? -13.672 -13.509 2.095 1.00 0.00 129 GLY A C 20
ATOM 20675 O O . GLY A 1 55 ? -14.652 -13.605 1.355 1.00 0.00 129 GLY A O 20
ATOM 20679 N N . THR A 1 56 ? -12.972 -12.383 2.209 1.00 0.00 130 THR A N 20
ATOM 20680 C CA . THR A 1 56 ? -13.328 -11.200 1.432 1.00 0.00 130 THR A CA 20
ATOM 20681 C C . THR A 1 56 ? -12.124 -10.656 0.643 1.00 0.00 130 THR A C 20
ATOM 20682 O O . THR A 1 56 ? -10.966 -10.950 0.966 1.00 0.00 130 THR A O 20
ATOM 20693 N N . LYS A 1 57 ? -12.416 -9.868 -0.382 1.00 0.00 131 LYS A N 20
ATOM 20694 C CA . LYS A 1 57 ? -11.401 -9.256 -1.237 1.00 0.00 131 LYS A CA 20
ATOM 20695 C C . LYS A 1 57 ? -11.622 -7.748 -1.285 1.00 0.00 131 LYS A C 20
ATOM 20696 O O . LYS A 1 57 ? -12.761 -7.285 -1.234 1.00 0.00 131 LYS A O 20
ATOM 20715 N N . PHE A 1 58 ? -10.552 -6.984 -1.367 1.00 0.00 132 PHE A N 20
ATOM 20716 C CA . PHE A 1 58 ? -10.669 -5.534 -1.401 1.00 0.00 132 PHE A CA 20
ATOM 20717 C C . PHE A 1 58 ? -10.902 -5.022 -2.824 1.00 0.00 132 PHE A C 20
ATOM 20718 O O . PHE A 1 58 ? -10.275 -5.486 -3.775 1.00 0.00 132 PHE A O 20
ATOM 20735 N N . ASP A 1 59 ? -11.806 -4.066 -2.956 1.00 0.00 133 ASP A N 20
ATOM 20736 C CA . ASP A 1 59 ? -12.123 -3.468 -4.253 1.00 0.00 133 ASP A CA 20
ATOM 20737 C C . ASP A 1 59 ? -11.474 -2.092 -4.371 1.00 0.00 133 ASP A C 20
ATOM 20738 O O . ASP A 1 59 ? -11.575 -1.279 -3.455 1.00 0.00 133 ASP A O 20
ATOM 20747 N N . PRO A 1 60 ? -10.796 -1.818 -5.501 1.00 0.00 134 PRO A N 20
ATOM 20748 C CA . PRO A 1 60 ? -10.074 -0.554 -5.719 1.00 0.00 134 PRO A CA 20
ATOM 20749 C C . PRO A 1 60 ? -10.978 0.669 -5.889 1.00 0.00 134 PRO A C 20
ATOM 20750 O O . PRO A 1 60 ? -10.712 1.720 -5.316 1.00 0.00 134 PRO A O 20
ATOM 20761 N N . ILE A 1 61 ? -12.024 0.541 -6.683 1.00 0.00 135 ILE A N 20
ATOM 20762 C CA . ILE A 1 61 ? -12.895 1.675 -6.967 1.00 0.00 135 ILE A CA 20
ATOM 20763 C C . ILE A 1 61 ? -13.802 2.011 -5.785 1.00 0.00 135 ILE A C 20
ATOM 20764 O O . ILE A 1 61 ? -13.920 3.174 -5.396 1.00 0.00 135 ILE A O 20
ATOM 20780 N N . SER A 1 62 ? -14.421 1.000 -5.210 1.00 0.00 136 SER A N 20
ATOM 20781 C CA . SER A 1 62 ? -15.305 1.209 -4.081 1.00 0.00 136 SER A CA 20
ATOM 20782 C C . SER A 1 62 ? -14.489 1.473 -2.815 1.00 0.00 136 SER A C 20
ATOM 20783 O O . SER A 1 62 ? -14.920 2.214 -1.927 1.00 0.00 136 SER A O 20
ATOM 20791 N N . ARG A 1 63 ? -13.305 0.857 -2.754 1.00 0.00 137 ARG A N 20
ATOM 20792 C CA . ARG A 1 63 ? -12.375 1.014 -1.635 1.00 0.00 137 ARG A CA 20
ATOM 20793 C C . ARG A 1 63 ? -12.944 0.417 -0.352 1.00 0.00 137 ARG A C 20
ATOM 20794 O O . ARG A 1 63 ? -13.161 1.111 0.638 1.00 0.00 137 ARG A O 20
ATOM 20815 N N . ASN A 1 64 ? -13.177 -0.885 -0.392 1.00 0.00 138 ASN A N 20
ATOM 20816 C CA . ASN A 1 64 ? -13.714 -1.633 0.746 1.00 0.00 138 ASN A CA 20
ATOM 20817 C C . ASN A 1 64 ? -13.519 -3.119 0.500 1.00 0.00 138 ASN A C 20
ATOM 20818 O O . ASN A 1 64 ? -13.112 -3.510 -0.593 1.00 0.00 138 ASN A O 20
ATOM 20829 N N . CYS A 1 65 ? -13.805 -3.941 1.488 1.00 0.00 139 CYS A N 20
ATOM 20830 C CA . CYS A 1 65 ? -13.666 -5.377 1.316 1.00 0.00 139 CYS A CA 20
ATOM 20831 C C . CYS A 1 65 ? -15.032 -5.997 1.066 1.00 0.00 139 CYS A C 20
ATOM 20832 O O . CYS A 1 65 ? -15.964 -5.822 1.858 1.00 0.00 139 CYS A O 20
ATOM 20839 N N . VAL A 1 66 ? -15.146 -6.713 -0.034 1.00 0.00 140 VAL A N 20
ATOM 20840 C CA . VAL A 1 66 ? -16.385 -7.366 -0.411 1.00 0.00 140 VAL A CA 20
ATOM 20841 C C . VAL A 1 66 ? -16.206 -8.870 -0.365 1.00 0.00 140 VAL A C 20
ATOM 20842 O O . VAL A 1 66 ? -15.080 -9.356 -0.324 1.00 0.00 140 VAL A O 20
ATOM 20855 N N . LEU A 1 67 ? -17.303 -9.599 -0.369 1.00 0.00 141 LEU A N 20
ATOM 20856 C CA . LEU A 1 67 ? -17.252 -11.051 -0.291 1.00 0.00 141 LEU A CA 20
ATOM 20857 C C . LEU A 1 67 ? -16.444 -11.652 -1.441 1.00 0.00 141 LEU A C 20
ATOM 20858 O O . LEU A 1 67 ? -16.725 -11.402 -2.611 1.00 0.00 141 LEU A O 20
ATOM 20874 N N . ASP A 1 68 ? -15.434 -12.428 -1.092 1.00 0.00 142 ASP A N 20
ATOM 20875 C CA . ASP A 1 68 ? -14.607 -13.097 -2.075 1.00 0.00 142 ASP A CA 20
ATOM 20876 C C . ASP A 1 68 ? -15.144 -14.489 -2.329 1.00 0.00 142 ASP A C 20
ATOM 20877 O O . ASP A 1 68 ? -14.901 -15.416 -1.549 1.00 0.00 142 ASP A O 20
ATOM 20886 N N . ASN A 1 69 ? -15.898 -14.624 -3.385 1.00 0.00 143 ASN A N 20
ATOM 20887 C CA . ASN A 1 69 ? -16.500 -15.889 -3.735 1.00 0.00 143 ASN A CA 20
ATOM 20888 C C . ASN A 1 69 ? -16.349 -16.143 -5.224 1.00 0.00 143 ASN A C 20
ATOM 20889 O O . ASN A 1 69 ? -15.367 -16.803 -5.618 1.00 0.00 143 ASN A O 20
#

Foldseek 3Di:
DVAAQWDWDADPNDIDIDGDPDAAKAADPVFQQKIKGWHQDPPGTDIDIGGHDPQWGAHGPVRHTGGDD

Nearest PDB structures (foldseek):
  2mfk-assembly1_A  TM=9.437E-01  e=1.481E-11  Blomia tropicalis
  6bc1-assembly2_D  TM=5.153E-01  e=5.751E+00  Homo sapiens
  3odo-assembly2_B  TM=5.642E-01  e=7.634E+00  Homo sapiens
  2mfk-assembly1_A  TM=9.428E-01  e=2.674E-11  Blomia tropicalis
  6eq9-assembly1_A  TM=3.339E-01  e=1.608E+00  Homo sapiens

Sequence (69 aa):
GPLGSDLIVHEGGKTYHVVCHEEGPIPHPGNVHKYIICSKSGSLWYITVMPCSIGTKFDPISRNCVLDNGPLGSDLIVHEGGKTYHVVCHEEGPIPHPGNVHKYIICSKSGSLWYITVMPCSIGTKFDPISRNCVLDNGPLGSDLIVHEGGKTYHVVCHEEGPIPHPGNVHKYIICSKSGSLWYITVMPCSIGTKFDPISRNCVLDNGPLGSDLIVHEGGKTYHVVCHEEGPIPHPGNVHKYIICSKSGSLWYITVMPCSIGTKFDPISRNCVLDNGPLGSDLIVHEGGKTYHVVCHEEGPIPHPGNVHKYIICSKSGSLWYITVMPCSIGTKFDPISRNCVLDNGPLGSDLIVHEGGKTYHVVCHEEGPIPHPGNVHKYIICSKSGSLWYITVMPCSIGTKFDPISRNCVLDNGPLGSDLIVHEGGKTYHVVCHEEGPIPHPGNVHKYIICSKSGSLWYITVMPCSIGTKFDPISRNCVLDNGPLGSDLIVHEGGKTYHVVCHEEGPIPHPGNVHKYIICSKSGSLWYITVMPCSIGTKFDPISRNCVLDNGPLGSDLIVHEGGKTYHVVCHEEGPIPHPGNVHKYIICSKSGSLWYITVMPCSIGTKFDPISRNCVLDNGPLGSDLIVHEGGKTYHVVCHEEGPIPHPGNVHKYIICSKSGSLWYITVMPCSIGTKFDPISRNCVLDNGPLGSDLIVHEGGKTYHVVCHEEGPIPHPGNVHKYIICSKSGSLWYITVMPCSIGTKFDPISRNCVLDNGPLGSDLIVHEGGKTYHVVCHEEGPIPHPGNVHKYIICSKSGSLWYITVMPCSIGTKFDPISRNCVLDNGPLGSDLIVHEGGKTYHVVCHEEGPIPHPGNVHKYIICSKSGSLWYITVMPCSIGTKFDPISRNCVLDNGPLGSDLIVHEGGKTYHVVCHEEGPIPHPGNVHKYIICSKSGSLWYITVMPCSIGTKFDPISRNCVLDNGPLGSDLIVHEGGKTYHVVCHEEGPIPHPGNVHKYIICSKSGSLWYITVMPCSIGTKFDPISRNCVLDNGPLGSDLIVHEGGKTYHVVCHEEGPIPHPGNVHKYIICSKSGSLWYITVMPCSIGTKFDPISRNCVLDNGPLGSDLIVHEGGKTYHVVCHEEGPIPHPGNVHKYIICSKSGSLWYITVMPCSIGTKFDPISRNCVLDNGPLGSDLIVHEGGKTYHVVCHEEGPIPHPGNVHKYIICSKSGSLWYITVMPCSIGTKFDPISRNCVLDNGPLGSDLIVHEGGKTYHVVCHEEGPIPHPGNVHKYIICSKSGSLWYITVMPCSIGTKFDPISRNCVLDNGPLGSDLIVHEGGKTYHVVCHEEGPIPHPGNVHKYIICSKSGSLWYITVMPCSIGTKFDPISRNCVLDN

Radius of gyration: 12.23 Å; Cα contacts (8 Å, |Δi|>4): 133; chains: 1; bounding box: 32×34×14 Å